Protein 4R9G (pdb70)

Solvent-accessible surface area: 32667 Å² total; per-residue (Å²): 196,27,88,0,27,0,25,18,2,58,52,41,41,26,2,61,6,10,59,60,16,3,149,72,3,9,166,94,58,102,107,17,83,20,114,26,52,18,14,49,2,0,17,21,39,65,139,0,84,77,17,16,92,82,53,108,7,2,10,0,0,0,5,99,6,11,14,4,2,7,10,7,9,59,102,28,3,2,38,59,1,61,131,63,16,186,134,25,87,33,92,62,3,60,134,34,8,28,92,31,0,118,31,148,78,94,19,19,0,3,0,10,1,5,6,0,12,0,0,0,7,4,39,65,18,0,121,125,36,67,26,87,42,105,66,36,3,164,55,10,75,71,0,39,106,22,2,57,110,1,20,113,62,144,162,36,57,11,91,22,1,0,1,2,1,25,1,1,26,0,28,11,72,0,1,3,13,1,7,44,30,32,5,7,45,123,130,13,79,21,30,0,12,22,142,118,4,86,38,0,22,60,0,0,96,25,0,13,38,2,3,78,112,35,25,12,110,55,1,21,50,29,1,38,23,20,1,24,71,59,29,56,39,22,0,0,0,2,60,22,87,0,0,0,1,3,0,0,0,53,1,0,14,17,0,69,102,39,31,72,166,15,68,4,4,5,1,40,3,0,55,0,101,64,11,145,69,73,3,0,10,30,11,0,6,0,6,0,0,0,110,41,14,152,74,32,99,40,0,8,66,1,3,94,37,4,12,58,45,96,61,2,0,78,13,0,23,100,6,27,3,8,0,0,1,52,105,0,11,131,74,4,150,15,49,123,26,97,52,1,112,89,0,39,74,6,29,129,133,11,38,48,51,110,29,52,79,3,141,31,5,39,71,3,8,59,6,0,60,88,7,2,78,25,1,16,44,133,152,32,80,18,62,76,4,0,108,71,4,14,74,134,19,140,184,27,92,0,26,0,25,18,2,59,52,38,48,30,2,69,8,6,62,46,15,2,148,102,5,10,167,90,54,122,86,18,104,16,112,29,53,20,20,51,1,0,16,18,38,78,136,0,81,72,20,30,93,88,45,108,11,3,7,1,0,0,4,99,6,8,14,1,2,6,12,5,7,61,110,36,3,2,20,51,0,53,122,60,15,177,133,18,97,33,93,57,7,71,153,28,6,27,88,26,0,110,34,145,82,100,17,23,0,3,0,7,1,5,8,0,12,0,0,0,15,4,40,64,25,0,110,146,38,69,24,84,31,106,58,26,2,144,52,11,76,66,0,45,113,24,2,46,127,1,21,112,77,148,166,28,69,11,110,24,0,0,2,1,1,23,1,2,25,0,27,12,70,0,2,4,16,1,6,48,27,31,5,7,53,119,124,16,86,23,30,0,14,23,139,120,4,83,45,0,29,66,0,0,106,25,1,12,54,11,4,82,154,33,26,13,118,52,0,16,57,23,1,40,24,22,2,24,70,60,36,46,40,14,2,0,0,1,57,23,84,0,0,0,1,3,0,0,0,52,1,0,10,18,0,91,89,38,34,75,182,17,63,4,5,6,3,42,1,2,55,1,102,62,11,141,66,78,2,0,9,30,13,0,7,0,4,0,0,0,108,44,15,141,72,30,99,45,0,4,61,1,2,86,43,4,8,63,45,102,64,2,1,74,12,0,22,136,7,34,4,9,0,0,4,53,100,0,16,146,82,8,168,15,38,128,30,96,50,2,106,85,0,34,70,6,26,134,141,12,35,49,49,111,31,52,74,5,136,29,5,41,70,4,12,60,9,0,60,91,6,4,70,30,0,12,44,130,135,31,78,20,52,79,3,0,104,68,2,16,70,141,20,144

InterPro domains:
  IPR006059 Bacterial-type extracellular solute-binding protein [PF01547] (56-353)

CATH classification: 3.40.190.10 (+1 more: 3.40.190.10)

Structure (mmCIF, N/CA/C/O backbone):
data_4R9G
#
_entry.id   4R9G
#
_cell.length_a   63.331
_cell.length_b   101.744
_cell.length_c   67.775
_cell.angle_alpha   90.00
_cell.angle_beta   116.71
_cell.angle_gamma   90.00
#
_symmetry.space_group_name_H-M   'P 1 21 1'
#
loop_
_entity.id
_entity.type
_entity.pdbx_description
1 polymer MBP1
2 branched beta-D-mannopyranose-(1-4)-beta-D-mannopyranose-(1-4)-alpha-D-mannopyranose
3 non-polymer 'ZINC ION'
4 water water
#
loop_
_atom_site.group_PDB
_atom_site.id
_atom_site.type_symbol
_atom_site.label_atom_id
_atom_site.label_alt_id
_atom_site.label_comp_id
_atom_site.label_asym_id
_atom_site.label_entity_id
_atom_site.label_seq_id
_atom_site.pdbx_PDB_ins_code
_atom_site.Cartn_x
_atom_site.Cartn_y
_atom_site.Cartn_z
_atom_site.occupancy
_atom_site.B_iso_or_equiv
_atom_site.auth_seq_id
_atom_site.auth_comp_id
_atom_site.auth_asym_id
_atom_site.auth_atom_id
_atom_site.pdbx_PDB_model_num
ATOM 1 N N . GLN A 1 42 ? 26.562 3.648 50.222 1.00 53.55 16 GLN A N 1
ATOM 2 C CA . GLN A 1 42 ? 26.234 5.060 49.844 1.00 58.46 16 GLN A CA 1
ATOM 3 C C . GLN A 1 42 ? 25.216 5.138 48.695 1.00 54.78 16 GLN A C 1
ATOM 4 O O . GLN A 1 42 ? 24.081 5.595 48.888 1.00 57.53 16 GLN A O 1
ATOM 10 N N . VAL A 1 43 ? 25.638 4.683 47.514 1.00 48.76 17 VAL A N 1
ATOM 11 C CA . VAL A 1 43 ? 24.809 4.661 46.310 1.00 42.61 17 VAL A CA 1
ATOM 12 C C . VAL A 1 43 ? 23.767 3.547 46.391 1.00 40.79 17 VAL A C 1
ATOM 13 O O . VAL A 1 43 ? 24.093 2.402 46.708 1.00 41.10 17 VAL A O 1
ATOM 17 N N . VAL A 1 44 ? 22.510 3.897 46.125 1.00 38.46 18 VAL A N 1
ATOM 18 C CA . VAL A 1 44 ? 21.411 2.936 46.221 1.00 35.57 18 VAL A CA 1
ATOM 19 C C . VAL A 1 44 ? 20.711 2.771 44.873 1.00 33.30 18 VAL A C 1
ATOM 20 O O . VAL A 1 44 ? 20.076 3.690 44.364 1.00 33.29 18 VAL A O 1
ATOM 24 N N . LEU A 1 45 ? 20.842 1.580 44.310 1.00 31.77 19 LEU A N 1
ATOM 25 C CA . LEU A 1 45 ? 20.322 1.294 42.987 1.00 33.15 19 LEU A CA 1
ATOM 26 C C . LEU A 1 45 ? 18.963 0.623 43.068 1.00 31.04 19 LEU A C 1
ATOM 27 O O . LEU A 1 45 ? 18.801 -0.373 43.772 1.00 28.50 19 LEU A O 1
ATOM 32 N N . THR A 1 46 ? 17.989 1.204 42.372 1.00 31.63 20 THR A N 1
ATOM 33 C CA . THR A 1 46 ? 16.630 0.666 42.299 1.00 31.55 20 THR A CA 1
ATOM 34 C C . THR A 1 46 ? 16.540 -0.098 40.996 1.00 30.64 20 THR A C 1
ATOM 35 O O . THR A 1 46 ? 16.963 0.405 39.961 1.00 30.16 20 THR A O 1
ATOM 39 N N . LEU A 1 47 ? 16.035 -1.328 41.074 1.00 28.42 21 LEU A N 1
ATOM 40 C CA . LEU A 1 47 ? 15.838 -2.191 39.917 1.00 28.54 21 LEU A CA 1
ATOM 41 C C . LEU A 1 47 ? 14.438 -2.799 39.933 1.00 27.80 21 LEU A C 1
ATOM 42 O O . LEU A 1 47 ? 13.992 -3.313 40.947 1.00 29.90 21 LEU A O 1
ATOM 47 N N . TRP A 1 48 ? 13.754 -2.722 38.799 1.00 26.90 22 TRP A N 1
ATOM 48 C CA . TRP A 1 48 ? 12.457 -3.340 38.630 1.00 26.62 22 TRP A CA 1
ATOM 49 C C . TRP A 1 48 ? 12.624 -4.597 37.813 1.00 26.31 22 TRP A C 1
ATOM 50 O O . TRP A 1 48 ? 13.256 -4.565 36.748 1.00 28.28 22 TRP A O 1
ATOM 61 N N . TYR A 1 49 ? 12.061 -5.694 38.304 1.00 23.52 23 TYR A N 1
ATOM 62 C CA . TYR A 1 49 ? 11.989 -6.931 37.549 1.00 23.56 23 TYR A CA 1
ATOM 63 C C . TYR A 1 49 ? 10.508 -7.319 37.398 1.00 24.06 23 TYR A C 1
ATOM 64 O O . TYR A 1 49 ? 9.683 -6.969 38.245 1.00 24.91 23 TYR A O 1
ATOM 73 N N . PRO A 1 50 ? 10.153 -8.018 36.310 1.00 24.10 24 PRO A N 1
ATOM 74 C CA . PRO A 1 50 ? 8.740 -8.046 35.874 1.00 23.51 24 PRO A CA 1
ATOM 75 C C . PRO A 1 50 ? 7.869 -9.251 36.358 1.00 23.50 24 PRO A C 1
ATOM 76 O O . PRO A 1 50 ? 6.732 -9.406 35.903 1.00 22.84 24 PRO A O 1
ATOM 80 N N . TRP A 1 51 ? 8.408 -10.108 37.215 1.00 23.40 25 TRP A N 1
ATOM 81 C CA . TRP A 1 51 ? 7.655 -11.284 37.732 1.00 24.44 25 TRP A CA 1
ATOM 82 C C . TRP A 1 51 ? 8.200 -11.770 39.075 1.00 23.92 25 TRP A C 1
ATOM 83 O O . TRP A 1 51 ? 9.366 -11.490 39.427 1.00 22.49 25 TRP A O 1
ATOM 94 N N . ALA A 1 52 ? 7.336 -12.459 39.814 1.00 23.55 26 ALA A N 1
ATOM 95 C CA . ALA A 1 52 ? 7.673 -13.082 41.095 1.00 25.08 26 ALA A CA 1
ATOM 96 C C . ALA A 1 52 ? 8.075 -14.550 40.844 1.00 26.05 26 ALA A C 1
ATOM 97 O O . ALA A 1 52 ? 8.711 -14.843 39.827 1.00 26.19 26 ALA A O 1
ATOM 99 N N . GLY A 1 53 ? 7.729 -15.465 41.749 1.00 26.59 27 GLY A N 1
ATOM 100 C CA . GLY A 1 53 ? 8.167 -16.856 41.610 1.00 30.15 27 GLY A CA 1
ATOM 101 C C . GLY A 1 53 ? 9.684 -17.070 41.555 1.00 31.76 27 GLY A C 1
ATOM 102 O O . GLY A 1 53 ? 10.437 -16.305 42.179 1.00 31.02 27 GLY A O 1
ATOM 103 N N . PRO A 1 54 ? 10.143 -18.130 40.841 1.00 31.32 28 PRO A N 1
ATOM 104 C CA . PRO A 1 54 ? 11.574 -18.497 40.798 1.00 29.85 28 PRO A CA 1
ATOM 105 C C . PRO A 1 54 ? 12.428 -17.466 40.094 1.00 29.95 28 PRO A C 1
ATOM 106 O O . PRO A 1 54 ? 13.531 -17.161 40.571 1.00 27.53 28 PRO A O 1
ATOM 110 N N . ASP A 1 55 ? 11.923 -16.908 38.990 1.00 30.94 29 ASP A N 1
ATOM 111 C CA . ASP A 1 55 ? 12.688 -15.909 38.236 1.00 30.93 29 ASP A CA 1
ATOM 112 C C . ASP A 1 55 ? 12.872 -14.685 39.088 1.00 29.09 29 ASP A C 1
ATOM 113 O O . ASP A 1 55 ? 13.919 -14.068 39.047 1.00 27.66 29 ASP A O 1
ATOM 118 N N . GLY A 1 56 ? 11.831 -14.338 39.845 1.00 30.53 30 GLY A N 1
ATOM 119 C CA . GLY A 1 56 ? 11.877 -13.208 40.761 1.00 29.06 30 GLY A CA 1
ATOM 120 C C . GLY A 1 56 ? 12.961 -13.427 41.789 1.00 29.72 30 GLY A C 1
ATOM 121 O O . GLY A 1 56 ? 13.764 -12.543 42.030 1.00 29.49 30 GLY A O 1
ATOM 122 N N . ASP A 1 57 ? 12.995 -14.623 42.373 1.00 29.83 31 ASP A N 1
ATOM 123 C CA . ASP A 1 57 ? 13.962 -14.945 43.422 1.00 30.94 31 ASP A CA 1
ATOM 124 C C . ASP A 1 57 ? 15.391 -14.918 42.926 1.00 29.57 31 ASP A C 1
ATOM 125 O O . ASP A 1 57 ? 16.254 -14.325 43.576 1.00 30.19 31 ASP A O 1
ATOM 130 N N . ALA A 1 58 ? 15.625 -15.559 41.782 1.00 27.53 32 ALA A N 1
ATOM 131 C CA . ALA A 1 58 ? 16.910 -15.545 41.088 1.00 26.07 32 ALA A CA 1
ATOM 132 C C . ALA A 1 58 ? 17.462 -14.128 40.927 1.00 26.28 32 ALA A C 1
ATOM 133 O O . ALA A 1 58 ? 18.628 -13.867 41.232 1.00 26.88 32 ALA A O 1
ATOM 135 N N . VAL A 1 59 ? 16.613 -13.218 40.453 1.00 25.93 33 VAL A N 1
ATOM 136 C CA . VAL A 1 59 ? 16.968 -11.801 40.316 1.00 26.45 33 VAL A CA 1
ATOM 137 C C . VAL A 1 59 ? 17.292 -11.133 41.658 1.00 24.97 33 VAL A C 1
ATOM 138 O O . VAL A 1 59 ? 18.279 -10.398 41.758 1.00 26.53 33 VAL A O 1
ATOM 142 N N . VAL A 1 60 ? 16.467 -11.381 42.675 1.00 23.39 34 VAL A N 1
ATOM 143 C CA . VAL A 1 60 ? 16.659 -10.781 43.994 1.00 22.89 34 VAL A CA 1
ATOM 144 C C . VAL A 1 60 ? 17.989 -11.261 44.617 1.00 23.86 34 VAL A C 1
ATOM 145 O O . VAL A 1 60 ? 18.746 -10.482 45.234 1.00 21.75 34 VAL A O 1
ATOM 149 N N . SER A 1 61 ? 18.256 -12.545 44.419 1.00 22.90 35 SER A N 1
ATOM 150 C CA . SER A 1 61 ? 19.479 -13.195 44.822 1.00 25.08 35 SER A CA 1
ATOM 151 C C . SER A 1 61 ? 20.725 -12.663 44.053 1.00 25.63 35 SER A C 1
ATOM 152 O O . SER A 1 61 ? 21.783 -12.475 44.641 1.00 26.03 35 SER A O 1
ATOM 155 N N . LEU A 1 62 ? 20.607 -12.403 42.750 1.00 27.74 36 LEU A N 1
ATOM 156 C CA . LEU A 1 62 ? 21.690 -11.719 42.013 1.00 26.13 36 LEU A CA 1
ATOM 157 C C . LEU A 1 62 ? 21.999 -10.331 42.605 1.00 26.99 36 LEU A C 1
ATOM 158 O O . LEU A 1 62 ? 23.167 -9.995 42.871 1.00 24.43 36 LEU A O 1
ATOM 163 N N . ALA A 1 63 ? 20.950 -9.539 42.838 1.00 27.27 37 ALA A N 1
ATOM 164 C CA . ALA A 1 63 ? 21.119 -8.226 43.464 1.00 28.69 37 ALA A CA 1
ATOM 165 C C . ALA A 1 63 ? 21.825 -8.313 44.834 1.00 30.06 37 ALA A C 1
ATOM 166 O O . ALA A 1 63 ? 22.760 -7.543 45.117 1.00 28.73 37 ALA A O 1
ATOM 168 N N . LYS A 1 64 ? 21.369 -9.261 45.655 1.00 31.63 38 LYS A N 1
ATOM 169 C CA . LYS A 1 64 ? 21.886 -9.506 46.989 1.00 33.77 38 LYS A CA 1
ATOM 170 C C . LYS A 1 64 ? 23.374 -9.771 46.975 1.00 34.04 38 LYS A C 1
ATOM 171 O O . LYS A 1 64 ? 24.151 -9.104 47.671 1.00 35.33 38 LYS A O 1
ATOM 177 N N . GLU A 1 65 ? 23.750 -10.753 46.165 1.00 34.52 39 GLU A N 1
ATOM 178 C CA . GLU A 1 65 ? 25.113 -11.205 46.030 1.00 34.92 39 GLU A CA 1
ATOM 179 C C . GLU A 1 65 ? 26.015 -10.162 45.338 1.00 34.11 39 GLU A C 1
ATOM 180 O O . GLU A 1 65 ? 27.204 -10.081 45.637 1.00 33.31 39 GLU A O 1
ATOM 186 N N . TYR A 1 66 ? 25.459 -9.330 44.460 1.00 30.54 40 TYR A N 1
ATOM 187 C CA . TYR A 1 66 ? 26.238 -8.196 43.926 1.00 30.44 40 TYR A CA 1
ATOM 188 C C . TYR A 1 66 ? 26.509 -7.147 45.029 1.00 30.64 40 TYR A C 1
ATOM 189 O O . TYR A 1 66 ? 27.616 -6.618 45.151 1.00 29.99 40 TYR A O 1
ATOM 198 N N . SER A 1 67 ? 25.493 -6.854 45.828 1.00 29.72 41 SER A N 1
ATOM 199 C CA . SER A 1 67 ? 25.624 -5.825 46.861 1.00 29.90 41 SER A CA 1
ATOM 200 C C . SER A 1 67 ? 26.589 -6.228 47.989 1.00 30.64 41 SER A C 1
ATOM 201 O O . SER A 1 67 ? 27.176 -5.369 48.636 1.00 30.93 41 SER A O 1
ATOM 204 N N . LYS A 1 68 ? 26.747 -7.535 48.196 1.00 33.06 42 LYS A N 1
ATOM 205 C CA . LYS A 1 68 ? 27.677 -8.093 49.184 1.00 35.79 42 LYS A CA 1
ATOM 206 C C . LYS A 1 68 ? 29.134 -7.789 48.833 1.00 35.20 42 LYS A C 1
ATOM 207 O O . LYS A 1 68 ? 29.916 -7.388 49.700 1.00 33.12 42 LYS A O 1
ATOM 213 N N . THR A 1 69 ? 29.487 -7.967 47.561 1.00 34.53 43 THR A N 1
ATOM 214 C CA . THR A 1 69 ? 30.867 -7.734 47.119 1.00 34.81 43 THR A CA 1
ATOM 215 C C . THR A 1 69 ? 31.065 -6.354 46.512 1.00 33.34 43 THR A C 1
ATOM 216 O O . THR A 1 69 ? 32.144 -6.054 45.982 1.00 31.50 43 THR A O 1
ATOM 220 N N . HIS A 1 70 ? 30.019 -5.529 46.569 1.00 33.70 44 HIS A N 1
ATOM 221 C CA . HIS A 1 70 ? 30.115 -4.122 46.170 1.00 33.43 44 HIS A CA 1
ATOM 222 C C . HIS A 1 70 ? 29.523 -3.230 47.261 1.00 36.81 44 HIS A C 1
ATOM 223 O O . HIS A 1 70 ? 28.414 -2.703 47.086 1.00 35.64 44 HIS A O 1
ATOM 230 N N . PRO A 1 71 ? 30.261 -3.059 48.392 1.00 36.33 45 PRO A N 1
ATOM 231 C CA . PRO A 1 71 ? 29.767 -2.317 49.559 1.00 37.17 45 PRO A CA 1
ATOM 232 C C . PRO A 1 71 ? 29.284 -0.899 49.236 1.00 38.26 45 PRO A C 1
ATOM 233 O O . PRO A 1 71 ? 28.435 -0.368 49.954 1.00 38.23 45 PRO A O 1
ATOM 237 N N . ASN A 1 72 ? 29.821 -0.313 48.164 1.00 38.36 46 ASN A N 1
ATOM 238 C CA . ASN A 1 72 ? 29.505 1.051 47.761 1.00 39.33 46 ASN A CA 1
ATOM 239 C C . ASN A 1 72 ? 28.285 1.177 46.841 1.00 40.74 46 ASN A C 1
ATOM 240 O O . ASN A 1 72 ? 27.866 2.295 46.507 1.00 36.75 46 ASN A O 1
ATOM 245 N N . VAL A 1 73 ? 27.737 0.029 46.433 1.00 37.79 47 VAL A N 1
ATOM 246 C CA . VAL A 1 73 ? 26.599 -0.032 45.510 1.00 38.64 47 VAL A CA 1
ATOM 247 C C . VAL A 1 73 ? 25.579 -1.053 46.023 1.00 38.66 47 VAL A C 1
ATOM 248 O O . VAL A 1 73 ? 25.671 -2.234 45.706 1.00 40.79 47 VAL A O 1
ATOM 252 N N . GLN A 1 74 ? 24.630 -0.603 46.837 1.00 37.15 48 GLN A N 1
ATOM 253 C CA . GLN A 1 74 ? 23.559 -1.476 47.293 1.00 37.21 48 GLN A CA 1
ATOM 254 C C . GLN A 1 74 ? 22.453 -1.484 46.254 1.00 36.30 48 GLN A C 1
ATOM 255 O O . GLN A 1 74 ? 22.094 -0.437 45.719 1.00 37.62 48 GLN A O 1
ATOM 261 N N . ILE A 1 75 ? 21.930 -2.661 45.938 1.00 32.91 49 ILE A N 1
ATOM 262 C CA . ILE A 1 75 ? 20.826 -2.727 44.988 1.00 31.47 49 ILE A CA 1
ATOM 263 C C . ILE A 1 75 ? 19.544 -3.069 45.710 1.00 30.85 49 ILE A C 1
ATOM 264 O O . ILE A 1 75 ? 19.508 -3.979 46.541 1.00 29.48 49 ILE A O 1
ATOM 269 N N . LYS A 1 76 ? 18.496 -2.323 45.404 1.00 33.00 50 LYS A N 1
ATOM 270 C CA . LYS A 1 76 ? 17.166 -2.644 45.905 1.00 37.38 50 LYS A CA 1
ATOM 271 C C . LYS A 1 76 ? 16.295 -3.077 44.736 1.00 38.45 50 LYS A C 1
ATOM 272 O O . LYS A 1 76 ? 16.014 -2.267 43.824 1.00 37.69 50 LYS A O 1
ATOM 278 N N . ALA A 1 77 ? 15.879 -4.348 44.773 1.00 35.80 51 ALA A N 1
ATOM 279 C CA . ALA A 1 77 ? 15.064 -4.952 43.716 1.00 32.28 51 ALA A CA 1
ATOM 280 C C . ALA A 1 77 ? 13.587 -5.013 44.091 1.00 31.86 51 ALA A C 1
ATOM 281 O O . ALA A 1 77 ? 13.213 -5.633 45.091 1.00 33.22 51 ALA A O 1
ATOM 283 N N . GLN A 1 78 ? 12.752 -4.389 43.271 1.00 30.41 52 GLN A N 1
ATOM 284 C CA . GLN A 1 78 ? 11.317 -4.365 43.495 1.00 30.89 52 GLN A CA 1
ATOM 285 C C . GLN A 1 78 ? 10.595 -5.040 42.322 1.00 31.28 52 GLN A C 1
ATOM 286 O O . GLN A 1 78 ? 10.857 -4.715 41.146 1.00 29.92 52 GLN A O 1
ATOM 292 N N . MET A 1 79 ? 9.722 -5.997 42.639 1.00 28.13 53 MET A N 1
ATOM 293 C CA . MET A 1 79 ? 8.894 -6.616 41.621 1.00 27.23 53 MET A CA 1
ATOM 294 C C . MET A 1 79 ? 7.810 -5.636 41.215 1.00 27.24 53 MET A C 1
ATOM 295 O O . MET A 1 79 ? 7.056 -5.176 42.056 1.00 27.48 53 MET A O 1
ATOM 300 N N . VAL A 1 80 ? 7.755 -5.332 39.921 1.00 25.62 54 VAL A N 1
ATOM 301 C CA . VAL A 1 80 ? 6.701 -4.537 39.319 1.00 25.60 54 VAL A CA 1
ATOM 302 C C . VAL A 1 80 ? 6.248 -5.234 38.046 1.00 27.23 54 VAL A C 1
ATOM 303 O O . VAL A 1 80 ? 7.013 -5.298 37.075 1.00 29.86 54 VAL A O 1
ATOM 307 N N . SER A 1 81 ? 5.013 -5.732 38.035 1.00 28.39 55 SER A N 1
ATOM 308 C CA . SER A 1 81 ? 4.527 -6.626 36.964 1.00 29.52 55 SER A CA 1
ATOM 309 C C . SER A 1 81 ? 4.707 -6.084 35.541 1.00 28.76 55 SER A C 1
ATOM 310 O O . SER A 1 81 ? 4.290 -4.965 35.245 1.00 29.93 55 SER A O 1
ATOM 313 N N . GLY A 1 82 ? 5.336 -6.875 34.670 1.00 28.10 56 GLY A N 1
ATOM 314 C CA . GLY A 1 82 ? 5.641 -6.444 33.297 1.00 26.54 56 GLY A CA 1
ATOM 315 C C . GLY A 1 82 ? 6.592 -5.256 33.231 1.00 28.35 56 GLY A C 1
ATOM 316 O O . GLY A 1 82 ? 6.594 -4.504 32.245 1.00 28.85 56 GLY A O 1
ATOM 317 N N . ALA A 1 83 ? 7.410 -5.098 34.274 1.00 26.74 57 ALA A N 1
ATOM 318 C CA . ALA A 1 83 ? 8.215 -3.897 34.483 1.00 28.13 57 ALA A CA 1
ATOM 319 C C . ALA A 1 83 ? 7.415 -2.599 34.246 1.00 28.05 57 ALA A C 1
ATOM 320 O O . ALA A 1 83 ? 8.003 -1.556 33.973 1.00 28.29 57 ALA A O 1
ATOM 322 N N . GLY A 1 84 ? 6.082 -2.679 34.349 1.00 27.58 58 GLY A N 1
ATOM 323 C CA . GLY A 1 84 ? 5.188 -1.504 34.205 1.00 26.67 58 GLY A CA 1
ATOM 324 C C . GLY A 1 84 ? 5.159 -0.978 32.782 1.00 26.33 58 GLY A C 1
ATOM 325 O O . GLY A 1 84 ? 4.926 0.188 32.546 1.00 24.10 58 GLY A O 1
ATOM 326 N N . ILE A 1 85 ? 5.428 -1.868 31.837 1.00 28.33 59 ILE A N 1
ATOM 327 C CA . ILE A 1 85 ? 5.622 -1.515 30.443 1.00 30.74 59 ILE A CA 1
ATOM 328 C C . ILE A 1 85 ? 4.649 -2.262 29.524 1.00 34.05 59 ILE A C 1
ATOM 329 O O . ILE A 1 85 ? 4.152 -1.674 28.563 1.00 35.30 59 ILE A O 1
ATOM 334 N N . ALA A 1 86 ? 4.380 -3.535 29.838 1.00 35.89 60 ALA A N 1
ATOM 335 C CA . ALA A 1 86 ? 3.750 -4.485 28.902 1.00 41.04 60 ALA A CA 1
ATOM 336 C C . ALA A 1 86 ? 2.322 -4.135 28.485 1.00 46.53 60 ALA A C 1
ATOM 337 O O . ALA A 1 86 ? 1.463 -3.845 29.339 1.00 45.19 60 ALA A O 1
ATOM 339 N N . ALA A 1 87 ? 2.089 -4.219 27.170 1.00 48.53 61 ALA A N 1
ATOM 340 C CA . ALA A 1 87 ? 0.858 -3.759 26.499 1.00 49.63 61 ALA A CA 1
ATOM 341 C C . ALA A 1 87 ? -0.421 -3.870 27.339 1.00 48.63 61 ALA A C 1
ATOM 342 O O . ALA A 1 87 ? -0.679 -4.896 27.966 1.00 44.56 61 ALA A O 1
ATOM 344 N N . LYS A 1 95 ? 3.047 1.971 34.464 1.00 35.16 69 LYS A N 1
ATOM 345 C CA . LYS A 1 95 ? 3.876 2.559 35.542 1.00 35.35 69 LYS A CA 1
ATOM 346 C C . LYS A 1 95 ? 5.271 3.022 35.098 1.00 32.44 69 LYS A C 1
ATOM 347 O O . LYS A 1 95 ? 5.841 3.953 35.680 1.00 30.46 69 LYS A O 1
ATOM 353 N N . PHE A 1 96 ? 5.821 2.388 34.070 1.00 29.04 70 PHE A N 1
ATOM 354 C CA . PHE A 1 96 ? 7.134 2.795 33.612 1.00 29.07 70 PHE A CA 1
ATOM 355 C C . PHE A 1 96 ? 7.219 4.214 33.045 1.00 28.56 70 PHE A C 1
ATOM 356 O O . PHE A 1 96 ? 8.060 4.963 33.488 1.00 29.66 70 PHE A O 1
ATOM 364 N N . LEU A 1 97 ? 6.357 4.572 32.085 1.00 30.45 71 LEU A N 1
ATOM 365 C CA . LEU A 1 97 ? 6.300 5.951 31.526 1.00 31.09 71 LEU A CA 1
ATOM 366 C C . LEU A 1 97 ? 5.785 7.008 32.516 1.00 32.50 71 LEU A C 1
ATOM 367 O O . LEU A 1 97 ? 6.168 8.191 32.425 1.00 31.62 71 LEU A O 1
ATOM 372 N N . SER A 1 98 ? 4.911 6.586 33.437 1.00 30.77 72 SER A N 1
ATOM 373 C CA . SER A 1 98 ? 4.422 7.459 34.505 1.00 31.75 72 SER A CA 1
ATOM 374 C C . SER A 1 98 ? 5.575 7.987 35.340 1.00 31.97 72 SER A C 1
ATOM 375 O O . SER A 1 98 ? 5.648 9.193 35.597 1.00 34.47 72 SER A O 1
ATOM 378 N N . ALA A 1 99 ? 6.444 7.066 35.773 1.00 29.27 73 ALA A N 1
ATOM 379 C CA . ALA A 1 99 ? 7.594 7.363 36.621 1.00 27.70 73 ALA A CA 1
ATOM 380 C C . ALA A 1 99 ? 8.712 8.114 35.882 1.00 28.11 73 ALA A C 1
ATOM 381 O O . ALA A 1 99 ? 9.342 8.980 36.468 1.00 28.25 73 ALA A O 1
ATOM 383 N N . VAL A 1 100 ? 8.966 7.778 34.611 1.00 28.61 74 VAL A N 1
ATOM 384 C CA . VAL A 1 100 ? 9.881 8.565 33.773 1.00 29.33 74 VAL A CA 1
ATOM 385 C C . VAL A 1 100 ? 9.398 10.007 33.615 1.00 30.56 74 VAL A C 1
ATOM 386 O O . VAL A 1 100 ? 10.193 10.938 33.723 1.00 33.92 74 VAL A O 1
ATOM 390 N N . ALA A 1 101 ? 8.102 10.195 33.389 1.00 31.20 75 ALA A N 1
ATOM 391 C CA . ALA A 1 101 ? 7.534 11.546 33.226 1.00 32.54 75 ALA A CA 1
ATOM 392 C C . ALA A 1 101 ? 7.643 12.358 34.522 1.00 34.17 75 ALA A C 1
ATOM 393 O O . ALA A 1 101 ? 7.941 13.551 34.488 1.00 33.53 75 ALA A O 1
ATOM 395 N N . ALA A 1 102 ? 7.440 11.690 35.659 1.00 33.60 76 ALA A N 1
ATOM 396 C CA . ALA A 1 102 ? 7.510 12.331 36.970 1.00 35.57 76 ALA A CA 1
ATOM 397 C C . ALA A 1 102 ? 8.954 12.566 37.449 1.00 36.91 76 ALA A C 1
ATOM 398 O O . ALA A 1 102 ? 9.160 13.170 38.503 1.00 37.70 76 ALA A O 1
ATOM 400 N N . GLY A 1 103 ? 9.935 12.062 36.698 1.00 36.25 77 GLY A N 1
ATOM 401 C CA . GLY A 1 103 ? 11.358 12.248 37.017 1.00 37.75 77 GLY A CA 1
ATOM 402 C C . GLY A 1 103 ? 11.847 11.294 38.084 1.00 39.66 77 GLY A C 1
ATOM 403 O O . GLY A 1 103 ? 12.930 11.470 38.637 1.00 41.24 77 GLY A O 1
ATOM 404 N N . ASN A 1 104 ? 11.052 10.251 38.325 1.00 39.45 78 ASN A N 1
ATOM 405 C CA . ASN A 1 104 ? 11.188 9.365 39.472 1.00 36.77 78 ASN A CA 1
ATOM 406 C C . ASN A 1 104 ? 11.549 7.900 39.141 1.00 32.29 78 ASN A C 1
ATOM 407 O O . ASN A 1 104 ? 11.271 6.998 39.936 1.00 29.15 78 ASN A O 1
ATOM 412 N N . PRO A 1 105 ? 12.182 7.653 37.984 1.00 29.33 79 PRO A N 1
ATOM 413 C CA . PRO A 1 105 ? 12.180 6.264 37.494 1.00 27.63 79 PRO A CA 1
ATOM 414 C C . PRO A 1 105 ? 13.234 5.377 38.180 1.00 26.47 79 PRO A C 1
ATOM 415 O O . PRO A 1 105 ? 14.152 5.897 38.810 1.00 23.70 79 PRO A O 1
ATOM 419 N N . PRO A 1 106 ? 13.100 4.039 38.062 1.00 27.55 80 PRO A N 1
ATOM 420 C CA . PRO A 1 106 ? 14.147 3.181 38.624 1.00 27.30 80 PRO A CA 1
ATOM 421 C C . PRO A 1 106 ? 15.455 3.434 37.880 1.00 27.95 80 PRO A C 1
ATOM 422 O O . PRO A 1 106 ? 15.449 4.017 36.785 1.00 26.94 80 PRO A O 1
ATOM 426 N N . ASP A 1 107 ? 16.568 3.001 38.445 1.00 28.20 81 ASP A N 1
ATOM 427 C CA . ASP A 1 107 ? 17.838 3.204 37.744 1.00 31.28 81 ASP A CA 1
ATOM 428 C C . ASP A 1 107 ? 18.099 2.126 36.690 1.00 29.19 81 ASP A C 1
ATOM 429 O O . ASP A 1 107 ? 18.999 2.255 35.867 1.00 29.07 81 ASP A O 1
ATOM 434 N N . LEU A 1 108 ? 17.248 1.109 36.670 1.00 27.78 82 LEU A N 1
ATOM 435 C CA . LEU A 1 108 ? 17.468 -0.072 35.846 1.00 27.44 82 LEU A CA 1
ATOM 436 C C . LEU A 1 108 ? 16.191 -0.904 35.816 1.00 25.53 82 LEU A C 1
ATOM 437 O O . LEU A 1 108 ? 15.589 -1.112 36.876 1.00 25.71 82 LEU A O 1
ATOM 442 N N . VAL A 1 109 ? 15.799 -1.395 34.637 1.00 23.16 83 VAL A N 1
ATOM 443 C CA . VAL A 1 109 ? 14.655 -2.318 34.510 1.00 23.12 83 VAL A CA 1
ATOM 444 C C . VAL A 1 109 ? 14.946 -3.600 33.729 1.00 23.87 83 VAL A C 1
ATOM 445 O O . VAL A 1 109 ? 15.763 -3.626 32.797 1.00 25.11 83 VAL A O 1
ATOM 449 N N . LEU A 1 110 ? 14.251 -4.667 34.102 1.00 23.55 84 LEU A N 1
ATOM 450 C CA . LEU A 1 110 ? 14.321 -5.906 33.364 1.00 22.95 84 LEU A CA 1
ATOM 451 C C . LEU A 1 110 ? 12.930 -6.140 32.789 1.00 22.56 84 LEU A C 1
ATOM 452 O O . LEU A 1 110 ? 11.976 -6.326 33.522 1.00 23.48 84 LEU A O 1
ATOM 457 N N . TYR A 1 111 ? 12.813 -6.108 31.472 1.00 22.84 85 TYR A N 1
ATOM 458 C CA . TYR A 1 111 ? 11.553 -6.389 30.815 1.00 21.53 85 TYR A CA 1
ATOM 459 C C . TYR A 1 111 ? 11.484 -7.838 30.262 1.00 21.43 85 TYR A C 1
ATOM 460 O O . TYR A 1 111 ? 12.500 -8.437 29.996 1.00 21.95 85 TYR A O 1
ATOM 469 N N . TRP A 1 112 ? 10.288 -8.395 30.091 1.00 22.15 86 TRP A N 1
ATOM 470 C CA . TRP A 1 112 ? 10.159 -9.818 29.768 1.00 22.71 86 TRP A CA 1
ATOM 471 C C . TRP A 1 112 ? 10.056 -10.134 28.282 1.00 24.24 86 TRP A C 1
ATOM 472 O O . TRP A 1 112 ? 9.675 -11.247 27.894 1.00 25.69 86 TRP A O 1
ATOM 483 N N . GLY A 1 113 ? 10.413 -9.162 27.448 1.00 25.47 87 GLY A N 1
ATOM 484 C CA . GLY A 1 113 ? 10.344 -9.329 26.010 1.00 26.06 87 GLY A CA 1
ATOM 485 C C . GLY A 1 113 ? 11.228 -8.343 25.302 1.00 28.84 87 GLY A C 1
ATOM 486 O O . GLY A 1 113 ? 12.161 -7.804 25.892 1.00 30.12 87 GLY A O 1
ATOM 487 N N . GLN A 1 114 ? 10.941 -8.101 24.031 1.00 31.25 88 GLN A N 1
ATOM 488 C CA . GLN A 1 114 ? 11.781 -7.236 23.211 1.00 31.34 88 GLN A CA 1
ATOM 489 C C . GLN A 1 114 ? 10.921 -6.242 22.463 1.00 32.42 88 GLN A C 1
ATOM 490 O O . GLN A 1 114 ? 11.434 -5.272 21.917 1.00 37.42 88 GLN A O 1
ATOM 496 N N . ASP A 1 115 ? 9.613 -6.474 22.465 1.00 32.92 89 ASP A N 1
ATOM 497 C CA . ASP A 1 115 ? 8.659 -5.706 21.631 1.00 33.00 89 ASP A CA 1
ATOM 498 C C . ASP A 1 115 ? 8.502 -4.227 21.975 1.00 31.14 89 ASP A C 1
ATOM 499 O O . ASP A 1 115 ? 8.301 -3.403 21.082 1.00 30.89 89 ASP A O 1
ATOM 504 N N . ALA A 1 116 ? 8.601 -3.901 23.262 1.00 30.55 90 ALA A N 1
ATOM 505 C CA . ALA A 1 116 ? 8.469 -2.509 23.743 1.00 28.60 90 ALA A CA 1
ATOM 506 C C . ALA A 1 116 ? 9.645 -1.578 23.412 1.00 26.35 90 ALA A C 1
ATOM 507 O O . ALA A 1 116 ? 9.500 -0.359 23.439 1.00 26.68 90 ALA A O 1
ATOM 509 N N . LEU A 1 117 ? 10.796 -2.145 23.092 1.00 26.97 91 LEU A N 1
ATOM 510 C CA . LEU A 1 117 ? 12.029 -1.352 22.967 1.00 27.34 91 LEU A CA 1
ATOM 511 C C . LEU A 1 117 ? 11.980 -0.172 21.954 1.00 25.97 91 LEU A C 1
ATOM 512 O O . LEU A 1 117 ? 12.291 0.958 22.339 1.00 25.68 91 LEU A O 1
ATOM 517 N N . PRO A 1 118 ? 11.595 -0.415 20.679 1.00 27.13 92 PRO A N 1
ATOM 518 C CA . PRO A 1 118 ? 11.487 0.718 19.732 1.00 26.53 92 PRO A CA 1
ATOM 519 C C . PRO A 1 118 ? 10.645 1.886 20.246 1.00 26.37 92 PRO A C 1
ATOM 520 O O . PRO A 1 118 ? 11.089 3.028 20.183 1.00 26.08 92 PRO A O 1
ATOM 524 N N . GLY A 1 119 ? 9.444 1.603 20.743 1.00 26.67 93 GLY A N 1
ATOM 525 C CA . GLY A 1 119 ? 8.553 2.631 21.261 1.00 28.77 93 GLY A CA 1
ATOM 526 C C . GLY A 1 119 ? 9.178 3.412 22.412 1.00 30.99 93 GLY A C 1
ATOM 527 O O . GLY A 1 119 ? 9.080 4.631 22.451 1.00 33.58 93 GLY A O 1
ATOM 528 N N . LEU A 1 120 ? 9.841 2.727 23.341 1.00 28.95 94 LEU A N 1
ATOM 529 C CA . LEU A 1 120 ? 10.446 3.423 24.479 1.00 28.98 94 LEU A CA 1
ATOM 530 C C . LEU A 1 120 ? 11.619 4.311 24.034 1.00 27.78 94 LEU A C 1
ATOM 531 O O . LEU A 1 120 ? 11.837 5.390 24.565 1.00 24.76 94 LEU A O 1
ATOM 536 N N . ALA A 1 121 ? 12.347 3.845 23.034 1.00 28.57 95 ALA A N 1
ATOM 537 C CA . ALA A 1 121 ? 13.507 4.553 22.551 1.00 32.27 95 ALA A CA 1
ATOM 538 C C . ALA A 1 121 ? 13.105 5.781 21.708 1.00 36.32 95 ALA A C 1
ATOM 539 O O . ALA A 1 121 ? 13.684 6.866 21.864 1.00 36.74 95 ALA A O 1
ATOM 541 N N . ASP A 1 122 ? 12.094 5.615 20.852 1.00 37.85 96 ASP A N 1
ATOM 542 C CA . ASP A 1 122 ? 11.565 6.714 20.046 1.00 39.36 96 ASP A CA 1
ATOM 543 C C . ASP A 1 122 ? 11.035 7.877 20.880 1.00 38.17 96 ASP A C 1
ATOM 544 O O . ASP A 1 122 ? 11.161 9.032 20.463 1.00 39.28 96 ASP A O 1
ATOM 549 N N . GLN A 1 123 ? 10.449 7.582 22.043 1.00 37.12 97 GLN A N 1
ATOM 550 C CA . GLN A 1 123 ? 10.003 8.632 22.975 1.00 37.78 97 GLN A CA 1
ATOM 551 C C . GLN A 1 123 ? 11.142 9.145 23.856 1.00 35.42 97 GLN A C 1
ATOM 552 O O . GLN A 1 123 ? 10.937 10.045 24.670 1.00 33.51 97 GLN A O 1
ATOM 558 N N . GLY A 1 124 ? 12.311 8.533 23.742 1.00 33.62 98 GLY A N 1
ATOM 559 C CA . GLY A 1 124 ? 13.418 8.843 24.638 1.00 32.52 98 GLY A CA 1
ATOM 560 C C . GLY A 1 124 ? 13.107 8.495 26.090 1.00 31.91 98 GLY A C 1
ATOM 561 O O . GLY A 1 124 ? 13.639 9.136 26.989 1.00 31.87 98 GLY A O 1
ATOM 562 N N . ALA A 1 125 ? 12.254 7.490 26.329 1.00 28.10 99 ALA A N 1
ATOM 563 C CA . ALA A 1 125 ? 12.024 6.997 27.698 1.00 25.62 99 ALA A CA 1
ATOM 564 C C . ALA A 1 125 ? 13.185 6.140 28.221 1.00 24.69 99 ALA A C 1
ATOM 565 O O . ALA A 1 125 ? 13.365 5.994 29.426 1.00 25.98 99 ALA A O 1
ATOM 567 N N . ILE A 1 126 ? 13.968 5.567 27.319 1.00 25.83 100 ILE A N 1
ATOM 568 C CA . ILE A 1 126 ? 15.193 4.847 27.711 1.00 25.81 100 ILE A CA 1
ATOM 569 C C . ILE A 1 126 ? 16.375 5.499 27.027 1.00 26.63 100 ILE A C 1
ATOM 570 O O . ILE A 1 126 ? 16.207 6.076 25.949 1.00 27.84 100 ILE A O 1
ATOM 575 N N . ILE A 1 127 ? 17.551 5.405 27.644 1.00 27.51 101 ILE A N 1
ATOM 576 C CA . ILE A 1 127 ? 18.754 6.070 27.133 1.00 28.22 101 ILE A CA 1
ATOM 577 C C . ILE A 1 127 ? 19.508 5.152 26.170 1.00 28.99 101 ILE A C 1
ATOM 578 O O . ILE A 1 127 ? 19.438 3.915 26.298 1.00 26.47 101 ILE A O 1
ATOM 583 N N . PRO A 1 128 ? 20.227 5.750 25.191 1.00 29.19 102 PRO A N 1
ATOM 584 C CA . PRO A 1 128 ? 21.157 4.943 24.395 1.00 29.31 102 PRO A CA 1
ATOM 585 C C . PRO A 1 128 ? 22.387 4.532 25.226 1.00 30.38 102 PRO A C 1
ATOM 586 O O . PRO A 1 128 ? 22.866 5.323 26.053 1.00 32.30 102 PRO A O 1
ATOM 590 N N . LEU A 1 129 ? 22.866 3.304 25.001 1.00 29.59 103 LEU A N 1
ATOM 591 C CA . LEU A 1 129 ? 23.921 2.662 25.809 1.00 30.03 103 LEU A CA 1
ATOM 592 C C . LEU A 1 129 ? 25.304 2.579 25.161 1.00 29.82 103 LEU A C 1
ATOM 593 O O . LEU A 1 129 ? 26.254 2.110 25.783 1.00 32.74 103 LEU A O 1
ATOM 598 N N . ASP A 1 130 ? 25.415 3.025 23.918 1.00 32.84 104 ASP A N 1
ATOM 599 C CA . ASP A 1 130 ? 26.682 3.030 23.174 1.00 35.34 104 ASP A CA 1
ATOM 600 C C . ASP A 1 130 ? 27.910 3.484 23.986 1.00 35.71 104 ASP A C 1
ATOM 601 O O . ASP A 1 130 ? 28.939 2.815 23.996 1.00 36.07 104 ASP A O 1
ATOM 606 N N . ASP A 1 131 ? 27.794 4.610 24.683 1.00 37.84 105 ASP A N 1
ATOM 607 C CA . ASP A 1 131 ? 28.914 5.139 25.478 1.00 38.27 105 ASP A CA 1
ATOM 608 C C . ASP A 1 131 ? 29.346 4.261 26.664 1.00 36.74 105 ASP A C 1
ATOM 609 O O . ASP A 1 131 ? 30.477 4.363 27.141 1.00 38.52 105 ASP A O 1
ATOM 614 N N . TYR A 1 132 ? 28.462 3.384 27.123 1.00 33.54 106 TYR A N 1
ATOM 615 C CA . TYR A 1 132 ? 28.810 2.441 28.196 1.00 33.27 106 TYR A CA 1
ATOM 616 C C . TYR A 1 132 ? 29.284 1.079 27.676 1.00 32.09 106 TYR A C 1
ATOM 617 O O . TYR A 1 132 ? 29.614 0.207 28.471 1.00 32.15 106 TYR A O 1
ATOM 626 N N . LEU A 1 133 ? 29.318 0.892 26.362 1.00 33.30 107 LEU A N 1
ATOM 627 C CA . LEU A 1 133 ? 29.612 -0.438 25.805 1.00 38.31 107 LEU A CA 1
ATOM 628 C C . LEU A 1 133 ? 30.953 -0.609 25.076 1.00 43.11 107 LEU A C 1
ATOM 629 O O . LEU A 1 133 ? 31.164 -1.623 24.406 1.00 44.19 107 LEU A O 1
ATOM 634 N N . LYS A 1 134 ? 31.868 0.351 25.186 1.00 50.22 108 LYS A N 1
ATOM 635 C CA . LYS A 1 134 ? 33.131 0.180 24.455 1.00 55.47 108 LYS A CA 1
ATOM 636 C C . LYS A 1 134 ? 34.130 -0.807 25.108 1.00 57.61 108 LYS A C 1
ATOM 637 O O . LYS A 1 134 ? 35.075 -1.253 24.460 1.00 59.17 108 LYS A O 1
ATOM 643 N N . ASP A 1 135 ? 33.898 -1.169 26.368 1.00 59.22 109 ASP A N 1
ATOM 644 C CA . ASP A 1 135 ? 34.689 -2.218 27.016 1.00 62.35 109 ASP A CA 1
ATOM 645 C C . ASP A 1 135 ? 33.963 -3.574 27.118 1.00 58.56 109 ASP A C 1
ATOM 646 O O . ASP A 1 135 ? 34.481 -4.531 27.708 1.00 59.19 109 ASP A O 1
ATOM 651 N N . VAL A 1 136 ? 32.774 -3.657 26.533 1.00 50.14 110 VAL A N 1
ATOM 652 C CA . VAL A 1 136 ? 32.033 -4.906 26.509 1.00 44.65 110 VAL A CA 1
ATOM 653 C C . VAL A 1 136 ? 32.137 -5.535 25.112 1.00 45.15 110 VAL A C 1
ATOM 654 O O . VAL A 1 136 ? 31.857 -4.887 24.094 1.00 41.21 110 VAL A O 1
ATOM 658 N N . ASP A 1 137 ? 32.562 -6.795 25.073 1.00 44.42 111 ASP A N 1
ATOM 659 C CA . ASP A 1 137 ? 32.657 -7.532 23.819 1.00 45.70 111 ASP A CA 1
ATOM 660 C C . ASP A 1 137 ? 31.253 -8.031 23.446 1.00 42.87 111 ASP A C 1
ATOM 661 O O . ASP A 1 137 ? 30.861 -9.138 23.797 1.00 42.01 111 ASP A O 1
ATOM 666 N N . THR A 1 138 ? 30.494 -7.193 22.744 1.00 43.37 112 THR A N 1
ATOM 667 C CA . THR A 1 138 ? 29.103 -7.510 22.402 1.00 41.57 112 THR A CA 1
ATOM 668 C C . THR A 1 138 ? 28.968 -8.660 21.380 1.00 42.39 112 THR A C 1
ATOM 669 O O . THR A 1 138 ? 27.877 -9.207 21.192 1.00 42.55 112 THR A O 1
ATOM 673 N N . SER A 1 139 ? 30.076 -9.061 20.762 1.00 43.01 113 SER A N 1
ATOM 674 C CA . SER A 1 139 ? 30.060 -10.223 19.864 1.00 44.08 113 SER A CA 1
ATOM 675 C C . SER A 1 139 ? 29.950 -11.550 20.620 1.00 42.55 113 SER A C 1
ATOM 676 O O . SER A 1 139 ? 29.821 -12.610 19.998 1.00 37.00 113 SER A O 1
ATOM 679 N N . LYS A 1 140 ? 30.037 -11.499 21.951 1.00 43.05 114 LYS A N 1
ATOM 680 C CA . LYS A 1 140 ? 29.855 -12.714 22.771 1.00 42.75 114 LYS A CA 1
ATOM 681 C C . LYS A 1 140 ? 28.383 -13.119 22.929 1.00 41.06 114 LYS A C 1
ATOM 682 O O . LYS A 1 140 ? 28.089 -14.292 23.171 1.00 39.22 114 LYS A O 1
ATOM 688 N N . PHE A 1 141 ? 27.476 -12.148 22.772 1.00 35.99 115 PHE A N 1
ATOM 689 C CA . PHE A 1 141 ? 26.045 -12.408 22.694 1.00 34.67 115 PHE A CA 1
ATOM 690 C C . PHE A 1 141 ? 25.683 -13.181 21.439 1.00 33.80 115 PHE A C 1
ATOM 691 O O . PHE A 1 141 ? 26.367 -13.061 20.416 1.00 34.03 115 PHE A O 1
ATOM 699 N N . PHE A 1 142 ? 24.638 -14.002 21.542 1.00 32.70 116 PHE A N 1
ATOM 700 C CA . PHE A 1 142 ? 23.897 -14.487 20.365 1.00 33.04 116 PHE A CA 1
ATOM 701 C C . PHE A 1 142 ? 23.508 -13.288 19.517 1.00 31.04 116 PHE A C 1
ATOM 702 O O . PHE A 1 142 ? 23.013 -12.284 20.029 1.00 29.94 116 PHE A O 1
ATOM 710 N N . GLU A 1 143 ? 23.736 -13.411 18.221 1.00 34.20 117 GLU A N 1
ATOM 711 C CA . GLU A 1 143 ? 23.629 -12.289 17.304 1.00 36.79 117 GLU A CA 1
ATOM 712 C C . GLU A 1 143 ? 22.208 -11.700 17.182 1.00 38.35 117 GLU A C 1
ATOM 713 O O . GLU A 1 143 ? 22.037 -10.472 17.230 1.00 37.39 117 GLU A O 1
ATOM 719 N N . ALA A 1 144 ? 21.205 -12.575 17.057 1.00 37.36 118 ALA A N 1
ATOM 720 C CA . ALA A 1 144 ? 19.797 -12.170 16.984 1.00 36.03 118 ALA A CA 1
ATOM 721 C C . ALA A 1 144 ? 19.376 -11.400 18.238 1.00 35.12 118 ALA A C 1
ATOM 722 O O . ALA A 1 144 ? 18.790 -10.326 18.145 1.00 38.64 118 ALA A O 1
ATOM 724 N N . ALA A 1 145 ? 19.689 -11.948 19.403 1.00 32.85 119 ALA A N 1
ATOM 725 C CA . ALA A 1 145 ? 19.344 -11.315 20.663 1.00 32.33 119 ALA A CA 1
ATOM 726 C C . ALA A 1 145 ? 20.005 -9.925 20.773 1.00 31.98 119 ALA A C 1
ATOM 727 O O . ALA A 1 145 ? 19.359 -8.956 21.165 1.00 33.26 119 ALA A O 1
ATOM 729 N N . TYR A 1 146 ? 21.275 -9.820 20.404 1.00 30.26 120 TYR A N 1
ATOM 730 C CA . TYR A 1 146 ? 21.902 -8.508 20.371 1.00 30.87 120 TYR A CA 1
ATOM 731 C C . TYR A 1 146 ? 21.313 -7.588 19.294 1.00 30.76 120 TYR A C 1
ATOM 732 O O . TYR A 1 146 ? 21.139 -6.400 19.530 1.00 30.30 120 TYR A O 1
ATOM 741 N N . ASN A 1 147 ? 20.979 -8.150 18.132 1.00 32.75 121 ASN A N 1
ATOM 742 C CA . ASN A 1 147 ? 20.431 -7.379 17.001 1.00 34.10 121 ASN A CA 1
ATOM 743 C C . ASN A 1 147 ? 19.112 -6.709 17.359 1.00 33.86 121 ASN A C 1
ATOM 744 O O . ASN A 1 147 ? 18.849 -5.582 16.946 1.00 33.29 121 ASN A O 1
ATOM 749 N N . ALA A 1 148 ? 18.310 -7.413 18.157 1.00 34.32 122 ALA A N 1
ATOM 750 C CA . ALA A 1 148 ? 17.091 -6.884 18.790 1.00 34.23 122 ALA A CA 1
ATOM 751 C C . ALA A 1 148 ? 17.311 -5.598 19.621 1.00 31.78 122 ALA A C 1
ATOM 752 O O . ALA A 1 148 ? 16.367 -4.844 19.871 1.00 27.83 122 ALA A O 1
ATOM 754 N N . MET A 1 149 ? 18.543 -5.353 20.063 1.00 29.40 123 MET A N 1
ATOM 755 C CA . MET A 1 149 ? 18.799 -4.168 20.874 1.00 28.07 123 MET A CA 1
ATOM 756 C C . MET A 1 149 ? 18.933 -2.865 20.083 1.00 28.81 123 MET A C 1
ATOM 757 O O . MET A 1 149 ? 18.788 -1.784 20.664 1.00 30.59 123 MET A O 1
ATOM 762 N N . LYS A 1 150 ? 19.205 -2.953 18.780 1.00 28.91 124 LYS A N 1
ATOM 763 C CA . LYS A 1 150 ? 19.486 -1.758 17.959 1.00 30.93 124 LYS A CA 1
ATOM 764 C C . LYS A 1 150 ? 18.219 -1.067 17.457 1.00 31.62 124 LYS A C 1
ATOM 765 O O . LYS A 1 150 ? 17.338 -1.706 16.880 1.00 33.17 124 LYS A O 1
ATOM 771 N N . TYR A 1 151 ? 18.148 0.242 17.648 1.00 30.65 125 TYR A N 1
ATOM 772 C CA . TYR A 1 151 ? 17.102 1.042 17.051 1.00 33.51 125 TYR A CA 1
ATOM 773 C C . TYR A 1 151 ? 17.667 2.383 16.520 1.00 35.81 125 TYR A C 1
ATOM 774 O O . TYR A 1 151 ? 18.558 2.977 17.145 1.00 35.38 125 TYR A O 1
ATOM 783 N N . LYS A 1 152 ? 17.141 2.857 15.382 1.00 38.10 126 LYS A N 1
ATOM 784 C CA . LYS A 1 152 ? 17.752 3.981 14.628 1.00 37.14 126 LYS A CA 1
ATOM 785 C C . LYS A 1 152 ? 19.219 4.241 15.033 1.00 36.39 126 LYS A C 1
ATOM 786 O O . LYS A 1 152 ? 19.533 5.258 15.660 1.00 38.69 126 LYS A O 1
ATOM 792 N N . GLY A 1 153 ? 20.094 3.290 14.721 1.00 34.78 127 GLY A N 1
ATOM 793 C CA . GLY A 1 153 ? 21.538 3.456 14.876 1.00 34.42 127 GLY A CA 1
ATOM 794 C C . GLY A 1 153 ? 22.177 3.346 16.258 1.00 34.72 127 GLY A C 1
ATOM 795 O O . GLY A 1 153 ? 23.393 3.540 16.396 1.00 35.23 127 GLY A O 1
ATOM 796 N N . LYS A 1 154 ? 21.383 3.046 17.285 1.00 33.68 128 LYS A N 1
ATOM 797 C CA . LYS A 1 154 ? 21.904 3.013 18.664 1.00 32.96 128 LYS A CA 1
ATOM 798 C C . LYS A 1 154 ? 21.414 1.776 19.409 1.00 32.55 128 LYS A C 1
ATOM 799 O O . LYS A 1 154 ? 20.377 1.211 19.043 1.00 28.91 128 LYS A O 1
ATOM 805 N N . ILE A 1 155 ? 22.171 1.371 20.440 1.00 28.91 129 ILE A N 1
ATOM 806 C CA . ILE A 1 155 ? 21.795 0.283 21.341 1.00 27.95 129 ILE A CA 1
ATOM 807 C C . ILE A 1 155 ? 21.012 0.825 22.539 1.00 28.54 129 ILE A C 1
ATOM 808 O O . ILE A 1 155 ? 21.448 1.779 23.219 1.00 30.15 129 ILE A O 1
ATOM 813 N N . TYR A 1 156 ? 19.866 0.210 22.810 1.00 27.89 130 TYR A N 1
ATOM 814 C CA . TYR A 1 156 ? 18.984 0.668 23.888 1.00 27.26 130 TYR A CA 1
ATOM 815 C C . TYR A 1 156 ? 18.711 -0.406 24.939 1.00 27.66 130 TYR A C 1
ATOM 816 O O . TYR A 1 156 ? 17.917 -0.193 25.856 1.00 27.24 130 TYR A O 1
ATOM 825 N N . GLY A 1 157 ? 19.368 -1.553 24.823 1.00 26.66 131 GLY A N 1
ATOM 826 C CA . GLY A 1 157 ? 19.202 -2.567 25.833 1.00 26.96 131 GLY A CA 1
ATOM 827 C C . GLY A 1 157 ? 20.239 -3.634 25.690 1.00 28.48 131 GLY A C 1
ATOM 828 O O . GLY A 1 157 ? 20.959 -3.663 24.697 1.00 28.84 131 GLY A O 1
ATOM 829 N N . LEU A 1 158 ? 20.315 -4.503 26.698 1.00 27.69 132 LEU A N 1
ATOM 830 C CA . LEU A 1 158 ? 21.091 -5.723 26.629 1.00 27.55 132 LEU A CA 1
ATOM 831 C C . LEU A 1 158 ? 20.225 -6.930 26.966 1.00 27.79 132 LEU A C 1
ATOM 832 O O . LEU A 1 158 ? 19.521 -6.931 27.974 1.00 28.54 132 LEU A O 1
ATOM 837 N N . PRO A 1 159 ? 20.314 -7.982 26.140 1.00 28.08 133 PRO A N 1
ATOM 838 C CA . PRO A 1 159 ? 19.561 -9.222 26.351 1.00 26.72 133 PRO A CA 1
ATOM 839 C C . PRO A 1 159 ? 19.935 -9.871 27.684 1.00 26.23 133 PRO A C 1
ATOM 840 O O . PRO A 1 159 ? 21.104 -9.965 28.021 1.00 26.88 133 PRO A O 1
ATOM 844 N N . GLU A 1 160 ? 18.947 -10.295 28.448 1.00 25.85 134 GLU A N 1
ATOM 845 C CA . GLU A 1 160 ? 19.225 -10.865 29.760 1.00 26.89 134 GLU A CA 1
ATOM 846 C C . GLU A 1 160 ? 19.123 -12.396 29.718 1.00 26.83 134 GLU A C 1
ATOM 847 O O . GLU A 1 160 ? 19.843 -13.079 30.441 1.00 31.92 134 GLU A O 1
ATOM 853 N N . MET A 1 161 ? 18.236 -12.909 28.869 1.00 26.18 135 MET A N 1
ATOM 854 C CA . MET A 1 161 ? 18.013 -14.346 28.638 1.00 25.74 135 MET A CA 1
ATOM 855 C C . MET A 1 161 ? 17.453 -14.516 27.221 1.00 26.04 135 MET A C 1
ATOM 856 O O . MET A 1 161 ? 16.915 -13.569 26.665 1.00 23.59 135 MET A O 1
ATOM 861 N N . VAL A 1 162 ? 17.578 -15.714 26.642 1.00 25.88 136 VAL A N 1
ATOM 862 C CA . VAL A 1 162 ? 16.930 -16.034 25.365 1.00 24.50 136 VAL A CA 1
ATOM 863 C C . VAL A 1 162 ? 15.749 -16.954 25.666 1.00 25.04 136 VAL A C 1
ATOM 864 O O . VAL A 1 162 ? 15.836 -17.781 26.579 1.00 25.31 136 VAL A O 1
AT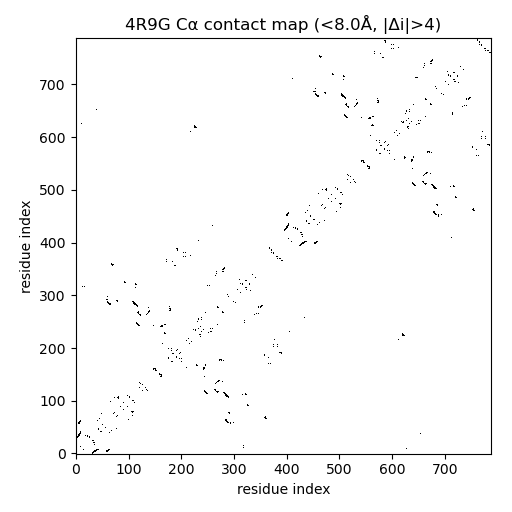OM 868 N N . ASN A 1 163 ? 14.643 -16.783 24.926 1.00 22.95 137 ASN A N 1
ATOM 869 C CA . ASN A 1 163 ? 13.488 -17.646 25.059 1.00 23.56 137 ASN A CA 1
ATOM 870 C C . ASN A 1 163 ? 12.936 -18.174 23.735 1.00 24.65 137 ASN A C 1
ATOM 871 O O . ASN A 1 163 ? 13.041 -17.510 22.699 1.00 26.65 137 ASN A O 1
ATOM 876 N N . VAL A 1 164 ? 12.372 -19.381 23.775 1.00 25.31 138 VAL A N 1
ATOM 877 C CA . VAL A 1 164 ? 11.672 -19.958 22.622 1.00 24.40 138 VAL A CA 1
ATOM 878 C C . VAL A 1 164 ? 10.234 -20.343 22.986 1.00 24.80 138 VAL A C 1
ATOM 879 O O . VAL A 1 164 ? 9.871 -20.428 24.172 1.00 25.54 138 VAL A O 1
ATOM 883 N N . ARG A 1 165 ? 9.401 -20.543 21.972 1.00 24.72 139 ARG A N 1
ATOM 884 C CA . ARG A 1 165 ? 8.030 -20.993 22.197 1.00 22.58 139 ARG A CA 1
ATOM 885 C C . ARG A 1 165 ? 7.924 -22.439 21.736 1.00 23.04 139 ARG A C 1
ATOM 886 O O . ARG A 1 165 ? 8.465 -22.821 20.703 1.00 25.16 139 ARG A O 1
ATOM 894 N N . VAL A 1 166 ? 7.263 -23.248 22.536 1.00 21.35 140 VAL A N 1
ATOM 895 C CA . VAL A 1 166 ? 7.147 -24.648 22.252 1.00 21.00 140 VAL A CA 1
ATOM 896 C C . VAL A 1 166 ? 5.757 -25.156 22.652 1.00 20.58 140 VAL A C 1
ATOM 897 O O . VAL A 1 166 ? 4.992 -24.461 23.366 1.00 18.53 140 VAL A O 1
ATOM 901 N N . LEU A 1 167 ? 5.454 -26.369 22.179 1.00 19.97 141 LEU A N 1
ATOM 902 C CA . LEU A 1 167 ? 4.290 -27.127 22.621 1.00 20.93 141 LEU A CA 1
ATOM 903 C C . LEU A 1 167 ? 4.650 -28.126 23.729 1.00 19.97 141 LEU A C 1
ATOM 904 O O . LEU A 1 167 ? 5.578 -28.941 23.588 1.00 19.13 141 LEU A O 1
ATOM 909 N N . PHE A 1 168 ? 3.886 -28.061 24.812 1.00 19.83 142 PHE A N 1
ATOM 910 C CA . PHE A 1 168 ? 3.901 -29.076 25.868 1.00 20.10 142 PHE A CA 1
ATOM 911 C C . PHE A 1 168 ? 2.696 -30.003 25.702 1.00 20.91 142 PHE A C 1
ATOM 912 O O . PHE A 1 168 ? 1.622 -29.570 25.282 1.00 22.19 142 PHE A O 1
ATOM 920 N N . TRP A 1 169 ? 2.874 -31.275 26.026 1.00 22.12 143 TRP A N 1
ATOM 921 C CA . TRP A 1 169 ? 1.751 -32.235 26.051 1.00 23.15 143 TRP A CA 1
ATOM 922 C C . TRP A 1 169 ? 1.888 -33.172 27.257 1.00 23.68 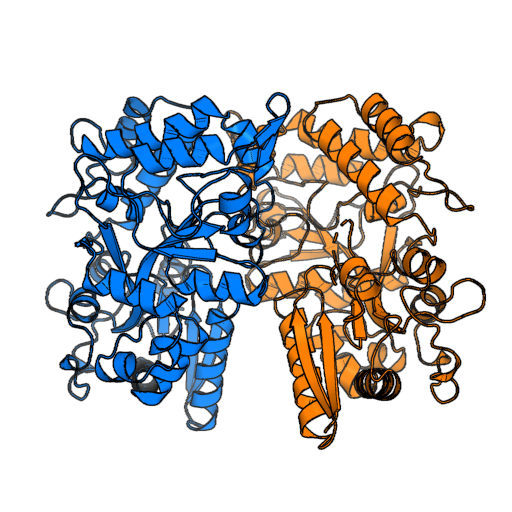143 TRP A C 1
ATOM 923 O O . TRP A 1 169 ? 3.002 -33.457 27.724 1.00 23.10 143 TRP A O 1
ATOM 934 N N . ASN A 1 170 ? 0.746 -33.606 27.778 1.00 23.48 144 ASN A N 1
ATOM 935 C CA . ASN A 1 170 ? 0.692 -34.400 28.986 1.00 22.93 144 ASN A CA 1
ATOM 936 C C . ASN A 1 170 ? 0.639 -35.862 28.593 1.00 23.50 144 ASN A C 1
ATOM 937 O O . ASN A 1 170 ? -0.356 -36.339 28.037 1.00 22.77 144 ASN A O 1
ATOM 942 N N . LYS A 1 171 ? 1.734 -36.561 28.866 1.00 24.73 145 LYS A N 1
ATOM 943 C CA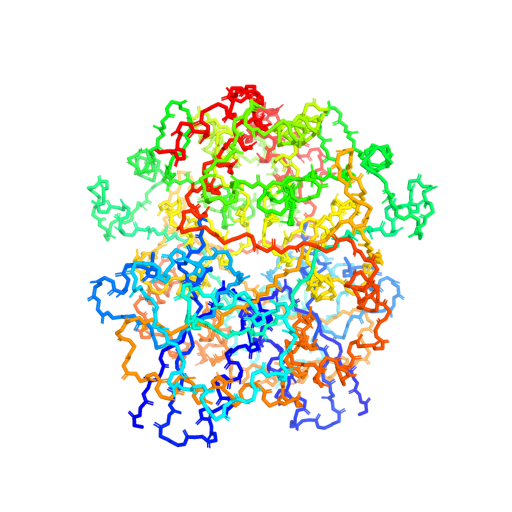 . LYS A 1 171 ? 1.876 -37.962 28.484 1.00 25.63 145 LYS A CA 1
ATOM 944 C C . LYS A 1 171 ? 0.867 -38.923 29.141 1.00 25.79 145 LYS A C 1
ATOM 945 O O . LYS A 1 171 ? 0.404 -39.863 28.467 1.00 25.25 145 LYS A O 1
ATOM 951 N N . ASP A 1 172 ? 0.497 -38.684 30.404 1.00 26.11 146 ASP A N 1
ATOM 952 C CA . ASP A 1 172 ? -0.535 -39.533 31.056 1.00 31.33 146 ASP A CA 1
ATOM 953 C C . ASP A 1 172 ? -1.900 -39.435 30.349 1.00 30.48 146 ASP A C 1
ATOM 954 O O . ASP A 1 172 ? -2.533 -40.464 30.047 1.00 28.68 146 ASP A O 1
ATOM 959 N N . LEU A 1 173 ? -2.328 -38.200 30.069 1.00 28.67 147 LEU A N 1
ATOM 960 C CA . LEU A 1 173 ? -3.588 -37.978 29.383 1.00 27.48 147 LEU A CA 1
ATOM 961 C C . LEU A 1 173 ? -3.525 -38.538 27.965 1.00 30.13 147 LEU A C 1
ATOM 962 O O . LEU A 1 173 ? -4.495 -39.155 27.511 1.00 31.05 147 LEU A O 1
ATOM 967 N N . PHE A 1 174 ? -2.385 -38.373 27.280 1.00 29.06 148 PHE A N 1
ATOM 968 C CA . PHE A 1 174 ? -2.201 -39.013 25.974 1.00 30.23 148 PHE A CA 1
ATOM 969 C C . PHE A 1 174 ? -2.438 -40.531 26.077 1.00 32.30 148 PHE A C 1
ATOM 970 O O . PHE A 1 174 ? -3.242 -41.076 25.323 1.00 34.53 148 PHE A O 1
ATOM 978 N N . LYS A 1 175 ? -1.761 -41.202 27.016 1.00 34.68 149 LYS A N 1
ATOM 979 C CA . LYS A 1 175 ? -1.866 -42.659 27.150 1.00 34.95 149 LYS A CA 1
ATOM 980 C C . LYS A 1 175 ? -3.300 -43.074 27.417 1.00 36.63 149 LYS A C 1
ATOM 981 O O . LYS A 1 175 ? -3.754 -44.098 26.894 1.00 37.32 149 LYS A O 1
ATOM 987 N N . GLN A 1 176 ? -3.996 -42.271 28.226 1.00 34.63 150 GLN A N 1
ATOM 988 C CA . GLN A 1 176 ? -5.416 -42.445 28.525 1.00 34.14 150 GLN A CA 1
ATOM 989 C C . GLN A 1 176 ? -6.321 -42.373 27.298 1.00 33.10 150 GLN A C 1
ATOM 990 O O . GLN A 1 176 ? -7.362 -43.022 27.263 1.00 33.10 150 GLN A O 1
ATOM 996 N N . ALA A 1 177 ? -5.970 -41.554 26.311 1.00 30.46 151 ALA A N 1
ATOM 997 C CA . ALA A 1 177 ? -6.808 -41.450 25.111 1.00 29.52 151 ALA A CA 1
ATOM 998 C C . ALA A 1 177 ? -6.351 -42.449 24.044 1.00 29.84 151 ALA A C 1
ATOM 999 O O . ALA A 1 177 ? -6.858 -42.457 22.925 1.00 28.98 151 ALA A O 1
ATOM 1001 N N . GLY A 1 178 ? -5.380 -43.285 24.404 1.00 30.85 152 GLY A N 1
ATOM 1002 C CA . GLY A 1 178 ? -4.765 -44.207 23.459 1.00 30.60 152 GLY A CA 1
ATOM 1003 C C . GLY A 1 178 ? -3.886 -43.496 22.449 1.00 30.89 152 GLY A C 1
ATOM 1004 O O . GLY A 1 178 ? -3.821 -43.894 21.293 1.00 31.07 152 GLY A O 1
ATOM 1005 N N . LEU A 1 179 ? -3.221 -42.422 22.867 1.00 30.42 153 LEU A N 1
ATOM 1006 C CA . LEU A 1 179 ? -2.324 -41.720 21.947 1.00 28.74 153 LEU A CA 1
ATOM 1007 C C . LEU A 1 179 ? -0.862 -42.027 22.269 1.00 27.65 153 LEU A C 1
ATOM 1008 O O . LEU A 1 179 ? -0.482 -42.087 23.431 1.00 25.90 153 LEU A O 1
ATOM 1013 N N . ASP A 1 180 ? -0.054 -42.251 21.238 1.00 28.35 154 ASP A N 1
ATOM 1014 C CA . ASP A 1 180 ? 1.371 -42.526 21.444 1.00 29.83 154 ASP A CA 1
ATOM 1015 C C . ASP A 1 180 ? 1.978 -41.324 22.176 1.00 28.89 154 ASP A C 1
ATOM 1016 O O . ASP A 1 180 ? 1.978 -40.209 21.642 1.00 28.12 154 ASP A O 1
ATOM 1021 N N . PRO A 1 181 ? 2.485 -41.533 23.406 1.00 29.38 155 PRO A N 1
ATOM 1022 C CA . PRO A 1 181 ? 2.906 -40.369 24.223 1.00 29.53 155 PRO A CA 1
ATOM 1023 C C . PRO A 1 181 ? 4.163 -39.655 23.715 1.00 30.48 155 PRO A C 1
ATOM 1024 O O . PRO A 1 181 ? 4.535 -38.619 24.247 1.00 31.46 155 PRO A O 1
ATOM 1028 N N . ASN A 1 182 ? 4.817 -40.180 22.694 1.00 32.18 156 ASN A N 1
ATOM 1029 C CA . ASN A 1 182 ? 5.953 -39.449 22.162 1.00 35.55 156 ASN A CA 1
ATOM 1030 C C . ASN A 1 182 ? 5.699 -38.988 20.729 1.00 34.06 156 ASN A C 1
ATOM 1031 O O . ASN A 1 182 ? 6.616 -38.756 19.956 1.00 36.45 156 ASN A O 1
ATOM 1036 N N . THR A 1 183 ? 4.429 -38.840 20.388 1.00 33.31 157 THR A N 1
ATOM 1037 C CA . THR A 1 183 ? 4.068 -38.410 19.051 1.00 32.53 157 THR A CA 1
ATOM 1038 C C . THR A 1 183 ? 3.206 -37.173 19.147 1.00 31.45 157 THR A C 1
ATOM 1039 O O . THR A 1 183 ? 1.963 -37.269 19.171 1.00 31.23 157 THR A O 1
ATOM 1043 N N . PRO A 1 184 ? 3.871 -36.007 19.189 1.00 29.79 158 PRO A N 1
ATOM 1044 C CA . PRO A 1 184 ? 3.200 -34.715 19.236 1.00 29.72 158 PRO A CA 1
ATOM 1045 C C . PRO A 1 184 ? 2.515 -34.464 17.887 1.00 30.67 158 PRO A C 1
ATOM 1046 O O . PRO A 1 184 ? 2.913 -35.071 16.902 1.00 31.05 158 PRO A O 1
ATOM 1050 N N . PRO A 1 185 ? 1.484 -33.595 17.841 1.00 29.99 159 PRO A N 1
ATOM 1051 C CA . PRO A 1 185 ? 0.925 -33.217 16.540 1.00 29.30 159 PRO A CA 1
ATOM 1052 C C . PRO A 1 185 ? 1.869 -32.302 15.763 1.00 29.95 159 PRO A C 1
ATOM 1053 O O . PRO A 1 185 ? 2.500 -31.419 16.356 1.00 27.79 159 PRO A O 1
ATOM 1057 N N . LYS A 1 186 ? 1.936 -32.534 14.448 1.00 31.28 160 LYS A N 1
ATOM 1058 C CA . LYS A 1 186 ? 2.835 -31.867 13.506 1.00 31.49 160 LYS A CA 1
ATOM 1059 C C . LYS A 1 186 ? 2.150 -30.714 12.778 1.00 29.58 160 LYS A C 1
ATOM 1060 O O . LYS A 1 186 ? 2.801 -29.728 12.400 1.00 27.64 160 LYS A O 1
ATOM 1066 N N . THR A 1 187 ? 0.859 -30.882 12.517 1.00 26.62 161 THR A N 1
ATOM 1067 C CA . THR A 1 187 ? 0.026 -29.840 11.915 1.00 28.80 161 THR A CA 1
ATOM 1068 C C . THR A 1 187 ? -1.095 -29.417 12.881 1.00 29.12 161 THR A C 1
ATOM 1069 O O . THR A 1 187 ? -1.425 -30.137 13.832 1.00 28.25 161 THR A O 1
ATOM 1073 N N . ILE A 1 188 ? -1.681 -28.257 12.615 1.00 27.75 162 ILE A N 1
ATOM 1074 C CA . ILE A 1 188 ? -2.823 -27.790 13.378 1.00 29.01 162 ILE A CA 1
ATOM 1075 C C . ILE A 1 188 ? -4.010 -28.760 13.262 1.00 28.71 162 ILE A C 1
ATOM 1076 O O . ILE A 1 188 ? -4.694 -29.011 14.242 1.00 29.99 162 ILE A O 1
ATOM 1081 N N . ALA A 1 189 ? -4.235 -29.331 12.081 1.00 28.51 163 ALA A N 1
ATOM 1082 C CA . ALA A 1 189 ? -5.340 -30.266 11.902 1.00 29.29 163 ALA A CA 1
ATOM 1083 C C . ALA A 1 189 ? -5.132 -31.550 12.750 1.00 29.10 163 ALA A C 1
ATOM 1084 O O . ALA A 1 189 ? -6.072 -32.048 13.372 1.00 27.51 163 ALA A O 1
ATOM 1086 N N . GLU A 1 190 ? -3.896 -32.046 12.812 1.00 30.49 164 GLU A N 1
ATOM 1087 C CA . GLU A 1 190 ? -3.563 -33.140 13.730 1.00 32.35 164 GLU A CA 1
ATOM 1088 C C . GLU A 1 190 ? -3.850 -32.722 15.184 1.00 31.39 164 GLU A C 1
ATOM 1089 O O . GLU A 1 190 ? -4.440 -33.497 15.958 1.00 29.91 164 GLU A O 1
ATOM 1095 N N . LEU A 1 191 ? -3.460 -31.486 15.522 1.00 28.62 165 LEU A N 1
ATOM 1096 C CA . LEU A 1 191 ? -3.663 -30.906 16.843 1.00 27.56 165 LEU A CA 1
ATOM 1097 C C . LEU A 1 191 ? -5.128 -30.894 17.215 1.00 27.07 165 LEU A C 1
ATOM 1098 O O . LEU A 1 191 ? -5.493 -31.371 18.293 1.00 24.42 165 LEU A O 1
ATOM 1103 N N . ASP A 1 192 ? -5.946 -30.327 16.320 1.00 27.16 166 ASP A N 1
ATOM 1104 C CA . ASP A 1 192 ? -7.408 -30.259 16.484 1.00 28.91 166 ASP A CA 1
ATOM 1105 C C . ASP A 1 192 ? -7.997 -31.651 16.666 1.00 28.81 166 ASP A C 1
ATOM 1106 O O . ASP A 1 192 ? -8.856 -31.866 17.517 1.00 31.50 166 ASP A O 1
ATOM 1111 N N . GLN A 1 193 ? -7.527 -32.599 15.869 1.00 29.18 167 GLN A N 1
ATOM 1112 C CA . GLN A 1 193 ? -7.995 -33.979 15.960 1.00 32.34 167 GLN A CA 1
ATOM 1113 C C . GLN A 1 193 ? -7.653 -34.601 17.317 1.00 29.56 167 GLN A C 1
ATOM 1114 O O . GLN A 1 193 ? -8.511 -35.141 18.000 1.00 28.83 167 GLN A O 1
ATOM 1120 N N . MET A 1 194 ? -6.380 -34.519 17.695 1.00 30.48 168 MET A N 1
ATOM 1121 C CA . MET A 1 194 ? -5.928 -35.020 18.986 1.00 29.55 168 MET A CA 1
ATOM 1122 C C . MET A 1 194 ? -6.679 -34.347 20.130 1.00 26.91 168 MET A C 1
ATOM 1123 O O . MET A 1 194 ? -7.164 -35.031 21.029 1.00 26.06 168 MET A O 1
ATOM 1128 N N . ALA A 1 195 ? -6.814 -33.023 20.063 1.00 24.66 169 ALA A N 1
ATOM 1129 C CA . ALA A 1 195 ? -7.518 -32.262 21.097 1.00 25.56 169 ALA A CA 1
ATOM 1130 C C . ALA A 1 195 ? -8.988 -32.688 21.313 1.00 25.98 169 ALA A C 1
ATOM 1131 O O . ALA A 1 195 ? -9.516 -32.549 22.423 1.00 25.48 169 ALA A O 1
ATOM 1133 N N . ALA A 1 196 ? -9.633 -33.209 20.267 1.00 26.37 170 ALA A N 1
ATOM 1134 C CA . ALA A 1 196 ? -11.002 -33.744 20.388 1.00 28.00 170 ALA A CA 1
ATOM 1135 C C . ALA A 1 196 ? -11.033 -35.092 21.115 1.00 31.20 170 ALA A C 1
ATOM 1136 O O . ALA A 1 196 ? -11.933 -35.347 21.934 1.00 31.13 170 ALA A O 1
ATOM 1138 N N . LYS A 1 197 ? -10.041 -35.936 20.827 1.00 31.97 171 LYS A N 1
ATOM 1139 C CA . LYS A 1 197 ? -9.826 -37.179 21.563 1.00 31.77 171 LYS A CA 1
ATOM 1140 C C . LYS A 1 197 ? -9.577 -36.932 23.055 1.00 31.21 171 LYS A C 1
ATOM 1141 O O . LYS A 1 197 ? -9.957 -37.741 23.893 1.00 30.63 171 LYS A O 1
ATOM 1147 N N . LEU A 1 198 ? -8.937 -35.816 23.389 1.00 30.58 172 LEU A N 1
ATOM 1148 C CA . LEU A 1 198 ? -8.479 -35.594 24.757 1.00 29.83 172 LEU A CA 1
ATOM 1149 C C . LEU A 1 198 ? -9.449 -34.737 25.592 1.00 31.68 172 LEU A C 1
ATOM 1150 O O . LEU A 1 198 ? -9.191 -34.427 26.759 1.00 30.52 172 LEU A O 1
ATOM 1155 N N . THR A 1 199 ? -10.564 -34.359 24.977 1.00 31.77 173 THR A N 1
ATOM 1156 C CA . THR A 1 199 ? -11.569 -33.529 25.623 1.00 31.70 173 THR A CA 1
ATOM 1157 C C . THR A 1 199 ? -12.740 -34.384 26.111 1.00 32.12 173 THR A C 1
ATOM 1158 O O . THR A 1 199 ? -13.356 -35.121 25.342 1.00 31.54 173 THR A O 1
ATOM 1162 N N . LYS A 1 200 ? -13.029 -34.265 27.397 1.00 33.70 174 LYS A N 1
ATOM 1163 C CA . LYS A 1 200 ? -14.103 -35.003 28.021 1.00 40.21 174 LYS A CA 1
ATOM 1164 C C . LYS A 1 200 ? -15.093 -34.024 28.652 1.00 42.21 174 LYS A C 1
ATOM 1165 O O . LYS A 1 200 ? -14.750 -33.298 29.580 1.00 41.59 174 LYS A O 1
ATOM 1171 N N . THR A 1 201 ? -16.308 -33.991 28.104 1.00 46.45 175 THR A N 1
ATOM 1172 C CA . THR A 1 201 ? -17.412 -33.189 28.650 1.00 49.93 175 THR A CA 1
ATOM 1173 C C . THR A 1 201 ? -18.584 -34.059 29.098 1.00 51.55 175 THR A C 1
ATOM 1174 O O . THR A 1 201 ? -18.854 -35.106 28.505 1.00 48.16 175 THR A O 1
ATOM 1178 N N . LYS A 1 202 ? -19.285 -33.597 30.133 1.00 56.59 176 LYS A N 1
ATOM 1179 C CA . LYS A 1 202 ? -20.486 -34.264 30.640 1.00 58.36 176 LYS A CA 1
ATOM 1180 C C . LYS A 1 202 ? -21.700 -33.328 30.591 1.00 57.38 176 LYS A C 1
ATOM 1181 O O . LYS A 1 202 ? -21.918 -32.511 31.492 1.00 54.37 176 LYS A O 1
ATOM 1187 N N . ASN A 1 203 ? -22.474 -33.458 29.513 1.00 58.97 177 ASN A N 1
ATOM 1188 C CA . ASN A 1 203 ? -23.667 -32.636 29.262 1.00 61.80 177 ASN A CA 1
ATOM 1189 C C . ASN A 1 203 ? -23.367 -31.123 29.173 1.00 59.17 177 ASN A C 1
ATOM 1190 O O . ASN A 1 203 ? -24.108 -30.283 29.699 1.00 60.47 177 ASN A O 1
ATOM 1195 N N . GLY A 1 204 ? -22.271 -30.794 28.492 1.00 57.84 178 GLY A N 1
ATOM 1196 C CA . GLY A 1 204 ? -21.846 -29.404 28.297 1.00 50.06 178 GLY A CA 1
ATOM 1197 C C . GLY A 1 204 ? -20.690 -29.047 29.207 1.00 48.38 178 GLY A C 1
ATOM 1198 O O . GLY A 1 204 ? -19.749 -28.353 28.793 1.00 50.79 178 GLY A O 1
ATOM 1199 N N . THR A 1 205 ? -20.771 -29.521 30.451 1.00 42.48 179 THR A N 1
ATOM 1200 C CA . THR A 1 205 ? -19.738 -29.298 31.458 1.00 39.83 179 THR A CA 1
ATOM 1201 C C . THR A 1 205 ? -18.423 -30.004 31.097 1.00 39.61 179 THR A C 1
ATOM 1202 O O . THR A 1 205 ? -18.396 -31.228 30.891 1.00 37.99 179 THR A O 1
ATOM 1206 N N . ILE A 1 206 ? -17.336 -29.241 31.053 1.00 36.64 180 ILE A N 1
ATOM 1207 C CA . ILE A 1 206 ? -16.028 -29.817 30.732 1.00 36.75 180 ILE A CA 1
ATOM 1208 C C . ILE A 1 206 ? -15.295 -30.421 31.931 1.00 36.67 180 ILE A C 1
ATOM 1209 O O . ILE A 1 206 ? -15.045 -29.754 32.932 1.00 36.06 180 ILE A O 1
ATOM 1214 N N . GLU A 1 207 ? -14.938 -31.690 31.805 1.00 39.03 181 GLU A N 1
ATOM 1215 C CA . GLU A 1 207 ? -14.115 -32.363 32.805 1.00 44.06 181 GLU A CA 1
ATOM 1216 C C . GLU A 1 207 ? -12.629 -32.424 32.428 1.00 43.91 181 GLU A C 1
ATOM 1217 O O . GLU A 1 207 ? -11.775 -32.532 33.311 1.00 41.97 181 GLU A O 1
ATOM 1223 N N . GLN A 1 208 ? -12.331 -32.396 31.126 1.00 44.11 182 GLN A N 1
ATOM 1224 C CA . GLN A 1 208 ? -10.945 -32.412 30.636 1.00 43.57 182 GLN A CA 1
ATOM 1225 C C . GLN A 1 208 ? -10.864 -31.751 29.261 1.00 42.12 182 GLN A C 1
ATOM 1226 O O . GLN A 1 208 ? -11.643 -32.091 28.368 1.00 41.73 182 GLN A O 1
ATOM 1232 N N . MET A 1 209 ? -9.933 -30.806 29.099 1.00 37.69 183 MET A N 1
ATOM 1233 C CA . MET A 1 209 ? -9.716 -30.130 27.819 1.00 35.86 183 MET A CA 1
ATOM 1234 C C . MET A 1 209 ? -8.449 -30.611 27.121 1.00 32.16 183 MET A C 1
ATOM 1235 O O . MET A 1 209 ? -7.381 -30.694 27.726 1.00 32.45 183 MET A O 1
ATOM 1240 N N . GLY A 1 210 ? -8.569 -30.913 25.841 1.00 28.22 184 GLY A N 1
ATOM 1241 C CA . GLY A 1 210 ? -7.425 -31.321 25.054 1.00 26.47 184 GLY A CA 1
ATOM 1242 C C . GLY A 1 210 ? -6.502 -30.156 24.773 1.00 24.87 184 GLY A C 1
ATOM 1243 O O . GLY A 1 210 ? -5.289 -30.267 24.932 1.00 22.77 184 GLY A O 1
ATOM 1244 N N . PHE A 1 211 ? -7.090 -29.033 24.355 1.00 24.60 185 PHE A N 1
ATOM 1245 C CA . PHE A 1 211 ? -6.338 -27.863 23.961 1.00 23.98 185 PHE A CA 1
ATOM 1246 C C . PHE A 1 211 ? -7.180 -26.588 24.098 1.00 25.47 185 PHE A C 1
ATOM 1247 O O . PHE A 1 211 ? -8.341 -26.568 23.707 1.00 25.88 185 PHE A O 1
ATOM 1255 N N . ILE A 1 212 ? -6.605 -25.520 24.648 1.00 25.17 186 ILE A N 1
ATOM 1256 C CA . ILE A 1 212 ? -7.205 -24.187 24.498 1.00 24.23 186 ILE A CA 1
ATOM 1257 C C . ILE A 1 212 ? -6.178 -23.301 23.778 1.00 25.49 186 ILE A C 1
ATOM 1258 O O . ILE A 1 212 ? -5.051 -23.149 24.247 1.00 24.93 186 ILE A O 1
ATOM 1263 N N . PRO A 1 213 ? -6.552 -22.725 22.628 1.00 26.66 187 PRO A N 1
ATOM 1264 C CA . PRO A 1 213 ? -5.557 -22.024 21.792 1.00 26.30 187 PRO A CA 1
ATOM 1265 C C . PRO A 1 213 ? -4.959 -20.758 22.407 1.00 26.87 187 PRO A C 1
ATOM 1266 O O . PRO A 1 213 ? -3.762 -20.483 22.200 1.00 27.66 187 PRO A O 1
ATOM 1270 N N . TRP A 1 214 ? -5.773 -20.018 23.161 1.00 24.70 188 TRP A N 1
ATOM 1271 C CA . TRP A 1 214 ? -5.391 -18.694 23.653 1.00 24.04 188 TRP A CA 1
ATOM 1272 C C . TRP A 1 214 ? -4.762 -18.623 25.046 1.00 23.27 188 TRP A C 1
ATOM 1273 O O . TRP A 1 214 ? -4.454 -17.527 25.520 1.00 21.53 188 TRP A O 1
ATOM 1284 N N . ILE A 1 215 ? -4.568 -19.760 25.709 1.00 22.17 189 ILE A N 1
ATOM 1285 C CA . ILE A 1 215 ? -3.897 -19.719 27.028 1.00 21.99 189 ILE A CA 1
ATOM 1286 C C . ILE A 1 215 ? -2.385 -19.911 26.868 1.00 21.39 189 ILE A C 1
ATOM 1287 O O . ILE A 1 215 ? -1.895 -20.101 25.756 1.00 20.44 189 ILE A O 1
ATOM 1292 N N . GLY A 1 216 ? -1.637 -19.802 27.964 1.00 21.19 190 GLY A N 1
ATOM 1293 C CA . GLY A 1 216 ? -0.196 -19.947 27.877 1.00 19.52 190 GLY A CA 1
ATOM 1294 C C . GLY A 1 216 ? 0.389 -18.898 26.959 1.00 19.27 190 GLY A C 1
ATOM 1295 O O . GLY A 1 216 ? 0.111 -17.733 27.088 1.00 19.84 190 GLY A O 1
ATOM 1296 N N . GLN A 1 217 ? 1.206 -19.314 26.018 1.00 19.34 191 GLN A N 1
ATOM 1297 C CA . GLN A 1 217 ? 1.806 -18.355 25.127 1.00 19.98 191 GLN A CA 1
ATOM 1298 C C . GLN A 1 217 ? 1.029 -18.322 23.832 1.00 19.74 191 GLN A C 1
ATOM 1299 O O . GLN A 1 217 ? 1.506 -17.799 22.846 1.00 21.35 191 GLN A O 1
ATOM 1305 N N . GLY A 1 218 ? -0.199 -18.843 23.850 1.00 20.60 192 GLY A N 1
ATOM 1306 C CA . GLY A 1 218 ? -1.066 -18.806 22.683 1.00 21.11 192 GLY A CA 1
ATOM 1307 C C . GLY A 1 218 ? -1.657 -17.443 22.360 1.00 22.40 192 GLY A C 1
ATOM 1308 O O . GLY A 1 218 ? -2.791 -17.364 21.879 1.00 23.36 192 GLY A O 1
ATOM 1309 N N . VAL A 1 219 ? -0.887 -16.378 22.565 1.00 21.37 193 VAL A N 1
ATOM 1310 C CA . VAL A 1 219 ? -1.394 -15.003 22.454 1.00 22.98 193 VAL A CA 1
ATOM 1311 C C . VAL A 1 219 ? -1.113 -14.420 21.043 1.00 24.01 193 VAL A C 1
ATOM 1312 O O . VAL A 1 219 ? -0.182 -14.894 20.377 1.00 22.57 193 VAL A O 1
ATOM 1316 N N . PRO A 1 220 ? -1.921 -13.420 20.568 1.00 23.97 194 PRO A N 1
ATOM 1317 C CA . PRO A 1 220 ? -1.798 -12.968 19.169 1.00 25.01 194 PRO A CA 1
ATOM 1318 C C . PRO A 1 220 ? -0.378 -12.624 18.709 1.00 25.79 194 PRO A C 1
ATOM 1319 O O . PRO A 1 220 ? 0.020 -13.062 17.629 1.00 26.56 194 PRO A O 1
ATOM 1323 N N . HIS A 1 221 ? 0.374 -11.867 19.515 1.00 25.66 195 HIS A N 1
ATOM 1324 C CA . HIS A 1 221 ? 1.751 -11.500 19.151 1.00 26.81 195 HIS A CA 1
ATOM 1325 C C . HIS A 1 221 ? 2.715 -12.695 18.987 1.00 27.09 195 HIS A C 1
ATOM 1326 O O . HIS A 1 221 ? 3.750 -12.551 18.332 1.00 26.97 195 HIS A O 1
ATOM 1333 N N . VAL A 1 222 ? 2.363 -13.863 19.541 1.00 25.36 196 VAL A N 1
ATOM 1334 C CA . VAL A 1 222 ? 3.124 -15.075 19.291 1.00 24.91 196 VAL A CA 1
ATOM 1335 C C . VAL A 1 222 ? 2.518 -15.830 18.126 1.00 25.54 196 VAL A C 1
ATOM 1336 O O . VAL A 1 222 ? 3.222 -16.255 17.228 1.00 27.67 196 VAL A O 1
ATOM 1340 N N . MET A 1 223 ? 1.210 -16.009 18.148 1.00 26.78 197 MET A N 1
ATOM 1341 C CA . MET A 1 223 ? 0.552 -16.927 17.211 1.00 26.04 197 MET A CA 1
ATOM 1342 C C . MET A 1 223 ? 0.520 -16.446 15.772 1.00 25.50 197 MET A C 1
ATOM 1343 O O . MET A 1 223 ? 0.506 -17.277 14.878 1.00 25.38 197 MET A O 1
ATOM 1348 N N . ALA A 1 224 ? 0.491 -15.124 15.555 1.00 23.38 198 ALA A N 1
ATOM 1349 C CA . ALA A 1 224 ? 0.513 -14.549 14.203 1.00 24.46 198 ALA A CA 1
ATOM 1350 C C . ALA A 1 224 ? 1.665 -15.087 13.354 1.00 24.91 198 ALA A C 1
ATOM 1351 O O . ALA A 1 224 ? 1.480 -15.395 12.177 1.00 27.89 198 ALA A O 1
ATOM 1353 N N . GLY A 1 225 ? 2.852 -15.200 13.943 1.00 23.79 199 GLY A N 1
ATOM 1354 C CA . GLY A 1 225 ? 3.987 -15.743 13.223 1.00 21.98 199 GLY A CA 1
ATOM 1355 C C . GLY A 1 225 ? 3.807 -17.207 12.877 1.00 22.70 199 GLY A C 1
ATOM 1356 O O . GLY A 1 225 ? 4.282 -17.663 11.842 1.00 22.61 199 GLY A O 1
ATOM 1357 N N . VAL A 1 226 ? 3.131 -17.947 13.759 1.00 23.34 200 VAL A N 1
ATOM 1358 C CA . VAL A 1 226 ? 2.765 -19.349 13.508 1.00 22.73 200 VAL A CA 1
ATOM 1359 C C . VAL A 1 226 ? 1.873 -19.490 12.266 1.00 23.14 200 VAL A C 1
ATOM 1360 O O . VAL A 1 226 ? 2.013 -20.439 11.472 1.00 24.23 200 VAL A O 1
ATOM 1364 N N . PHE A 1 227 ? 0.967 -18.534 12.090 1.00 22.83 201 PHE A N 1
ATOM 1365 C CA . PHE A 1 227 ? 0.154 -18.493 10.887 1.00 23.51 201 PHE A CA 1
ATOM 1366 C C . PHE A 1 227 ? 0.850 -17.683 9.779 1.00 23.81 201 PHE A C 1
ATOM 1367 O O . PHE A 1 227 ? 0.209 -17.240 8.828 1.00 21.34 201 PHE A O 1
ATOM 1375 N N . GLY A 1 228 ? 2.173 -17.523 9.922 1.00 22.31 202 GLY A N 1
ATOM 1376 C CA . GLY A 1 228 ? 3.027 -16.968 8.862 1.00 24.40 202 GLY A CA 1
ATOM 1377 C C . GLY A 1 228 ? 2.800 -15.507 8.534 1.00 25.83 202 GLY A C 1
ATOM 1378 O O . GLY A 1 228 ? 3.034 -15.091 7.387 1.00 28.22 202 GLY A O 1
ATOM 1379 N N . THR A 1 229 ? 2.366 -14.725 9.532 1.00 24.85 203 THR A N 1
ATOM 1380 C CA . THR A 1 229 ? 2.128 -13.279 9.365 1.00 23.20 203 THR A CA 1
ATOM 1381 C C . THR A 1 229 ? 2.688 -12.479 10.554 1.00 23.48 203 THR A C 1
ATOM 1382 O O . THR A 1 229 ? 3.436 -13.000 11.388 1.00 22.22 203 THR A O 1
ATOM 1386 N N . SER A 1 230 ? 2.322 -11.213 10.632 1.00 25.23 204 SER A N 1
ATOM 1387 C CA . SER A 1 230 ? 2.737 -10.340 11.741 1.00 27.25 204 SER A CA 1
ATOM 1388 C C . SER A 1 230 ? 1.604 -9.348 12.052 1.00 25.75 204 SER A C 1
ATOM 1389 O O . SER A 1 230 ? 0.667 -9.209 11.239 1.00 26.42 204 SER A O 1
ATOM 1392 N N . LEU A 1 231 ? 1.657 -8.679 13.206 1.00 24.13 205 LEU A N 1
ATOM 1393 C CA . LEU A 1 231 ? 0.617 -7.691 13.543 1.00 24.88 205 LEU A CA 1
ATOM 1394 C C . LEU A 1 231 ? 0.865 -6.308 12.915 1.00 24.67 205 LEU A C 1
ATOM 1395 O O . LEU A 1 231 ? -0.055 -5.496 12.809 1.00 26.34 205 LEU A O 1
ATOM 1400 N N . VAL A 1 232 ? 2.102 -6.044 12.501 1.00 25.36 206 VAL A N 1
ATOM 1401 C CA . VAL A 1 232 ? 2.468 -4.781 11.853 1.00 24.16 206 VAL A CA 1
ATOM 1402 C C . VAL A 1 232 ? 3.240 -5.074 10.564 1.00 27.04 206 VAL A C 1
ATOM 1403 O O . VAL A 1 232 ? 3.901 -6.095 10.469 1.00 27.49 206 VAL A O 1
ATOM 1407 N N . ASP A 1 233 ? 3.168 -4.181 9.580 1.00 29.08 207 ASP A N 1
ATOM 1408 C CA . ASP A 1 233 ? 3.909 -4.367 8.344 1.00 29.90 207 ASP A CA 1
ATOM 1409 C C . ASP A 1 233 ? 5.345 -3.869 8.521 1.00 32.20 207 ASP A C 1
ATOM 1410 O O . ASP A 1 233 ? 5.709 -3.371 9.601 1.00 30.31 207 ASP A O 1
ATOM 1415 N N . SER A 1 234 ? 6.143 -3.977 7.452 1.00 32.90 208 SER A N 1
ATOM 1416 C CA . SER A 1 234 ? 7.565 -3.629 7.488 1.00 35.43 208 SER A CA 1
ATOM 1417 C C . SER A 1 234 ? 7.843 -2.184 7.938 1.00 37.01 208 SER A C 1
ATOM 1418 O O . SER A 1 234 ? 8.889 -1.922 8.519 1.00 40.07 208 SER A O 1
ATOM 1421 N N . ASN A 1 235 ? 6.898 -1.273 7.687 1.00 39.17 209 ASN A N 1
ATOM 1422 C CA . ASN A 1 235 ? 6.962 0.116 8.175 1.00 38.37 209 ASN A CA 1
ATOM 1423 C C . ASN A 1 235 ? 6.430 0.299 9.603 1.00 37.61 209 ASN A C 1
ATOM 1424 O O . ASN A 1 235 ? 6.377 1.425 10.109 1.00 36.21 209 ASN A O 1
ATOM 1429 N N . GLY A 1 236 ? 6.004 -0.792 10.238 1.00 35.61 210 GLY A N 1
ATOM 1430 C CA . GLY A 1 236 ? 5.501 -0.729 11.603 1.00 32.41 210 GLY A CA 1
ATOM 1431 C C . GLY A 1 236 ? 4.059 -0.285 11.788 1.00 33.86 210 GLY A C 1
ATOM 1432 O O . GLY A 1 236 ? 3.649 -0.035 12.923 1.00 37.63 210 GLY A O 1
ATOM 1433 N N . ASN A 1 237 ? 3.286 -0.167 10.705 1.00 32.95 211 ASN A N 1
ATOM 1434 C CA . ASN A 1 237 ? 1.845 0.128 10.803 1.00 32.47 211 ASN A CA 1
ATOM 1435 C C . ASN A 1 237 ? 1.007 -1.120 11.093 1.00 32.11 211 ASN A C 1
ATOM 1436 O O . ASN A 1 237 ? 1.286 -2.180 10.551 1.00 32.22 211 ASN A O 1
ATOM 1441 N N . PRO A 1 238 ? -0.069 -0.979 11.891 1.00 32.54 212 PRO A N 1
ATOM 1442 C CA . PRO A 1 238 ? -1.007 -2.088 12.161 1.00 31.29 212 PRO A CA 1
ATOM 1443 C C . PRO A 1 238 ? -1.559 -2.729 10.890 1.00 30.78 212 PRO A C 1
ATOM 1444 O O . PRO A 1 238 ? -2.004 -2.012 9.991 1.00 27.51 212 PRO A O 1
ATOM 1448 N N . ILE A 1 239 ? -1.483 -4.064 10.807 1.00 28.97 213 ILE A N 1
ATOM 1449 C CA . ILE A 1 239 ? -2.132 -4.818 9.730 1.00 28.85 213 ILE A CA 1
ATOM 1450 C C . ILE A 1 239 ? -3.072 -5.887 10.298 1.00 30.20 213 ILE A C 1
ATOM 1451 O O . ILE A 1 239 ? -2.845 -7.086 10.174 1.00 31.81 213 ILE A O 1
ATOM 1456 N N . LEU A 1 240 ? -4.144 -5.438 10.931 1.00 29.88 214 LEU A N 1
ATOM 1457 C CA . LEU A 1 240 ? -5.026 -6.344 11.666 1.00 28.23 214 LEU A CA 1
ATOM 1458 C C . LEU A 1 240 ? -6.294 -6.746 10.897 1.00 27.90 214 LEU A C 1
ATOM 1459 O O . LEU A 1 240 ? -6.855 -7.819 11.144 1.00 25.16 214 LEU A O 1
ATOM 1464 N N . SER A 1 241 ? -6.743 -5.888 9.977 1.00 28.82 215 SER A N 1
ATOM 1465 C CA . SER A 1 241 ? -7.972 -6.150 9.208 1.00 30.83 215 SER A CA 1
ATOM 1466 C C . SER A 1 241 ? -7.820 -7.325 8.225 1.00 31.39 215 SER A C 1
ATOM 1467 O O . SER A 1 241 ? -6.722 -7.565 7.724 1.00 31.08 215 SER A O 1
ATOM 1470 N N . PRO A 1 242 ? -8.928 -8.053 7.949 1.00 32.79 216 PRO A N 1
ATOM 1471 C CA . PRO A 1 242 ? -8.938 -9.206 7.046 1.00 34.52 216 PRO A CA 1
ATOM 1472 C C . PRO A 1 242 ? -8.342 -8.869 5.690 1.00 38.82 216 PRO A C 1
ATOM 1473 O O . PRO A 1 242 ? -7.573 -9.660 5.138 1.00 42.71 216 PRO A O 1
ATOM 1477 N N . ASP A 1 243 ? -8.692 -7.693 5.179 1.00 40.28 217 ASP A N 1
ATOM 1478 C CA . ASP A 1 243 ? -8.164 -7.188 3.928 1.00 42.70 217 ASP A CA 1
ATOM 1479 C C . ASP A 1 243 ? -6.654 -6.962 3.968 1.00 39.68 217 ASP A C 1
ATOM 1480 O O . ASP A 1 243 ? -5.957 -7.225 2.990 1.00 40.30 217 ASP A O 1
ATOM 1485 N N . LYS A 1 244 ? -6.150 -6.455 5.082 1.00 37.12 218 LYS A N 1
ATOM 1486 C CA . LYS A 1 244 ? -4.709 -6.197 5.189 1.00 35.89 218 LYS A CA 1
ATOM 1487 C C . LYS A 1 244 ? -3.915 -7.426 5.641 1.00 34.41 218 LYS A C 1
ATOM 1488 O O . LYS A 1 244 ? -2.693 -7.463 5.499 1.00 35.50 218 LYS A O 1
ATOM 1494 N N . ASN A 1 245 ? -4.606 -8.439 6.164 1.00 31.18 219 ASN A N 1
ATOM 1495 C CA . ASN A 1 245 ? -3.921 -9.584 6.766 1.00 29.70 219 ASN A CA 1
ATOM 1496 C C . ASN A 1 245 ? -4.769 -10.851 6.786 1.00 30.45 219 ASN A C 1
ATOM 1497 O O . ASN A 1 245 ? -5.284 -11.245 7.846 1.00 30.02 219 ASN A O 1
ATOM 1502 N N . PRO A 1 246 ? -4.914 -11.505 5.623 1.00 30.74 220 PRO A N 1
ATOM 1503 C CA . PRO A 1 246 ? -5.796 -12.668 5.589 1.00 30.86 220 PRO A CA 1
ATOM 1504 C C . PRO A 1 246 ? -5.298 -13.812 6.476 1.00 30.60 220 PRO A C 1
ATOM 1505 O O . PRO A 1 246 ? -6.104 -14.635 6.927 1.00 32.87 220 PRO A O 1
ATOM 1509 N N . GLN A 1 247 ? -3.997 -13.885 6.726 1.00 28.81 221 GLN A N 1
ATOM 1510 C CA . GLN A 1 247 ? -3.494 -14.955 7.587 1.00 30.65 221 GLN A CA 1
ATOM 1511 C C . GLN A 1 247 ? -3.947 -14.805 9.038 1.00 30.85 221 GLN A C 1
ATOM 1512 O O . GLN A 1 247 ? -4.193 -15.822 9.720 1.00 29.27 221 GLN A O 1
ATOM 1518 N N . LEU A 1 248 ? -4.078 -13.551 9.490 1.00 29.67 222 LEU A N 1
ATOM 1519 C CA . LEU A 1 248 ? -4.526 -13.242 10.852 1.00 29.59 222 LEU A CA 1
ATOM 1520 C C . LEU A 1 248 ? -5.986 -13.642 11.050 1.00 30.89 222 LEU A C 1
ATOM 1521 O O . LEU A 1 248 ? -6.351 -14.278 12.053 1.00 30.03 222 LEU A O 1
ATOM 1526 N N . LEU A 1 249 ? -6.819 -13.295 10.074 1.00 31.40 223 LEU A N 1
ATOM 1527 C CA . LEU A 1 249 ? -8.171 -13.817 10.041 1.00 30.76 223 LEU A CA 1
ATOM 1528 C C . LEU A 1 249 ? -8.175 -15.351 10.176 1.00 31.11 223 LEU A C 1
ATOM 1529 O O . LEU A 1 249 ? -8.891 -15.889 11.011 1.00 32.44 223 LEU A O 1
ATOM 1534 N N . ASN A 1 250 ? -7.376 -16.046 9.365 1.00 29.85 224 ASN A N 1
ATOM 1535 C CA . ASN A 1 250 ? -7.258 -17.499 9.472 1.00 30.75 224 ASN A CA 1
ATOM 1536 C C . ASN A 1 250 ? -6.920 -17.963 10.901 1.00 30.41 224 ASN A C 1
ATOM 1537 O O . ASN A 1 250 ? -7.536 -18.914 11.402 1.00 32.51 224 ASN A O 1
ATOM 1542 N N . LEU A 1 251 ? -5.973 -17.282 11.553 1.00 26.81 225 LEU A N 1
ATOM 1543 C CA . LEU A 1 251 ? -5.621 -17.583 12.933 1.00 25.42 225 LEU A CA 1
ATOM 1544 C C . LEU A 1 251 ? -6.815 -17.422 13.878 1.00 25.84 225 LEU A C 1
ATOM 1545 O O . LEU A 1 251 ? -7.108 -18.319 14.667 1.00 27.04 225 LEU A O 1
ATOM 1550 N N . LEU A 1 252 ? -7.504 -16.292 13.806 1.00 24.97 226 LEU A N 1
ATOM 1551 C CA . LEU A 1 252 ? -8.642 -16.079 14.698 1.00 25.65 226 LEU A CA 1
ATOM 1552 C C . LEU A 1 252 ? -9.797 -17.079 14.454 1.00 25.09 226 LEU A C 1
ATOM 1553 O O . LEU A 1 252 ? -10.401 -17.580 15.424 1.00 23.76 226 LEU A O 1
ATOM 1558 N N . LYS A 1 253 ? -10.082 -17.365 13.183 1.00 23.94 227 LYS A N 1
ATOM 1559 C CA . LYS A 1 253 ? -11.136 -18.347 12.809 1.00 28.50 227 LYS A CA 1
ATOM 1560 C C . LYS A 1 253 ? -10.770 -19.740 13.319 1.00 28.23 227 LYS A C 1
ATOM 1561 O O . LYS A 1 253 ? -11.613 -20.450 13.874 1.00 27.17 227 LYS A O 1
ATOM 1567 N N . TRP A 1 254 ? -9.499 -20.112 13.161 1.00 28.23 228 TRP A N 1
ATOM 1568 C CA . TRP A 1 254 ? -9.019 -21.294 13.831 1.00 27.12 228 TRP A CA 1
ATOM 1569 C C . TRP A 1 254 ? -9.342 -21.298 15.331 1.00 26.41 228 TRP A C 1
ATOM 1570 O O . TRP A 1 254 ? -9.854 -22.302 15.825 1.00 25.68 228 TRP A O 1
ATOM 1581 N N . GLU A 1 255 ? -9.052 -20.194 16.038 1.00 26.15 229 GLU A N 1
ATOM 1582 C CA . GLU A 1 255 ? -9.243 -20.105 17.509 1.00 25.39 229 GLU A CA 1
ATOM 1583 C C . GLU A 1 255 ? -10.720 -20.229 17.891 1.00 27.35 229 GLU A C 1
ATOM 1584 O O . GLU A 1 255 ? -11.099 -21.066 18.715 1.00 28.79 229 GLU A O 1
ATOM 1590 N N . VAL A 1 256 ? -11.550 -19.432 17.230 1.00 28.64 230 VAL A N 1
ATOM 1591 C CA . VAL A 1 256 ? -12.985 -19.381 17.461 1.00 29.88 230 VAL A CA 1
ATOM 1592 C C . VAL A 1 256 ? -13.697 -20.728 17.218 1.00 30.55 230 VAL A C 1
ATOM 1593 O O . VAL A 1 256 ? -14.773 -20.976 17.775 1.00 29.60 230 VAL A O 1
ATOM 1597 N N . SER A 1 257 ? -13.105 -21.599 16.398 1.00 31.56 231 SER A N 1
ATOM 1598 C CA . SER A 1 257 ? -13.668 -22.950 16.216 1.00 31.88 231 SER A CA 1
ATOM 1599 C C . SER A 1 257 ? -13.742 -23.700 17.540 1.00 33.55 231 SER A C 1
ATOM 1600 O O . SER A 1 257 ? -14.662 -24.494 17.741 1.00 34.54 231 SER A O 1
ATOM 1603 N N . TYR A 1 258 ? -12.779 -23.450 18.436 1.00 31.39 232 TYR A N 1
ATOM 1604 C CA . TYR A 1 258 ? -12.778 -24.093 19.751 1.00 31.07 232 TYR A CA 1
ATOM 1605 C C . TYR A 1 258 ? -13.927 -23.601 20.623 1.00 33.72 232 TYR A C 1
ATOM 1606 O O . TYR A 1 258 ? -14.588 -24.397 21.293 1.00 30.81 232 TYR A O 1
ATOM 1615 N N . SER A 1 259 ? -14.173 -22.296 20.602 1.00 35.26 233 SER A N 1
ATOM 1616 C CA . SER A 1 259 ? -15.247 -21.752 21.407 1.00 41.30 233 SER A CA 1
ATOM 1617 C C . SER A 1 259 ? -16.632 -22.116 20.831 1.00 42.78 233 SER A C 1
ATOM 1618 O O . SER A 1 259 ? -17.623 -22.029 21.532 1.00 44.19 233 SER A O 1
ATOM 1621 N N . ASP A 1 260 ? -16.670 -22.582 19.583 1.00 44.21 234 ASP A N 1
ATOM 1622 C CA . ASP A 1 260 ? -17.900 -23.057 18.939 1.00 46.03 234 ASP A CA 1
ATOM 1623 C C . ASP A 1 260 ? -18.174 -24.551 19.135 1.00 47.67 234 ASP A C 1
ATOM 1624 O O . ASP A 1 260 ? -19.328 -24.978 19.106 1.00 47.46 234 ASP A O 1
ATOM 1629 N N . LYS A 1 261 ? -17.115 -25.344 19.293 1.00 47.31 235 LYS A N 1
ATOM 1630 C CA . LYS A 1 261 ? -17.252 -26.761 19.636 1.00 50.28 235 LYS A CA 1
ATOM 1631 C C . LYS A 1 261 ? -17.739 -26.876 21.068 1.00 48.79 235 LYS A C 1
ATOM 1632 O O . LYS A 1 261 ? -18.707 -27.581 21.351 1.00 51.50 235 LYS A O 1
ATOM 1638 N N . TYR A 1 262 ? -17.070 -26.153 21.961 1.00 45.02 236 TYR A N 1
ATOM 1639 C CA . TYR A 1 262 ? -17.206 -26.387 23.392 1.00 44.80 236 TYR A CA 1
ATOM 1640 C C . TYR A 1 262 ? -18.012 -25.347 24.149 1.00 42.69 236 TYR A C 1
ATOM 1641 O O . TYR A 1 262 ? -18.480 -25.613 25.245 1.00 41.94 236 TYR A O 1
ATOM 1650 N N . GLY A 1 263 ? -18.190 -24.177 23.549 1.00 41.00 237 GLY A N 1
ATOM 1651 C CA . GLY A 1 263 ? -18.847 -23.074 24.230 1.00 39.32 237 GLY A CA 1
ATOM 1652 C C . GLY A 1 263 ? -17.811 -22.261 24.980 1.00 39.75 237 GLY A C 1
ATOM 1653 O O . GLY A 1 263 ? -17.023 -22.802 25.771 1.00 41.89 237 GLY A O 1
ATOM 1654 N N . ALA A 1 264 ? -17.809 -20.958 24.733 1.00 36.32 238 ALA A N 1
ATOM 1655 C CA . ALA A 1 264 ? -16.849 -20.065 25.361 1.00 36.81 238 ALA A CA 1
ATOM 1656 C C . ALA A 1 264 ? -17.070 -20.035 26.873 1.00 36.38 238 ALA A C 1
ATOM 1657 O O . ALA A 1 264 ? -16.120 -19.933 27.648 1.00 33.47 238 ALA A O 1
ATOM 1659 N N . MET A 1 265 ? -18.339 -20.127 27.263 1.00 38.10 239 MET A N 1
ATOM 1660 C CA . MET A 1 265 ? -18.744 -20.076 28.656 1.00 40.94 239 MET A CA 1
ATOM 1661 C C . MET A 1 265 ? -18.370 -21.367 29.359 1.00 37.23 239 MET A C 1
ATOM 1662 O O . MET A 1 265 ? -17.990 -21.344 30.514 1.00 34.71 239 MET A O 1
ATOM 1667 N N . ASN A 1 266 ? -18.474 -22.491 28.659 1.00 36.32 240 ASN A N 1
ATOM 1668 C CA . ASN A 1 266 ? -18.019 -23.760 29.220 1.00 35.97 240 ASN A CA 1
ATOM 1669 C C . ASN A 1 266 ? -16.504 -23.744 29.479 1.00 35.57 240 ASN A C 1
ATOM 1670 O O . ASN A 1 266 ? -16.051 -24.129 30.558 1.00 34.38 240 ASN A O 1
ATOM 1675 N N . ILE A 1 267 ? -15.737 -23.246 28.509 1.00 35.55 241 ILE A N 1
ATOM 1676 C CA . ILE A 1 267 ? -14.281 -23.190 28.626 1.00 34.23 241 ILE A CA 1
ATOM 1677 C C . ILE A 1 267 ? -13.877 -22.279 29.779 1.00 34.40 241 ILE A C 1
ATOM 1678 O O . ILE A 1 267 ? -13.006 -22.617 30.587 1.00 30.69 241 ILE A O 1
ATOM 1683 N N . ASN A 1 268 ? -14.536 -21.131 29.867 1.00 35.63 242 ASN A N 1
ATOM 1684 C CA . ASN A 1 268 ? -14.217 -20.166 30.909 1.00 37.25 242 ASN A CA 1
ATOM 1685 C C . ASN A 1 268 ? -14.651 -20.571 32.312 1.00 35.66 242 ASN A C 1
ATOM 1686 O O . ASN A 1 268 ? -14.101 -20.088 33.302 1.00 36.67 242 ASN A O 1
ATOM 1691 N N . LYS A 1 269 ? -15.637 -21.449 32.386 1.00 31.44 243 LYS A N 1
ATOM 1692 C CA . LYS A 1 269 ? -16.064 -21.994 33.652 1.00 34.05 243 LYS A CA 1
ATOM 1693 C C . LYS A 1 269 ? -15.006 -23.023 34.049 1.00 32.22 243 LYS A C 1
ATOM 1694 O O . LYS A 1 269 ? -14.618 -23.110 35.203 1.00 30.04 243 LYS A O 1
ATOM 1700 N N . PHE A 1 270 ? -14.513 -23.767 33.057 1.00 29.93 244 PHE A N 1
ATOM 1701 C CA . PHE A 1 270 ? -13.583 -24.852 33.302 1.00 29.57 244 PHE A CA 1
ATOM 1702 C C . PHE A 1 270 ? -12.222 -24.391 33.856 1.00 29.51 244 PHE A C 1
ATOM 1703 O O . PHE A 1 270 ? -11.628 -25.065 34.694 1.00 30.32 244 PHE A O 1
ATOM 1711 N N . ILE A 1 271 ? -11.749 -23.237 33.405 1.00 29.62 245 ILE A N 1
ATOM 1712 C CA . ILE A 1 271 ? -10.447 -22.702 33.854 1.00 28.53 245 ILE A CA 1
ATOM 1713 C C . ILE A 1 271 ? -10.569 -21.525 34.830 1.00 28.52 245 ILE A C 1
ATOM 1714 O O . ILE A 1 271 ? -9.581 -20.849 35.133 1.00 30.01 245 ILE A O 1
ATOM 1719 N N . ALA A 1 272 ? -11.779 -21.289 35.338 1.00 28.44 246 ALA A N 1
ATOM 1720 C CA . ALA A 1 272 ? -11.990 -20.314 36.422 1.00 28.16 246 ALA A CA 1
ATOM 1721 C C . ALA A 1 272 ? -10.963 -20.531 37.512 1.00 27.27 246 ALA A C 1
ATOM 1722 O O . ALA A 1 272 ? -10.761 -21.669 37.986 1.00 27.18 246 ALA A O 1
ATOM 1724 N N . GLY A 1 273 ? -10.310 -19.443 37.893 1.00 25.16 247 GLY A N 1
ATOM 1725 C CA . GLY A 1 273 ? -9.357 -19.486 38.983 1.00 26.74 247 GLY A CA 1
ATOM 1726 C C . GLY A 1 273 ? -7.964 -19.921 38.579 1.00 27.80 247 GLY A C 1
ATOM 1727 O O . GLY A 1 273 ? -7.095 -20.053 39.424 1.00 27.96 247 GLY A O 1
ATOM 1728 N N . MET A 1 274 ? -7.729 -20.127 37.289 1.00 28.64 248 MET A N 1
ATOM 1729 C CA . MET A 1 274 ? -6.407 -20.562 36.851 1.00 28.33 248 MET A CA 1
ATOM 1730 C C . MET A 1 274 ? -5.748 -19.427 36.110 1.00 28.88 248 MET A C 1
ATOM 1731 O O . MET A 1 274 ? -6.416 -18.695 35.384 1.00 29.82 248 MET A O 1
ATOM 1736 N N . SER A 1 275 ? -4.440 -19.304 36.307 1.00 27.84 249 SER A N 1
ATOM 1737 C CA . SER A 1 275 ? -3.574 -18.452 35.535 1.00 29.59 249 SER A CA 1
ATOM 1738 C C . SER A 1 275 ? -3.747 -18.790 34.043 1.00 30.96 249 SER A C 1
ATOM 1739 O O . SER A 1 275 ? -3.764 -19.968 33.686 1.00 32.40 249 SER A O 1
ATOM 1742 N N . GLN A 1 276 ? -3.868 -17.774 33.183 1.00 27.92 250 GLN A N 1
ATOM 1743 C CA . GLN A 1 276 ? -4.013 -18.007 31.735 1.00 28.42 250 GLN A CA 1
ATOM 1744 C C . GLN A 1 276 ? -2.709 -17.718 30.988 1.00 28.63 250 GLN A C 1
ATOM 1745 O O . GLN A 1 276 ? -2.102 -18.632 30.431 1.00 31.19 250 GLN A O 1
ATOM 1751 N N . ASN A 1 277 ? -2.267 -16.462 30.974 1.00 27.42 251 ASN A N 1
ATOM 1752 C CA . ASN A 1 277 ? -1.115 -16.124 30.147 1.00 27.66 251 ASN A CA 1
ATOM 1753 C C . ASN A 1 277 ? 0.177 -15.834 30.911 1.00 30.48 251 ASN A C 1
ATOM 1754 O O . ASN A 1 277 ? 1.140 -15.311 30.337 1.00 30.85 251 ASN A O 1
ATOM 1759 N N . SER A 1 278 ? 0.179 -16.165 32.203 1.00 32.36 252 SER A N 1
ATOM 1760 C CA . SER A 1 278 ? 1.400 -16.204 33.004 1.00 35.51 252 SER A CA 1
ATOM 1761 C C . SER A 1 278 ? 1.488 -17.604 33.563 1.00 35.46 252 SER A C 1
ATOM 1762 O O . SER A 1 278 ? 0.491 -18.209 33.943 1.00 32.12 252 SER A O 1
ATOM 1765 N N . SER A 1 279 ? 2.689 -18.143 33.550 1.00 41.89 253 SER A N 1
ATOM 1766 C CA . SER A 1 279 ? 2.833 -19.575 33.700 1.00 49.22 253 SER A CA 1
ATOM 1767 C C . SER A 1 279 ? 3.358 -19.862 35.071 1.00 47.43 253 SER A C 1
ATOM 1768 O O . SER A 1 279 ? 4.524 -19.623 35.385 1.00 43.89 253 SER A O 1
ATOM 1771 N N . GLN A 1 280 ? 2.440 -20.364 35.884 1.00 51.55 254 GLN A N 1
ATOM 1772 C CA . GLN A 1 280 ? 2.607 -20.389 37.319 1.00 51.53 254 GLN A CA 1
ATOM 1773 C C . GLN A 1 280 ? 2.258 -21.785 37.893 1.00 54.18 254 GLN A C 1
ATOM 1774 O O . GLN A 1 280 ? 1.977 -22.737 37.134 1.00 48.63 254 GLN A O 1
ATOM 1780 N N . ALA A 1 281 ? 2.293 -21.885 39.228 1.00 52.62 255 ALA A N 1
ATOM 1781 C CA . ALA A 1 281 ? 1.854 -23.068 39.969 1.00 48.83 255 ALA A CA 1
ATOM 1782 C C . ALA A 1 281 ? 0.334 -23.075 40.071 1.00 47.77 255 ALA A C 1
ATOM 1783 O O . ALA A 1 281 ? -0.240 -23.588 41.042 1.00 44.23 255 ALA A O 1
ATOM 1785 N N . ASN A 1 282 ? -0.305 -22.448 39.081 1.00 42.53 256 ASN A N 1
ATOM 1786 C CA . ASN A 1 282 ? -1.733 -22.521 38.918 1.00 38.44 256 ASN A CA 1
ATOM 1787 C C . ASN A 1 282 ? -2.203 -22.266 37.475 1.00 35.37 256 ASN A C 1
ATOM 1788 O O . ASN A 1 282 ? -3.331 -21.834 37.282 1.00 35.00 256 ASN A O 1
ATOM 1793 N N . ASP A 1 283 ? -1.366 -22.565 36.468 1.00 32.20 257 ASP A N 1
ATOM 1794 C CA . ASP A 1 283 ? -1.865 -22.599 35.080 1.00 28.82 257 ASP A CA 1
ATOM 1795 C C . ASP A 1 283 ? -2.461 -23.977 34.788 1.00 29.58 257 ASP A C 1
ATOM 1796 O O . ASP A 1 283 ? -2.150 -24.958 35.489 1.00 29.00 257 ASP A O 1
ATOM 1801 N N . PRO A 1 284 ? -3.360 -24.057 33.792 1.00 27.92 258 PRO A N 1
ATOM 1802 C CA . PRO A 1 284 ? -4.111 -25.295 33.616 1.00 26.70 258 PRO A CA 1
ATOM 1803 C C . PRO A 1 284 ? -3.273 -26.504 33.151 1.00 26.49 258 PRO A C 1
ATOM 1804 O O . PRO A 1 284 ? -3.668 -27.636 33.387 1.00 25.62 258 PRO A O 1
ATOM 1808 N N . PHE A 1 285 ? -2.136 -26.283 32.505 1.00 25.93 259 PHE A N 1
ATOM 1809 C CA . PHE A 1 285 ? -1.276 -27.412 32.171 1.00 25.57 259 PHE A CA 1
ATOM 1810 C C . PHE A 1 285 ? -0.653 -28.047 33.406 1.00 25.06 259 PHE A C 1
ATOM 1811 O O . PHE A 1 285 ? -0.603 -29.269 33.541 1.00 23.65 259 PHE A O 1
ATOM 1819 N N . VAL A 1 286 ? -0.193 -27.202 34.309 1.00 24.72 260 VAL A N 1
ATOM 1820 C CA . VAL A 1 286 ? 0.560 -27.648 35.475 1.00 27.67 260 VAL A CA 1
ATOM 1821 C C . VAL A 1 286 ? -0.402 -28.427 36.375 1.00 27.52 260 VAL A C 1
ATOM 1822 O O . VAL A 1 286 ? -0.021 -29.365 37.040 1.00 26.81 260 VAL A O 1
ATOM 1826 N N . LEU A 1 287 ? -1.673 -28.042 36.330 1.00 29.17 261 LEU A N 1
ATOM 1827 C CA . LEU A 1 287 ? -2.722 -28.623 37.155 1.00 28.55 261 LEU A CA 1
ATOM 1828 C C . LEU A 1 287 ? -3.234 -29.944 36.580 1.00 29.60 261 LEU A C 1
ATOM 1829 O O . LEU A 1 287 ? -3.934 -30.693 37.259 1.00 28.75 261 LEU A O 1
ATOM 1834 N N . GLY A 1 288 ? -2.889 -30.217 35.328 1.00 29.73 262 GLY A N 1
ATOM 1835 C CA . GLY A 1 288 ? -3.258 -31.476 34.705 1.00 30.56 262 GLY A CA 1
ATOM 1836 C C . GLY A 1 288 ? -4.627 -31.425 34.073 1.00 30.35 262 GLY A C 1
ATOM 1837 O O . GLY A 1 288 ? -5.249 -32.463 33.859 1.00 31.23 262 GLY A O 1
ATOM 1838 N N . LYS A 1 289 ? -5.075 -30.221 33.736 1.00 30.58 263 LYS A N 1
ATOM 1839 C CA . LYS A 1 289 ? -6.422 -29.997 33.210 1.00 31.41 263 LYS A CA 1
ATOM 1840 C C . LYS A 1 289 ? -6.519 -29.799 31.681 1.00 30.87 263 LYS A C 1
ATOM 1841 O O . LYS A 1 289 ? -7.552 -30.116 31.097 1.00 30.62 263 LYS A O 1
ATOM 1847 N N . VAL A 1 290 ? -5.483 -29.232 31.055 1.00 28.57 264 VAL A N 1
ATOM 1848 C CA . VAL A 1 290 ? -5.349 -29.284 29.590 1.00 27.40 264 VAL A CA 1
ATOM 1849 C C . VAL A 1 290 ? -4.270 -30.281 29.206 1.00 27.06 264 VAL A C 1
ATOM 1850 O O . VAL A 1 290 ? -3.196 -30.312 29.809 1.00 30.08 264 VAL A O 1
ATOM 1854 N N . ALA A 1 291 ? -4.562 -31.089 28.200 1.00 25.41 265 ALA A N 1
ATOM 1855 C CA . ALA A 1 291 ? -3.609 -32.064 27.685 1.00 26.04 265 ALA A CA 1
ATOM 1856 C C . ALA A 1 291 ? -2.425 -31.421 26.919 1.00 24.69 265 ALA A C 1
ATOM 1857 O O . ALA A 1 291 ? -1.309 -31.922 26.971 1.00 24.89 265 ALA A O 1
ATOM 1859 N N . MET A 1 292 ? -2.668 -30.321 26.219 1.00 23.46 266 MET A N 1
ATOM 1860 C CA . MET A 1 292 ? -1.606 -29.675 25.407 1.00 24.02 266 MET A CA 1
ATOM 1861 C C . MET A 1 292 ? -1.676 -28.168 25.614 1.00 24.34 266 MET A C 1
ATOM 1862 O O . MET A 1 292 ? -2.755 -27.641 25.863 1.00 25.17 266 MET A O 1
ATOM 1867 N N . MET A 1 293 ? -0.530 -27.492 25.539 1.00 24.14 267 MET A N 1
ATOM 1868 C CA . MET A 1 293 ? -0.464 -26.053 25.747 1.00 24.18 267 MET A CA 1
ATOM 1869 C C . MET A 1 293 ? 0.746 -25.477 25.033 1.00 23.04 267 MET A C 1
ATOM 1870 O O . MET A 1 293 ? 1.837 -26.016 25.140 1.00 25.11 267 MET A O 1
ATOM 1875 N N . ILE A 1 294 ? 0.578 -24.378 24.323 1.00 21.63 268 ILE A N 1
ATOM 1876 C CA . ILE A 1 294 ? 1.740 -23.645 23.845 1.00 21.46 268 ILE A CA 1
ATOM 1877 C C . ILE A 1 294 ? 2.278 -22.758 24.976 1.00 23.26 268 ILE A C 1
ATOM 1878 O O . ILE A 1 294 ? 1.526 -22.032 25.623 1.00 23.23 268 ILE A O 1
ATOM 1883 N N . SER A 1 295 ? 3.572 -22.844 25.243 1.00 24.41 269 SER A N 1
ATOM 1884 C CA . SER A 1 295 ? 4.176 -22.004 26.266 1.00 24.75 269 SER A CA 1
ATOM 1885 C C . SER A 1 295 ? 5.617 -21.710 25.886 1.00 24.39 269 SER A C 1
ATOM 1886 O O . SER A 1 295 ? 6.027 -21.997 24.767 1.00 25.67 269 SER A O 1
ATOM 1889 N N . GLY A 1 296 ? 6.370 -21.075 26.779 1.00 25.30 270 GLY A N 1
ATOM 1890 C CA . GLY A 1 296 ? 7.800 -20.831 26.547 1.00 23.35 270 GLY A CA 1
ATOM 1891 C C . GLY A 1 296 ? 8.585 -21.983 27.161 1.00 23.26 270 GLY A C 1
ATOM 1892 O O . GLY A 1 296 ? 8.010 -22.817 27.854 1.00 22.33 270 GLY A O 1
ATOM 1893 N N . GLU A 1 297 ? 9.897 -22.023 26.945 1.00 24.23 271 GLU A N 1
ATOM 1894 C CA . GLU A 1 297 ? 10.707 -23.123 27.470 1.00 25.75 271 GLU A CA 1
ATOM 1895 C C . GLU A 1 297 ? 10.813 -23.124 29.018 1.00 25.18 271 GLU A C 1
ATOM 1896 O O . GLU A 1 297 ? 11.059 -24.154 29.619 1.00 27.02 271 GLU A O 1
ATOM 1902 N N . TRP A 1 298 ? 10.610 -21.965 29.641 1.00 24.18 272 TRP A N 1
ATOM 1903 C CA . TRP A 1 298 ? 10.576 -21.824 31.111 1.00 23.80 272 TRP A CA 1
ATOM 1904 C C . TRP A 1 298 ? 9.520 -22.696 31.823 1.00 23.36 272 TRP A C 1
ATOM 1905 O O . TRP A 1 298 ? 9.722 -23.110 32.963 1.00 23.29 272 TRP A O 1
ATOM 1916 N N . GLN A 1 299 ? 8.421 -22.993 31.133 1.00 22.97 273 GLN A N 1
ATOM 1917 C CA . GLN A 1 299 ? 7.381 -23.895 31.618 1.00 23.15 273 GLN A CA 1
ATOM 1918 C C . GLN A 1 299 ? 7.910 -25.232 32.168 1.00 23.19 273 GLN A C 1
ATOM 1919 O O . GLN A 1 299 ? 7.284 -25.825 33.044 1.00 22.03 273 GLN A O 1
ATOM 1925 N N . ILE A 1 300 ? 9.056 -25.689 31.671 1.00 24.20 274 ILE A N 1
ATOM 1926 C CA . ILE A 1 300 ? 9.666 -26.912 32.173 1.00 25.27 274 ILE A CA 1
ATOM 1927 C C . ILE A 1 300 ? 9.790 -26.759 33.690 1.00 26.35 274 ILE A C 1
ATOM 1928 O O . ILE A 1 300 ? 9.349 -27.631 34.435 1.00 26.80 274 ILE A O 1
ATOM 1933 N N . ASN A 1 301 ? 10.357 -25.631 34.131 1.00 27.62 275 ASN A N 1
ATOM 1934 C CA . ASN A 1 301 ? 10.510 -25.310 35.558 1.00 27.71 275 ASN A CA 1
ATOM 1935 C C . ASN A 1 301 ? 9.170 -25.216 36.290 1.00 27.74 275 ASN A C 1
ATOM 1936 O O . ASN A 1 301 ? 9.012 -25.775 37.375 1.00 26.23 275 ASN A O 1
ATOM 1941 N N . ALA A 1 302 ? 8.194 -24.529 35.695 1.00 27.57 276 ALA A N 1
ATOM 1942 C CA . ALA A 1 302 ? 6.921 -24.364 36.377 1.00 26.78 276 ALA A CA 1
ATOM 1943 C C . ALA A 1 302 ? 6.253 -25.724 36.514 1.00 27.45 276 ALA A C 1
ATOM 1944 O O . ALA A 1 302 ? 5.566 -25.963 37.503 1.00 27.13 276 ALA A O 1
ATOM 1946 N N . ASN A 1 303 ? 6.480 -26.622 35.546 1.00 26.42 277 ASN A N 1
ATOM 1947 C CA . ASN A 1 303 ? 5.943 -27.977 35.641 1.00 29.05 277 ASN A CA 1
ATOM 1948 C C . ASN A 1 303 ? 6.619 -28.739 36.795 1.00 31.81 277 ASN A C 1
ATOM 1949 O O . ASN A 1 303 ? 5.954 -29.259 37.681 1.00 31.19 277 ASN A O 1
ATOM 1954 N N . LYS A 1 304 ? 7.947 -28.751 36.793 1.00 35.29 278 LYS A N 1
ATOM 1955 C CA . LYS A 1 304 ? 8.722 -29.496 37.775 1.00 39.67 278 LYS A CA 1
ATOM 1956 C C . LYS A 1 304 ? 8.527 -29.024 39.221 1.00 40.23 278 LYS A C 1
ATOM 1957 O O . LYS A 1 304 ? 8.572 -29.823 40.152 1.00 41.26 278 LYS A O 1
ATOM 1963 N N . GLN A 1 305 ? 8.314 -27.729 39.404 1.00 40.00 279 GLN A N 1
ATOM 1964 C CA . GLN A 1 305 ? 8.195 -27.176 40.737 1.00 41.00 279 GLN A CA 1
ATOM 1965 C C . GLN A 1 305 ? 6.810 -27.329 41.324 1.00 40.94 279 GLN A C 1
ATOM 1966 O O . GLN A 1 305 ? 6.666 -27.391 42.543 1.00 44.26 279 GLN A O 1
ATOM 1972 N N . TYR A 1 306 ? 5.791 -27.358 40.471 1.00 36.52 280 TYR A N 1
ATOM 1973 C CA . TYR A 1 306 ? 4.443 -27.579 40.956 1.00 35.28 280 TYR A CA 1
ATOM 1974 C C . TYR A 1 306 ? 4.182 -29.067 41.205 1.00 32.92 280 TYR A C 1
ATOM 1975 O O . TYR A 1 306 ? 3.639 -29.441 42.228 1.00 31.44 280 TYR A O 1
ATOM 1984 N N . ASN A 1 307 ? 4.544 -29.900 40.242 1.00 32.85 281 ASN A N 1
ATOM 1985 C CA . ASN A 1 307 ? 4.376 -31.333 40.367 1.00 34.50 281 ASN A CA 1
ATOM 1986 C C . ASN A 1 307 ? 5.468 -32.077 39.588 1.00 36.21 281 ASN A C 1
ATOM 1987 O O . ASN A 1 307 ? 5.340 -32.258 38.376 1.00 35.84 281 ASN A O 1
ATOM 1992 N N . PRO A 1 308 ? 6.532 -32.519 40.295 1.00 38.15 282 PRO A N 1
ATOM 1993 C CA . PRO A 1 308 ? 7.627 -33.355 39.782 1.00 37.98 282 PRO A CA 1
ATOM 1994 C C . PRO A 1 308 ? 7.223 -34.687 39.124 1.00 39.34 282 PRO A C 1
ATOM 1995 O O . PRO A 1 308 ? 7.966 -35.173 38.273 1.00 39.11 282 PRO A O 1
ATOM 1999 N N . LYS A 1 309 ? 6.077 -35.260 39.498 1.00 39.84 283 LYS A N 1
ATOM 2000 C CA . LYS A 1 309 ? 5.596 -36.523 38.912 1.00 42.60 283 LYS A CA 1
ATOM 2001 C C . LYS A 1 309 ? 4.813 -36.380 37.589 1.00 42.57 283 LYS A C 1
ATOM 2002 O O . LYS A 1 309 ? 4.505 -37.376 36.930 1.00 43.91 283 LYS A O 1
ATOM 2008 N N . LEU A 1 310 ? 4.466 -35.154 37.215 1.00 42.09 284 LEU A N 1
ATOM 2009 C CA . LEU A 1 310 ? 3.708 -34.912 35.986 1.00 38.76 284 LEU A CA 1
ATOM 2010 C C . LEU A 1 310 ? 4.563 -35.285 34.801 1.00 35.31 284 LEU A C 1
ATOM 2011 O O . LEU A 1 310 ? 5.584 -34.644 34.561 1.00 35.27 284 LEU A O 1
ATOM 2016 N N . ASN A 1 311 ? 4.167 -36.320 34.066 1.00 33.49 285 ASN A N 1
ATOM 2017 C CA . ASN A 1 311 ? 4.984 -36.755 32.923 1.00 34.69 285 ASN A CA 1
ATOM 2018 C C . ASN A 1 311 ? 4.563 -35.977 31.692 1.00 29.58 285 ASN A C 1
ATOM 2019 O O . ASN A 1 311 ? 3.425 -36.083 31.238 1.00 27.15 285 ASN A O 1
ATOM 2024 N N . PHE A 1 312 ? 5.478 -35.162 31.179 1.00 26.05 286 PHE A N 1
ATOM 2025 C CA . PHE A 1 312 ? 5.159 -34.278 30.080 1.00 24.39 286 PHE A CA 1
ATOM 2026 C C . PHE A 1 312 ? 6.160 -34.370 28.945 1.00 24.05 286 PHE A C 1
ATOM 2027 O O . PHE A 1 312 ? 7.269 -34.867 29.120 1.00 23.14 286 PHE A O 1
ATOM 2035 N N . GLY A 1 313 ? 5.732 -33.896 27.778 1.00 23.59 287 GLY A N 1
ATOM 2036 C CA . GLY A 1 313 ? 6.556 -33.833 26.586 1.00 25.23 287 GLY A CA 1
ATOM 2037 C C . GLY A 1 313 ? 6.669 -32.387 26.177 1.00 26.79 287 GLY A C 1
ATOM 2038 O O . GLY A 1 313 ? 5.765 -31.607 26.449 1.00 29.81 287 GLY A O 1
ATOM 2039 N N . VAL A 1 314 ? 7.794 -32.025 25.568 1.00 26.94 288 VAL A N 1
ATOM 2040 C CA . VAL A 1 314 ? 8.023 -30.695 25.025 1.00 27.68 288 VAL A CA 1
ATOM 2041 C C . VAL A 1 314 ? 8.490 -30.921 23.603 1.00 27.30 288 VAL A C 1
ATOM 2042 O O . VAL A 1 314 ? 9.320 -31.805 23.349 1.00 26.09 288 VAL A O 1
ATOM 2046 N N . GLY A 1 315 ? 7.962 -30.129 22.678 1.00 25.70 289 GLY A N 1
ATOM 2047 C CA . GLY A 1 315 ? 8.401 -30.202 21.297 1.00 24.94 289 GLY A CA 1
ATOM 2048 C C . GLY A 1 315 ? 7.931 -29.002 20.522 1.00 23.66 289 GLY A C 1
ATOM 2049 O O . GLY A 1 315 ? 7.302 -28.120 21.100 1.00 24.55 289 GLY A O 1
ATOM 2050 N N . PRO A 1 316 ? 8.227 -28.974 19.211 1.00 24.07 290 PRO A N 1
ATOM 2051 C CA . PRO A 1 316 ? 7.860 -27.899 18.292 1.00 23.82 290 PRO A CA 1
ATOM 2052 C C . PRO A 1 316 ? 6.348 -27.624 18.213 1.00 23.12 290 PRO A C 1
ATOM 2053 O O . PRO A 1 316 ? 5.520 -28.530 18.361 1.00 23.50 290 PRO A O 1
ATOM 2057 N N . ILE A 1 317 ? 6.017 -26.358 18.022 1.00 22.30 291 ILE A N 1
ATOM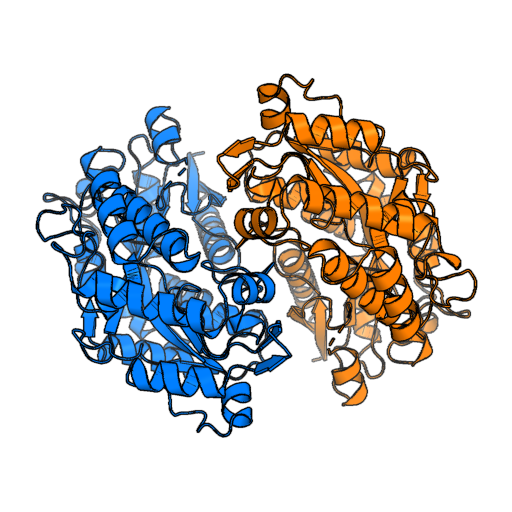 2058 C CA . ILE A 1 317 ? 4.651 -25.918 17.742 1.00 21.79 291 ILE A CA 1
ATOM 2059 C C . ILE A 1 317 ? 4.220 -26.562 16.393 1.00 21.73 291 ILE A C 1
ATOM 2060 O O . ILE A 1 317 ? 5.029 -26.675 15.484 1.00 21.64 291 ILE A O 1
ATOM 2065 N N . PRO A 1 318 ? 2.962 -27.047 16.292 1.00 23.64 292 PRO A N 1
ATOM 2066 C CA . PRO A 1 318 ? 2.419 -27.613 15.044 1.00 23.35 292 PRO A CA 1
ATOM 2067 C C . PRO A 1 318 ? 2.379 -26.563 13.941 1.00 23.74 292 PRO A C 1
ATOM 2068 O O . PRO A 1 318 ? 2.012 -25.408 14.199 1.00 23.78 292 PRO A O 1
ATOM 2072 N N . GLN A 1 319 ? 2.732 -26.966 12.727 1.00 23.73 293 GLN A N 1
ATOM 2073 C CA . GLN A 1 319 ? 2.662 -26.093 11.558 1.00 25.09 293 GLN A CA 1
ATOM 2074 C C . GLN A 1 319 ? 1.221 -25.705 11.206 1.00 25.05 293 GLN A C 1
ATOM 2075 O O . GLN A 1 319 ? 0.315 -26.534 11.257 1.00 24.51 293 GLN A O 1
ATOM 2081 N N . ALA A 1 320 ? 1.034 -24.439 10.851 1.00 25.69 294 ALA A N 1
ATOM 2082 C CA . ALA A 1 320 ? -0.257 -23.923 10.411 1.00 26.89 294 ALA A CA 1
ATOM 2083 C C . ALA A 1 320 ? -0.249 -23.726 8.901 1.00 28.36 294 ALA A C 1
ATOM 2084 O O . ALA A 1 320 ? 0.811 -23.431 8.346 1.00 29.19 294 ALA A O 1
ATOM 2086 N N . PRO A 1 321 ? -1.413 -23.896 8.218 1.00 29.09 295 PRO A N 1
ATOM 2087 C CA . PRO A 1 321 ? -1.411 -23.681 6.760 1.00 28.77 295 PRO A CA 1
ATOM 2088 C C . PRO A 1 321 ? -1.151 -22.204 6.486 1.00 30.01 295 PRO A C 1
ATOM 2089 O O . PRO A 1 321 ? -1.700 -21.348 7.178 1.00 31.84 295 PRO A O 1
ATOM 2093 N N . GLY A 1 322 ? -0.316 -21.918 5.492 1.00 29.78 296 GLY A N 1
ATOM 2094 C CA . GLY A 1 322 ? 0.249 -20.579 5.301 1.00 28.55 296 GLY A CA 1
ATOM 2095 C C . GLY A 1 322 ? 1.505 -20.318 6.135 1.00 29.45 296 GLY A C 1
ATOM 2096 O O . GLY A 1 322 ? 2.202 -19.311 5.919 1.00 28.24 296 GLY A O 1
ATOM 2097 N N . GLY A 1 323 ? 1.802 -21.210 7.088 1.00 27.83 297 GLY A N 1
ATOM 2098 C CA . GLY A 1 323 ? 2.999 -21.065 7.926 1.00 27.26 297 GLY A CA 1
ATOM 2099 C C . GLY A 1 323 ? 4.095 -22.088 7.659 1.00 26.71 297 GLY A C 1
ATOM 2100 O O . GLY A 1 323 ? 3.902 -23.072 6.938 1.00 27.71 297 GLY A O 1
ATOM 2101 N N . LYS A 1 324 ? 5.252 -21.857 8.261 1.00 26.02 298 LYS A N 1
ATOM 2102 C CA . LYS A 1 324 ? 6.409 -22.722 8.095 1.00 24.64 298 LYS A CA 1
ATOM 2103 C C . LYS A 1 324 ? 6.376 -23.907 9.083 1.00 23.98 298 LYS A C 1
ATOM 2104 O O . LYS A 1 324 ? 5.708 -23.836 10.120 1.00 20.94 298 LYS A O 1
ATOM 2110 N N . PRO A 1 325 ? 7.090 -25.011 8.758 1.00 24.25 299 PRO A N 1
ATOM 2111 C CA . PRO A 1 325 ? 7.163 -26.141 9.707 1.00 23.25 299 PRO A CA 1
ATOM 2112 C C . PRO A 1 325 ? 7.902 -25.724 10.976 1.00 24.04 299 PRO A C 1
ATOM 2113 O O . PRO A 1 325 ? 8.745 -24.808 10.925 1.00 25.06 299 PRO A O 1
ATOM 2117 N N . MET A 1 326 ? 7.568 -26.385 12.087 1.00 23.10 300 MET A N 1
ATOM 2118 C CA . MET A 1 326 ? 8.152 -26.137 13.406 1.00 23.90 300 MET A CA 1
ATOM 2119 C C . MET A 1 326 ? 8.356 -24.652 13.754 1.00 23.94 300 MET A C 1
ATOM 2120 O O . MET A 1 326 ? 9.455 -24.230 14.132 1.00 21.22 300 MET A O 1
ATOM 2125 N N . PRO A 1 327 ? 7.279 -23.859 13.651 1.00 24.50 301 PRO A N 1
ATOM 2126 C CA . PRO A 1 327 ? 7.421 -22.420 13.817 1.00 24.48 301 PRO A CA 1
ATOM 2127 C C . PRO A 1 327 ? 7.758 -22.076 15.258 1.00 25.56 301 PRO A C 1
ATOM 2128 O O . PRO A 1 327 ? 7.220 -22.682 16.182 1.00 26.07 301 PRO A O 1
ATOM 2132 N N . SER A 1 328 ? 8.648 -21.118 15.457 1.00 27.68 302 SER A N 1
ATOM 2133 C CA . SER A 1 328 ? 8.920 -20.650 16.815 1.00 28.75 302 SER A CA 1
ATOM 2134 C C . SER A 1 328 ? 9.406 -19.213 16.885 1.00 26.54 302 SER A C 1
ATOM 2135 O O . SER A 1 328 ? 10.331 -18.835 16.172 1.00 25.88 302 SER A O 1
ATOM 2138 N N . LEU A 1 329 ? 8.775 -18.415 17.749 1.00 25.56 303 LEU A N 1
ATOM 2139 C CA . LEU A 1 329 ? 9.286 -17.100 18.051 1.00 24.02 303 LEU A CA 1
ATOM 2140 C C . LEU A 1 329 ? 10.476 -17.290 18.978 1.00 25.54 303 LEU A C 1
ATOM 2141 O O . LEU A 1 329 ? 10.379 -18.004 19.988 1.00 25.72 303 LEU A O 1
ATOM 2146 N N . MET A 1 330 ? 11.588 -16.651 18.641 1.00 26.43 304 MET A N 1
ATOM 2147 C CA . MET A 1 330 ? 12.718 -16.554 19.552 1.00 28.57 304 MET A CA 1
ATOM 2148 C C . MET A 1 330 ? 12.842 -15.112 20.051 1.00 29.91 304 MET A C 1
ATOM 2149 O O . MET A 1 330 ? 12.953 -14.189 19.253 1.00 31.59 304 MET A O 1
ATOM 2154 N N . ASP A 1 331 ? 12.835 -14.914 21.362 1.00 28.05 305 ASP A N 1
ATOM 2155 C CA . ASP A 1 331 ? 12.952 -13.558 21.884 1.00 28.67 305 ASP A CA 1
ATOM 2156 C C . ASP A 1 331 ? 13.801 -13.585 23.145 1.00 26.97 305 ASP A C 1
ATOM 2157 O O . ASP A 1 331 ? 14.718 -14.397 23.263 1.00 30.02 305 ASP A O 1
ATOM 2162 N N . GLY A 1 332 ? 13.505 -12.710 24.091 1.00 26.00 306 GLY A N 1
ATOM 2163 C CA . GLY A 1 332 ? 14.246 -12.698 25.335 1.00 25.36 306 GLY A CA 1
ATOM 2164 C C . GLY A 1 332 ? 13.878 -11.568 26.262 1.00 25.57 306 GLY A C 1
ATOM 2165 O O . GLY A 1 332 ? 13.080 -10.698 25.920 1.00 26.54 306 GLY A O 1
ATOM 2166 N N . ASN A 1 333 ? 14.466 -11.609 27.447 1.00 24.35 307 ASN A N 1
ATOM 2167 C CA . ASN A 1 333 ? 14.333 -10.559 28.437 1.00 25.15 307 ASN A CA 1
ATOM 2168 C C . ASN A 1 333 ? 15.361 -9.497 28.102 1.00 24.93 307 ASN A C 1
ATOM 2169 O O . ASN A 1 333 ? 16.419 -9.807 27.578 1.00 26.09 307 ASN A O 1
ATOM 2174 N N . THR A 1 334 ? 15.053 -8.245 28.377 1.00 25.66 308 THR A N 1
ATOM 2175 C CA . THR A 1 334 ? 16.019 -7.229 28.100 1.00 24.56 308 THR A CA 1
ATOM 2176 C C . THR A 1 334 ? 16.130 -6.217 29.221 1.00 22.76 308 THR A C 1
ATOM 2177 O O . THR A 1 334 ? 15.141 -5.868 29.855 1.00 21.81 308 THR A O 1
ATOM 2181 N N . TRP A 1 335 ? 17.369 -5.810 29.485 1.00 23.70 309 TRP A N 1
ATOM 2182 C CA . TRP A 1 335 ? 17.718 -4.725 30.409 1.00 23.45 309 TRP A CA 1
ATOM 2183 C C . TRP A 1 335 ? 17.664 -3.397 29.690 1.00 22.81 309 TRP A C 1
ATOM 2184 O O . TRP A 1 335 ? 18.176 -3.258 28.591 1.00 22.29 309 TRP A O 1
ATOM 2195 N N . MET A 1 336 ? 17.050 -2.413 30.327 1.00 23.59 310 MET A N 1
ATOM 2196 C CA . MET A 1 336 ? 17.000 -1.048 29.776 1.00 23.91 310 MET A CA 1
ATOM 2197 C C . MET A 1 336 ? 17.265 -0.062 30.886 1.00 23.18 310 MET A C 1
ATOM 2198 O O . MET A 1 336 ? 16.953 -0.313 32.054 1.00 22.85 310 MET A O 1
ATOM 2203 N N . ILE A 1 337 ? 17.861 1.058 30.524 1.00 23.45 311 ILE A N 1
ATOM 2204 C CA . ILE A 1 337 ? 18.134 2.089 31.498 1.00 23.31 311 ILE A CA 1
ATOM 2205 C C . ILE A 1 337 ? 17.288 3.277 31.114 1.00 24.41 311 ILE A C 1
ATOM 2206 O O . ILE A 1 337 ? 17.423 3.790 30.002 1.00 26.63 311 ILE A O 1
ATOM 2211 N N . PRO A 1 338 ? 16.401 3.711 32.019 1.00 25.00 312 PRO A N 1
ATOM 2212 C CA . PRO A 1 338 ? 15.489 4.794 31.682 1.00 26.88 312 PRO A CA 1
ATOM 2213 C C . PRO A 1 338 ? 16.083 6.219 31.730 1.00 30.80 312 PRO A C 1
ATOM 2214 O O . PRO A 1 338 ? 17.075 6.489 32.439 1.00 28.56 312 PRO A O 1
ATOM 2218 N N . LYS A 1 339 ? 15.452 7.120 30.971 1.00 32.06 313 LYS A N 1
ATOM 2219 C CA . LYS A 1 339 ? 15.730 8.547 31.062 1.00 31.93 313 LYS A CA 1
ATOM 2220 C C . LYS A 1 339 ? 15.459 8.997 32.496 1.00 31.77 313 LYS A C 1
ATOM 2221 O O . LYS A 1 339 ? 14.323 8.945 32.961 1.00 30.71 313 LYS A O 1
ATOM 2227 N N . GLY A 1 340 ? 16.527 9.400 33.190 1.00 32.41 314 GLY A N 1
ATOM 2228 C CA . GLY A 1 340 ? 16.452 9.882 34.567 1.00 33.79 314 GLY A CA 1
ATOM 2229 C C . GLY A 1 340 ? 17.129 8.966 35.573 1.00 35.19 314 GLY A C 1
ATOM 2230 O O . GLY A 1 340 ? 17.240 9.307 36.748 1.00 34.99 314 GLY A O 1
ATOM 2231 N N . SER A 1 341 ? 17.562 7.790 35.128 1.00 35.10 315 SER A N 1
ATOM 2232 C CA . SER A 1 341 ? 18.321 6.901 35.989 1.00 33.31 315 SER A CA 1
ATOM 2233 C C . SER A 1 341 ? 19.425 7.739 36.623 1.00 33.83 315 SER A C 1
ATOM 2234 O O . SER A 1 341 ? 20.165 8.437 35.925 1.00 32.60 315 SER A O 1
ATOM 2237 N N . LYS A 1 342 ? 19.507 7.689 37.948 1.00 33.72 316 LYS A N 1
ATOM 2238 C CA . LYS A 1 342 ? 20.424 8.547 38.667 1.00 36.62 316 LYS A CA 1
ATOM 2239 C C . LYS A 1 342 ? 21.847 8.010 38.681 1.00 34.04 316 LYS A C 1
ATOM 2240 O O . LYS A 1 342 ? 22.795 8.774 38.832 1.00 36.65 316 LYS A O 1
ATOM 2246 N N . HIS A 1 343 ? 21.999 6.706 38.488 1.00 31.30 317 HIS A N 1
ATOM 2247 C CA . HIS A 1 343 ? 23.333 6.122 38.390 1.00 29.93 317 HIS A CA 1
ATOM 2248 C C . HIS A 1 343 ? 23.490 5.098 37.253 1.00 27.79 317 HIS A C 1
ATOM 2249 O O . HIS A 1 343 ? 23.662 3.891 37.502 1.00 27.14 317 HIS A O 1
ATOM 2256 N N . PRO A 1 344 ? 23.482 5.590 35.996 1.00 26.38 318 PRO A N 1
ATOM 2257 C CA . PRO A 1 344 ? 23.552 4.680 34.866 1.00 27.73 318 PRO A CA 1
ATOM 2258 C C . PRO A 1 344 ? 24.811 3.820 34.874 1.00 29.23 318 PRO A C 1
ATOM 2259 O O . PRO A 1 344 ? 24.774 2.676 34.428 1.00 30.50 318 PRO A O 1
ATOM 2263 N N . GLN A 1 345 ? 25.899 4.350 35.430 1.00 31.15 319 GLN A N 1
ATOM 2264 C CA . GLN A 1 345 ? 27.213 3.712 35.340 1.00 30.30 319 GLN A CA 1
ATOM 2265 C C . GLN A 1 345 ? 27.220 2.484 36.222 1.00 29.26 319 GLN A C 1
ATOM 2266 O O . GLN A 1 345 ? 27.572 1.398 35.776 1.00 29.14 319 GLN A O 1
ATOM 2272 N N . GLU A 1 346 ? 26.763 2.644 37.456 1.00 28.75 320 GLU A N 1
ATOM 2273 C CA . GLU A 1 346 ? 26.592 1.520 38.363 1.00 28.60 320 GLU A CA 1
ATOM 2274 C C . GLU A 1 346 ? 25.576 0.484 37.842 1.00 28.66 320 GLU A C 1
ATOM 2275 O O . GLU A 1 346 ? 25.752 -0.722 38.040 1.00 28.16 320 GLU A O 1
ATOM 2281 N N . ALA A 1 347 ? 24.524 0.948 37.174 1.00 25.71 321 ALA A N 1
ATOM 2282 C CA . ALA A 1 347 ? 23.528 0.045 36.622 1.00 25.67 321 ALA A CA 1
ATOM 2283 C C . ALA A 1 347 ? 24.172 -0.906 35.593 1.00 25.80 321 ALA A C 1
ATOM 2284 O O . ALA A 1 347 ? 23.968 -2.116 35.649 1.00 22.78 321 ALA A O 1
ATOM 2286 N N . MET A 1 348 ? 24.976 -0.332 34.698 1.00 27.97 322 MET A N 1
ATOM 2287 C CA . MET A 1 348 ? 25.715 -1.075 33.678 1.00 29.68 322 MET A CA 1
ATOM 2288 C C . MET A 1 348 ? 26.736 -2.029 34.262 1.00 29.94 322 MET A C 1
ATOM 2289 O O . MET A 1 348 ? 27.038 -3.066 33.672 1.00 28.48 322 MET A O 1
ATOM 2294 N N . ASP A 1 349 ? 27.285 -1.672 35.412 1.00 31.96 323 ASP A N 1
ATOM 2295 C CA . ASP A 1 349 ? 28.308 -2.508 36.015 1.00 33.82 323 ASP A CA 1
ATOM 2296 C C . ASP A 1 349 ? 27.678 -3.734 36.703 1.00 30.53 323 ASP A C 1
ATOM 2297 O O . ASP A 1 349 ? 28.245 -4.824 36.685 1.00 28.64 323 ASP A O 1
ATOM 2302 N N . PHE A 1 350 ? 26.496 -3.566 37.285 1.00 30.13 324 PHE A N 1
ATOM 2303 C CA . PHE A 1 350 ? 25.707 -4.735 37.733 1.00 29.94 324 PHE A CA 1
ATOM 2304 C C . PHE A 1 350 ? 25.326 -5.647 36.564 1.00 29.24 324 PHE A C 1
ATOM 2305 O O . PHE A 1 350 ? 25.359 -6.879 36.677 1.00 28.77 324 PHE A O 1
ATOM 2313 N N . ILE A 1 351 ? 24.957 -5.036 35.445 1.00 29.91 325 ILE A N 1
ATOM 2314 C CA . ILE A 1 351 ? 24.512 -5.789 34.272 1.00 31.48 325 ILE A CA 1
ATOM 2315 C C . ILE A 1 351 ? 25.687 -6.585 33.741 1.00 31.33 325 ILE A C 1
ATOM 2316 O O . ILE A 1 351 ? 25.555 -7.771 33.436 1.00 32.24 325 ILE A O 1
ATOM 2321 N N . LYS A 1 352 ? 26.835 -5.916 33.659 1.00 32.38 326 LYS A N 1
ATOM 2322 C CA . LYS A 1 352 ? 28.085 -6.522 33.225 1.00 34.32 326 LYS A CA 1
ATOM 2323 C C . LYS A 1 352 ? 28.436 -7.714 34.115 1.00 32.00 326 LYS A C 1
ATOM 2324 O O . LYS A 1 352 ? 28.768 -8.785 33.615 1.00 36.09 326 LYS A O 1
ATOM 2330 N N . TRP A 1 353 ? 28.341 -7.517 35.426 1.00 27.85 327 TRP A N 1
ATOM 2331 C CA . TRP A 1 353 ? 28.624 -8.547 36.418 1.00 28.13 327 TRP A CA 1
ATOM 2332 C C . TRP A 1 353 ? 27.728 -9.763 36.185 1.00 28.90 327 TRP A C 1
ATOM 2333 O O . TRP A 1 353 ? 28.139 -10.928 36.322 1.00 27.75 327 TRP A O 1
ATOM 2344 N N . THR A 1 354 ? 26.490 -9.436 35.835 1.00 26.63 328 THR A N 1
ATOM 2345 C CA . THR A 1 354 ? 25.419 -10.357 35.580 1.00 25.55 328 THR A CA 1
ATOM 2346 C C . THR A 1 354 ? 25.710 -11.314 34.405 1.00 26.28 328 THR A C 1
ATOM 2347 O O . THR A 1 354 ? 25.346 -12.493 34.471 1.00 22.71 328 THR A O 1
ATOM 2351 N N . MET A 1 355 ? 26.380 -10.789 33.368 1.00 28.17 329 MET A N 1
ATOM 2352 C CA . MET A 1 355 ? 26.649 -11.485 32.098 1.00 32.04 329 MET A CA 1
ATOM 2353 C C . MET A 1 355 ? 27.809 -12.483 32.160 1.00 33.32 329 MET A C 1
ATOM 2354 O O . MET A 1 355 ? 27.976 -13.288 31.224 1.00 32.09 329 MET A O 1
ATOM 2359 N N . ASP A 1 356 ? 28.616 -12.423 33.223 1.00 34.10 330 ASP A N 1
ATOM 2360 C CA . ASP A 1 356 ? 29.755 -13.349 33.388 1.00 38.94 330 ASP A CA 1
ATOM 2361 C C . ASP A 1 356 ? 29.371 -14.788 32.988 1.00 39.50 330 ASP A C 1
ATOM 2362 O O . ASP A 1 356 ? 28.361 -15.324 33.468 1.00 39.19 330 ASP A O 1
ATOM 2367 N N . PRO A 1 357 ? 30.175 -15.414 32.112 1.00 40.11 331 PRO A N 1
ATOM 2368 C CA . PRO A 1 357 ? 29.758 -16.676 31.478 1.00 38.57 331 PRO A CA 1
ATOM 2369 C C . PRO A 1 357 ? 29.273 -17.734 32.458 1.00 36.63 331 PRO A C 1
ATOM 2370 O O . PRO A 1 357 ? 28.230 -18.330 32.222 1.00 34.37 331 PRO A O 1
ATOM 2374 N N . GLN A 1 358 ? 29.996 -17.955 33.553 1.00 35.46 332 GLN A N 1
ATOM 2375 C CA . GLN A 1 358 ? 29.585 -18.985 34.513 1.00 33.23 332 GLN A CA 1
ATOM 2376 C C . GLN A 1 358 ? 28.373 -18.565 35.334 1.00 31.74 332 GLN A C 1
ATOM 2377 O O . GLN A 1 358 ? 27.469 -19.380 35.581 1.00 31.81 332 GLN A O 1
ATOM 2383 N N . ARG A 1 359 ? 28.369 -17.309 35.776 1.00 27.66 333 ARG A N 1
ATOM 2384 C CA . ARG A 1 359 ? 27.259 -16.811 36.582 1.00 28.08 333 ARG A CA 1
ATOM 2385 C C . ARG A 1 359 ? 25.934 -16.919 35.815 1.00 26.22 333 ARG A C 1
ATOM 2386 O O . ARG A 1 359 ? 24.971 -17.444 36.347 1.00 23.33 333 ARG A O 1
ATOM 2394 N N . ILE A 1 360 ? 25.921 -16.428 34.570 1.00 25.25 334 ILE A N 1
ATOM 2395 C CA . ILE A 1 360 ? 24.704 -16.345 33.777 1.00 24.85 334 ILE A CA 1
ATOM 2396 C C . ILE A 1 360 ? 24.304 -17.725 33.277 1.00 24.90 334 ILE A C 1
ATOM 2397 O O . ILE A 1 360 ? 23.136 -17.965 32.995 1.00 24.28 334 ILE A O 1
ATOM 2402 N N . ALA A 1 361 ? 25.268 -18.642 33.194 1.00 26.42 335 ALA A N 1
ATOM 2403 C CA . ALA A 1 361 ? 24.926 -20.022 32.930 1.00 25.67 335 ALA A CA 1
ATOM 2404 C C . ALA A 1 361 ? 24.218 -20.597 34.141 1.00 27.92 335 ALA A C 1
ATOM 2405 O O . ALA A 1 361 ? 23.292 -21.408 33.980 1.00 31.33 335 ALA A O 1
ATOM 2407 N N . ASP A 1 362 ? 24.645 -20.207 35.347 1.00 26.90 336 ASP A N 1
ATOM 2408 C CA . ASP A 1 362 ? 23.994 -20.708 36.570 1.00 27.74 336 ASP A CA 1
ATOM 2409 C C . ASP A 1 362 ? 22.573 -20.136 36.678 1.00 26.05 336 ASP A C 1
ATOM 2410 O O . ASP A 1 362 ? 21.620 -20.865 36.987 1.00 24.52 336 ASP A O 1
ATOM 2415 N N . THR A 1 363 ? 22.439 -18.843 36.390 1.00 23.16 337 THR A N 1
ATOM 2416 C CA . THR A 1 363 ? 21.137 -18.191 36.328 1.00 22.37 337 THR A CA 1
ATOM 2417 C C . THR A 1 363 ? 20.187 -18.868 35.293 1.00 23.47 337 THR A C 1
ATOM 2418 O O . THR A 1 363 ? 19.044 -19.199 35.621 1.00 23.30 337 THR A O 1
ATOM 2422 N N . ALA A 1 364 ? 20.661 -19.088 34.062 1.00 23.24 338 ALA A N 1
ATOM 2423 C CA . ALA A 1 364 ? 19.811 -19.651 33.034 1.00 24.60 338 ALA A CA 1
ATOM 2424 C C . ALA A 1 364 ? 19.354 -21.071 33.401 1.00 26.64 338 ALA A C 1
ATOM 2425 O O . ALA A 1 364 ? 18.214 -21.452 33.101 1.00 26.47 338 ALA A O 1
ATOM 2427 N N . ASP A 1 365 ? 20.245 -21.833 34.046 1.00 27.98 339 ASP A N 1
ATOM 2428 C CA . ASP A 1 365 ? 19.932 -23.148 34.609 1.00 29.20 339 ASP A CA 1
ATOM 2429 C C . ASP A 1 365 ? 18.853 -23.091 35.708 1.00 30.01 339 ASP A C 1
ATOM 2430 O O . ASP A 1 365 ? 17.989 -23.971 35.779 1.00 28.40 339 ASP A O 1
ATOM 2435 N N . LYS A 1 366 ? 18.897 -22.066 36.562 1.00 31.28 340 LYS A N 1
ATOM 2436 C CA . LYS A 1 366 ? 17.926 -21.963 37.649 1.00 33.96 340 LYS A CA 1
ATOM 2437 C C . LYS A 1 366 ? 16.517 -21.681 37.126 1.00 35.70 340 LYS A C 1
ATOM 2438 O O . LYS A 1 366 ? 15.554 -22.312 37.591 1.00 36.59 340 LYS A O 1
ATOM 2444 N N . VAL A 1 367 ? 16.405 -20.745 36.168 1.00 31.00 341 VAL A N 1
ATOM 2445 C CA . VAL A 1 367 ? 15.101 -20.292 35.663 1.00 28.59 341 VAL A CA 1
ATOM 2446 C C . VAL A 1 367 ? 14.662 -21.064 34.409 1.00 28.43 341 VAL A C 1
ATOM 2447 O O . VAL A 1 367 ? 13.557 -20.853 33.917 1.00 30.06 341 VAL A O 1
ATOM 2451 N N . TYR A 1 368 ? 15.511 -21.981 33.930 1.00 28.44 342 TYR A N 1
ATOM 2452 C CA . TYR A 1 368 ? 15.335 -22.691 32.626 1.00 27.60 342 TYR A CA 1
ATOM 2453 C C . TYR A 1 368 ? 15.129 -21.733 31.457 1.00 25.34 342 TYR A C 1
ATOM 2454 O O . TYR A 1 368 ? 14.141 -21.817 30.722 1.00 24.97 342 TYR A O 1
ATOM 2463 N N . ASN A 1 369 ? 16.066 -20.817 31.290 1.00 22.48 343 ASN A N 1
ATOM 2464 C CA . ASN A 1 369 ? 16.077 -20.020 30.105 1.00 21.70 343 ASN A CA 1
ATOM 2465 C C . ASN A 1 369 ? 17.314 -20.380 29.278 1.00 23.46 343 ASN A C 1
ATOM 2466 O O . ASN A 1 369 ? 18.148 -21.191 29.733 1.00 22.94 343 ASN A O 1
ATOM 2471 N N . ILE A 1 370 ? 17.443 -19.810 28.075 1.00 22.76 344 ILE A N 1
ATOM 2472 C CA . ILE A 1 370 ? 18.688 -19.960 27.344 1.00 25.47 344 ILE A CA 1
ATOM 2473 C C . ILE A 1 370 ? 19.600 -18.760 27.643 1.00 25.99 344 ILE A C 1
ATOM 2474 O O . ILE A 1 370 ? 19.161 -17.619 27.562 1.00 25.36 344 ILE A O 1
ATOM 2479 N N . ALA A 1 371 ? 20.862 -19.014 27.998 1.00 27.18 345 ALA A N 1
ATOM 2480 C CA . ALA A 1 371 ? 21.793 -17.904 28.263 1.00 27.99 345 ALA A CA 1
ATOM 2481 C C . ALA A 1 371 ? 22.042 -17.128 26.969 1.00 27.74 345 ALA A C 1
ATOM 2482 O O . ALA A 1 371 ? 22.283 -17.735 25.936 1.00 27.83 345 ALA A O 1
ATOM 2484 N N . PRO A 1 372 ? 21.978 -15.782 27.029 1.00 29.09 346 PRO A N 1
ATOM 2485 C CA . PRO A 1 372 ? 22.146 -14.955 25.830 1.00 28.27 346 PRO A CA 1
ATOM 2486 C C . PRO A 1 372 ? 23.599 -14.875 25.358 1.00 29.36 346 PRO A C 1
ATOM 2487 O O . PRO A 1 372 ? 23.855 -14.299 24.304 1.00 31.79 346 PRO A O 1
ATOM 2491 N N . ILE A 1 373 ? 24.521 -15.431 26.151 1.00 29.17 347 ILE A N 1
ATOM 2492 C CA . ILE A 1 373 ? 25.965 -15.406 25.909 1.00 27.17 347 ILE A CA 1
ATOM 2493 C C . ILE A 1 373 ? 26.396 -16.774 25.394 1.00 27.63 347 ILE A C 1
ATOM 2494 O O . ILE A 1 373 ? 26.242 -17.792 26.082 1.00 27.39 347 ILE A O 1
ATOM 2499 N N . VAL A 1 374 ? 26.967 -16.770 24.196 1.00 27.70 348 VAL A N 1
ATOM 2500 C CA . VAL A 1 374 ? 27.213 -17.979 23.424 1.00 29.68 348 VAL A CA 1
ATOM 2501 C C . VAL A 1 374 ? 27.909 -19.053 24.253 1.00 31.00 348 VAL A C 1
ATOM 2502 O O . VAL A 1 374 ? 27.395 -20.148 24.448 1.00 30.00 348 VAL A O 1
ATOM 2506 N N . GLU A 1 375 ? 29.075 -18.684 24.756 1.00 34.79 349 GLU A N 1
ATOM 2507 C CA . GLU A 1 375 ? 29.888 -19.489 25.633 1.00 35.80 349 GLU A CA 1
ATOM 2508 C C . GLU A 1 375 ? 29.153 -19.984 26.896 1.00 33.92 349 GLU A C 1
ATOM 2509 O O . GLU A 1 375 ? 29.404 -21.089 27.350 1.00 33.25 349 GLU A O 1
ATOM 2515 N N . ALA A 1 376 ? 28.244 -19.186 27.458 1.00 32.10 350 ALA A N 1
ATOM 2516 C CA . ALA A 1 376 ? 27.500 -19.642 28.637 1.00 29.81 350 ALA A CA 1
ATOM 2517 C C . ALA A 1 376 ? 26.402 -20.633 28.286 1.00 29.80 350 ALA A C 1
ATOM 2518 O O . ALA A 1 376 ? 26.133 -21.539 29.067 1.00 28.92 350 ALA A O 1
ATOM 2520 N N . ALA A 1 377 ? 25.770 -20.484 27.122 1.00 31.36 351 ALA A N 1
ATOM 2521 C CA . ALA A 1 377 ? 24.755 -21.471 26.694 1.00 34.06 351 ALA A CA 1
ATOM 2522 C C . ALA A 1 377 ? 25.396 -22.860 26.549 1.00 34.31 351 ALA A C 1
ATOM 2523 O O . ALA A 1 377 ? 24.789 -23.896 26.854 1.00 32.84 351 ALA A O 1
ATOM 2525 N N . LYS A 1 378 ? 26.644 -22.870 26.110 1.00 36.36 352 LYS A N 1
ATOM 2526 C CA . LYS A 1 378 ? 27.394 -24.111 26.010 1.00 39.26 352 LYS A CA 1
ATOM 2527 C C . LYS A 1 378 ? 27.716 -24.735 27.380 1.00 36.23 352 LYS A C 1
ATOM 2528 O O . LYS A 1 378 ? 27.705 -25.947 27.499 1.00 34.52 352 LYS A O 1
ATOM 2534 N N . ILE A 1 379 ? 27.971 -23.932 28.413 1.00 37.64 353 ILE A N 1
ATOM 2535 C CA . ILE A 1 379 ? 28.268 -24.532 29.733 1.00 39.05 353 ILE A CA 1
ATOM 2536 C C . ILE A 1 379 ? 27.057 -24.856 30.630 1.00 36.71 353 ILE A C 1
ATOM 2537 O O . ILE A 1 379 ? 27.188 -25.601 31.606 1.00 35.94 353 ILE A O 1
ATOM 2542 N N . GLN A 1 380 ? 25.882 -24.335 30.276 1.00 34.70 354 GLN A N 1
ATOM 2543 C CA . GLN A 1 380 ? 24.644 -24.657 30.990 1.00 33.20 354 GLN A CA 1
ATOM 2544 C C . GLN A 1 380 ? 24.538 -26.153 31.300 1.00 33.08 354 GLN A C 1
ATOM 2545 O O . GLN A 1 380 ? 24.703 -26.981 30.418 1.00 33.98 354 GLN A O 1
ATOM 2551 N N . LYS A 1 381 ? 24.292 -26.485 32.564 1.00 32.85 355 LYS A N 1
ATOM 2552 C CA . LYS A 1 381 ? 23.995 -27.861 32.964 1.00 33.31 355 LYS A CA 1
ATOM 2553 C C . LYS A 1 381 ? 22.728 -28.425 32.322 1.00 32.75 355 LYS A C 1
ATOM 2554 O O . LYS A 1 381 ? 22.552 -29.641 32.263 1.00 30.95 355 LYS A O 1
ATOM 2560 N N . LEU A 1 382 ? 21.834 -27.555 31.864 1.00 32.85 356 LEU A N 1
ATOM 2561 C CA . LEU A 1 382 ? 20.569 -28.026 31.314 1.00 35.36 356 LEU A CA 1
ATOM 2562 C C . LEU A 1 382 ? 20.754 -28.746 29.977 1.00 35.60 356 LEU A C 1
ATOM 2563 O O . LEU A 1 382 ? 19.869 -29.462 29.515 1.00 40.41 356 LEU A O 1
ATOM 2568 N N . ASN A 1 383 ? 21.917 -28.553 29.374 1.00 35.66 357 ASN A N 1
ATOM 2569 C CA . ASN A 1 383 ? 22.317 -29.263 28.172 1.00 39.39 357 ASN A CA 1
ATOM 2570 C C . ASN A 1 383 ? 22.240 -30.788 28.242 1.00 40.56 357 ASN A C 1
ATOM 2571 O O . ASN A 1 383 ? 22.202 -31.440 27.203 1.00 40.25 357 ASN A O 1
ATOM 2576 N N . ASN A 1 384 ? 22.235 -31.349 29.453 1.00 42.42 358 ASN A N 1
ATOM 2577 C CA . ASN A 1 384 ? 22.075 -32.803 29.655 1.00 42.68 358 ASN A CA 1
ATOM 2578 C C . ASN A 1 384 ? 20.637 -33.216 29.923 1.00 41.43 358 ASN A C 1
ATOM 2579 O O . ASN A 1 384 ? 20.297 -34.394 29.834 1.00 45.49 358 ASN A O 1
ATOM 2584 N N . ASP A 1 385 ? 19.809 -32.239 30.269 1.00 39.76 359 ASP A N 1
ATOM 2585 C CA . ASP A 1 385 ? 18.404 -32.449 30.576 1.00 39.47 359 ASP A CA 1
ATOM 2586 C C . ASP A 1 385 ? 17.620 -32.882 29.337 1.00 38.65 359 ASP A C 1
ATOM 2587 O O . ASP A 1 385 ? 17.655 -32.192 28.319 1.00 35.78 359 ASP A O 1
ATOM 2592 N N . PRO A 1 386 ? 16.889 -34.015 29.427 1.00 42.20 360 PRO A N 1
ATOM 2593 C CA . PRO A 1 386 ? 16.140 -34.504 28.255 1.00 40.30 360 PRO A CA 1
ATOM 2594 C C . PRO A 1 386 ? 15.142 -33.459 27.719 1.00 37.68 360 PRO A C 1
ATOM 2595 O O . PRO A 1 386 ? 15.075 -33.256 26.503 1.00 39.77 360 PRO A O 1
ATOM 2599 N N . TYR A 1 387 ? 14.418 -32.780 28.617 1.00 33.92 361 TYR A N 1
ATOM 2600 C CA . TYR A 1 387 ? 13.422 -31.774 28.226 1.00 30.31 361 TYR A CA 1
ATOM 2601 C C . TYR A 1 387 ? 14.071 -30.570 27.566 1.00 27.89 361 TYR A C 1
ATOM 2602 O O . TYR A 1 387 ? 13.594 -30.080 26.566 1.00 24.55 361 TYR A O 1
ATOM 2611 N N . PHE A 1 388 ? 15.159 -30.092 28.147 1.00 27.45 362 PHE A N 1
ATOM 2612 C CA . PHE A 1 388 ? 15.832 -28.921 27.645 1.00 28.41 362 PHE A CA 1
ATOM 2613 C C . PHE A 1 388 ? 16.571 -29.255 26.349 1.00 29.39 362 PHE A C 1
ATOM 2614 O O . PHE A 1 388 ? 16.741 -28.388 25.499 1.00 32.19 362 PHE A O 1
ATOM 2622 N N . LYS A 1 389 ? 16.974 -30.516 26.174 1.00 31.23 363 LYS A N 1
ATOM 2623 C CA . LYS A 1 389 ? 17.518 -30.964 24.884 1.00 31.11 363 LYS A CA 1
ATOM 2624 C C . LYS A 1 389 ? 16.509 -30.851 23.731 1.00 30.97 363 LYS A C 1
ATOM 2625 O O . LYS A 1 389 ? 16.896 -30.570 22.596 1.00 31.61 363 LYS A O 1
ATOM 2631 N N . GLU A 1 390 ? 15.232 -31.086 24.019 1.00 29.50 364 GLU A N 1
ATOM 2632 C CA . GLU A 1 390 ? 14.177 -30.915 23.028 1.00 30.15 364 GLU A CA 1
ATOM 2633 C C . GLU A 1 390 ? 13.955 -29.430 22.721 1.00 28.81 364 GLU A C 1
ATOM 2634 O O . GLU A 1 390 ? 13.728 -29.052 21.585 1.00 28.87 364 GLU A O 1
ATOM 2640 N N . VAL A 1 391 ? 14.055 -28.592 23.741 1.00 28.78 365 VAL A N 1
ATOM 2641 C CA . VAL A 1 391 ? 13.965 -27.145 23.572 1.00 26.41 365 VAL A CA 1
ATOM 2642 C C . VAL A 1 391 ? 15.073 -26.644 22.650 1.00 26.28 365 VAL A C 1
ATOM 2643 O O . VAL A 1 391 ? 14.812 -25.840 21.751 1.00 26.60 365 VAL A O 1
ATOM 2647 N N . LEU A 1 392 ? 16.291 -27.144 22.868 1.00 25.31 366 LEU A N 1
ATOM 2648 C CA . LEU A 1 392 ? 17.479 -26.760 22.089 1.00 26.90 366 LEU A CA 1
ATOM 2649 C C . LEU A 1 392 ? 17.397 -27.223 20.650 1.00 26.47 366 LEU A C 1
ATOM 2650 O O . LEU A 1 392 ? 17.836 -26.553 19.737 1.00 26.71 366 LEU A O 1
ATOM 2655 N N . ASN A 1 393 ? 16.816 -28.385 20.466 1.00 28.96 367 ASN A N 1
ATOM 2656 C CA . ASN A 1 393 ? 16.562 -28.891 19.150 1.00 32.23 367 ASN A CA 1
ATOM 2657 C C . ASN A 1 393 ? 15.584 -27.996 18.396 1.00 31.08 367 ASN A C 1
ATOM 2658 O O . ASN A 1 393 ? 15.666 -27.873 17.179 1.00 31.59 367 ASN A O 1
ATOM 2663 N N . VAL A 1 394 ? 14.653 -27.386 19.117 1.00 28.21 368 VAL A N 1
ATOM 2664 C CA . VAL A 1 394 ? 13.709 -26.465 18.479 1.00 30.40 368 VAL A CA 1
ATOM 2665 C C . VAL A 1 394 ? 14.421 -25.189 18.028 1.00 30.27 368 VAL A C 1
ATOM 2666 O O . VAL A 1 394 ? 14.219 -24.745 16.897 1.00 32.57 368 VAL A O 1
ATOM 2670 N N . ALA A 1 395 ? 15.275 -24.620 18.882 1.00 29.72 369 ALA A N 1
ATOM 2671 C CA . ALA A 1 395 ? 15.999 -23.410 18.504 1.00 31.68 369 ALA A CA 1
ATOM 2672 C C . ALA A 1 395 ? 16.945 -23.673 17.320 1.00 32.51 369 ALA A C 1
ATOM 2673 O O . ALA A 1 395 ? 17.317 -22.753 16.604 1.00 34.12 369 ALA A O 1
ATOM 2675 N N . GLN A 1 396 ? 17.288 -24.946 17.120 1.00 34.41 370 GLN A N 1
ATOM 2676 C CA . GLN A 1 396 ? 18.215 -25.407 16.089 1.00 36.25 370 GLN A CA 1
ATOM 2677 C C . GLN A 1 396 ? 17.545 -25.820 14.795 1.00 36.38 370 GLN A C 1
ATOM 2678 O O . GLN A 1 396 ? 18.070 -25.561 13.725 1.00 37.56 370 GLN A O 1
ATOM 2684 N N . LYS A 1 397 ? 16.421 -26.520 14.899 1.00 35.35 371 LYS A N 1
ATOM 2685 C CA . LYS A 1 397 ? 15.728 -27.038 13.721 1.00 32.83 371 LYS A CA 1
ATOM 2686 C C . LYS A 1 397 ? 14.504 -26.221 13.299 1.00 29.48 371 LYS A C 1
ATOM 2687 O O . LYS A 1 397 ? 14.172 -26.182 12.128 1.00 31.04 371 LYS A O 1
ATOM 2693 N N . GLY A 1 398 ? 13.833 -25.558 14.237 1.00 27.58 372 GLY A N 1
ATOM 2694 C CA . GLY A 1 398 ? 12.543 -24.916 13.922 1.00 24.19 372 GLY A CA 1
ATOM 2695 C C . GLY A 1 398 ? 12.686 -23.713 13.017 1.00 22.25 372 GLY A C 1
ATOM 2696 O O . GLY A 1 398 ? 13.790 -23.238 12.786 1.00 20.20 372 GLY A O 1
ATOM 2697 N N . SER A 1 399 ? 11.576 -23.225 12.484 1.00 23.03 373 SER A N 1
ATOM 2698 C CA . SER A 1 399 ? 11.639 -22.034 11.646 1.00 24.38 373 SER A CA 1
ATOM 2699 C C . SER A 1 399 ? 11.467 -20.877 12.587 1.00 26.24 373 SER A C 1
ATOM 2700 O O . SER A 1 399 ? 10.355 -20.589 13.081 1.00 28.09 373 SER A O 1
ATOM 2703 N N . ILE A 1 400 ? 12.593 -20.242 12.876 1.00 25.25 374 ILE A N 1
ATOM 2704 C CA . ILE A 1 400 ? 12.627 -19.185 13.873 1.00 24.29 374 ILE A CA 1
ATOM 2705 C C . ILE A 1 400 ? 12.199 -17.863 13.253 1.00 23.82 374 ILE A C 1
ATOM 2706 O O . ILE A 1 400 ? 12.571 -17.539 12.118 1.00 24.41 374 ILE A O 1
ATOM 2711 N N . TYR A 1 401 ? 11.403 -17.112 13.995 1.00 23.35 375 TYR A N 1
ATOM 2712 C CA . TYR A 1 401 ? 11.102 -15.740 13.631 1.00 25.16 375 TYR A CA 1
ATOM 2713 C C . TYR A 1 401 ? 11.242 -14.853 14.889 1.00 25.45 375 TYR A C 1
ATOM 2714 O O . TYR A 1 401 ? 11.257 -15.338 16.022 1.00 25.39 375 TYR A O 1
ATOM 2723 N N . TYR A 1 402 ? 11.306 -13.549 14.674 1.00 26.67 376 TYR A N 1
ATOM 2724 C CA . TYR A 1 402 ? 11.668 -12.620 15.734 1.00 28.03 376 TYR A CA 1
ATOM 2725 C C . TYR A 1 402 ? 10.621 -11.566 15.937 1.00 30.07 376 TYR A C 1
ATOM 2726 O O . TYR A 1 402 ? 9.793 -11.296 15.053 1.00 31.65 376 TYR A O 1
ATOM 2735 N N . THR A 1 403 ? 10.659 -10.976 17.120 1.00 33.65 377 THR A N 1
ATOM 2736 C CA . THR A 1 403 ? 9.789 -9.873 17.446 1.00 37.05 377 THR A CA 1
ATOM 2737 C C . THR A 1 403 ? 10.062 -8.790 16.410 1.00 34.79 377 THR A C 1
ATOM 2738 O O . THR A 1 403 ? 11.230 -8.444 16.184 1.00 33.12 377 THR A O 1
ATOM 2742 N N . PRO A 1 404 ? 8.996 -8.303 15.745 1.00 33.10 378 PRO A N 1
ATOM 2743 C CA . PRO A 1 404 ? 9.073 -7.204 14.776 1.00 34.35 378 PRO A CA 1
ATOM 2744 C C . PRO A 1 404 ? 9.356 -5.883 15.506 1.00 33.60 378 PRO A C 1
ATOM 2745 O O . PRO A 1 404 ? 9.052 -5.762 16.690 1.00 34.25 378 PRO A O 1
ATOM 2749 N N . ALA A 1 405 ? 9.951 -4.920 14.815 1.00 32.62 379 ALA A N 1
ATOM 2750 C CA . ALA A 1 405 ? 10.313 -3.636 15.425 1.00 32.47 379 ALA A CA 1
ATOM 2751 C C . ALA A 1 405 ? 9.434 -2.478 14.923 1.00 31.68 379 ALA A C 1
ATOM 2752 O O . ALA A 1 405 ? 9.661 -1.949 13.844 1.00 31.91 379 ALA A O 1
ATOM 2754 N N . ALA A 1 406 ? 8.452 -2.082 15.730 1.00 31.64 380 ALA A N 1
ATOM 2755 C CA . ALA A 1 406 ? 7.535 -0.992 15.394 1.00 29.47 380 ALA A CA 1
ATOM 2756 C C . ALA A 1 406 ? 7.344 -0.062 16.586 1.00 27.85 380 ALA A C 1
ATOM 2757 O O . ALA A 1 406 ? 7.148 -0.513 17.707 1.00 27.25 380 ALA A O 1
ATOM 2759 N N . LYS A 1 407 ? 7.379 1.243 16.364 1.00 29.52 381 LYS A N 1
ATOM 2760 C CA . LYS A 1 407 ? 7.248 2.133 17.508 1.00 31.62 381 LYS A CA 1
ATOM 2761 C C . LYS A 1 407 ? 5.875 1.975 18.187 1.00 33.19 381 LYS A C 1
ATOM 2762 O O . LYS A 1 407 ? 5.796 2.033 19.408 1.00 32.61 381 LYS A O 1
ATOM 2768 N N . GLY A 1 408 ? 4.821 1.716 17.396 1.00 33.80 382 GLY A N 1
ATOM 2769 C CA . GLY A 1 408 ? 3.471 1.491 17.927 1.00 32.96 382 GLY A CA 1
ATOM 2770 C C . GLY A 1 408 ? 3.063 0.051 18.276 1.00 33.08 382 GLY A C 1
ATOM 2771 O O . GLY A 1 408 ? 1.867 -0.218 18.419 1.00 32.66 382 GLY A O 1
ATOM 2772 N N . MET A 1 409 ? 4.040 -0.855 18.436 1.00 32.10 383 MET A N 1
ATOM 2773 C CA . MET A 1 409 ? 3.790 -2.298 18.695 1.00 33.42 383 MET A CA 1
ATOM 2774 C C . MET A 1 409 ? 2.792 -2.612 19.826 1.00 31.42 383 MET A C 1
ATOM 2775 O O . MET A 1 409 ? 1.895 -3.438 19.655 1.00 31.10 383 MET A O 1
ATOM 2780 N N . LEU A 1 410 ? 2.948 -1.951 20.968 1.00 30.69 384 LEU A N 1
ATOM 2781 C CA . LEU A 1 410 ? 2.111 -2.230 22.140 1.00 32.78 384 LEU A CA 1
ATOM 2782 C C . LEU A 1 410 ? 0.628 -1.870 21.992 1.00 32.56 384 LEU A C 1
ATOM 2783 O O . LEU A 1 410 ? -0.255 -2.663 22.383 1.00 33.60 384 LEU A O 1
ATOM 2788 N N . SER A 1 411 ? 0.345 -0.696 21.435 1.00 30.67 385 SER A N 1
ATOM 2789 C CA . SER A 1 411 ? -1.054 -0.315 21.192 1.00 32.05 385 SER A CA 1
ATOM 2790 C C . SER A 1 411 ? -1.728 -1.197 20.143 1.00 29.60 385 SER A C 1
ATOM 2791 O O . SER A 1 411 ? -2.919 -1.484 20.256 1.00 32.10 385 SER A O 1
ATOM 2794 N N . THR A 1 412 ? -0.974 -1.618 19.126 1.00 28.93 386 THR A N 1
ATOM 2795 C CA . THR A 1 412 ? -1.495 -2.517 18.096 1.00 26.39 386 THR A CA 1
ATOM 2796 C C . THR A 1 412 ? -1.806 -3.845 18.730 1.00 25.28 386 THR A C 1
ATOM 2797 O O . THR A 1 412 ? -2.859 -4.423 18.469 1.00 26.14 386 THR A O 1
ATOM 2801 N N . GLU A 1 413 ? -0.891 -4.337 19.564 1.00 25.62 387 GLU A N 1
ATOM 2802 C CA . GLU A 1 413 ? -1.145 -5.571 20.298 1.00 26.03 387 GLU A CA 1
ATOM 2803 C C . GLU A 1 413 ? -2.399 -5.491 21.145 1.00 26.84 387 GLU A C 1
ATOM 2804 O O . GLU A 1 413 ? -3.173 -6.447 21.155 1.00 28.84 387 GLU A O 1
ATOM 2810 N N . THR A 1 414 ? -2.591 -4.372 21.858 1.00 26.24 388 THR A N 1
ATOM 2811 C CA . THR A 1 414 ? -3.791 -4.160 22.676 1.00 28.32 388 THR A CA 1
ATOM 2812 C C . THR A 1 414 ? -5.060 -4.274 21.817 1.00 29.46 388 THR A C 1
ATOM 2813 O O . THR A 1 414 ? -5.969 -5.011 22.161 1.00 29.27 388 THR A O 1
ATOM 2817 N N . ALA A 1 415 ? -5.099 -3.569 20.686 1.00 28.76 389 ALA A N 1
ATOM 2818 C CA . ALA A 1 415 ? -6.231 -3.656 19.770 1.00 27.55 389 ALA A CA 1
ATOM 2819 C C . ALA A 1 415 ? -6.428 -5.121 19.307 1.00 27.51 389 ALA A C 1
ATOM 2820 O O . ALA A 1 415 ? -7.554 -5.620 19.253 1.00 25.81 389 ALA A O 1
ATOM 2822 N N . ALA A 1 416 ? -5.316 -5.808 19.030 1.00 27.11 390 ALA A N 1
ATOM 2823 C CA . ALA A 1 416 ? -5.343 -7.193 18.590 1.00 27.04 390 ALA A CA 1
ATOM 2824 C C . ALA A 1 416 ? -5.854 -8.134 19.682 1.00 26.36 390 ALA A C 1
ATOM 2825 O O . ALA A 1 416 ? -6.689 -9.003 19.414 1.00 26.96 390 ALA A O 1
ATOM 2827 N N . ASN A 1 417 ? -5.345 -7.976 20.905 1.00 25.45 391 ASN A N 1
ATOM 2828 C CA . ASN A 1 417 ? -5.801 -8.793 22.030 1.00 24.49 391 ASN A CA 1
ATOM 2829 C C . ASN A 1 417 ? -7.294 -8.620 22.275 1.00 25.20 391 ASN A C 1
ATOM 2830 O O . ASN A 1 417 ? -8.008 -9.594 22.524 1.00 27.40 391 ASN A O 1
ATOM 2835 N N . ASN A 1 418 ? -7.774 -7.385 22.194 1.00 25.45 392 ASN A N 1
ATOM 2836 C CA . ASN A 1 418 ? -9.194 -7.111 22.395 1.00 26.90 392 ASN A CA 1
ATOM 2837 C C . ASN A 1 418 ? -10.070 -7.737 21.329 1.00 25.60 392 ASN A C 1
ATOM 2838 O O . ASN A 1 418 ? -11.114 -8.287 21.637 1.00 29.45 392 ASN A O 1
ATOM 2843 N N . ALA A 1 419 ? -9.623 -7.697 20.086 1.00 25.59 393 ALA A N 1
ATOM 2844 C CA . ALA A 1 419 ? -10.378 -8.296 19.005 1.00 24.60 393 ALA A CA 1
ATOM 2845 C C . ALA A 1 419 ? -10.445 -9.811 19.112 1.00 23.97 393 ALA A C 1
ATOM 2846 O O . ALA A 1 419 ? -11.481 -10.398 18.805 1.00 24.27 393 ALA A O 1
ATOM 2848 N N . PHE A 1 420 ? -9.370 -10.446 19.575 1.00 23.29 394 PHE A N 1
ATOM 2849 C CA . PHE A 1 420 ? -9.375 -11.896 19.741 1.00 22.84 394 PHE A CA 1
ATOM 2850 C C . PHE A 1 420 ? -10.383 -12.306 20.804 1.00 23.32 394 PHE A C 1
ATOM 2851 O O . PHE A 1 420 ? -11.254 -13.130 20.540 1.00 22.83 394 PHE A O 1
ATOM 2859 N N . GLN A 1 421 ? -10.291 -11.695 21.981 1.00 25.49 395 GLN A N 1
ATOM 2860 C CA . GLN A 1 421 ? -11.219 -11.967 23.071 1.00 27.06 395 GLN A CA 1
ATOM 2861 C C . GLN A 1 421 ? -12.697 -11.722 22.682 1.00 27.84 395 GLN A C 1
ATOM 2862 O O . GLN A 1 421 ? -13.566 -12.542 22.998 1.00 26.57 395 GLN A O 1
ATOM 2868 N N . ALA A 1 422 ? -12.977 -10.638 21.962 1.00 27.94 396 ALA A N 1
ATOM 2869 C CA . ALA A 1 422 ? -14.344 -10.381 21.483 1.00 28.25 396 ALA A CA 1
ATOM 2870 C C . ALA A 1 422 ? -14.875 -11.515 20.601 1.00 28.92 396 ALA A C 1
ATOM 2871 O O . ALA A 1 422 ? -16.009 -11.986 20.794 1.00 28.93 396 ALA A O 1
ATOM 2873 N N . ALA A 1 423 ? -14.069 -11.968 19.642 1.00 28.98 397 ALA A N 1
ATOM 2874 C CA . ALA A 1 423 ? -14.516 -13.046 18.770 1.00 30.41 397 ALA A CA 1
ATOM 2875 C C . ALA A 1 423 ? -14.518 -14.410 19.467 1.00 32.07 397 ALA A C 1
ATOM 2876 O O . ALA A 1 423 ? -15.326 -15.270 19.104 1.00 34.66 397 ALA A O 1
ATOM 2878 N N . GLN A 1 424 ? -13.632 -14.606 20.454 1.00 31.13 398 GLN A N 1
ATOM 2879 C CA . GLN A 1 424 ? -13.686 -15.795 21.324 1.00 33.42 398 GLN A CA 1
ATOM 2880 C C . GLN A 1 424 ? -15.015 -15.832 22.090 1.00 34.39 398 GLN A C 1
ATOM 2881 O O . GLN A 1 424 ? -15.556 -16.903 22.327 1.00 35.34 398 GLN A O 1
ATOM 2887 N N . TYR A 1 425 ? -15.530 -14.663 22.471 1.00 35.94 399 TYR A N 1
ATOM 2888 C CA . TYR A 1 425 ? -16.794 -14.559 23.207 1.00 39.58 399 TYR A CA 1
ATOM 2889 C C . TYR A 1 425 ? -18.044 -14.336 22.333 1.00 44.03 399 TYR A C 1
ATOM 2890 O O . TYR A 1 425 ? -19.101 -13.941 22.849 1.00 46.60 399 TYR A O 1
ATOM 2899 N N . LYS A 1 426 ? -17.926 -14.571 21.027 1.00 45.13 400 LYS A N 1
ATOM 2900 C CA . LYS A 1 426 ? -19.065 -14.467 20.103 1.00 46.84 400 LYS A CA 1
ATOM 2901 C C . LYS A 1 426 ? -19.751 -13.087 20.129 1.00 44.50 400 LYS A C 1
ATOM 2902 O O . LYS A 1 426 ? -20.893 -12.961 19.705 1.00 42.94 400 LYS A O 1
ATOM 2908 N N . LYS A 1 427 ? -19.058 -12.070 20.638 1.00 43.35 401 LYS A N 1
ATOM 2909 C CA . LYS A 1 427 ? -19.548 -10.688 20.628 1.00 44.84 401 LYS A CA 1
ATOM 2910 C C . LYS A 1 427 ? -19.553 -10.082 19.232 1.00 45.55 401 LYS A C 1
ATOM 2911 O O . LYS A 1 427 ? -20.307 -9.152 18.946 1.00 47.44 401 LYS A O 1
ATOM 2917 N N . SER A 1 428 ? -18.669 -10.589 18.383 1.00 44.61 402 SER A N 1
ATOM 2918 C CA . SER A 1 428 ? -18.597 -10.201 16.983 1.00 42.29 402 SER A CA 1
ATOM 2919 C C . SER A 1 428 ? -18.043 -11.413 16.268 1.00 40.48 402 SER A C 1
ATOM 2920 O O . SER A 1 428 ? -17.476 -12.309 16.905 1.00 40.40 402 SER A O 1
ATOM 2923 N N . THR A 1 429 ? -18.211 -11.442 14.951 1.00 37.50 403 THR A N 1
ATOM 2924 C CA . THR A 1 429 ? -17.587 -12.447 14.109 1.00 36.66 403 THR A CA 1
ATOM 2925 C C . THR A 1 429 ? -16.098 -12.089 13.982 1.00 37.12 403 THR A C 1
ATOM 2926 O O . THR A 1 429 ? -15.718 -10.942 14.252 1.00 37.39 403 THR A O 1
ATOM 2930 N N . PRO A 1 430 ? -15.256 -13.052 13.548 1.00 37.12 404 PRO A N 1
ATOM 2931 C CA . PRO A 1 430 ? -13.826 -12.763 13.376 1.00 38.06 404 PRO A CA 1
ATOM 2932 C C . PRO A 1 430 ? -13.523 -11.625 12.385 1.00 37.92 404 PRO A C 1
ATOM 2933 O O . PRO A 1 430 ? -12.587 -10.837 12.610 1.00 36.62 404 PRO A O 1
ATOM 2937 N N . GLU A 1 431 ? -14.318 -11.531 11.320 1.00 35.82 405 GLU A N 1
ATOM 2938 C CA . GLU A 1 431 ? -14.118 -10.512 10.293 1.00 37.69 405 GLU A CA 1
ATOM 2939 C C . GLU A 1 431 ? -14.394 -9.122 10.863 1.00 38.46 405 GLU A C 1
ATOM 2940 O O . GLU A 1 431 ? -13.624 -8.172 10.636 1.00 40.35 405 GLU A O 1
ATOM 2946 N N . GLN A 1 432 ? -15.477 -9.012 11.625 1.00 37.31 406 GLN A N 1
ATOM 2947 C CA . GLN A 1 432 ? -15.888 -7.732 12.164 1.00 38.13 406 GLN A CA 1
ATOM 2948 C C . GLN A 1 432 ? -14.958 -7.321 13.282 1.00 36.86 406 GLN A C 1
ATOM 2949 O O . GLN A 1 432 ? -14.561 -6.169 13.352 1.00 39.92 406 GLN A O 1
ATOM 2955 N N . ALA A 1 433 ? -14.607 -8.261 14.153 1.00 35.36 407 ALA A N 1
ATOM 2956 C CA . ALA A 1 433 ? -13.726 -7.943 15.267 1.00 33.23 407 ALA A CA 1
ATOM 2957 C C . ALA A 1 433 ? -12.403 -7.382 14.730 1.00 30.71 407 ALA A C 1
ATOM 2958 O O . ALA A 1 433 ? -11.945 -6.346 15.184 1.00 28.40 407 ALA A O 1
ATOM 2960 N N . LEU A 1 434 ? -11.820 -8.055 13.744 1.00 30.01 408 LEU A N 1
ATOM 2961 C CA . LEU A 1 434 ? -10.574 -7.595 13.124 1.00 32.23 408 LEU A CA 1
ATOM 2962 C C . LEU A 1 434 ? -10.675 -6.249 12.374 1.00 33.43 408 LEU A C 1
ATOM 2963 O O . LEU A 1 434 ? -9.712 -5.472 12.357 1.00 31.42 408 LEU A O 1
ATOM 2968 N N . LYS A 1 435 ? -11.831 -5.980 11.767 1.00 34.55 409 LYS A N 1
ATOM 2969 C CA . LYS A 1 435 ? -12.096 -4.660 11.171 1.00 35.25 409 LYS A CA 1
ATOM 2970 C C . LYS A 1 435 ? -12.088 -3.587 12.256 1.00 34.52 409 LYS A C 1
ATOM 2971 O O . LYS A 1 435 ? -11.436 -2.544 12.106 1.00 33.99 409 LYS A O 1
ATOM 2977 N N . ASN A 1 436 ? -12.795 -3.852 13.354 1.00 31.24 410 ASN A N 1
ATOM 2978 C CA . ASN A 1 436 ? -12.855 -2.893 14.449 1.00 33.39 410 ASN A CA 1
ATOM 2979 C C . ASN A 1 436 ? -11.475 -2.653 15.089 1.00 33.13 410 ASN A C 1
ATOM 2980 O O . ASN A 1 436 ? -11.126 -1.516 15.412 1.00 35.68 410 ASN A O 1
ATOM 2985 N N . ALA A 1 437 ? -10.691 -3.716 15.253 1.00 30.12 411 ALA A N 1
ATOM 2986 C CA . ALA A 1 437 ? -9.325 -3.595 15.763 1.00 30.23 411 ALA A CA 1
ATOM 2987 C C . ALA A 1 437 ? -8.452 -2.660 14.894 1.00 31.12 411 ALA A C 1
ATOM 2988 O O . ALA A 1 437 ? -7.661 -1.868 15.416 1.00 30.12 411 ALA A O 1
ATOM 2990 N N . GLN A 1 438 ? -8.594 -2.762 13.571 1.00 31.78 412 GLN A N 1
ATOM 2991 C CA . GLN A 1 438 ? -7.838 -1.906 12.650 1.00 32.92 412 GLN A CA 1
ATOM 2992 C C . GLN A 1 438 ? -8.129 -0.440 12.933 1.00 34.46 412 GLN A C 1
ATOM 2993 O O . GLN A 1 438 ? -7.205 0.367 13.022 1.00 35.26 412 GLN A O 1
ATOM 2999 N N . ALA A 1 439 ? -9.413 -0.108 13.088 1.00 37.73 413 ALA A N 1
ATOM 3000 C CA . ALA A 1 439 ? -9.840 1.233 13.526 1.00 37.35 413 ALA A CA 1
ATOM 3001 C C . ALA A 1 439 ? -9.223 1.617 14.884 1.00 37.68 413 ALA A C 1
ATOM 3002 O O . ALA A 1 439 ? -8.649 2.698 15.024 1.00 37.37 413 ALA A O 1
ATOM 3004 N N . GLU A 1 440 ? -9.321 0.720 15.869 1.00 38.49 414 GLU A N 1
ATOM 3005 C CA . GLU A 1 440 ? -8.703 0.937 17.187 1.00 37.70 414 GLU A CA 1
ATOM 3006 C C . GLU A 1 440 ? -7.202 1.220 17.114 1.00 37.22 414 GLU A C 1
ATOM 3007 O O . GLU A 1 440 ? -6.697 2.097 17.816 1.00 37.94 414 GLU A O 1
ATOM 3013 N N . ALA A 1 441 ? -6.504 0.486 16.253 1.00 36.08 415 ALA A N 1
ATOM 3014 C CA . ALA A 1 441 ? -5.046 0.554 16.154 1.00 36.97 415 ALA A CA 1
ATOM 3015 C C . ALA A 1 441 ? -4.550 1.844 15.499 1.00 38.67 415 ALA A C 1
ATOM 3016 O O . ALA A 1 441 ? -3.508 2.371 15.897 1.00 39.34 415 ALA A O 1
ATOM 3018 N N . GLU A 1 442 ? -5.279 2.341 14.500 1.00 37.51 416 GLU A N 1
ATOM 3019 C CA . GLU A 1 442 ? -4.863 3.539 13.764 1.00 39.17 416 GLU A CA 1
ATOM 3020 C C . GLU A 1 442 ? -5.157 4.837 14.535 1.00 40.81 416 GLU A C 1
ATOM 3021 O O . GLU A 1 442 ? -5.855 4.825 15.559 1.00 41.60 416 GLU A O 1
ATOM 3027 N N . GLN B 1 42 ? 23.652 -38.087 57.164 1.00 49.91 16 GLN B N 1
ATOM 3028 C CA . GLN B 1 42 ? 23.198 -39.495 57.361 1.00 49.51 16 GLN B CA 1
ATOM 3029 C C . GLN B 1 42 ? 21.682 -39.648 57.160 1.00 49.01 16 GLN B C 1
ATOM 3030 O O . GLN B 1 42 ? 21.246 -40.385 56.278 1.00 48.57 16 GLN B O 1
ATOM 3036 N N . VAL B 1 43 ? 20.891 -38.943 57.974 1.00 45.53 17 VAL B N 1
ATOM 3037 C CA . VAL B 1 43 ? 19.424 -39.000 57.900 1.00 40.22 17 VAL B CA 1
ATOM 3038 C C . VAL B 1 43 ? 18.837 -37.916 56.991 1.00 38.08 17 VAL B C 1
ATOM 3039 O O . VAL B 1 43 ? 19.214 -36.738 57.077 1.00 37.87 17 VAL B O 1
ATOM 3043 N N . VAL B 1 44 ? 17.911 -38.315 56.125 1.00 35.18 18 VAL B N 1
ATOM 3044 C CA . VAL B 1 44 ? 17.288 -37.376 55.203 1.00 35.64 18 VAL B CA 1
ATOM 3045 C C . VAL B 1 44 ? 15.779 -37.255 55.448 1.00 35.82 18 VAL B C 1
ATOM 3046 O O . VAL B 1 44 ? 15.037 -38.224 55.362 1.00 34.74 18 VAL B O 1
ATOM 3050 N N . LEU B 1 45 ? 15.347 -36.037 55.749 1.00 37.11 19 LEU B N 1
ATOM 3051 C CA . LEU B 1 45 ? 13.975 -35.763 56.115 1.00 34.78 19 LEU B CA 1
ATOM 3052 C C . LEU B 1 45 ? 13.209 -35.179 54.936 1.00 34.20 19 LEU B C 1
ATOM 3053 O O . LEU B 1 45 ? 13.656 -34.199 54.345 1.00 36.17 19 LEU B O 1
ATOM 3058 N N . THR B 1 46 ? 12.079 -35.798 54.584 1.00 31.52 20 THR B N 1
ATOM 3059 C CA . THR B 1 46 ? 11.145 -35.252 53.588 1.00 32.63 20 THR B CA 1
ATOM 3060 C C . THR B 1 46 ? 10.090 -34.454 54.345 1.00 31.58 20 THR B C 1
ATOM 3061 O O . THR B 1 46 ? 9.582 -34.898 55.370 1.00 30.44 20 THR B O 1
ATOM 3065 N N . LEU B 1 47 ? 9.834 -33.245 53.863 1.00 30.14 21 LEU B N 1
ATOM 3066 C CA . LEU B 1 47 ? 8.844 -32.353 54.413 1.00 29.07 21 LEU B CA 1
ATOM 3067 C C . LEU B 1 47 ? 7.985 -31.818 53.261 1.00 29.56 21 LEU B C 1
ATOM 3068 O O . LEU B 1 47 ? 8.510 -31.418 52.200 1.00 29.44 21 LEU B O 1
ATOM 3073 N N . TRP B 1 48 ? 6.670 -31.836 53.463 1.00 26.38 22 TRP B N 1
ATOM 3074 C CA . TRP B 1 48 ? 5.754 -31.189 52.546 1.00 24.77 22 TRP B CA 1
ATOM 3075 C C . TRP B 1 48 ? 5.234 -29.885 53.146 1.00 24.17 22 TRP B C 1
ATOM 3076 O O . TRP B 1 48 ? 4.871 -29.834 54.323 1.00 23.36 22 TRP B O 1
ATOM 3087 N N . TYR B 1 49 ? 5.209 -28.836 52.337 1.00 22.76 23 TYR B N 1
ATOM 3088 C CA . TYR B 1 49 ? 4.570 -27.591 52.741 1.00 25.54 23 TYR B CA 1
ATOM 3089 C C . TYR B 1 49 ? 3.599 -27.208 51.624 1.00 25.09 23 TYR B C 1
ATOM 3090 O O . TYR B 1 49 ? 3.809 -27.588 50.477 1.00 27.49 23 TYR B O 1
ATOM 3099 N N . PRO B 1 50 ? 2.539 -26.461 51.948 1.00 25.41 24 PRO B N 1
ATOM 3100 C CA . PRO B 1 50 ? 1.413 -26.482 51.023 1.00 26.03 24 PRO B CA 1
ATOM 3101 C C . PRO B 1 50 ? 1.266 -25.289 50.049 1.00 26.00 24 PRO B C 1
ATOM 3102 O O . PRO B 1 50 ? 0.277 -25.237 49.318 1.00 28.49 24 PRO B O 1
ATOM 3106 N N . TRP B 1 51 ? 2.188 -24.333 50.046 1.00 24.38 25 TRP B N 1
ATOM 3107 C CA . TRP B 1 51 ? 2.091 -23.203 49.083 1.00 25.79 25 TRP B CA 1
ATOM 3108 C C . TRP B 1 51 ? 3.468 -22.704 48.664 1.00 26.06 25 TRP B C 1
ATOM 3109 O O . TRP B 1 51 ? 4.432 -22.792 49.437 1.00 26.13 25 TRP B O 1
ATOM 3120 N N . ALA B 1 52 ? 3.555 -22.213 47.433 1.00 27.00 26 ALA B N 1
ATOM 3121 C CA . ALA B 1 52 ? 4.753 -21.532 46.927 1.00 29.48 26 ALA B CA 1
ATOM 3122 C C . ALA B 1 52 ? 4.813 -20.116 47.525 1.00 28.26 26 ALA B C 1
ATOM 3123 O O . ALA B 1 52 ? 4.479 -19.937 48.684 1.00 28.26 26 ALA B O 1
ATOM 3125 N N . GLY B 1 53 ? 5.253 -19.121 46.763 1.00 30.92 27 GLY B N 1
ATOM 3126 C CA . GLY B 1 53 ? 5.334 -17.751 47.276 1.00 32.74 27 GLY B CA 1
ATOM 3127 C C . GLY B 1 53 ? 6.284 -17.559 48.455 1.00 34.37 27 GLY B C 1
ATOM 3128 O O . GLY B 1 53 ? 7.158 -18.407 48.697 1.00 35.85 27 GLY B O 1
ATOM 3129 N N . PRO B 1 54 ? 6.117 -16.446 49.198 1.00 34.08 28 PRO B N 1
ATOM 3130 C CA . PRO B 1 54 ? 6.979 -16.085 50.334 1.00 35.76 28 PRO B CA 1
ATOM 3131 C C . PRO B 1 54 ? 6.805 -16.986 51.563 1.00 36.15 28 PRO B C 1
ATOM 3132 O O . PRO B 1 54 ? 7.764 -17.165 52.330 1.00 36.38 28 PRO B O 1
ATOM 3136 N N . ASP B 1 55 ? 5.608 -17.547 51.750 1.00 34.69 29 ASP B N 1
ATOM 3137 C CA . ASP B 1 55 ? 5.414 -18.597 52.758 1.00 34.11 29 ASP B CA 1
ATOM 3138 C C . ASP B 1 55 ? 6.270 -19.816 52.430 1.00 33.14 29 ASP B C 1
ATOM 3139 O O . ASP B 1 55 ? 6.980 -20.316 53.298 1.00 34.04 29 ASP B O 1
ATOM 3144 N N . GLY B 1 56 ? 6.210 -20.272 51.176 1.00 33.20 30 GLY B N 1
ATOM 3145 C CA . GLY B 1 56 ? 7.041 -21.380 50.705 1.00 32.18 30 GLY B CA 1
ATOM 3146 C C . GLY B 1 56 ? 8.518 -21.117 50.937 1.00 32.09 30 GLY B C 1
ATOM 3147 O O . GLY B 1 56 ? 9.221 -21.919 51.563 1.00 33.45 30 GLY B O 1
ATOM 3148 N N . ASP B 1 57 ? 8.976 -19.969 50.458 1.00 32.82 31 ASP B N 1
ATOM 3149 C CA . ASP B 1 57 ? 10.369 -19.518 50.647 1.00 31.74 31 ASP B CA 1
ATOM 3150 C C . ASP B 1 57 ? 10.862 -19.553 52.089 1.00 28.61 31 ASP B C 1
ATOM 3151 O O . ASP B 1 57 ? 11.956 -20.042 52.337 1.00 29.07 31 ASP B O 1
ATOM 3156 N N . ALA B 1 58 ? 10.059 -19.055 53.031 1.00 27.93 32 ALA B N 1
ATOM 3157 C CA . ALA B 1 58 ? 10.420 -19.073 54.465 1.00 26.43 32 ALA B CA 1
ATOM 3158 C C . ALA B 1 58 ? 10.541 -20.489 55.060 1.00 26.81 32 ALA B C 1
ATOM 3159 O O . ALA B 1 58 ? 11.380 -20.738 55.952 1.00 25.42 32 ALA B O 1
ATOM 3161 N N . VAL B 1 59 ? 9.702 -21.404 54.569 1.00 26.17 33 VAL B N 1
ATOM 3162 C CA . VAL B 1 59 ? 9.735 -22.804 55.020 1.00 26.73 33 VAL B CA 1
ATOM 3163 C C . VAL B 1 59 ? 10.960 -23.542 54.467 1.00 25.86 33 VAL B C 1
ATOM 3164 O O . VAL B 1 59 ? 11.630 -24.244 55.215 1.00 26.78 33 VAL B O 1
ATOM 3168 N N . VAL B 1 60 ? 11.243 -23.361 53.177 1.00 25.77 34 VAL B N 1
ATOM 3169 C CA . VAL B 1 60 ? 12.462 -23.863 52.554 1.00 26.07 34 VAL B CA 1
ATOM 3170 C C . VAL B 1 60 ? 13.679 -23.287 53.294 1.00 28.13 34 VAL B C 1
ATOM 3171 O O . VAL B 1 60 ? 14.634 -24.006 53.619 1.00 28.58 34 VAL B O 1
ATOM 3175 N N . SER B 1 61 ? 13.626 -21.997 53.594 1.00 28.20 35 SER B N 1
ATOM 3176 C CA . SER B 1 61 ? 14.722 -21.343 54.310 1.00 28.65 35 SER B CA 1
ATOM 3177 C C . SER B 1 61 ? 14.946 -21.850 55.776 1.00 29.62 35 SER B C 1
ATOM 3178 O O . SER B 1 61 ? 16.090 -21.928 56.242 1.00 30.63 35 SER B O 1
ATOM 3181 N N . LEU B 1 62 ? 13.883 -22.222 56.495 1.00 29.17 36 LEU B N 1
ATOM 3182 C CA . LEU B 1 62 ? 14.062 -22.852 57.816 1.00 27.95 36 LEU B CA 1
ATOM 3183 C C . LEU B 1 62 ? 14.713 -24.246 57.720 1.00 28.38 36 LEU B C 1
ATOM 3184 O O . LEU B 1 62 ? 15.652 -24.551 58.460 1.00 25.79 36 LEU B O 1
ATOM 3189 N N . ALA B 1 63 ? 14.210 -25.080 56.810 1.00 28.49 37 ALA B N 1
ATOM 3190 C CA . ALA B 1 63 ? 14.786 -26.408 56.571 1.00 31.53 37 ALA B CA 1
ATOM 3191 C C . ALA B 1 63 ? 16.297 -26.326 56.278 1.00 33.15 37 ALA B C 1
ATOM 3192 O O . ALA B 1 63 ? 17.104 -26.997 56.934 1.00 33.26 37 ALA B O 1
ATOM 3194 N N . LYS B 1 64 ? 16.658 -25.471 55.322 1.00 33.05 38 LYS B N 1
ATOM 3195 C CA . LYS B 1 64 ? 18.049 -25.170 54.962 1.00 35.89 38 LYS B CA 1
ATOM 3196 C C . LYS B 1 64 ? 18.954 -24.804 56.154 1.00 36.09 38 LYS B C 1
ATOM 3197 O O . LYS B 1 64 ? 20.033 -25.400 56.340 1.00 33.88 38 LYS B O 1
ATOM 3203 N N . GLU B 1 65 ? 18.504 -23.825 56.940 1.00 35.95 39 GLU B N 1
ATOM 3204 C CA . GLU B 1 65 ? 19.214 -23.344 58.131 1.00 36.02 39 GLU B CA 1
ATOM 3205 C C . GLU B 1 65 ? 19.366 -24.443 59.208 1.00 34.98 39 GLU B C 1
ATOM 3206 O O . GLU B 1 65 ? 20.448 -24.627 59.776 1.00 33.20 39 GLU B O 1
ATOM 3212 N N . TYR B 1 66 ? 18.288 -25.173 59.491 1.00 32.31 40 TYR B N 1
ATOM 3213 C CA . TYR B 1 66 ? 18.382 -26.325 60.388 1.00 31.95 40 TYR B CA 1
ATOM 3214 C C . TYR B 1 66 ? 19.412 -27.352 59.863 1.00 33.32 40 TYR B C 1
ATOM 3215 O O . TYR B 1 66 ? 20.270 -27.807 60.608 1.00 33.50 40 TYR B O 1
ATOM 3224 N N . SER B 1 67 ? 19.299 -27.725 58.589 1.00 34.05 41 SER B N 1
ATOM 3225 C CA . SER B 1 67 ? 20.207 -28.695 57.970 1.00 34.67 41 SER B CA 1
ATOM 3226 C C . SER B 1 67 ? 21.674 -28.247 58.087 1.00 35.98 41 SER B C 1
ATOM 3227 O O . SER B 1 67 ? 22.558 -29.075 58.275 1.00 34.82 41 SER B O 1
ATOM 3230 N N . LYS B 1 68 ? 21.911 -26.940 57.996 1.00 37.52 42 LYS B N 1
ATOM 3231 C CA . LYS B 1 68 ? 23.257 -26.374 58.069 1.00 42.03 42 LYS B CA 1
ATOM 3232 C C . LYS B 1 68 ? 23.889 -26.668 59.427 1.00 42.92 42 LYS B C 1
ATOM 3233 O O . LYS B 1 68 ? 25.033 -27.150 59.512 1.00 40.62 42 LYS B O 1
ATOM 3239 N N . THR B 1 69 ? 23.119 -26.409 60.479 1.00 43.36 43 THR B N 1
ATOM 3240 C CA . THR B 1 69 ? 23.603 -26.527 61.856 1.00 43.69 43 THR B CA 1
ATOM 3241 C C . THR B 1 69 ? 23.427 -27.934 62.447 1.00 42.74 43 THR B C 1
ATOM 3242 O O . THR B 1 69 ? 23.740 -28.147 63.612 1.00 40.03 43 THR B O 1
ATOM 3246 N N . HIS B 1 70 ? 22.916 -28.875 61.647 1.00 43.34 44 HIS B N 1
ATOM 3247 C CA . HIS B 1 70 ? 22.722 -30.270 62.077 1.00 46.22 44 HIS B CA 1
ATOM 3248 C C . HIS B 1 70 ? 23.304 -31.256 61.058 1.00 49.20 44 HIS B C 1
ATOM 3249 O O . HIS B 1 70 ? 22.603 -31.690 60.140 1.00 50.96 44 HIS B O 1
ATOM 3256 N N . PRO B 1 71 ? 24.592 -31.619 61.234 1.00 51.10 45 PRO B N 1
ATOM 3257 C CA . PRO B 1 71 ? 25.395 -32.424 60.293 1.00 50.03 45 PRO B CA 1
ATOM 3258 C C . PRO B 1 71 ? 24.783 -33.771 59.891 1.00 50.17 45 PRO B C 1
ATOM 3259 O O . PRO B 1 71 ? 25.069 -34.271 58.801 1.00 50.92 45 PRO B O 1
ATOM 3263 N N . ASN B 1 72 ? 23.961 -34.357 60.754 1.00 47.46 46 ASN B N 1
ATOM 3264 C CA . ASN B 1 72 ? 23.418 -35.680 60.466 1.00 46.95 46 ASN B CA 1
ATOM 3265 C C . ASN B 1 72 ? 21.968 -35.689 59.976 1.00 46.00 46 ASN B C 1
ATOM 3266 O O . ASN B 1 72 ? 21.410 -36.749 59.684 1.00 46.84 46 ASN B O 1
ATOM 3271 N N . VAL B 1 73 ? 21.381 -34.500 59.857 1.00 43.20 47 VAL B N 1
ATOM 3272 C CA . VAL B 1 73 ? 20.006 -34.355 59.376 1.00 41.68 47 VAL B CA 1
ATOM 3273 C C . VAL B 1 73 ? 19.933 -33.350 58.239 1.00 42.35 47 VAL B C 1
ATOM 3274 O O . VAL B 1 73 ? 20.248 -32.168 58.398 1.00 41.98 47 VAL B O 1
ATOM 3278 N N . GLN B 1 74 ? 19.521 -33.838 57.082 1.00 41.20 48 GLN B N 1
ATOM 3279 C CA . GLN B 1 74 ? 19.309 -32.989 55.936 1.00 40.52 48 GLN B CA 1
ATOM 3280 C C . GLN B 1 74 ? 17.812 -33.010 55.667 1.00 39.24 48 GLN B C 1
ATOM 3281 O O . GLN B 1 74 ? 17.188 -34.079 55.684 1.00 38.25 48 GLN B O 1
ATOM 3287 N N . ILE B 1 75 ? 17.224 -31.834 55.468 1.00 37.08 49 ILE B N 1
ATOM 3288 C CA . ILE B 1 75 ? 15.784 -31.754 55.143 1.00 35.81 49 ILE B CA 1
ATOM 3289 C C . ILE B 1 75 ? 15.574 -31.469 53.667 1.00 35.72 49 ILE B C 1
ATOM 3290 O O . ILE B 1 75 ? 16.149 -30.531 53.121 1.00 37.11 49 ILE B O 1
ATOM 3295 N N . LYS B 1 76 ? 14.767 -32.297 53.022 1.00 36.61 50 LYS B N 1
ATOM 3296 C CA . LYS B 1 76 ? 14.370 -32.056 51.649 1.00 40.37 50 LYS B CA 1
ATOM 3297 C C . LYS B 1 76 ? 12.928 -31.536 51.591 1.00 42.47 50 LYS B C 1
ATOM 3298 O O . LYS B 1 76 ? 11.972 -32.329 51.610 1.00 43.57 50 LYS B O 1
ATOM 3304 N N . ALA B 1 77 ? 12.775 -30.209 51.525 1.00 39.31 51 ALA B N 1
ATOM 3305 C CA . ALA B 1 77 ? 11.442 -29.584 51.494 1.00 36.23 51 ALA B CA 1
ATOM 3306 C C . ALA B 1 77 ? 10.840 -29.604 50.095 1.00 35.43 51 ALA B C 1
ATOM 3307 O O . ALA B 1 77 ? 11.461 -29.142 49.129 1.00 36.52 51 ALA B O 1
ATOM 3309 N N . GLN B 1 78 ? 9.632 -30.149 49.994 1.00 34.72 52 GLN B N 1
ATOM 3310 C CA . GLN B 1 78 ? 8.882 -30.178 48.742 1.00 33.58 52 GLN B CA 1
ATOM 3311 C C . GLN B 1 78 ? 7.549 -29.413 48.858 1.00 32.66 52 GLN B C 1
ATOM 3312 O O . GLN B 1 78 ? 6.808 -29.554 49.846 1.00 29.19 52 GLN B O 1
ATOM 3318 N N . MET B 1 79 ? 7.247 -28.605 47.847 1.00 30.46 53 MET B N 1
ATOM 3319 C CA . MET B 1 79 ? 5.949 -27.949 47.778 1.00 30.52 53 MET B CA 1
ATOM 3320 C C . MET B 1 79 ? 4.950 -28.955 47.273 1.00 30.03 53 MET B C 1
ATOM 3321 O O . MET B 1 79 ? 5.112 -29.499 46.189 1.00 30.64 53 MET B O 1
ATOM 3326 N N . VAL B 1 80 ? 3.932 -29.239 48.081 1.00 29.33 54 VAL B N 1
ATOM 3327 C CA . VAL B 1 80 ? 2.818 -30.056 47.619 1.00 28.51 54 VAL B CA 1
ATOM 3328 C C . VAL B 1 80 ? 1.529 -29.335 47.989 1.00 28.55 54 VAL B C 1
ATOM 3329 O O . VAL B 1 80 ? 1.199 -29.169 49.176 1.00 30.10 54 VAL B O 1
ATOM 3333 N N . SER B 1 81 ? 0.813 -28.893 46.970 1.00 26.99 55 SER B N 1
ATOM 3334 C CA . SER B 1 81 ? -0.312 -27.971 47.137 1.00 28.11 55 SER B CA 1
ATOM 3335 C C . SER B 1 81 ? -1.366 -28.440 48.163 1.00 26.44 55 SER B C 1
ATOM 3336 O O . SER B 1 81 ? -1.927 -29.512 48.012 1.00 24.34 55 SER B O 1
ATOM 3339 N N . GLY B 1 82 ? -1.629 -27.632 49.193 1.00 25.66 56 GLY B N 1
ATOM 3340 C CA . GLY B 1 82 ? -2.557 -28.017 50.265 1.00 27.42 56 GLY B CA 1
ATOM 3341 C C . GLY B 1 82 ? -2.114 -29.251 51.061 1.00 28.29 56 GLY B C 1
ATOM 3342 O O . GLY B 1 82 ? -2.931 -29.922 51.726 1.00 26.07 56 GLY B O 1
ATOM 3343 N N . ALA B 1 83 ? -0.819 -29.542 50.975 1.00 28.34 57 ALA B N 1
ATOM 3344 C CA . ALA B 1 83 ? -0.184 -30.690 51.620 1.00 30.20 57 ALA B CA 1
ATOM 3345 C C . ALA B 1 83 ? -0.700 -31.998 51.057 1.00 30.42 57 ALA B C 1
ATOM 3346 O O . ALA B 1 83 ? -0.474 -33.042 51.636 1.00 31.39 57 ALA B O 1
ATOM 3348 N N . GLY B 1 84 ? -1.402 -31.936 49.924 1.00 31.86 58 GLY B N 1
ATOM 3349 C CA . GLY B 1 84 ? -2.014 -33.130 49.333 1.00 29.88 58 GLY B CA 1
ATOM 3350 C C . GLY B 1 84 ? -3.253 -33.533 50.099 1.00 29.43 58 GLY B C 1
ATOM 3351 O O . GLY B 1 84 ? -3.794 -34.604 49.884 1.00 28.51 58 GLY B O 1
ATOM 3352 N N . ILE B 1 85 ? -3.704 -32.654 50.991 1.00 30.82 59 ILE B N 1
ATOM 3353 C CA . ILE B 1 85 ? -4.801 -32.957 51.911 1.00 34.54 59 ILE B CA 1
ATOM 3354 C C . ILE B 1 85 ? -6.115 -32.227 51.561 1.00 38.29 59 ILE B C 1
ATOM 3355 O O . ILE B 1 85 ? -7.188 -32.855 51.506 1.00 40.21 59 ILE B O 1
ATOM 3360 N N . ALA B 1 86 ? -6.029 -30.919 51.307 1.00 38.23 60 ALA B N 1
ATOM 3361 C CA . ALA B 1 86 ? -7.226 -30.081 51.202 1.00 42.28 60 ALA B CA 1
ATOM 3362 C C . ALA B 1 86 ? -8.201 -30.571 50.148 1.00 47.56 60 ALA B C 1
ATOM 3363 O O . ALA B 1 86 ? -7.797 -30.989 49.052 1.00 43.28 60 ALA B O 1
ATOM 3365 N N . ALA B 1 87 ? -9.486 -30.494 50.510 1.00 52.96 61 ALA B N 1
ATOM 3366 C CA . ALA B 1 87 ? -10.612 -30.988 49.704 1.00 55.82 61 ALA B CA 1
ATOM 3367 C C . ALA B 1 87 ? -10.694 -30.331 48.324 1.00 52.65 61 ALA B C 1
ATOM 3368 O O . ALA B 1 87 ? -10.185 -29.229 48.123 1.00 54.77 61 ALA B O 1
ATOM 3370 N N . LYS B 1 95 ? -3.981 -37.530 47.977 1.00 30.65 69 LYS B N 1
ATOM 3371 C CA . LYS B 1 95 ? -2.540 -37.410 47.703 1.00 32.28 69 LYS B CA 1
ATOM 3372 C C . LYS B 1 95 ? -1.667 -37.670 48.950 1.00 30.14 69 LYS B C 1
ATOM 3373 O O . LYS B 1 95 ? -0.764 -38.503 48.910 1.00 28.42 69 LYS B O 1
ATOM 3379 N N . PHE B 1 96 ? -1.937 -36.971 50.049 1.00 26.86 70 PHE B N 1
ATOM 3380 C CA . PHE B 1 96 ? -1.345 -37.357 51.314 1.00 28.69 70 PHE B CA 1
ATOM 3381 C C . PHE B 1 96 ? -1.748 -38.803 51.642 1.00 28.38 70 PHE B C 1
ATOM 3382 O O . PHE B 1 96 ? -0.896 -39.670 51.788 1.00 30.50 70 PHE B O 1
ATOM 3390 N N . LEU B 1 97 ? -3.046 -39.060 51.694 1.00 28.66 71 LEU B N 1
ATOM 3391 C CA . LEU B 1 97 ? -3.572 -40.401 51.918 1.00 29.46 71 LEU B CA 1
ATOM 3392 C C . LEU B 1 97 ? -3.061 -41.436 50.919 1.00 31.59 71 LEU B C 1
ATOM 3393 O O . LEU B 1 97 ? -2.920 -42.610 51.249 1.00 31.89 71 LEU B O 1
ATOM 3398 N N . SER B 1 98 ? -2.757 -40.994 49.707 1.00 33.13 72 SER B N 1
ATOM 3399 C CA . SER B 1 98 ? -2.180 -41.865 48.696 1.00 32.11 72 SER B CA 1
ATOM 3400 C C . SER B 1 98 ? -0.785 -42.362 49.086 1.00 32.29 72 SER B C 1
ATOM 3401 O O . SER B 1 98 ? -0.522 -43.556 49.043 1.00 31.98 72 SER B O 1
ATOM 3404 N N . ALA B 1 99 ? 0.103 -41.443 49.473 1.00 31.08 73 ALA B N 1
ATOM 3405 C CA . ALA B 1 99 ? 1.455 -41.808 49.882 1.00 31.97 73 ALA B CA 1
ATOM 3406 C C . ALA B 1 99 ? 1.501 -42.630 51.189 1.00 32.23 73 ALA B C 1
ATOM 3407 O O . ALA B 1 99 ? 2.301 -43.544 51.298 1.00 33.26 73 ALA B O 1
ATOM 3409 N N . VAL B 1 100 ? 0.632 -42.309 52.153 1.00 33.34 74 VAL B N 1
ATOM 3410 C CA . VAL B 1 100 ? 0.514 -43.073 53.412 1.00 33.97 74 VAL B CA 1
ATOM 3411 C C . VAL B 1 100 ? 0.051 -44.514 53.141 1.00 35.36 74 VAL B C 1
ATOM 3412 O O . VAL B 1 100 ? 0.611 -45.464 53.694 1.00 34.30 74 VAL B O 1
ATOM 3416 N N . ALA B 1 101 ? -0.953 -44.671 52.279 1.00 35.73 75 ALA B N 1
ATOM 3417 C CA . ALA B 1 101 ? -1.416 -46.004 51.842 1.00 38.23 75 ALA B CA 1
ATOM 3418 C C . ALA B 1 101 ? -0.358 -46.841 51.089 1.00 41.04 75 ALA B C 1
ATOM 3419 O O . ALA B 1 101 ? -0.306 -48.067 51.256 1.00 43.78 75 ALA B O 1
ATOM 3421 N N . ALA B 1 102 ? 0.468 -46.182 50.270 1.00 41.60 76 ALA B N 1
ATOM 3422 C CA . ALA B 1 102 ? 1.511 -46.852 49.475 1.00 42.67 76 ALA B CA 1
ATOM 3423 C C . ALA B 1 102 ? 2.822 -47.085 50.237 1.00 43.61 76 ALA B C 1
ATOM 3424 O O . ALA B 1 102 ? 3.670 -47.858 49.787 1.00 42.90 76 ALA B O 1
ATOM 3426 N N . GLY B 1 103 ? 2.998 -46.395 51.362 1.00 41.61 77 GLY B N 1
ATOM 3427 C CA . GLY B 1 103 ? 4.118 -46.659 52.251 1.00 41.94 77 GLY B CA 1
ATOM 3428 C C . GLY B 1 103 ? 5.277 -45.689 52.202 1.00 44.01 77 GLY B C 1
ATOM 3429 O O . GLY B 1 103 ? 6.229 -45.817 52.974 1.00 43.51 77 GLY B O 1
ATOM 3430 N N . ASN B 1 104 ? 5.214 -44.716 51.307 1.00 45.20 78 ASN B N 1
ATOM 3431 C CA . ASN B 1 104 ? 6.290 -43.746 51.205 1.00 48.45 78 ASN B CA 1
ATOM 3432 C C . ASN B 1 104 ? 5.854 -42.310 51.528 1.00 42.66 78 ASN B C 1
ATOM 3433 O O . ASN B 1 104 ? 6.048 -41.414 50.705 1.00 40.18 78 ASN B O 1
ATOM 3438 N N . PRO B 1 105 ? 5.284 -42.088 52.741 1.00 38.48 79 PRO B N 1
ATOM 3439 C CA . PRO B 1 105 ? 4.821 -40.747 53.087 1.00 35.30 79 PRO B CA 1
ATOM 3440 C C . PRO B 1 105 ? 6.010 -39.882 53.497 1.00 34.80 79 PRO B C 1
ATOM 3441 O O . PRO B 1 105 ? 7.052 -40.430 53.887 1.00 33.76 79 PRO B O 1
ATOM 3445 N N . PRO B 1 106 ? 5.871 -38.543 53.407 1.00 33.27 80 PRO B N 1
ATOM 3446 C CA . PRO B 1 106 ? 6.947 -37.694 53.910 1.00 32.27 80 PRO B CA 1
ATOM 3447 C C . PRO B 1 106 ? 7.079 -37.860 55.420 1.00 31.91 80 PRO B C 1
ATOM 3448 O O . PRO B 1 106 ? 6.183 -38.424 56.061 1.00 32.33 80 PRO B O 1
ATOM 3452 N N . ASP B 1 107 ? 8.167 -37.345 55.985 1.00 30.58 81 ASP B N 1
ATOM 3453 C CA . ASP B 1 107 ? 8.416 -37.474 57.416 1.00 30.80 81 ASP B CA 1
ATOM 3454 C C . ASP B 1 107 ? 7.542 -36.538 58.238 1.00 29.34 81 ASP B C 1
ATOM 3455 O O . ASP B 1 107 ? 7.207 -36.836 59.382 1.00 26.32 81 ASP B O 1
ATOM 3460 N N . LEU B 1 108 ? 7.137 -35.438 57.610 1.00 27.68 82 LEU B N 1
ATOM 3461 C CA . LEU B 1 108 ? 6.519 -34.326 58.290 1.00 28.16 82 LEU B CA 1
ATOM 3462 C C . LEU B 1 108 ? 5.756 -33.545 57.227 1.00 28.47 82 LEU B C 1
ATOM 3463 O O . LEU B 1 108 ? 6.220 -33.444 56.082 1.00 26.41 82 LEU B O 1
ATOM 3468 N N . VAL B 1 109 ? 4.576 -33.036 57.586 1.00 26.30 83 VAL B N 1
ATOM 3469 C CA . VAL B 1 109 ? 3.797 -32.179 56.688 1.00 24.60 83 VAL B CA 1
ATOM 3470 C C . VAL B 1 109 ? 3.354 -30.927 57.415 1.00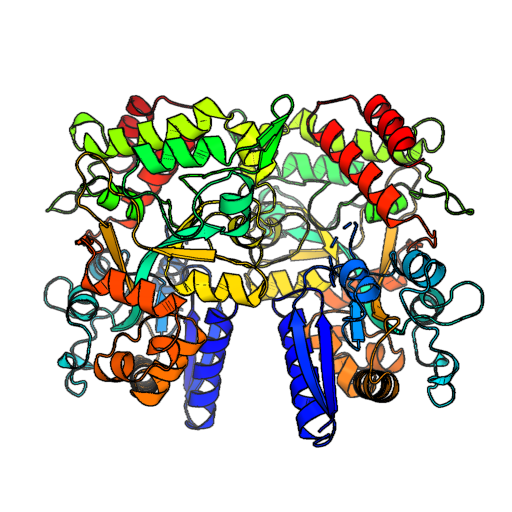 23.65 83 VAL B C 1
ATOM 3471 O O . VAL B 1 109 ? 3.182 -30.934 58.640 1.00 23.35 83 VAL B O 1
ATOM 3475 N N . LEU B 1 110 ? 3.200 -29.845 56.660 1.00 23.09 84 LEU B N 1
ATOM 3476 C CA . LEU B 1 110 ? 2.646 -28.603 57.185 1.00 21.92 84 LEU B CA 1
ATOM 3477 C C . LEU B 1 110 ? 1.339 -28.426 56.437 1.00 22.83 84 LEU B C 1
ATOM 3478 O O . LEU B 1 110 ? 1.344 -28.259 55.231 1.00 24.14 84 LEU B O 1
ATOM 3483 N N . TYR B 1 111 ? 0.211 -28.520 57.130 1.00 24.53 85 TYR B N 1
ATOM 3484 C CA . TYR B 1 111 ? -1.085 -28.279 56.489 1.00 24.47 85 TYR B CA 1
ATOM 3485 C C . TYR B 1 111 ? -1.550 -26.847 56.739 1.00 23.05 85 TYR B C 1
ATOM 3486 O O . TYR B 1 111 ? -1.208 -26.265 57.742 1.00 26.26 85 TYR B O 1
ATOM 3495 N N . TRP B 1 112 ? -2.327 -26.271 55.836 1.00 24.05 86 TRP B N 1
ATOM 3496 C CA . TRP B 1 112 ? -2.641 -24.845 55.933 1.00 23.62 86 TRP B CA 1
ATOM 3497 C C . TRP B 1 112 ? -3.895 -24.521 56.756 1.00 24.20 86 TRP B C 1
ATOM 3498 O O . TRP B 1 112 ? -4.413 -23.410 56.696 1.00 24.75 86 TRP B O 1
ATOM 3509 N N . GLY B 1 113 ? -4.362 -25.485 57.542 1.00 26.23 87 GLY B N 1
ATOM 3510 C CA . GLY B 1 113 ? -5.537 -25.294 58.374 1.00 26.96 87 GLY B CA 1
ATOM 3511 C C . GLY B 1 113 ? -5.563 -26.254 59.534 1.00 29.30 87 GLY B C 1
ATOM 3512 O O . GLY B 1 113 ? -4.534 -26.825 59.904 1.00 28.80 87 GLY B O 1
ATOM 3513 N N . GLN B 1 114 ? -6.748 -26.439 60.103 1.00 29.45 88 GLN B N 1
ATOM 3514 C CA . GLN B 1 114 ? -6.944 -27.366 61.210 1.00 30.70 88 GLN B CA 1
ATOM 3515 C C . GLN B 1 114 ? -8.109 -28.311 60.931 1.00 32.31 88 GLN B C 1
ATOM 3516 O O . GLN B 1 114 ? -8.268 -29.308 61.617 1.00 33.26 88 GLN B O 1
ATOM 3522 N N . ASP B 1 115 ? -8.913 -27.995 59.922 1.00 31.77 89 ASP B N 1
ATOM 3523 C CA . ASP B 1 115 ? -10.116 -28.775 59.636 1.00 33.48 89 ASP B CA 1
ATOM 3524 C C . ASP B 1 115 ? -9.885 -30.267 59.367 1.00 31.73 89 ASP B C 1
ATOM 3525 O O . ASP B 1 115 ? -10.788 -31.069 59.592 1.00 32.58 89 ASP B O 1
ATOM 3530 N N . ALA B 1 116 ? -8.687 -30.630 58.909 1.00 29.89 90 ALA B N 1
ATOM 3531 C CA . ALA B 1 116 ? -8.407 -32.003 58.453 1.00 28.25 90 ALA B CA 1
ATOM 3532 C C . ALA B 1 116 ? -7.993 -32.943 59.563 1.00 27.13 90 ALA B C 1
ATOM 3533 O O . ALA B 1 116 ? -8.182 -34.152 59.467 1.00 24.82 90 ALA B O 1
ATOM 3535 N N . LEU B 1 117 ? -7.408 -32.377 60.607 1.00 30.99 91 LEU B N 1
ATOM 3536 C CA . LEU B 1 117 ? -6.795 -33.165 61.677 1.00 31.08 91 LEU B CA 1
ATOM 3537 C C . LEU B 1 117 ? -7.710 -34.300 62.226 1.00 31.05 91 LEU B C 1
ATOM 3538 O O . LEU B 1 117 ? -7.246 -35.431 62.345 1.00 31.32 91 LEU B O 1
ATOM 3543 N N . PRO B 1 118 ? -8.996 -34.011 62.554 1.00 31.58 92 PRO B N 1
ATOM 3544 C CA . PRO B 1 118 ? -9.881 -35.100 63.046 1.00 31.89 92 PRO B CA 1
ATOM 3545 C C . PRO B 1 118 ? -10.077 -36.284 62.087 1.00 32.03 92 PRO B C 1
ATOM 3546 O O . PRO B 1 118 ? -10.033 -37.443 62.514 1.00 31.99 92 PRO B O 1
ATOM 3550 N N . GLY B 1 119 ? -10.282 -36.002 60.807 1.00 31.50 93 GLY B N 1
ATOM 3551 C CA . GLY B 1 119 ? -10.453 -37.052 59.823 1.00 30.65 93 GLY B CA 1
ATOM 3552 C C . GLY B 1 119 ? -9.184 -37.840 59.597 1.00 30.78 93 GLY B C 1
ATOM 3553 O O . GLY B 1 119 ? -9.223 -39.052 59.416 1.00 31.45 93 GLY B O 1
ATOM 3554 N N . LEU B 1 120 ? -8.047 -37.157 59.604 1.00 30.07 94 LEU B N 1
ATOM 3555 C CA . LEU B 1 120 ? -6.767 -37.839 59.390 1.00 29.00 94 LEU B CA 1
ATOM 3556 C C . LEU B 1 120 ? -6.424 -38.700 60.609 1.00 26.88 94 LEU B C 1
ATOM 3557 O O . LEU B 1 120 ? -5.918 -39.810 60.479 1.00 24.75 94 LEU B O 1
ATOM 3562 N N . ALA B 1 121 ? -6.780 -38.205 61.789 1.00 27.16 95 ALA B N 1
ATOM 3563 C CA . ALA B 1 121 ? -6.497 -38.924 63.031 1.00 28.62 95 ALA B CA 1
ATOM 3564 C C . ALA B 1 121 ? -7.304 -40.206 63.138 1.00 30.14 95 ALA B C 1
ATOM 3565 O O . ALA B 1 121 ? -6.760 -41.251 63.499 1.00 32.60 95 ALA B O 1
ATOM 3567 N N . ASP B 1 122 ? -8.592 -40.126 62.810 1.00 32.00 96 ASP B N 1
ATOM 3568 C CA . ASP B 1 122 ? -9.510 -41.235 62.994 1.00 35.12 96 ASP B CA 1
ATOM 3569 C C . ASP B 1 122 ? -9.138 -42.451 62.150 1.00 33.72 96 ASP B C 1
ATOM 3570 O O . ASP B 1 122 ? -9.311 -43.588 62.583 1.00 33.22 96 ASP B O 1
ATOM 3575 N N . GLN B 1 123 ? -8.618 -42.210 60.955 1.00 32.90 97 GLN B N 1
ATOM 3576 C CA . GLN B 1 123 ? -8.201 -43.297 60.076 1.00 33.12 97 GLN B CA 1
ATOM 3577 C C . GLN B 1 123 ? -6.732 -43.714 60.239 1.00 32.10 97 GLN B C 1
ATOM 3578 O O . GLN B 1 123 ? -6.213 -44.480 59.429 1.00 31.61 97 GLN B O 1
ATOM 3584 N N . GLY B 1 124 ? -6.080 -43.196 61.280 1.00 30.57 98 GLY B N 1
ATOM 3585 C CA . GLY B 1 124 ? -4.684 -43.492 61.591 1.00 29.89 98 GLY B CA 1
ATOM 3586 C C . GLY B 1 124 ? -3.642 -43.026 60.582 1.00 28.72 98 GLY B C 1
ATOM 3587 O O . GLY B 1 124 ? -2.572 -43.602 60.531 1.00 26.57 98 GLY B O 1
ATOM 3588 N N . ALA B 1 125 ? -3.929 -41.982 59.787 1.00 28.87 99 ALA B N 1
ATOM 3589 C CA . ALA B 1 125 ? -2.975 -41.551 58.751 1.00 26.69 99 ALA B CA 1
ATOM 3590 C C . ALA B 1 125 ? -1.869 -40.628 59.271 1.00 26.87 99 ALA B C 1
ATOM 3591 O O . ALA B 1 125 ? -0.846 -40.420 58.596 1.00 24.81 99 ALA B O 1
ATOM 3593 N N . ILE B 1 126 ? -2.087 -40.083 60.468 1.00 26.34 100 ILE B N 1
ATOM 3594 C CA . ILE B 1 126 ? -1.088 -39.287 61.191 1.00 26.19 100 ILE B CA 1
ATOM 3595 C C . ILE B 1 126 ? -0.926 -39.889 62.572 1.00 25.19 100 ILE B C 1
ATOM 3596 O O . ILE B 1 126 ? -1.870 -40.467 63.075 1.00 25.75 100 ILE B O 1
ATOM 3601 N N . ILE B 1 127 ? 0.240 -39.736 63.199 1.00 26.40 101 ILE B N 1
ATOM 3602 C CA . ILE B 1 127 ? 0.493 -40.395 64.494 1.00 26.78 101 ILE B CA 1
ATOM 3603 C C . ILE B 1 127 ? 0.216 -39.479 65.683 1.00 25.91 101 ILE B C 1
ATOM 3604 O O . ILE B 1 127 ? 0.349 -38.258 65.552 1.00 24.47 101 ILE B O 1
ATOM 3609 N N . PRO B 1 128 ? -0.197 -40.061 66.834 1.00 24.95 102 PRO B N 1
ATOM 3610 C CA . PRO B 1 128 ? -0.295 -39.240 68.050 1.00 24.86 102 PRO B CA 1
ATOM 3611 C C . PRO B 1 128 ? 1.103 -38.827 68.509 1.00 25.74 102 PRO B C 1
ATOM 3612 O O . PRO B 1 128 ? 2.043 -39.623 68.393 1.00 25.70 102 PRO B O 1
ATOM 3616 N N . LEU B 1 129 ? 1.220 -37.609 69.033 1.00 25.88 103 LEU B N 1
ATOM 3617 C CA . LEU B 1 129 ? 2.493 -36.995 69.375 1.00 27.97 103 LEU B CA 1
ATOM 3618 C C . LEU B 1 129 ? 2.777 -36.944 70.874 1.00 31.21 103 LEU B C 1
ATOM 3619 O O . LEU B 1 129 ? 3.855 -36.517 71.294 1.00 33.04 103 LEU B O 1
ATOM 3624 N N . ASP B 1 130 ? 1.814 -37.371 71.682 1.00 36.32 104 ASP B N 1
ATOM 3625 C CA . ASP B 1 130 ? 1.906 -37.245 73.147 1.00 39.10 104 ASP B CA 1
ATOM 3626 C C . ASP B 1 130 ? 3.273 -37.700 73.719 1.00 40.43 104 ASP B C 1
ATOM 3627 O O . ASP B 1 130 ? 3.850 -37.013 74.563 1.00 38.75 104 ASP B O 1
ATOM 3632 N N . ASP B 1 131 ? 3.791 -38.833 73.232 1.00 43.53 105 ASP B N 1
ATOM 3633 C CA . ASP B 1 131 ? 5.137 -39.343 73.606 1.00 47.67 105 ASP B CA 1
ATOM 3634 C C . ASP B 1 131 ? 6.313 -38.390 73.350 1.00 46.27 105 ASP B C 1
ATOM 3635 O O . ASP B 1 131 ? 7.264 -38.335 74.135 1.00 50.92 105 ASP B O 1
ATOM 3640 N N . TYR B 1 132 ? 6.251 -37.659 72.243 1.00 41.99 106 TYR B N 1
ATOM 3641 C CA . TYR B 1 132 ? 7.278 -36.678 71.880 1.00 38.16 106 TYR B CA 1
ATOM 3642 C C . TYR B 1 132 ? 7.098 -35.346 72.624 1.00 37.08 106 TYR B C 1
ATOM 3643 O O . TYR B 1 132 ? 7.903 -34.438 72.480 1.00 37.86 106 TYR B O 1
ATOM 3652 N N . LEU B 1 133 ? 6.065 -35.242 73.453 1.00 41.36 107 LEU B N 1
ATOM 3653 C CA . LEU B 1 133 ? 5.638 -33.942 73.994 1.00 42.10 107 LEU B CA 1
ATOM 3654 C C . LEU B 1 133 ? 5.736 -33.778 75.512 1.00 49.08 107 LEU B C 1
ATOM 3655 O O . LEU B 1 133 ? 5.191 -32.811 76.081 1.00 45.07 107 LEU B O 1
ATOM 3660 N N . LYS B 1 134 ? 6.410 -34.710 76.177 1.00 56.16 108 LYS B N 1
ATOM 3661 C CA . LYS B 1 134 ? 6.607 -34.566 77.626 1.00 63.76 108 LYS B CA 1
ATOM 3662 C C . LYS B 1 134 ? 7.793 -33.657 78.011 1.00 65.15 108 LYS B C 1
ATOM 3663 O O . LYS B 1 134 ? 7.966 -33.333 79.187 1.00 67.37 108 LYS B O 1
ATOM 3669 N N . ASP B 1 135 ? 8.577 -33.227 77.017 1.00 67.85 109 ASP B N 1
ATOM 3670 C CA . ASP B 1 135 ? 9.631 -32.217 77.208 1.00 70.66 109 ASP B CA 1
ATOM 3671 C C . ASP B 1 135 ? 9.271 -30.862 76.572 1.00 72.52 109 ASP B C 1
ATOM 3672 O O . ASP B 1 135 ? 10.076 -29.921 76.591 1.00 72.39 109 ASP B O 1
ATOM 3677 N N . VAL B 1 136 ? 8.074 -30.776 75.994 1.00 65.38 110 VAL B N 1
ATOM 3678 C CA . VAL B 1 136 ? 7.568 -29.522 75.454 1.00 62.30 110 VAL B CA 1
ATOM 3679 C C . VAL B 1 136 ? 6.528 -28.928 76.412 1.00 61.44 110 VAL B C 1
ATOM 3680 O O . VAL B 1 136 ? 5.508 -29.557 76.704 1.00 60.26 110 VAL B O 1
ATOM 3684 N N . ASP B 1 137 ? 6.810 -27.726 76.912 1.00 59.61 111 ASP B N 1
ATOM 3685 C CA . ASP B 1 137 ? 5.845 -26.967 77.696 1.00 56.95 111 ASP B CA 1
ATOM 3686 C C . ASP B 1 137 ? 4.778 -26.476 76.721 1.00 53.18 111 ASP B C 1
ATOM 3687 O O . ASP B 1 137 ? 4.949 -25.443 76.083 1.00 51.88 111 ASP B O 1
ATOM 3692 N N . THR B 1 138 ? 3.697 -27.241 76.587 1.00 47.83 112 THR B N 1
ATOM 3693 C CA . THR B 1 138 ? 2.622 -26.920 75.642 1.00 43.49 112 THR B CA 1
ATOM 3694 C C . THR B 1 138 ? 1.696 -25.791 76.128 1.00 42.34 112 THR B C 1
ATOM 3695 O O . THR B 1 138 ? 0.813 -25.334 75.391 1.00 39.34 112 THR B O 1
ATOM 3699 N N . SER B 1 139 ? 1.917 -25.328 77.355 1.00 41.50 113 SER B N 1
ATOM 3700 C CA . SER B 1 139 ? 1.214 -24.166 77.870 1.00 41.12 113 SER B CA 1
ATOM 3701 C C . SER B 1 139 ? 1.778 -22.848 77.306 1.00 42.15 113 SER B C 1
ATOM 3702 O O . SER B 1 139 ? 1.173 -21.786 77.479 1.00 41.76 113 SER B O 1
ATOM 3705 N N . LYS B 1 140 ? 2.933 -22.924 76.643 1.00 43.24 114 LYS B N 1
ATOM 3706 C CA . LYS B 1 140 ? 3.543 -21.775 75.944 1.00 44.84 114 LYS B CA 1
ATOM 3707 C C . LYS B 1 140 ? 2.715 -21.301 74.732 1.00 43.27 114 LYS B C 1
ATOM 3708 O O . LYS B 1 140 ? 2.840 -20.157 74.291 1.00 43.23 114 LYS B O 1
ATOM 3714 N N . PHE B 1 141 ? 1.874 -22.195 74.216 1.00 41.50 115 PHE B N 1
ATOM 3715 C CA . PHE B 1 141 ? 1.033 -21.940 73.058 1.00 39.91 115 PHE B CA 1
ATOM 3716 C C . PHE B 1 141 ? -0.215 -21.162 73.437 1.00 39.02 115 PHE B C 1
ATOM 3717 O O . PHE B 1 141 ? -0.737 -21.315 74.548 1.00 39.81 115 PHE B O 1
ATOM 3725 N N . PHE B 1 142 ? -0.691 -20.335 72.506 1.00 36.17 116 PHE B N 1
ATOM 3726 C CA . PHE B 1 142 ? -2.060 -19.827 72.567 1.00 35.80 116 PHE B CA 1
ATOM 3727 C C . PHE B 1 142 ? -2.998 -21.010 72.783 1.00 33.54 116 PHE B C 1
ATOM 3728 O O . PHE B 1 142 ? -2.907 -22.006 72.069 1.00 29.11 116 PHE B O 1
ATOM 3736 N N . GLU B 1 143 ? -3.872 -20.895 73.784 1.00 35.06 117 GLU B N 1
ATOM 3737 C CA . GLU B 1 143 ? -4.723 -22.013 74.220 1.00 37.12 117 GLU B CA 1
ATOM 3738 C C . GLU B 1 143 ? -5.607 -22.558 73.093 1.00 35.74 117 GLU B C 1
ATOM 3739 O O . GLU B 1 143 ? -5.740 -23.780 72.936 1.00 36.21 117 GLU B O 1
ATOM 3745 N N . ALA B 1 144 ? -6.178 -21.653 72.294 1.00 34.96 118 ALA B N 1
ATOM 3746 C CA . ALA B 1 144 ? -7.087 -22.034 71.206 1.00 33.81 118 ALA B CA 1
ATOM 3747 C C . ALA B 1 144 ? -6.373 -22.887 70.147 1.00 32.64 118 ALA B C 1
ATOM 3748 O O . ALA B 1 144 ? -6.885 -23.919 69.709 1.00 35.05 118 ALA B O 1
ATOM 3750 N N . ALA B 1 145 ? -5.180 -22.457 69.756 1.00 30.87 119 ALA B N 1
ATOM 3751 C CA . ALA B 1 145 ? -4.400 -23.182 68.766 1.00 30.79 119 ALA B CA 1
ATOM 3752 C C . ALA B 1 145 ? -4.017 -24.582 69.289 1.00 29.48 119 ALA B C 1
ATOM 3753 O O . ALA B 1 145 ? -4.154 -25.563 68.579 1.00 29.15 119 ALA B O 1
ATOM 3755 N N . TYR B 1 146 ? -3.568 -24.684 70.535 1.00 29.48 120 TYR B N 1
ATOM 3756 C CA . TYR B 1 146 ? -3.268 -26.004 71.080 1.00 29.39 120 TYR B CA 1
ATOM 3757 C C . TYR B 1 146 ? -4.493 -26.936 71.238 1.00 28.86 120 TYR B C 1
ATOM 3758 O O . TYR B 1 146 ? -4.396 -28.138 70.953 1.00 27.30 120 TYR B O 1
ATOM 3767 N N . ASN B 1 147 ? -5.632 -26.381 71.660 1.00 29.23 121 ASN B N 1
ATOM 3768 C CA . ASN B 1 147 ? -6.870 -27.167 71.855 1.00 30.84 121 ASN B CA 1
ATOM 3769 C C . ASN B 1 147 ? -7.300 -27.844 70.580 1.00 30.10 121 ASN B C 1
ATOM 3770 O O . ASN B 1 147 ? -7.846 -28.938 70.622 1.00 29.47 121 ASN B O 1
ATOM 3775 N N . ALA B 1 148 ? -7.030 -27.191 69.449 1.00 29.15 122 ALA B N 1
ATOM 3776 C CA . ALA B 1 148 ? -7.375 -27.724 68.139 1.00 27.47 122 ALA B CA 1
ATOM 3777 C C . ALA B 1 148 ? -6.527 -28.938 67.731 1.00 26.26 122 ALA B C 1
ATOM 3778 O O . ALA B 1 148 ? -6.882 -29.639 66.799 1.00 25.20 122 ALA B O 1
ATOM 3780 N N . MET B 1 149 ? -5.408 -29.174 68.409 1.00 25.42 123 MET B N 1
ATOM 3781 C CA . MET B 1 149 ? -4.601 -30.367 68.126 1.00 25.33 123 MET B CA 1
ATOM 3782 C C . MET B 1 149 ? -5.130 -31.666 68.767 1.00 26.16 123 MET B C 1
ATOM 3783 O O . MET B 1 149 ? -4.659 -32.770 68.434 1.00 27.08 123 MET B O 1
ATOM 3788 N N . LYS B 1 150 ? -6.083 -31.538 69.691 1.00 27.23 124 LYS B N 1
ATOM 3789 C CA . LYS B 1 150 ? -6.555 -32.684 70.500 1.00 29.68 124 LYS B CA 1
ATOM 3790 C C . LYS B 1 150 ? -7.712 -33.374 69.813 1.00 29.29 124 LYS B C 1
ATOM 3791 O O . LYS B 1 150 ? -8.653 -32.717 69.399 1.00 29.99 124 LYS B O 1
ATOM 3797 N N . TYR B 1 151 ? -7.615 -34.687 69.671 1.00 30.50 125 TYR B N 1
ATOM 3798 C CA . TYR B 1 151 ? -8.704 -35.519 69.179 1.00 32.22 125 TYR B CA 1
ATOM 3799 C C . TYR B 1 151 ? -8.703 -36.804 70.006 1.00 33.97 125 TYR B C 1
ATOM 3800 O O . TYR B 1 151 ? -7.636 -37.375 70.257 1.00 35.33 125 TYR B O 1
ATOM 3809 N N . LYS B 1 152 ? -9.902 -37.239 70.411 1.00 35.85 126 LYS B N 1
ATOM 3810 C CA . LYS B 1 152 ? -10.135 -38.392 71.317 1.00 36.51 126 LYS B CA 1
ATOM 3811 C C . LYS B 1 152 ? -8.969 -38.721 72.269 1.00 34.95 126 LYS B C 1
ATOM 3812 O O . LYS B 1 152 ? -8.338 -39.779 72.162 1.00 36.68 126 LYS B O 1
ATOM 3818 N N . GLY B 1 153 ? -8.676 -37.783 73.165 1.00 33.17 127 GLY B N 1
ATOM 3819 C CA . GLY B 1 153 ? -7.677 -37.970 74.229 1.00 34.56 127 GLY B CA 1
ATOM 3820 C C . GLY B 1 153 ? -6.190 -37.780 73.911 1.00 33.88 127 GLY B C 1
ATOM 3821 O O . GLY B 1 153 ? -5.342 -37.851 74.819 1.00 32.15 127 GLY B O 1
ATOM 3822 N N . LYS B 1 154 ? -5.870 -37.515 72.640 1.00 34.93 128 LYS B N 1
ATOM 3823 C CA . LYS B 1 154 ? -4.475 -37.491 72.171 1.00 33.67 128 LYS B CA 1
ATOM 3824 C C . LYS B 1 154 ? -4.160 -36.287 71.263 1.00 33.33 128 LYS B C 1
ATOM 3825 O O . LYS B 1 154 ? -5.058 -35.720 70.619 1.00 32.49 128 LYS B O 1
ATOM 3831 N N . ILE B 1 155 ? -2.880 -35.907 71.213 1.00 30.49 129 ILE B N 1
ATOM 3832 C CA . ILE B 1 155 ? -2.436 -34.763 70.420 1.00 30.72 129 ILE B CA 1
ATOM 3833 C C . ILE B 1 155 ? -2.003 -35.280 69.052 1.00 27.80 129 ILE B C 1
ATOM 3834 O O . ILE B 1 155 ? -1.268 -36.251 68.973 1.00 29.79 129 ILE B O 1
ATOM 3839 N N . TYR B 1 156 ? -2.482 -34.656 67.980 1.00 27.54 130 TYR B N 1
ATOM 3840 C CA . TYR B 1 156 ? -2.202 -35.157 66.612 1.00 26.14 130 TYR B CA 1
ATOM 3841 C C . TYR B 1 156 ? -1.532 -34.152 65.722 1.00 24.82 130 TYR B C 1
ATOM 3842 O O . TYR B 1 156 ? -1.308 -34.421 64.543 1.00 25.98 130 TYR B O 1
ATOM 3851 N N . GLY B 1 157 ? -1.199 -32.999 66.279 1.00 23.30 131 GLY B N 1
ATOM 3852 C CA . GLY B 1 157 ? -0.492 -32.006 65.521 1.00 23.83 131 GLY B CA 1
ATOM 3853 C C . GLY B 1 157 ? 0.108 -30.947 66.415 1.00 25.08 131 GLY B C 1
ATOM 3854 O O . GLY B 1 157 ? -0.097 -30.967 67.630 1.00 26.35 131 GLY B O 1
ATOM 3855 N N . LEU B 1 158 ? 0.858 -30.031 65.808 1.00 24.88 132 LEU B N 1
ATOM 3856 C CA . LEU B 1 158 ? 1.361 -28.846 66.494 1.00 26.58 132 LEU B CA 1
ATOM 3857 C C . LEU B 1 158 ? 1.146 -27.592 65.652 1.00 26.55 132 LEU B C 1
ATOM 3858 O O . LEU B 1 158 ? 1.356 -27.622 64.431 1.00 25.45 132 LEU B O 1
ATOM 3863 N N . PRO B 1 159 ? 0.721 -26.483 66.301 1.00 27.52 133 PRO B N 1
ATOM 3864 C CA . PRO B 1 159 ? 0.409 -25.267 65.554 1.00 27.32 133 PRO B CA 1
ATOM 3865 C C . PRO B 1 159 ? 1.664 -24.530 65.069 1.00 29.03 133 PRO B C 1
ATOM 3866 O O . PRO B 1 159 ? 2.674 -24.430 65.777 1.00 31.59 133 PRO B O 1
ATOM 3870 N N . GLU B 1 160 ? 1.591 -24.014 63.857 1.00 28.58 134 GLU B N 1
ATOM 3871 C CA . GLU B 1 160 ? 2.745 -23.387 63.247 1.00 29.27 134 GLU B CA 1
ATOM 3872 C C . GLU B 1 160 ? 2.570 -21.868 63.197 1.00 29.58 134 GLU B C 1
ATOM 3873 O O . GLU B 1 160 ? 3.525 -21.131 63.443 1.00 31.19 134 GLU B O 1
ATOM 3879 N N . MET B 1 161 ? 1.350 -21.430 62.906 1.00 26.37 135 MET B N 1
ATOM 3880 C CA . MET B 1 161 ? 0.990 -20.028 62.833 1.00 26.52 135 MET B CA 1
ATOM 3881 C C . MET B 1 161 ? -0.476 -19.938 63.205 1.00 26.74 135 MET B C 1
ATOM 3882 O O . MET B 1 161 ? -1.229 -20.885 62.970 1.00 26.61 135 MET B O 1
ATOM 3887 N N . VAL B 1 162 ? -0.880 -18.814 63.798 1.00 26.43 136 VAL B N 1
ATOM 3888 C CA . VAL B 1 162 ? -2.299 -18.529 63.991 1.00 23.98 136 VAL B CA 1
ATOM 3889 C C . VAL B 1 162 ? -2.744 -17.555 62.904 1.00 24.32 136 VAL B C 1
ATOM 3890 O O . VAL B 1 162 ? -2.009 -16.627 62.556 1.00 23.24 136 VAL B O 1
ATOM 3894 N N . ASN B 1 163 ? -3.949 -17.777 62.375 1.00 25.16 137 ASN B N 1
ATOM 3895 C CA . ASN B 1 163 ? -4.564 -16.887 61.388 1.00 25.97 137 ASN B CA 1
ATOM 3896 C C . ASN B 1 163 ? -5.984 -16.445 61.724 1.00 27.92 137 ASN B C 1
ATOM 3897 O O . ASN B 1 163 ? -6.758 -17.198 62.348 1.00 30.80 137 ASN B O 1
ATOM 3902 N N . VAL B 1 164 ? -6.326 -15.229 61.296 1.00 25.88 138 VAL B N 1
ATOM 3903 C CA . VAL B 1 164 ? -7.694 -14.711 61.408 1.00 24.97 138 VAL B CA 1
ATOM 3904 C C . VAL B 1 164 ? -8.240 -14.183 60.062 1.00 25.03 138 VAL B C 1
ATOM 3905 O O . VAL B 1 164 ? -7.481 -13.950 59.110 1.00 24.64 138 VAL B O 1
ATOM 3909 N N . ARG B 1 165 ? -9.560 -14.037 59.978 1.00 24.32 139 ARG B N 1
ATOM 3910 C CA . ARG B 1 165 ? -10.191 -13.555 58.746 1.00 24.45 139 ARG B CA 1
ATOM 3911 C C . ARG B 1 165 ? -10.650 -12.104 58.945 1.00 23.56 139 ARG B C 1
ATOM 3912 O O . ARG B 1 165 ? -11.184 -11.745 59.993 1.00 25.18 139 ARG B O 1
ATOM 3920 N N . VAL B 1 166 ? -10.417 -11.278 57.943 1.00 21.44 140 VAL B N 1
ATOM 3921 C CA . VAL B 1 166 ? -10.640 -9.853 58.048 1.00 21.06 140 VAL B CA 1
ATOM 3922 C C . VAL B 1 166 ? -11.173 -9.311 56.730 1.00 21.36 140 VAL B C 1
ATOM 3923 O O . VAL B 1 166 ? -11.008 -9.948 55.695 1.00 20.02 140 VAL B O 1
ATOM 3927 N N . LEU B 1 167 ? -11.791 -8.125 56.763 1.00 21.93 141 LEU B N 1
ATOM 3928 C CA . LEU B 1 167 ? -12.170 -7.422 55.524 1.00 23.42 141 LEU B CA 1
ATOM 3929 C C . LEU B 1 167 ? -11.114 -6.444 55.061 1.00 22.03 141 LEU B C 1
ATOM 3930 O O . LEU B 1 167 ? -10.678 -5.593 55.852 1.00 23.21 141 LEU B O 1
ATOM 3935 N N . PHE B 1 168 ? -10.731 -6.539 53.783 1.00 22.25 142 PHE B N 1
ATOM 3936 C CA . PHE B 1 168 ? -9.831 -5.551 53.130 1.00 21.48 142 PHE B CA 1
ATOM 3937 C C . PHE B 1 168 ? -10.661 -4.652 52.234 1.00 22.07 142 PHE B C 1
ATOM 3938 O O . PHE B 1 168 ? -11.626 -5.101 51.601 1.00 22.01 142 PHE B O 1
ATOM 3946 N N . TRP B 1 169 ? -10.284 -3.378 52.183 1.00 21.81 143 TRP B N 1
ATOM 3947 C CA . TRP B 1 169 ? -10.922 -2.439 51.281 1.00 22.00 143 TRP B CA 1
ATOM 3948 C C . TRP B 1 169 ? -9.911 -1.463 50.690 1.00 22.52 143 TRP B C 1
ATOM 3949 O O . TRP B 1 169 ? -8.924 -1.079 51.338 1.00 21.86 143 TRP B O 1
ATOM 3960 N N . ASN B 1 170 ? -10.171 -1.070 49.447 1.00 22.73 144 ASN B N 1
ATOM 3961 C CA . ASN B 1 170 ? -9.298 -0.199 48.703 1.00 22.38 144 ASN B CA 1
ATOM 3962 C C . ASN B 1 170 ? -9.719 1.248 48.930 1.00 24.30 144 ASN B C 1
ATOM 3963 O O . ASN B 1 170 ? -10.857 1.661 48.591 1.00 25.33 144 ASN B O 1
ATOM 3968 N N . LYS B 1 171 ? -8.812 2.014 49.525 1.00 23.98 145 LYS B N 1
ATOM 3969 C CA . LYS B 1 171 ? -9.100 3.388 49.901 1.00 23.83 145 LYS B CA 1
ATOM 3970 C C . LYS B 1 171 ? -9.129 4.308 48.678 1.00 24.83 145 LYS B C 1
ATOM 3971 O O . LYS B 1 171 ? -9.873 5.303 48.672 1.00 26.84 145 LYS B O 1
ATOM 3977 N N . ASP B 1 172 ? -8.342 3.999 47.645 1.00 24.43 146 ASP B N 1
ATOM 3978 C CA . ASP B 1 172 ? -8.423 4.764 46.389 1.00 27.60 146 ASP B CA 1
ATOM 3979 C C . ASP B 1 172 ? -9.792 4.636 45.711 1.00 27.50 146 ASP B C 1
ATOM 3980 O O . ASP B 1 172 ? -10.314 5.613 45.186 1.00 28.58 146 ASP B O 1
ATOM 3985 N N . LEU B 1 173 ? -10.381 3.445 45.745 1.00 25.74 147 LEU B N 1
ATOM 3986 C CA . LEU B 1 173 ? -11.666 3.250 45.089 1.00 25.85 147 LEU B CA 1
ATOM 3987 C C . LEU B 1 173 ? -12.808 3.836 45.929 1.00 27.95 147 LEU B C 1
ATOM 3988 O O . LEU B 1 173 ? -13.751 4.427 45.378 1.00 27.52 147 LEU B O 1
ATOM 3993 N N . PHE B 1 174 ? -12.709 3.717 47.258 1.00 27.46 148 PHE B N 1
ATOM 3994 C CA . PHE B 1 174 ? -13.650 4.398 48.153 1.00 26.41 148 PHE B CA 1
ATOM 3995 C C . PHE B 1 174 ? -13.703 5.903 47.840 1.00 27.43 148 PHE B C 1
ATOM 3996 O O . PHE B 1 174 ? -14.778 6.455 47.567 1.00 29.18 148 PHE B O 1
ATOM 4004 N N . LYS B 1 175 ? -12.548 6.561 47.886 1.00 30.21 149 LYS B N 1
ATOM 4005 C CA . LYS B 1 175 ? -12.443 8.003 47.600 1.00 30.69 149 LYS B CA 1
ATOM 4006 C C . LYS B 1 175 ? -13.096 8.372 46.280 1.00 31.12 149 LYS B C 1
ATOM 4007 O O . LYS B 1 175 ? -13.920 9.278 46.242 1.00 33.76 149 LYS B O 1
ATOM 4013 N N . GLN B 1 176 ? -12.759 7.658 45.212 1.00 32.59 150 GLN B N 1
ATOM 4014 C CA . GLN B 1 176 ? -13.367 7.921 43.907 1.00 34.51 150 GLN B CA 1
ATOM 4015 C C . GLN B 1 176 ? -14.888 7.774 43.893 1.00 34.45 150 GLN B C 1
ATOM 4016 O O . GLN B 1 176 ? -15.563 8.478 43.147 1.00 36.18 150 GLN B O 1
ATOM 4022 N N . ALA B 1 177 ? -15.435 6.877 44.716 1.00 33.10 151 ALA B N 1
ATOM 4023 C CA . ALA B 1 177 ? -16.897 6.745 44.824 1.00 31.02 151 ALA B CA 1
ATOM 4024 C C . ALA B 1 177 ? -17.483 7.723 45.863 1.00 32.18 151 ALA B C 1
ATOM 4025 O O . ALA B 1 177 ? -18.683 7.715 46.133 1.00 32.22 151 ALA B O 1
ATOM 4027 N N . GLY B 1 178 ? -16.635 8.573 46.440 1.00 31.73 152 GLY B N 1
ATOM 4028 C CA . GLY B 1 178 ? -17.095 9.522 47.452 1.00 30.77 152 GLY B CA 1
ATOM 4029 C C . GLY B 1 178 ? -17.329 8.918 48.821 1.00 31.98 152 GLY B C 1
ATOM 4030 O O . GLY B 1 178 ? -18.001 9.518 49.657 1.00 31.28 152 GLY B O 1
ATOM 4031 N N . LEU B 1 179 ? -16.795 7.720 49.059 1.00 31.39 153 LEU B N 1
ATOM 4032 C CA . LEU B 1 179 ? -16.993 7.071 50.351 1.00 31.49 153 LEU B CA 1
ATOM 4033 C C . LEU B 1 179 ? -15.836 7.453 51.258 1.00 32.49 153 LEU B C 1
ATOM 4034 O O . LEU B 1 179 ? -14.694 7.569 50.804 1.00 32.51 153 LEU B O 1
ATOM 4039 N N . ASP B 1 180 ? -16.136 7.690 52.529 1.00 32.77 154 ASP B N 1
ATOM 4040 C CA . ASP B 1 180 ? -15.092 7.922 53.499 1.00 33.19 154 ASP B CA 1
ATOM 4041 C C . ASP B 1 180 ? -14.113 6.727 53.536 1.00 31.59 154 ASP B C 1
ATOM 4042 O O . ASP B 1 180 ? -14.521 5.614 53.834 1.00 30.66 154 ASP B O 1
ATOM 4047 N N . PRO B 1 181 ? -12.823 6.968 53.232 1.00 32.59 155 PRO B N 1
ATOM 4048 C CA . PRO B 1 181 ? -11.801 5.897 53.121 1.00 32.02 155 PRO B CA 1
ATOM 4049 C C . PRO B 1 181 ? -11.499 5.131 54.423 1.00 32.41 155 PRO B C 1
ATOM 4050 O O . PRO B 1 181 ? -10.834 4.089 54.404 1.00 33.72 155 PRO B O 1
ATOM 4054 N N . ASN B 1 182 ? -11.985 5.635 55.544 1.00 32.67 156 ASN B N 1
ATOM 4055 C CA . ASN B 1 182 ? -11.748 4.979 56.818 1.00 34.67 156 ASN B CA 1
ATOM 4056 C C . ASN B 1 182 ? -13.025 4.456 57.476 1.00 32.98 156 ASN B C 1
ATOM 4057 O O . ASN B 1 182 ? -13.083 4.287 58.686 1.00 33.45 156 ASN B O 1
ATOM 4062 N N . THR B 1 183 ? -14.052 4.192 56.683 1.00 31.20 157 THR B N 1
ATOM 4063 C CA . THR B 1 183 ? -15.312 3.780 57.264 1.00 31.05 157 THR B CA 1
ATOM 4064 C C . THR B 1 183 ? -15.786 2.537 56.544 1.00 28.42 157 THR B C 1
ATOM 4065 O O . THR B 1 183 ? -16.614 2.630 55.634 1.00 26.44 157 THR B O 1
ATOM 4069 N N . PRO B 1 184 ? -15.259 1.370 56.960 1.00 27.94 158 PRO B N 1
ATOM 4070 C CA . PRO B 1 184 ? -15.634 0.102 56.326 1.00 27.28 158 PRO B CA 1
ATOM 4071 C C . PRO B 1 184 ? -17.094 -0.228 56.642 1.00 27.16 158 PRO B C 1
ATOM 4072 O O . PRO B 1 184 ? -17.647 0.330 57.573 1.00 28.47 158 PRO B O 1
ATOM 4076 N N . PRO B 1 185 ? -17.729 -1.112 55.857 1.00 25.81 159 PRO B N 1
ATOM 4077 C CA . PRO B 1 185 ? -19.096 -1.478 56.202 1.00 24.69 159 PRO B CA 1
ATOM 4078 C C . PRO B 1 185 ? -19.149 -2.331 57.465 1.00 25.97 159 PRO B C 1
ATOM 4079 O O . PRO B 1 185 ? -18.334 -3.260 57.631 1.00 24.63 159 PRO B O 1
ATOM 4083 N N . LYS B 1 186 ? -20.107 -2.026 58.338 1.00 26.72 160 LYS B N 1
ATOM 4084 C CA . LYS B 1 186 ? -20.264 -2.756 59.603 1.00 27.94 160 LYS B CA 1
ATOM 4085 C C . LYS B 1 186 ? -21.340 -3.859 59.552 1.00 25.93 160 LYS B C 1
ATOM 4086 O O . LYS B 1 186 ? -21.372 -4.723 60.402 1.00 23.75 160 LYS B O 1
ATOM 4092 N N . THR B 1 187 ? -22.234 -3.813 58.566 1.00 26.06 161 THR B N 1
ATOM 4093 C CA . THR B 1 187 ? -23.174 -4.918 58.340 1.00 25.05 161 THR B CA 1
ATOM 4094 C C . THR B 1 187 ? -23.178 -5.337 56.855 1.00 25.02 161 THR B C 1
ATOM 4095 O O . THR B 1 187 ? -22.688 -4.611 55.980 1.00 23.83 161 THR B O 1
ATOM 4099 N N . ILE B 1 188 ? -23.746 -6.503 56.584 1.00 23.11 162 ILE B N 1
ATOM 4100 C CA . ILE B 1 188 ? -23.871 -7.005 55.236 1.00 24.37 162 ILE B CA 1
ATOM 4101 C C . ILE B 1 188 ? -24.673 -6.042 54.343 1.00 24.62 162 ILE B C 1
ATOM 4102 O O . ILE B 1 188 ? -24.251 -5.779 53.231 1.00 24.97 162 ILE B O 1
ATOM 4107 N N . ALA B 1 189 ? -25.796 -5.502 54.831 1.00 24.40 163 ALA B N 1
ATOM 4108 C CA . ALA B 1 189 ? -26.572 -4.531 54.070 1.00 25.92 163 ALA B CA 1
ATOM 4109 C C . ALA B 1 189 ? -25.730 -3.296 53.645 1.00 26.55 163 ALA B C 1
ATOM 4110 O O . ALA B 1 189 ? -25.768 -2.879 52.466 1.00 28.36 163 ALA B O 1
ATOM 4112 N N . GLU B 1 190 ? -24.966 -2.738 54.584 1.00 25.71 164 GLU B N 1
ATOM 4113 C CA . GLU B 1 190 ? -24.021 -1.653 54.269 1.00 26.61 164 GLU B CA 1
ATOM 4114 C C . GLU B 1 190 ? -22.940 -2.067 53.245 1.00 24.29 164 GLU B C 1
ATOM 4115 O O . GLU B 1 190 ? -22.623 -1.309 52.318 1.00 20.76 164 GLU B O 1
ATOM 4121 N N . LEU B 1 191 ? -22.416 -3.277 53.403 1.00 22.45 165 LEU B N 1
ATOM 4122 C CA . LEU B 1 191 ? -21.491 -3.845 52.438 1.00 24.26 165 LEU B CA 1
ATOM 4123 C C . LEU B 1 191 ? -22.090 -3.838 51.026 1.00 23.73 165 LEU B C 1
ATOM 4124 O O . LEU B 1 191 ? -21.460 -3.383 50.081 1.00 23.67 165 LEU B O 1
ATOM 4129 N N . ASP B 1 192 ? -23.305 -4.354 50.911 1.00 24.82 166 ASP B N 1
ATOM 4130 C CA . ASP B 1 192 ? -24.035 -4.426 49.645 1.00 27.51 166 ASP B CA 1
ATOM 4131 C C . ASP B 1 192 ? -24.310 -3.052 49.040 1.00 26.96 166 ASP B C 1
ATOM 4132 O O . ASP B 1 192 ? -24.114 -2.843 47.846 1.00 29.44 166 ASP B O 1
ATOM 4137 N N . GLN B 1 193 ? -24.742 -2.117 49.873 1.00 28.54 167 GLN B N 1
ATOM 4138 C CA . GLN B 1 193 ? -24.962 -0.727 49.459 1.00 30.32 167 GLN B CA 1
ATOM 4139 C C . GLN B 1 193 ? -23.666 -0.097 48.965 1.00 29.54 167 GLN B C 1
ATOM 4140 O O . GLN B 1 193 ? -23.650 0.603 47.956 1.00 32.55 167 GLN B O 1
ATOM 4146 N N . MET B 1 194 ? -22.571 -0.376 49.667 1.00 29.73 168 MET B N 1
ATOM 4147 C CA . MET B 1 194 ? -21.270 0.163 49.295 1.00 29.12 168 MET B CA 1
ATOM 4148 C C . MET B 1 194 ? -20.743 -0.523 48.065 1.00 26.63 168 MET B C 1
ATOM 4149 O O . MET B 1 194 ? -20.157 0.120 47.222 1.00 25.47 168 MET B O 1
ATOM 4154 N N . ALA B 1 195 ? -20.956 -1.832 47.976 1.00 27.29 169 ALA B N 1
ATOM 4155 C CA . ALA B 1 195 ? -20.528 -2.629 46.819 1.00 27.42 169 ALA B CA 1
ATOM 4156 C C . ALA B 1 195 ? -21.094 -2.119 45.486 1.00 27.76 169 ALA B C 1
ATOM 4157 O O . ALA B 1 195 ? -20.402 -2.147 44.469 1.00 26.78 169 ALA B O 1
ATOM 4159 N N . ALA B 1 196 ? -22.346 -1.653 45.505 1.00 29.24 170 ALA B N 1
ATOM 4160 C CA . ALA B 1 196 ? -23.009 -1.137 44.303 1.00 29.26 170 ALA B CA 1
ATOM 4161 C C . ALA B 1 196 ? -22.448 0.225 43.896 1.00 28.72 170 ALA B C 1
ATOM 4162 O O . ALA B 1 196 ? -22.229 0.471 42.714 1.00 28.85 170 ALA B O 1
ATOM 4164 N N . LYS B 1 197 ? -22.228 1.105 44.875 1.00 29.09 171 LYS B N 1
ATOM 4165 C CA . LYS B 1 197 ? -21.603 2.419 44.638 1.00 30.02 171 LYS B CA 1
ATOM 4166 C C . LYS B 1 197 ? -20.193 2.290 44.012 1.00 30.69 171 LYS B C 1
ATOM 4167 O O . LYS B 1 197 ? -19.713 3.195 43.310 1.00 30.12 171 LYS B O 1
ATOM 4173 N N . LEU B 1 198 ? -19.548 1.155 44.276 1.00 28.84 172 LEU B N 1
ATOM 4174 C CA . LEU B 1 198 ? -18.184 0.885 43.817 1.00 29.35 172 LEU B CA 1
ATOM 4175 C C . LEU B 1 198 ? -18.084 0.071 42.531 1.00 29.18 172 LEU B C 1
ATOM 4176 O O . LEU B 1 198 ? -16.992 -0.127 42.033 1.00 29.87 172 LEU B O 1
ATOM 4181 N N . THR B 1 199 ? -19.218 -0.394 42.005 1.00 33.72 173 THR B N 1
ATOM 4182 C CA . THR B 1 199 ? -19.259 -1.257 40.808 1.00 34.73 173 THR B CA 1
ATOM 4183 C C . THR B 1 199 ? -19.538 -0.459 39.538 1.00 35.40 173 THR B C 1
ATOM 4184 O O . THR B 1 199 ? -20.460 0.340 39.509 1.00 34.22 173 THR B O 1
ATOM 4188 N N . LYS B 1 200 ? -18.732 -0.697 38.503 1.00 36.35 174 LYS B N 1
ATOM 4189 C CA . LYS B 1 200 ? -18.860 -0.025 37.219 1.00 37.86 174 LYS B CA 1
ATOM 4190 C C . LYS B 1 200 ? -19.021 -0.984 36.023 1.00 38.97 174 LYS B C 1
ATOM 4191 O O . LYS B 1 200 ? -18.145 -1.811 35.733 1.00 34.98 174 LYS B O 1
ATOM 4197 N N . THR B 1 201 ? -20.161 -0.873 35.344 1.00 41.44 175 THR B N 1
ATOM 4198 C CA . THR B 1 201 ? -20.432 -1.654 34.131 1.00 46.42 175 THR B CA 1
ATOM 4199 C C . THR B 1 201 ? -20.690 -0.761 32.913 1.00 52.25 175 THR B C 1
ATOM 4200 O O . THR B 1 201 ? -20.993 0.436 33.053 1.00 50.72 175 THR B O 1
ATOM 4204 N N . LYS B 1 202 ? -20.560 -1.365 31.730 1.00 57.10 176 LYS B N 1
ATOM 4205 C CA . LYS B 1 202 ? -20.946 -0.779 30.446 1.00 60.96 176 LYS B CA 1
ATOM 4206 C C . LYS B 1 202 ? -21.549 -1.909 29.606 1.00 65.02 176 LYS B C 1
ATOM 4207 O O . LYS B 1 202 ? -20.874 -2.910 29.335 1.00 62.65 176 LYS B O 1
ATOM 4213 N N . ASN B 1 203 ? -22.818 -1.753 29.216 1.00 69.63 177 ASN B N 1
ATOM 4214 C CA . ASN B 1 203 ? -23.572 -2.769 28.441 1.00 74.28 177 ASN B CA 1
ATOM 4215 C C . ASN B 1 203 ? -23.884 -4.044 29.234 1.00 74.07 177 ASN B C 1
ATOM 4216 O O . ASN B 1 203 ? -25.041 -4.484 29.293 1.00 83.62 177 ASN B O 1
ATOM 4221 N N . GLY B 1 204 ? -22.844 -4.626 29.826 1.00 64.48 178 GLY B N 1
ATOM 4222 C CA . GLY B 1 204 ? -22.935 -5.838 30.636 1.00 56.59 178 GLY B CA 1
ATOM 4223 C C . GLY B 1 204 ? -21.538 -6.166 31.131 1.00 52.83 178 GLY B C 1
ATOM 4224 O O . GLY B 1 204 ? -21.368 -6.898 32.111 1.00 54.43 178 GLY B O 1
ATOM 4225 N N . THR B 1 205 ? -20.548 -5.605 30.429 1.00 45.53 179 THR B N 1
ATOM 4226 C CA . THR B 1 205 ? -19.112 -5.738 30.719 1.00 40.28 179 THR B CA 1
ATOM 4227 C C . THR B 1 205 ? -18.715 -5.007 31.992 1.00 36.81 179 THR B C 1
ATOM 4228 O O . THR B 1 205 ? -19.014 -3.828 32.163 1.00 33.90 179 THR B O 1
ATOM 4232 N N . ILE B 1 206 ? -18.040 -5.710 32.889 1.00 36.23 180 ILE B N 1
ATOM 4233 C CA . ILE B 1 206 ? -17.676 -5.112 34.165 1.00 33.08 180 ILE B CA 1
ATOM 4234 C C . ILE B 1 206 ? -16.283 -4.512 34.088 1.00 31.12 180 ILE B C 1
ATOM 4235 O O . ILE B 1 206 ? -15.347 -5.181 33.668 1.00 29.02 180 ILE B O 1
ATOM 4240 N N . GLU B 1 207 ? -16.170 -3.262 34.530 1.00 32.43 181 GLU B N 1
ATOM 4241 C CA . GLU B 1 207 ? -14.920 -2.510 34.541 1.00 36.22 181 GLU B CA 1
ATOM 4242 C C . GLU B 1 207 ? -14.340 -2.470 35.956 1.00 35.81 181 GLU B C 1
ATOM 4243 O O . GLU B 1 207 ? -13.122 -2.416 36.128 1.00 31.65 181 GLU B O 1
ATOM 4249 N N . GLN B 1 208 ? -15.226 -2.472 36.960 1.00 34.12 182 GLN B N 1
ATOM 4250 C CA . GLN B 1 208 ? -14.840 -2.443 38.380 1.00 34.62 182 GLN B CA 1
ATOM 4251 C C . GLN B 1 208 ? -15.923 -3.113 39.230 1.00 32.57 182 GLN B C 1
ATOM 4252 O O . GLN B 1 208 ? -17.109 -2.843 39.049 1.00 30.88 182 GLN B O 1
ATOM 4258 N N . MET B 1 209 ? -15.518 -3.986 40.146 1.00 29.04 183 MET B N 1
ATOM 4259 C CA . MET B 1 209 ? -16.474 -4.619 41.043 1.00 29.05 183 MET B CA 1
ATOM 4260 C C . MET B 1 209 ? -16.323 -4.107 42.466 1.00 26.14 183 MET B C 1
ATOM 4261 O O . MET B 1 209 ? -15.205 -3.923 42.942 1.00 24.48 183 MET B O 1
ATOM 4266 N N . GLY B 1 210 ? -17.451 -3.909 43.139 1.00 23.81 184 GLY B N 1
ATOM 4267 C CA . GLY B 1 210 ? -17.451 -3.522 44.532 1.00 23.66 184 GLY B CA 1
ATOM 4268 C C . GLY B 1 210 ? -16.992 -4.678 45.397 1.00 25.15 184 GLY B C 1
ATOM 4269 O O . GLY B 1 210 ? -16.068 -4.548 46.188 1.00 23.23 184 GLY B O 1
ATOM 4270 N N . PHE B 1 211 ? -17.629 -5.834 45.219 1.00 26.32 185 PHE B N 1
ATOM 4271 C CA . PHE B 1 211 ? -17.376 -6.973 46.071 1.00 25.24 185 PHE B CA 1
ATOM 4272 C C . PHE B 1 211 ? -17.722 -8.220 45.286 1.00 26.12 185 PHE B C 1
ATOM 4273 O O . PHE B 1 211 ? -18.693 -8.231 44.518 1.00 24.13 185 PHE B O 1
ATOM 4281 N N . ILE B 1 212 ? -16.917 -9.265 45.462 1.00 24.27 186 ILE B N 1
ATOM 4282 C CA . ILE B 1 212 ? -17.343 -10.593 45.052 1.00 23.72 186 ILE B CA 1
ATOM 4283 C C . ILE B 1 212 ? -17.330 -11.524 46.266 1.00 23.91 186 ILE B C 1
ATOM 4284 O O . ILE B 1 212 ? -16.295 -11.686 46.930 1.00 24.37 186 ILE B O 1
ATOM 4289 N N . PRO B 1 213 ? -18.473 -12.161 46.567 1.00 24.73 187 PRO B N 1
ATOM 4290 C CA . PRO B 1 213 ? -18.555 -12.920 47.827 1.00 23.68 187 PRO B CA 1
ATOM 4291 C C . PRO B 1 213 ? -17.727 -14.201 47.916 1.00 24.28 187 PRO B C 1
ATOM 4292 O O . PRO B 1 213 ? -17.271 -14.542 49.012 1.00 24.98 187 PRO B O 1
ATOM 4296 N N . TRP B 1 214 ? -17.543 -14.900 46.795 1.00 24.09 188 TRP B N 1
ATOM 4297 C CA . TRP B 1 214 ? -16.899 -16.235 46.788 1.00 25.60 188 TRP B CA 1
ATOM 4298 C C . TRP B 1 214 ? -15.385 -16.259 46.503 1.00 25.13 188 TRP B C 1
ATOM 4299 O O . TRP B 1 214 ? -14.800 -17.338 46.390 1.00 26.12 188 TRP B O 1
ATOM 4310 N N . ILE B 1 215 ? -14.765 -15.092 46.348 1.00 24.00 189 ILE B N 1
ATOM 4311 C CA . ILE B 1 215 ? -13.303 -15.013 46.220 1.00 23.35 189 ILE B CA 1
ATOM 4312 C C . ILE B 1 215 ? -12.636 -14.730 47.581 1.00 22.98 189 ILE B C 1
ATOM 4313 O O . ILE B 1 215 ? -13.302 -14.436 48.585 1.00 21.14 189 ILE B O 1
ATOM 4318 N N . GLY B 1 216 ? -11.316 -14.818 47.608 1.00 21.94 190 GLY B N 1
ATOM 4319 C CA . GLY B 1 216 ? -10.584 -14.621 48.833 1.00 21.68 190 GLY B CA 1
ATOM 4320 C C . GLY B 1 216 ? -10.891 -15.759 49.782 1.00 23.15 190 GLY B C 1
ATOM 4321 O O . GLY B 1 216 ? -10.870 -16.929 49.389 1.00 23.48 190 GLY B O 1
ATOM 4322 N N . GLN B 1 217 ? -11.191 -15.415 51.029 1.00 22.95 191 GLN B N 1
ATOM 4323 C CA . GLN B 1 217 ? -11.599 -16.397 51.996 1.00 23.83 191 GLN B CA 1
ATOM 4324 C C . GLN B 1 217 ? -13.105 -16.433 52.105 1.00 24.25 191 GLN B C 1
ATOM 4325 O O . GLN B 1 217 ? -13.662 -17.019 53.038 1.00 24.81 191 GLN B O 1
ATOM 4331 N N . GLY B 1 218 ? -13.772 -15.844 51.111 1.00 25.28 192 GLY B N 1
ATOM 4332 C CA . GLY B 1 218 ? -15.227 -15.910 50.992 1.00 25.36 192 GLY B CA 1
ATOM 4333 C C . GLY B 1 218 ? -15.748 -17.292 50.631 1.00 27.41 192 GLY B C 1
ATOM 4334 O O . GLY B 1 218 ? -16.704 -17.422 49.858 1.00 29.17 192 GLY B O 1
ATOM 4335 N N . VAL B 1 219 ? -15.136 -18.321 51.211 1.00 26.15 193 VAL B N 1
ATOM 4336 C CA . VAL B 1 219 ? -15.467 -19.735 50.968 1.00 25.72 193 VAL B CA 1
ATOM 4337 C C . VAL B 1 219 ? -16.433 -20.267 52.054 1.00 24.71 193 VAL B C 1
ATOM 4338 O O . VAL B 1 219 ? -16.458 -19.715 53.168 1.00 24.70 193 VAL B O 1
ATOM 4342 N N . PRO B 1 220 ? -17.238 -21.319 51.748 1.00 23.38 194 PRO B N 1
ATOM 4343 C CA . PRO B 1 220 ? -18.255 -21.756 52.714 1.00 24.39 194 PRO B CA 1
ATOM 4344 C C . PRO B 1 220 ? -17.790 -22.141 54.130 1.00 24.59 194 PRO B C 1
ATOM 4345 O O . PRO B 1 220 ? -18.398 -21.684 55.094 1.00 25.48 194 PRO B O 1
ATOM 4349 N N . HIS B 1 221 ? -16.756 -22.971 54.258 1.00 23.71 195 HIS B N 1
ATOM 4350 C CA . HIS B 1 221 ? -16.249 -23.368 55.580 1.00 26.03 195 HIS B CA 1
ATOM 4351 C C . HIS B 1 221 ? -15.710 -22.201 56.430 1.00 25.87 195 HIS B C 1
ATOM 4352 O O . HIS B 1 221 ? -15.358 -22.399 57.604 1.00 24.78 195 HIS B O 1
ATOM 4359 N N . VAL B 1 222 ? -15.621 -21.017 55.816 1.00 25.04 196 VAL B N 1
ATOM 4360 C CA . VAL B 1 222 ? -15.363 -19.756 56.521 1.00 24.14 196 VAL B CA 1
ATOM 4361 C C . VAL B 1 222 ? -16.656 -18.982 56.676 1.00 24.89 196 VAL B C 1
ATOM 4362 O O . VAL B 1 222 ? -16.949 -18.467 57.747 1.00 30.08 196 VAL B O 1
ATOM 4366 N N . MET B 1 223 ? -17.439 -18.890 55.619 1.00 24.08 197 MET B N 1
ATOM 4367 C CA . MET B 1 223 ? -18.588 -17.971 55.630 1.00 25.09 197 MET B CA 1
ATOM 4368 C C . MET B 1 223 ? -19.772 -18.433 56.464 1.00 22.05 197 MET B C 1
ATOM 4369 O O . MET B 1 223 ? -20.561 -17.599 56.910 1.00 20.52 197 MET B O 1
ATOM 4374 N N . ALA B 1 224 ? -19.894 -19.748 56.664 1.00 21.63 198 ALA B N 1
ATOM 4375 C CA . ALA B 1 224 ? -20.916 -20.329 57.562 1.00 20.95 198 ALA B CA 1
ATOM 4376 C C . ALA B 1 224 ? -20.955 -19.682 58.943 1.00 20.07 198 ALA B C 1
ATOM 4377 O O . ALA B 1 224 ? -22.028 -19.464 59.521 1.00 21.31 198 ALA B O 1
ATOM 4379 N N . GLY B 1 225 ? -19.786 -19.404 59.496 1.00 19.87 199 GLY B N 1
ATOM 4380 C CA . GLY B 1 225 ? -19.718 -18.846 60.835 1.00 19.35 199 GLY B CA 1
ATOM 4381 C C . GLY B 1 225 ? -20.108 -17.386 60.832 1.00 19.08 199 GLY B C 1
ATOM 4382 O O . GLY B 1 225 ? -20.698 -16.907 61.789 1.00 20.12 199 GLY B O 1
ATOM 4383 N N . VAL B 1 226 ? -19.781 -16.679 59.754 1.00 18.26 200 VAL B N 1
ATOM 4384 C CA . VAL B 1 226 ? -20.183 -15.296 59.617 1.00 18.99 200 VAL B CA 1
ATOM 4385 C C . VAL B 1 226 ? -21.734 -15.186 59.684 1.00 19.04 200 VAL B C 1
ATOM 4386 O O . VAL B 1 226 ? -22.289 -14.274 60.297 1.00 19.61 200 VAL B O 1
ATOM 4390 N N . PHE B 1 227 ? -22.412 -16.155 59.089 1.00 18.66 201 PHE B N 1
ATOM 4391 C CA . PHE B 1 227 ? -23.866 -16.225 59.140 1.00 19.87 201 PHE B CA 1
ATOM 4392 C C . PHE B 1 227 ? -24.416 -17.055 60.312 1.00 19.56 201 PHE B C 1
ATOM 4393 O O . PHE B 1 227 ? -25.567 -17.461 60.281 1.00 19.71 201 PHE B O 1
ATOM 4401 N N . GLY B 1 228 ? -23.582 -17.318 61.321 1.00 20.03 202 GLY B N 1
ATOM 4402 C CA . GLY B 1 228 ? -24.044 -17.841 62.618 1.00 20.01 202 GLY B CA 1
ATOM 4403 C C . GLY B 1 228 ? -24.201 -19.339 62.697 1.00 21.37 202 GLY B C 1
ATOM 4404 O O . GLY B 1 228 ? -24.751 -19.866 63.653 1.00 21.85 202 GLY B O 1
ATOM 4405 N N . THR B 1 229 ? -23.714 -20.045 61.692 1.00 23.32 203 THR B N 1
ATOM 4406 C CA . THR B 1 229 ? -23.973 -21.463 61.601 1.00 23.66 203 THR B CA 1
ATOM 4407 C C . THR B 1 229 ? -22.677 -22.179 61.354 1.00 24.68 203 THR B C 1
ATOM 4408 O O . THR B 1 229 ? -21.595 -21.604 61.532 1.00 26.71 203 THR B O 1
ATOM 4412 N N . SER B 1 230 ? -22.787 -23.430 60.932 1.00 26.49 204 SER B N 1
ATOM 4413 C CA . SER B 1 230 ? -21.630 -24.274 60.662 1.00 30.04 204 SER B CA 1
ATOM 4414 C C . SER B 1 230 ? -22.034 -25.341 59.626 1.00 28.16 204 SER B C 1
ATOM 4415 O O . SER B 1 230 ? -23.225 -25.529 59.370 1.00 27.71 204 SER B O 1
ATOM 4418 N N . LEU B 1 231 ? -21.065 -26.038 59.035 1.00 26.00 205 LEU B N 1
ATOM 4419 C CA . LEU B 1 231 ? -21.380 -27.036 58.004 1.00 24.42 205 LEU B CA 1
ATOM 4420 C C . LEU B 1 231 ? -21.750 -28.418 58.564 1.00 23.65 205 LEU B C 1
ATOM 4421 O O . LEU B 1 231 ? -22.320 -29.254 57.850 1.00 23.71 205 LEU B O 1
ATOM 4426 N N . VAL B 1 232 ? -21.429 -28.651 59.833 1.00 23.11 206 VAL B N 1
ATOM 4427 C CA . VAL B 1 232 ? -21.715 -29.905 60.513 1.00 23.90 206 VAL B CA 1
ATOM 4428 C C . VAL B 1 232 ? -22.296 -29.609 61.914 1.00 27.26 206 VAL B C 1
ATOM 4429 O O . VAL B 1 232 ? -22.027 -28.555 62.486 1.00 28.45 206 VAL B O 1
ATOM 4433 N N . ASP B 1 233 ? -23.068 -30.538 62.471 1.00 26.26 207 ASP B N 1
ATOM 4434 C CA . ASP B 1 233 ? -23.661 -30.343 63.787 1.00 28.47 207 ASP B CA 1
ATOM 4435 C C . ASP B 1 233 ? -22.693 -30.771 64.907 1.00 30.14 207 ASP B C 1
ATOM 4436 O O . ASP B 1 233 ? -21.546 -31.166 64.646 1.00 27.91 207 ASP B O 1
ATOM 4441 N N . SER B 1 234 ? -23.193 -30.728 66.143 1.00 32.61 208 SER B N 1
ATOM 4442 C CA . SER B 1 234 ? -22.416 -31.042 67.341 1.00 35.70 208 SER B CA 1
ATOM 4443 C C . SER B 1 234 ? -21.791 -32.437 67.285 1.00 39.04 208 SER B C 1
ATOM 4444 O O . SER B 1 234 ? -20.725 -32.669 67.857 1.00 41.00 208 SER B O 1
ATOM 4447 N N . ASN B 1 235 ? -22.453 -33.350 66.575 1.00 41.02 209 ASN B N 1
ATOM 4448 C CA . ASN B 1 235 ? -21.986 -34.724 66.425 1.00 40.32 209 ASN B CA 1
ATOM 4449 C C . ASN B 1 235 ? -21.233 -34.973 65.133 1.00 39.57 209 ASN B C 1
ATOM 4450 O O . ASN B 1 235 ? -20.885 -36.116 64.822 1.00 40.98 209 ASN B O 1
ATOM 4455 N N . GLY B 1 236 ? -21.000 -33.907 64.373 1.00 36.89 210 GLY B N 1
ATOM 4456 C CA . GLY B 1 236 ? -20.143 -33.984 63.207 1.00 35.04 210 GLY B CA 1
ATOM 4457 C C . GLY B 1 236 ? -20.814 -34.379 61.913 1.00 36.02 210 GLY B C 1
ATOM 4458 O O . GLY B 1 236 ? -20.142 -34.504 60.892 1.00 40.81 210 GLY B O 1
ATOM 4459 N N . ASN B 1 237 ? -22.127 -34.581 61.938 1.00 32.65 211 ASN B N 1
ATOM 4460 C CA . ASN B 1 237 ? -22.867 -34.933 60.730 1.00 31.54 211 ASN B CA 1
ATOM 4461 C C . ASN B 1 237 ? -23.157 -33.689 59.870 1.00 29.16 211 ASN B C 1
ATOM 4462 O O . ASN B 1 237 ? -23.417 -32.635 60.397 1.00 28.67 211 ASN B O 1
ATOM 4467 N N . PRO B 1 238 ? -23.125 -33.823 58.540 1.00 28.88 212 PRO B N 1
ATOM 4468 C CA . PRO B 1 238 ? -23.370 -32.662 57.659 1.00 28.15 212 PRO B CA 1
ATOM 4469 C C . PRO B 1 238 ? -24.757 -32.015 57.852 1.00 26.76 212 PRO B C 1
ATOM 4470 O O . PRO B 1 238 ? -25.756 -32.720 57.990 1.00 26.51 212 PRO B O 1
ATOM 4474 N N . ILE B 1 239 ? -24.804 -30.687 57.900 1.00 24.38 213 ILE B N 1
ATOM 4475 C CA . ILE B 1 239 ? -26.086 -29.965 57.981 1.00 25.61 213 ILE B CA 1
ATOM 4476 C C . ILE B 1 239 ? -26.120 -28.924 56.869 1.00 25.18 213 ILE B C 1
ATOM 4477 O O . ILE B 1 239 ? -25.867 -27.756 57.092 1.00 26.51 213 ILE B O 1
ATOM 4482 N N . LEU B 1 240 ? -26.376 -29.376 55.654 1.00 26.14 214 LEU B N 1
ATOM 4483 C CA . LEU B 1 240 ? -26.274 -28.510 54.489 1.00 26.84 214 LEU B CA 1
ATOM 4484 C C . LEU B 1 240 ? -27.633 -28.058 53.952 1.00 27.61 214 LEU B C 1
ATOM 4485 O O . LEU B 1 240 ? -27.727 -27.005 53.325 1.00 27.83 214 LEU B O 1
ATOM 4490 N N . SER B 1 241 ? -28.669 -28.872 54.169 1.00 29.51 215 SER B N 1
ATOM 4491 C CA . SER B 1 241 ? -29.967 -28.673 53.536 1.00 30.75 215 SER B CA 1
ATOM 4492 C C . SER B 1 241 ? -30.734 -27.566 54.239 1.00 32.28 215 SER B C 1
ATOM 4493 O O . SER B 1 241 ? -30.551 -27.376 55.436 1.00 35.70 215 SER B O 1
ATOM 4496 N N . PRO B 1 242 ? -31.602 -26.846 53.499 1.00 32.24 216 PRO B N 1
ATOM 4497 C CA . PRO B 1 242 ? -32.337 -25.693 54.005 1.00 34.61 216 PRO B CA 1
ATOM 4498 C C . PRO B 1 242 ? -33.045 -25.961 55.327 1.00 37.38 216 PRO B C 1
ATOM 4499 O O . PRO B 1 242 ? -32.979 -25.137 56.229 1.00 40.63 216 PRO B O 1
ATOM 4503 N N . ASP B 1 243 ? -33.692 -27.111 55.450 1.00 39.87 217 ASP B N 1
ATOM 4504 C CA . ASP B 1 243 ? -34.339 -27.493 56.699 1.00 41.13 217 ASP B CA 1
ATOM 4505 C C . ASP B 1 243 ? -33.364 -27.663 57.857 1.00 39.02 217 ASP B C 1
ATOM 4506 O O . ASP B 1 243 ? -33.654 -27.193 58.951 1.00 39.47 217 ASP B O 1
ATOM 4511 N N . LYS B 1 244 ? -32.227 -28.327 57.631 1.00 34.53 218 LYS B N 1
ATOM 4512 C CA . LYS B 1 244 ? -31.283 -28.599 58.730 1.00 33.02 218 LYS B CA 1
ATOM 4513 C C . LYS B 1 244 ? -30.395 -27.395 59.094 1.00 32.23 218 LYS B C 1
ATOM 4514 O O . LYS B 1 244 ? -29.794 -27.348 60.183 1.00 29.88 218 LYS B O 1
ATOM 4520 N N . ASN B 1 245 ? -30.329 -26.419 58.191 1.00 29.84 219 ASN B N 1
ATOM 4521 C CA . ASN B 1 245 ? -29.459 -25.254 58.365 1.00 27.27 219 ASN B CA 1
ATOM 4522 C C . ASN B 1 245 ? -29.977 -24.018 57.627 1.00 26.78 219 ASN B C 1
ATOM 4523 O O . ASN B 1 245 ? -29.411 -23.633 56.604 1.00 26.51 219 ASN B O 1
ATOM 4528 N N . PRO B 1 246 ? -31.040 -23.374 58.149 1.00 29.02 220 PRO B N 1
ATOM 4529 C CA . PRO B 1 246 ? -31.615 -22.197 57.471 1.00 28.65 220 PRO B CA 1
ATOM 4530 C C . PRO B 1 246 ? -30.632 -21.019 57.368 1.00 27.57 220 PRO B C 1
ATOM 4531 O O . PRO B 1 246 ? -30.701 -20.241 56.426 1.00 27.93 220 PRO B O 1
ATOM 4535 N N . GLN B 1 247 ? -29.705 -20.884 58.305 1.00 26.91 221 GLN B N 1
ATOM 4536 C CA . GLN B 1 247 ? -28.720 -19.800 58.161 1.00 28.54 221 GLN B CA 1
ATOM 4537 C C . GLN B 1 247 ? -27.774 -20.031 56.978 1.00 27.39 221 GLN B C 1
ATOM 4538 O O . GLN B 1 247 ? -27.326 -19.072 56.359 1.00 29.19 221 GLN B O 1
ATOM 4544 N N . LEU B 1 248 ? -27.515 -21.288 56.632 1.00 25.00 222 LEU B N 1
ATOM 4545 C CA . LEU B 1 248 ? -26.713 -21.592 55.439 1.00 24.86 222 LEU B CA 1
ATOM 4546 C C . LEU B 1 248 ? -27.430 -21.238 54.132 1.00 24.12 222 LEU B C 1
ATOM 4547 O O . LEU B 1 248 ? -26.800 -20.767 53.170 1.00 21.79 222 LEU B O 1
ATOM 4552 N N . LEU B 1 249 ? -28.742 -21.467 54.090 1.00 24.19 223 LEU B N 1
ATOM 4553 C CA . LEU B 1 249 ? -29.534 -21.038 52.934 1.00 25.43 223 LEU B CA 1
ATOM 4554 C C . LEU B 1 249 ? -29.510 -19.524 52.782 1.00 26.24 223 LEU B C 1
ATOM 4555 O O . LEU B 1 249 ? -29.366 -19.027 51.672 1.00 26.34 223 LEU B O 1
ATOM 4560 N N . ASN B 1 250 ? -29.644 -18.804 53.900 1.00 26.74 224 ASN B N 1
ATOM 4561 C CA . ASN B 1 250 ? -29.475 -17.343 53.921 1.00 27.03 224 ASN B CA 1
ATOM 4562 C C . ASN B 1 250 ? -28.153 -16.859 53.336 1.00 25.29 224 ASN B C 1
ATOM 4563 O O . ASN B 1 250 ? -28.122 -15.845 52.637 1.00 23.96 224 ASN B O 1
ATOM 4568 N N . LEU B 1 251 ? -27.071 -17.588 53.628 1.00 24.31 225 LEU B N 1
ATOM 4569 C CA . LEU B 1 251 ? -25.744 -17.263 53.122 1.00 22.71 225 LEU B CA 1
ATOM 4570 C C . LEU B 1 251 ? -25.684 -17.407 51.598 1.00 24.07 225 LEU B C 1
ATOM 4571 O O . LEU B 1 251 ? -25.157 -16.545 50.897 1.00 22.62 225 LEU B O 1
ATOM 4576 N N . LEU B 1 252 ? -26.217 -18.517 51.098 1.00 25.55 226 LEU B N 1
ATOM 4577 C CA . LEU B 1 252 ? -26.144 -18.825 49.682 1.00 25.33 226 LEU B CA 1
ATOM 4578 C C . LEU B 1 252 ? -27.056 -17.890 48.905 1.00 27.07 226 LEU B C 1
ATOM 4579 O O . LEU B 1 252 ? -26.670 -17.365 47.847 1.00 27.08 226 LEU B O 1
ATOM 4584 N N . LYS B 1 253 ? -28.255 -17.665 49.433 1.00 28.00 227 LYS B N 1
ATOM 4585 C CA . LYS B 1 253 ? -29.181 -16.724 48.800 1.00 28.30 227 LYS B CA 1
ATOM 4586 C C . LYS B 1 253 ? -28.543 -15.341 48.686 1.00 27.20 227 LYS B C 1
ATOM 4587 O O . LYS B 1 253 ? -28.706 -14.663 47.665 1.00 24.82 227 LYS B O 1
ATOM 4593 N N . TRP B 1 254 ? -27.783 -14.945 49.710 1.00 25.73 228 TRP B N 1
ATOM 4594 C CA . TRP B 1 254 ? -27.045 -13.681 49.672 1.00 25.38 228 TRP B CA 1
ATOM 4595 C C . TRP B 1 254 ? -25.916 -13.656 48.616 1.00 26.24 228 TRP B C 1
ATOM 4596 O O . TRP B 1 254 ? -25.877 -12.738 47.785 1.00 26.08 228 TRP B O 1
ATOM 4607 N N . GLU B 1 255 ? -25.022 -14.646 48.627 1.00 24.45 229 GLU B N 1
ATOM 4608 C CA . GLU B 1 255 ? -24.019 -14.781 47.547 1.00 26.08 229 GLU B CA 1
ATOM 4609 C C . GLU B 1 255 ? -24.673 -14.640 46.165 1.00 25.93 229 GLU B C 1
ATOM 4610 O O . GLU B 1 255 ? -24.285 -13.793 45.365 1.00 25.57 229 GLU B O 1
ATOM 4616 N N . VAL B 1 256 ? -25.694 -15.457 45.922 1.00 26.23 230 VAL B N 1
ATOM 4617 C CA . VAL B 1 256 ? -26.385 -15.526 44.638 1.00 26.66 230 VAL B CA 1
ATOM 4618 C C . VAL B 1 256 ? -27.048 -14.190 44.190 1.00 26.04 230 VAL B C 1
ATOM 4619 O O . VAL B 1 256 ? -27.307 -13.975 42.991 1.00 25.55 230 VAL B O 1
ATOM 4623 N N . SER B 1 257 ? -27.296 -13.281 45.126 1.00 25.02 231 SER B N 1
ATOM 4624 C CA . SER B 1 257 ? -27.846 -11.989 44.728 1.00 24.72 231 SER B CA 1
ATOM 4625 C C . SER B 1 257 ? -26.777 -11.166 43.991 1.00 25.59 231 SER B C 1
ATOM 4626 O O . SER B 1 257 ? -27.102 -10.318 43.148 1.00 23.94 231 SER B O 1
ATOM 4629 N N . TYR B 1 258 ? -25.504 -11.436 44.289 1.00 26.00 232 TYR B N 1
ATOM 4630 C CA . TYR B 1 258 ? -24.419 -10.830 43.526 1.00 27.92 232 TYR B CA 1
ATOM 4631 C C . TYR B 1 258 ? -24.388 -11.357 42.105 1.00 30.94 232 TYR B C 1
ATOM 4632 O O . TYR B 1 258 ? -24.408 -10.565 41.153 1.00 32.03 232 TYR B O 1
ATOM 4641 N N . SER B 1 259 ? -24.381 -12.679 41.951 1.00 34.14 233 SER B N 1
ATOM 4642 C CA . SER B 1 259 ? -24.408 -13.259 40.600 1.00 38.48 233 SER B CA 1
ATOM 4643 C C . SER B 1 259 ? -25.690 -12.891 39.822 1.00 39.26 233 SER B C 1
ATOM 4644 O O . SER B 1 259 ? -25.633 -12.687 38.608 1.00 41.16 233 SER B O 1
ATOM 4647 N N . ASP B 1 260 ? -26.818 -12.773 40.523 1.00 41.16 234 ASP B N 1
ATOM 4648 C CA . ASP B 1 260 ? -28.083 -12.326 39.917 1.00 41.86 234 ASP B CA 1
ATOM 4649 C C . ASP B 1 260 ? -28.053 -10.890 39.438 1.00 40.16 234 ASP B C 1
ATOM 4650 O O . ASP B 1 260 ? -28.629 -10.577 38.408 1.00 43.46 234 ASP B O 1
ATOM 4655 N N . LYS B 1 261 ? -27.415 -10.011 40.206 1.00 38.03 235 LYS B N 1
ATOM 4656 C CA . LYS B 1 261 ? -27.361 -8.598 39.865 1.00 35.89 235 LYS B CA 1
ATOM 4657 C C . LYS B 1 261 ? -26.453 -8.351 38.655 1.00 34.61 235 LYS B C 1
ATOM 4658 O O . LYS B 1 261 ? -26.884 -7.732 37.686 1.00 39.12 235 LYS B O 1
ATOM 4664 N N . TYR B 1 262 ? -25.235 -8.883 38.680 1.00 32.28 236 TYR B N 1
ATOM 4665 C CA . TYR B 1 262 ? -24.232 -8.551 37.656 1.00 31.36 236 TYR B CA 1
ATOM 4666 C C . TYR B 1 262 ? -24.065 -9.553 36.527 1.00 32.99 236 TYR B C 1
ATOM 4667 O O . TYR B 1 262 ? -23.440 -9.248 35.517 1.00 32.43 236 TYR B O 1
ATOM 4676 N N . GLY B 1 263 ? -24.660 -10.733 36.679 1.00 34.37 237 GLY B N 1
ATOM 4677 C CA . GLY B 1 263 ? -24.470 -11.803 35.711 1.00 33.24 237 GLY B CA 1
ATOM 4678 C C . GLY B 1 263 ? -23.247 -12.620 36.073 1.00 34.98 237 GLY B C 1
ATOM 4679 O O . GLY B 1 263 ? -22.131 -12.087 36.131 1.00 35.28 237 GLY B O 1
ATOM 4680 N N . ALA B 1 264 ? -23.472 -13.909 36.327 1.00 33.85 238 ALA B N 1
ATOM 4681 C CA . ALA B 1 264 ? -22.420 -14.858 36.670 1.00 35.73 238 ALA B CA 1
ATOM 4682 C C . ALA B 1 264 ? -21.299 -14.909 35.634 1.00 34.37 238 ALA B C 1
ATOM 4683 O O . ALA B 1 264 ? -20.128 -14.967 36.011 1.00 35.26 238 ALA B O 1
ATOM 4685 N N . MET B 1 265 ? -21.674 -14.885 34.350 1.00 36.99 239 MET B N 1
ATOM 4686 C CA . MET B 1 265 ? -20.729 -14.942 33.210 1.00 39.20 239 MET B CA 1
ATOM 4687 C C . MET B 1 265 ? -19.937 -13.643 33.116 1.00 34.39 239 MET B C 1
ATOM 4688 O O . MET B 1 265 ? -18.768 -13.638 32.749 1.00 34.00 239 MET B O 1
ATOM 4693 N N . ASN B 1 266 ? -20.591 -12.543 33.456 1.00 35.05 240 ASN B N 1
ATOM 4694 C CA . ASN B 1 266 ? -19.952 -11.222 33.487 1.00 34.21 240 ASN B CA 1
ATOM 4695 C C . ASN B 1 266 ? -18.869 -11.135 34.546 1.00 33.23 240 ASN B C 1
ATOM 4696 O O . ASN B 1 266 ? -17.804 -10.589 34.304 1.00 31.77 240 ASN B O 1
ATOM 4701 N N . ILE B 1 267 ? -19.144 -11.702 35.716 1.00 33.72 241 ILE B N 1
ATOM 4702 C CA . ILE B 1 267 ? -18.207 -11.652 36.824 1.00 34.11 241 ILE B CA 1
ATOM 4703 C C . ILE B 1 267 ? -17.016 -12.535 36.499 1.00 34.28 241 ILE B C 1
ATOM 4704 O O . ILE B 1 267 ? -15.864 -12.161 36.719 1.00 31.46 241 ILE B O 1
ATOM 4709 N N . ASN B 1 268 ? -17.308 -13.721 35.982 1.00 35.84 242 ASN B N 1
ATOM 4710 C CA . ASN B 1 268 ? -16.250 -14.662 35.659 1.00 37.97 242 ASN B CA 1
ATOM 4711 C C . ASN B 1 268 ? -15.381 -14.330 34.450 1.00 36.01 242 ASN B C 1
ATOM 4712 O O . ASN B 1 268 ? -14.245 -14.771 34.388 1.00 39.27 242 ASN B O 1
ATOM 4717 N N . LYS B 1 269 ? -15.913 -13.547 33.518 1.00 33.00 243 LYS B N 1
ATOM 4718 C CA . LYS B 1 269 ? -15.127 -12.915 32.446 1.00 32.91 243 LYS B CA 1
ATOM 4719 C C . LYS B 1 269 ? -14.197 -11.867 33.069 1.00 31.29 243 LYS B C 1
ATOM 4720 O O . LYS B 1 269 ? -12.977 -11.909 32.863 1.00 30.10 243 LYS B O 1
ATOM 4726 N N . PHE B 1 270 ? -14.792 -10.961 33.854 1.00 27.50 244 PHE B N 1
ATOM 4727 C CA . PHE B 1 270 ? -14.077 -9.921 34.592 1.00 28.31 244 PHE B CA 1
ATOM 4728 C C . PHE B 1 270 ? -12.849 -10.348 35.438 1.00 27.95 244 PHE B C 1
ATOM 4729 O O . PHE B 1 270 ? -11.833 -9.627 35.496 1.00 29.30 244 PHE B O 1
ATOM 4737 N N . ILE B 1 271 ? -12.947 -11.495 36.098 1.00 25.71 245 ILE B N 1
ATOM 4738 C CA . ILE B 1 271 ? -11.829 -12.040 36.876 1.00 24.98 245 ILE B CA 1
ATOM 4739 C C . ILE B 1 271 ? -11.076 -13.196 36.189 1.00 26.46 245 ILE B C 1
ATOM 4740 O O . ILE B 1 271 ? -10.266 -13.867 36.806 1.00 26.51 245 ILE B O 1
ATOM 4745 N N . ALA B 1 272 ? -11.336 -13.432 34.905 1.00 28.41 246 ALA B N 1
ATOM 4746 C CA . ALA B 1 272 ? -10.579 -14.456 34.177 1.00 26.51 246 ALA B CA 1
ATOM 4747 C C . ALA B 1 272 ? -9.090 -14.191 34.325 1.00 26.48 246 ALA B C 1
ATOM 4748 O O . ALA B 1 272 ? -8.632 -13.057 34.195 1.00 27.00 246 ALA B O 1
ATOM 4750 N N . GLY B 1 273 ? -8.336 -15.233 34.632 1.00 24.81 247 GLY B N 1
ATOM 4751 C CA . GLY B 1 273 ? -6.895 -15.107 34.721 1.00 26.45 247 GLY B CA 1
ATOM 4752 C C . GLY B 1 273 ? -6.428 -14.601 36.064 1.00 28.13 247 GLY B C 1
ATOM 4753 O O . GLY B 1 273 ? -5.258 -14.238 36.226 1.00 29.16 247 GLY B O 1
ATOM 4754 N N . MET B 1 274 ? -7.335 -14.561 37.033 1.00 26.91 248 MET B N 1
ATOM 4755 C CA . MET B 1 274 ? -6.977 -14.084 38.354 1.00 27.03 248 MET B CA 1
ATOM 4756 C C . MET B 1 274 ? -7.250 -15.201 39.333 1.00 26.98 248 MET B C 1
ATOM 4757 O O . MET B 1 274 ? -8.265 -15.870 39.233 1.00 25.49 248 MET B O 1
ATOM 4762 N N . SER B 1 275 ? -6.321 -15.385 40.264 1.00 27.48 249 SER B N 1
ATOM 4763 C CA . SER B 1 275 ? -6.415 -16.323 41.367 1.00 28.52 249 SER B CA 1
ATOM 4764 C C . SER B 1 275 ? -7.630 -15.967 42.251 1.00 30.03 249 SER B C 1
ATOM 4765 O O . SER B 1 275 ? -7.823 -14.814 42.576 1.00 32.78 249 SER B O 1
ATOM 4768 N N . GLN B 1 276 ? -8.461 -16.941 42.614 1.00 28.66 250 GLN B N 1
ATOM 4769 C CA . GLN B 1 276 ? -9.673 -16.658 43.394 1.00 30.40 250 GLN B CA 1
ATOM 4770 C C . GLN B 1 276 ? -9.555 -16.981 44.896 1.00 30.91 250 GLN B C 1
ATOM 4771 O O . GLN B 1 276 ? -9.736 -16.117 45.756 1.00 34.19 250 GLN B O 1
ATOM 4777 N N . ASN B 1 277 ? -9.234 -18.211 45.231 1.00 29.93 251 ASN B N 1
ATOM 4778 C CA . ASN B 1 277 ? -9.269 -18.566 46.628 1.00 29.13 251 ASN B CA 1
ATOM 4779 C C . ASN B 1 277 ? -7.886 -18.818 47.242 1.00 32.91 251 ASN B C 1
ATOM 4780 O O . ASN B 1 277 ? -7.777 -19.320 48.376 1.00 33.11 251 ASN B O 1
ATOM 4785 N N . SER B 1 278 ? -6.836 -18.462 46.493 1.00 35.03 252 SER B N 1
ATOM 4786 C CA . SER B 1 278 ? -5.484 -18.406 47.041 1.00 38.61 252 SER B CA 1
ATOM 4787 C C . SER B 1 278 ? -4.907 -17.011 46.812 1.00 41.02 252 SER B C 1
ATOM 4788 O O . SER B 1 278 ? -5.149 -16.373 45.785 1.00 36.83 252 SER B O 1
ATOM 4791 N N . SER B 1 279 ? -4.196 -16.512 47.810 1.00 46.93 253 SER B N 1
ATOM 4792 C CA . SER B 1 279 ? -3.869 -15.090 47.852 1.00 52.19 253 SER B CA 1
ATOM 4793 C C . SER B 1 279 ? -2.500 -14.869 47.280 1.00 49.50 253 SER B C 1
ATOM 4794 O O . SER B 1 279 ? -1.537 -15.563 47.605 1.00 46.99 253 SER B O 1
ATOM 4797 N N . GLN B 1 280 ? -2.442 -13.875 46.410 1.00 52.11 254 GLN B N 1
ATOM 4798 C CA . GLN B 1 280 ? -1.559 -13.942 45.275 1.00 52.92 254 GLN B CA 1
ATOM 4799 C C . GLN B 1 280 ? -1.234 -12.565 44.672 1.00 54.11 254 GLN B C 1
ATOM 4800 O O . GLN B 1 280 ? -1.994 -11.603 44.837 1.00 48.23 254 GLN B O 1
ATOM 4806 N N . ALA B 1 281 ? -0.083 -12.511 43.988 1.00 54.42 255 ALA B N 1
ATOM 4807 C CA . ALA B 1 281 ? 0.255 -11.464 43.018 1.00 50.34 255 ALA B CA 1
ATOM 4808 C C . ALA B 1 281 ? -0.445 -11.771 41.687 1.00 47.60 255 ALA B C 1
ATOM 4809 O O . ALA B 1 281 ? 0.042 -11.399 40.605 1.00 42.21 255 ALA B O 1
ATOM 4811 N N . ASN B 1 282 ? -1.566 -12.497 41.791 1.00 44.61 256 ASN B N 1
ATOM 4812 C CA . ASN B 1 282 ? -2.620 -12.465 40.788 1.00 38.95 256 ASN B CA 1
ATOM 4813 C C . ASN B 1 282 ? -4.089 -12.520 41.265 1.00 36.96 256 ASN B C 1
ATOM 4814 O O . ASN B 1 282 ? -4.971 -12.745 40.445 1.00 36.72 256 ASN B O 1
ATOM 4819 N N . ASP B 1 283 ? -4.356 -12.267 42.554 1.00 33.39 257 ASP B N 1
ATOM 4820 C CA . ASP B 1 283 ? -5.742 -12.148 43.042 1.00 30.51 257 ASP B CA 1
ATOM 4821 C C . ASP B 1 283 ? -6.337 -10.763 42.776 1.00 29.45 257 ASP B C 1
ATOM 4822 O O . ASP B 1 283 ? -5.599 -9.782 42.640 1.00 30.01 257 ASP B O 1
ATOM 4827 N N . PRO B 1 284 ? -7.674 -10.660 42.715 1.00 27.66 258 PRO B N 1
ATOM 4828 C CA . PRO B 1 284 ? -8.257 -9.428 42.158 1.00 27.58 258 PRO B CA 1
ATOM 4829 C C . PRO B 1 284 ? -8.200 -8.167 43.051 1.00 27.92 258 PRO B C 1
ATOM 4830 O O . PRO B 1 284 ? -8.317 -7.050 42.530 1.00 27.81 258 PRO B O 1
ATOM 4834 N N . PHE B 1 285 ? -8.049 -8.335 44.364 1.00 26.85 259 PHE B N 1
ATOM 4835 C CA . PHE B 1 285 ? -7.876 -7.184 45.254 1.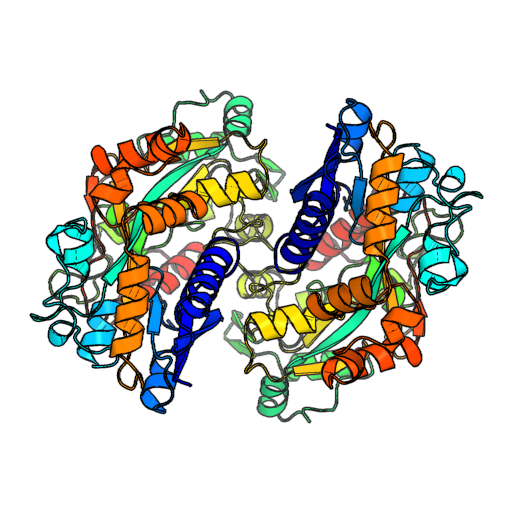00 27.61 259 PHE B CA 1
ATOM 4836 C C . PHE B 1 285 ? -6.531 -6.519 45.029 1.00 26.84 259 PHE B C 1
ATOM 4837 O O . PHE B 1 285 ? -6.411 -5.302 45.003 1.00 28.27 259 PHE B O 1
ATOM 4845 N N . VAL B 1 286 ? -5.518 -7.352 44.895 1.00 27.23 260 VAL B N 1
ATOM 4846 C CA . VAL B 1 286 ? -4.144 -6.917 44.738 1.00 26.57 260 VAL B CA 1
ATOM 4847 C C . VAL B 1 286 ? -3.997 -6.109 43.447 1.00 26.32 260 VAL B C 1
ATOM 4848 O O . VAL B 1 286 ? -3.196 -5.194 43.386 1.00 26.27 260 VAL B O 1
ATOM 4852 N N . LEU B 1 287 ? -4.799 -6.445 42.437 1.00 27.03 261 LEU B N 1
ATOM 4853 C CA . LEU B 1 287 ? -4.743 -5.828 41.110 1.00 27.58 261 LEU B CA 1
ATOM 4854 C C . LEU B 1 287 ? -5.594 -4.561 41.022 1.00 30.16 261 LEU B C 1
ATOM 4855 O O . LEU B 1 287 ? -5.547 -3.831 40.012 1.00 32.33 261 LEU B O 1
ATOM 4860 N N . GLY B 1 288 ? -6.387 -4.308 42.062 1.00 28.92 262 GLY B N 1
ATOM 4861 C CA . GLY B 1 288 ? -7.240 -3.124 42.098 1.00 31.17 262 GLY B CA 1
ATOM 4862 C C . GLY B 1 288 ? -8.511 -3.267 41.273 1.00 30.83 262 GLY B C 1
ATOM 4863 O O . GLY B 1 288 ? -9.150 -2.280 40.930 1.00 31.15 262 GLY B O 1
ATOM 4864 N N . LYS B 1 289 ? -8.869 -4.497 40.938 1.00 31.17 263 LYS B N 1
ATOM 4865 C CA . LYS B 1 289 ? -10.080 -4.742 40.168 1.00 31.00 263 LYS B CA 1
ATOM 4866 C C . LYS B 1 289 ? -11.318 -4.739 41.079 1.00 31.59 263 LYS B C 1
ATOM 4867 O O . LYS B 1 289 ? -12.370 -4.262 40.678 1.00 30.25 263 LYS B O 1
ATOM 4873 N N . VAL B 1 290 ? -11.176 -5.261 42.301 1.00 30.48 264 VAL B N 1
ATOM 4874 C CA . VAL B 1 290 ? -12.275 -5.286 43.271 1.00 29.62 264 VAL B CA 1
ATOM 4875 C C . VAL B 1 290 ? -11.951 -4.451 44.498 1.00 28.74 264 VAL B C 1
ATOM 4876 O O . VAL B 1 290 ? -10.825 -4.521 45.037 1.00 29.97 264 VAL B O 1
ATOM 4880 N N . ALA B 1 291 ? -12.942 -3.674 44.936 1.00 24.15 265 ALA B N 1
ATOM 4881 C CA . ALA B 1 291 ? -12.764 -2.701 46.000 1.00 23.57 265 ALA B CA 1
ATOM 4882 C C . ALA B 1 291 ? -12.786 -3.299 47.411 1.00 22.95 265 ALA B C 1
ATOM 4883 O O . ALA B 1 291 ? -12.213 -2.720 48.334 1.00 22.16 265 ALA B O 1
ATOM 4885 N N . MET B 1 292 ? -13.425 -4.455 47.584 1.00 22.28 266 MET B N 1
ATOM 4886 C CA . MET B 1 292 ? -13.473 -5.101 48.907 1.00 22.28 266 MET B CA 1
ATOM 4887 C C . MET B 1 292 ? -13.336 -6.598 48.777 1.00 22.74 266 MET B C 1
ATOM 4888 O O . MET B 1 292 ? -13.813 -7.188 47.811 1.00 21.56 266 MET B O 1
ATOM 4893 N N . MET B 1 293 ? -12.702 -7.203 49.772 1.00 22.36 267 MET B N 1
ATOM 4894 C CA . MET B 1 293 ? -12.496 -8.631 49.789 1.00 23.34 267 MET B CA 1
ATOM 4895 C C . MET B 1 293 ? -12.274 -9.167 51.200 1.00 23.38 267 MET B C 1
ATOM 4896 O O . MET B 1 293 ? -11.477 -8.620 51.983 1.00 22.49 267 MET B O 1
ATOM 4901 N N . ILE B 1 294 ? -12.940 -10.273 51.500 1.00 22.33 268 ILE B N 1
ATOM 4902 C CA . ILE B 1 294 ? -12.633 -11.032 52.704 1.00 22.98 268 ILE B CA 1
ATOM 4903 C C . ILE B 1 294 ? -11.403 -11.915 52.467 1.00 23.92 268 ILE B C 1
ATOM 4904 O O . ILE B 1 294 ? -11.324 -12.631 51.470 1.00 24.27 268 ILE B O 1
ATOM 4909 N N . SER B 1 295 ? -10.430 -11.832 53.361 1.00 25.19 269 SER B N 1
ATOM 4910 C CA . SER B 1 295 ? -9.231 -12.671 53.271 1.00 26.80 269 SER B CA 1
ATOM 4911 C C . SER B 1 295 ? -8.633 -12.893 54.665 1.00 27.52 269 SER B C 1
ATOM 4912 O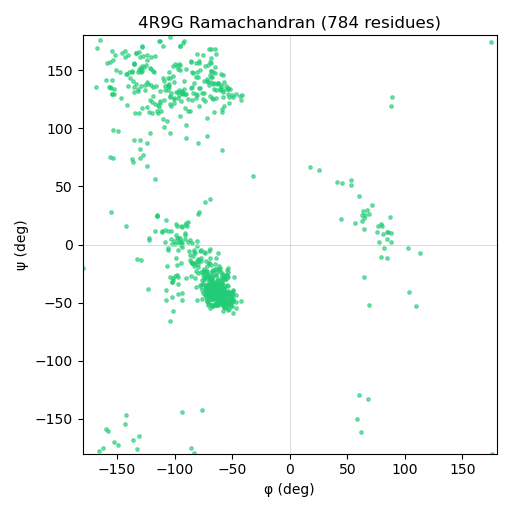 O . SER B 1 295 ? -9.262 -12.561 55.659 1.00 27.47 269 SER B O 1
ATOM 4915 N N . GLY B 1 296 ? -7.434 -13.466 54.742 1.00 27.51 270 GLY B N 1
ATOM 4916 C CA . GLY B 1 296 ? -6.762 -13.657 56.026 1.00 25.78 270 GLY B CA 1
ATOM 4917 C C . GLY B 1 296 ? -5.806 -12.511 56.288 1.00 27.44 270 GLY B C 1
ATOM 4918 O O . GLY B 1 296 ? -5.542 -11.701 55.393 1.00 28.33 270 GLY B O 1
ATOM 4919 N N . GLU B 1 297 ? -5.262 -12.437 57.500 1.00 26.34 271 GLU B N 1
ATOM 4920 C CA . GLU B 1 297 ? -4.352 -11.337 57.843 1.00 26.92 271 GLU B CA 1
ATOM 4921 C C . GLU B 1 297 ? -3.075 -11.299 56.981 1.00 27.56 271 GLU B C 1
ATOM 4922 O O . GLU B 1 297 ? -2.453 -10.258 56.861 1.00 28.22 271 GLU B O 1
ATOM 4928 N N . TRP B 1 298 ? -2.701 -12.440 56.390 1.00 27.12 272 TRP B N 1
ATOM 4929 C CA . TRP B 1 298 ? -1.467 -12.589 55.594 1.00 24.97 272 TRP B CA 1
ATOM 4930 C C . TRP B 1 298 ? -1.521 -11.789 54.276 1.00 25.37 272 TRP B C 1
ATOM 4931 O O . TRP B 1 298 ? -0.495 -11.530 53.636 1.00 26.20 272 TRP B O 1
ATOM 4942 N N . GLN B 1 299 ? -2.732 -11.416 53.884 1.00 24.62 273 GLN B N 1
ATOM 4943 C CA . GLN B 1 299 ? -2.992 -10.686 52.651 1.00 23.45 273 GLN B CA 1
ATOM 4944 C C . GLN B 1 299 ? -2.342 -9.308 52.679 1.00 21.67 273 GLN B C 1
ATOM 4945 O O . GLN B 1 299 ? -2.047 -8.734 51.632 1.00 19.55 273 GLN B O 1
ATOM 4951 N N . ILE B 1 300 ? -2.103 -8.794 53.885 1.00 22.88 274 ILE B N 1
ATOM 4952 C CA . ILE B 1 300 ? -1.275 -7.610 54.038 1.00 23.28 274 ILE B CA 1
ATOM 4953 C C . ILE B 1 300 ? 0.036 -7.826 53.295 1.00 23.69 274 ILE B C 1
ATOM 4954 O O . ILE B 1 300 ? 0.484 -6.918 52.617 1.00 23.12 274 ILE B O 1
ATOM 4959 N N . ASN B 1 301 ? 0.633 -9.024 53.395 1.00 25.06 275 ASN B N 1
ATOM 4960 C CA . ASN B 1 301 ? 1.920 -9.284 52.730 1.00 26.73 275 ASN B CA 1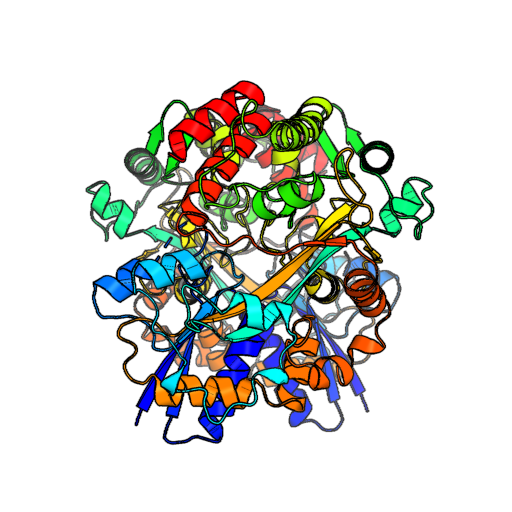
ATOM 4961 C C . ASN B 1 301 ? 1.735 -9.309 51.210 1.00 26.49 275 ASN B C 1
ATOM 4962 O O . ASN B 1 301 ? 2.399 -8.553 50.475 1.00 25.72 275 ASN B O 1
ATOM 4967 N N . ALA B 1 302 ? 0.816 -10.160 50.758 1.00 25.06 276 ALA B N 1
ATOM 4968 C CA . ALA B 1 302 ? 0.512 -10.308 49.336 1.00 25.78 276 ALA B CA 1
ATOM 4969 C C . ALA B 1 302 ? 0.286 -8.928 48.701 1.00 27.58 276 ALA B C 1
ATOM 4970 O O . ALA B 1 302 ? 0.791 -8.659 47.609 1.00 28.59 276 ALA B O 1
ATOM 4972 N N . ASN B 1 303 ? -0.396 -8.032 49.425 1.00 27.11 277 ASN B N 1
ATOM 4973 C CA . ASN B 1 303 ? -0.687 -6.683 48.927 1.00 30.28 277 ASN B CA 1
ATOM 4974 C C . ASN B 1 303 ? 0.569 -5.855 48.700 1.00 31.88 277 ASN B C 1
ATOM 4975 O O . ASN B 1 303 ? 0.706 -5.174 47.687 1.00 30.57 277 ASN B O 1
ATOM 4980 N N . LYS B 1 304 ? 1.463 -5.885 49.677 1.00 37.40 278 LYS B N 1
ATOM 4981 C CA . LYS B 1 304 ? 2.646 -5.028 49.673 1.00 41.66 278 LYS B CA 1
ATOM 4982 C C . LYS B 1 304 ? 3.737 -5.519 48.711 1.00 41.71 278 LYS B C 1
ATOM 4983 O O . LYS B 1 304 ? 4.496 -4.728 48.147 1.00 40.89 278 LYS B O 1
ATOM 4989 N N . GLN B 1 305 ? 3.801 -6.830 48.530 1.00 40.64 279 GLN B N 1
ATOM 4990 C CA . GLN B 1 305 ? 4.768 -7.432 47.639 1.00 40.38 279 GLN B CA 1
ATOM 4991 C C . GLN B 1 305 ? 4.363 -7.360 46.171 1.00 38.19 279 GLN B C 1
ATOM 4992 O O . GLN B 1 305 ? 5.193 -7.632 45.308 1.00 38.91 279 GLN B O 1
ATOM 4998 N N . TYR B 1 306 ? 3.097 -7.034 45.892 1.00 32.86 280 TYR B N 1
ATOM 4999 C CA . TYR B 1 306 ? 2.663 -6.831 44.523 1.00 31.06 280 TYR B CA 1
ATOM 5000 C C . TYR B 1 306 ? 2.673 -5.348 44.191 1.00 29.90 280 TYR B C 1
ATOM 5001 O O . TYR B 1 306 ? 3.094 -4.953 43.109 1.00 28.67 280 TYR B O 1
ATOM 5010 N N . ASN B 1 307 ? 2.195 -4.539 45.125 1.00 31.08 281 ASN B N 1
ATOM 5011 C CA . ASN B 1 307 ? 2.036 -3.103 44.911 1.00 34.02 281 ASN B CA 1
ATOM 5012 C C . ASN B 1 307 ? 2.112 -2.322 46.239 1.00 36.92 281 ASN B C 1
ATOM 5013 O O . ASN B 1 307 ? 1.128 -2.244 46.971 1.00 33.91 281 ASN B O 1
ATOM 5018 N N . PRO B 1 308 ? 3.294 -1.744 46.540 1.00 40.14 282 PRO B N 1
ATOM 5019 C CA . PRO B 1 308 ? 3.510 -0.819 47.654 1.00 41.51 282 PRO B CA 1
ATOM 5020 C C . PRO B 1 308 ? 2.546 0.382 47.673 1.00 43.20 282 PRO B C 1
ATOM 5021 O O . PRO B 1 308 ? 2.045 0.727 48.731 1.00 42.63 282 PRO B O 1
ATOM 5025 N N . LYS B 1 309 ? 2.280 0.998 46.521 1.00 43.45 283 LYS B N 1
ATOM 5026 C CA . LYS B 1 309 ? 1.396 2.177 46.458 1.00 43.31 283 LYS B CA 1
ATOM 5027 C C . LYS B 1 309 ? -0.103 1.930 46.731 1.00 41.97 283 LYS B C 1
ATOM 5028 O O . LYS B 1 309 ? -0.883 2.889 46.773 1.00 44.21 283 LYS B O 1
ATOM 5034 N N . LEU B 1 310 ? -0.499 0.672 46.932 1.00 38.59 284 LEU B N 1
ATOM 5035 C CA . LEU B 1 310 ? -1.918 0.317 47.113 1.00 37.45 284 LEU B CA 1
ATOM 5036 C C . LEU B 1 310 ? -2.395 0.786 48.459 1.00 34.84 284 LEU B C 1
ATOM 5037 O O . LEU B 1 310 ? -1.991 0.223 49.467 1.00 37.22 284 LEU B O 1
ATOM 5042 N N . ASN B 1 311 ? -3.237 1.812 48.495 1.00 32.92 285 ASN B N 1
ATOM 5043 C CA . ASN B 1 311 ? -3.728 2.289 49.782 1.00 35.40 285 ASN B CA 1
ATOM 5044 C C . ASN B 1 311 ? -4.948 1.467 50.151 1.00 32.57 285 ASN B C 1
ATOM 5045 O O . ASN B 1 311 ? -5.970 1.497 49.456 1.00 31.99 285 ASN B O 1
ATOM 5050 N N . PHE B 1 312 ? -4.817 0.705 51.227 1.00 29.18 286 PHE B N 1
ATOM 5051 C CA . PHE B 1 312 ? -5.876 -0.192 51.663 1.00 28.36 286 PHE B CA 1
ATOM 5052 C C . PHE B 1 312 ? -6.117 -0.060 53.156 1.00 27.83 286 PHE B C 1
ATOM 5053 O O . PHE B 1 312 ? -5.309 0.549 53.863 1.00 25.33 286 PHE B O 1
ATOM 5061 N N . GLY B 1 313 ? -7.256 -0.598 53.609 1.00 25.95 287 GLY B N 1
ATOM 5062 C CA . GLY B 1 313 ? -7.596 -0.648 55.020 1.00 26.60 287 GLY B CA 1
ATOM 5063 C C . GLY B 1 313 ? -7.894 -2.085 55.393 1.00 29.17 287 GLY B C 1
ATOM 5064 O O . GLY B 1 313 ? -8.251 -2.880 54.535 1.00 28.91 287 GLY B O 1
ATOM 5065 N N . VAL B 1 314 ? -7.714 -2.418 56.666 1.00 30.60 288 VAL B N 1
ATOM 5066 C CA . VAL B 1 314 ? -8.016 -3.752 57.191 1.00 33.28 288 VAL B CA 1
ATOM 5067 C C . VAL B 1 314 ? -8.967 -3.609 58.373 1.00 32.37 288 VAL B C 1
ATOM 5068 O O . VAL B 1 314 ? -8.794 -2.728 59.228 1.00 34.93 288 VAL B O 1
ATOM 5072 N N . GLY B 1 315 ? -9.971 -4.476 58.434 1.00 30.19 289 GLY B N 1
ATOM 5073 C CA . GLY B 1 315 ? -10.906 -4.411 59.533 1.00 27.36 289 GLY B CA 1
ATOM 5074 C C . GLY B 1 315 ? -11.707 -5.659 59.715 1.00 25.18 289 GLY B C 1
ATOM 5075 O O . GLY B 1 315 ? -11.467 -6.651 59.028 1.00 26.40 289 GLY B O 1
ATOM 5076 N N . PRO B 1 316 ? -12.668 -5.614 60.656 1.00 25.72 290 PRO B N 1
ATOM 5077 C CA . PRO B 1 316 ? -13.538 -6.737 60.949 1.00 24.01 290 PRO B CA 1
ATOM 5078 C C . PRO B 1 316 ? -14.444 -6.984 59.759 1.00 23.33 290 PRO B C 1
ATOM 5079 O O . PRO B 1 316 ? -14.832 -6.038 59.067 1.00 23.10 290 PRO B O 1
ATOM 5083 N N . ILE B 1 317 ? -14.736 -8.254 59.509 1.00 21.32 291 ILE B N 1
ATOM 5084 C CA . ILE B 1 317 ? -15.789 -8.657 58.587 1.00 19.90 291 ILE B CA 1
ATOM 5085 C C . ILE B 1 317 ? -17.141 -8.093 59.062 1.00 20.18 291 ILE B C 1
ATOM 5086 O O . ILE B 1 317 ? -17.451 -8.144 60.268 1.00 20.13 291 ILE B O 1
ATOM 5091 N N . PRO B 1 318 ? -17.960 -7.573 58.127 1.00 20.12 292 PRO B N 1
ATOM 5092 C CA . PRO B 1 318 ? -19.253 -7.003 58.501 1.00 20.80 292 PRO B CA 1
ATOM 5093 C C . PRO B 1 318 ? -20.210 -8.058 59.072 1.00 21.18 292 PRO B C 1
ATOM 5094 O O . PRO B 1 318 ? -20.150 -9.227 58.687 1.00 22.51 292 PRO B O 1
ATOM 5098 N N . GLN B 1 319 ? -21.069 -7.650 59.997 1.00 21.12 293 GLN B N 1
ATOM 5099 C CA . GLN B 1 319 ? -22.029 -8.563 60.618 1.00 22.43 293 GLN B CA 1
ATOM 5100 C C . GLN B 1 319 ? -23.163 -9.023 59.681 1.00 22.35 293 GLN B C 1
ATOM 5101 O O . GLN B 1 319 ? -23.702 -8.237 58.882 1.00 22.55 293 GLN B O 1
ATOM 5107 N N . ALA B 1 320 ? -23.519 -10.295 59.777 1.00 22.14 294 ALA B N 1
ATOM 5108 C CA . ALA B 1 320 ? -24.645 -10.840 58.993 1.00 24.71 294 ALA B CA 1
ATOM 5109 C C . ALA B 1 320 ? -25.867 -10.956 59.891 1.00 27.00 294 ALA B C 1
ATOM 5110 O O . ALA B 1 320 ? -25.686 -11.107 61.103 1.00 27.18 294 ALA B O 1
ATOM 5112 N N . PRO B 1 321 ? -27.112 -10.894 59.316 1.00 28.14 295 PRO B N 1
ATOM 5113 C CA . PRO B 1 321 ? -28.290 -11.195 60.141 1.00 27.96 295 PRO B CA 1
ATOM 5114 C C . PRO B 1 321 ? -28.229 -12.652 60.627 1.00 27.54 295 PRO B C 1
ATOM 5115 O O . PRO B 1 321 ? -27.855 -13.545 59.875 1.00 27.05 295 PRO B O 1
ATOM 5119 N N . GLY B 1 322 ? -28.570 -12.878 61.885 1.00 26.90 296 GLY B N 1
ATOM 5120 C CA . GLY B 1 322 ? -28.337 -14.187 62.494 1.00 28.15 296 GLY B CA 1
ATOM 5121 C C . GLY B 1 322 ? -26.894 -14.421 62.948 1.00 28.33 296 GLY B C 1
ATOM 5122 O O . GLY B 1 322 ? -26.628 -15.396 63.633 1.00 27.42 296 GLY B O 1
ATOM 5123 N N . GLY B 1 323 ? -25.964 -13.537 62.567 1.00 27.47 297 GLY B N 1
ATOM 5124 C CA . GLY B 1 323 ? -24.583 -13.646 63.026 1.00 28.12 297 GLY B CA 1
ATOM 5125 C C . GLY B 1 323 ? -24.193 -12.657 64.119 1.00 27.46 297 GLY B C 1
ATOM 5126 O O . GLY B 1 323 ? -24.979 -11.796 64.520 1.00 26.13 297 GLY B O 1
ATOM 5127 N N . LYS B 1 324 ? -22.950 -12.769 64.571 1.00 26.15 298 LYS B N 1
ATOM 5128 C CA . LYS B 1 324 ? -22.446 -11.941 65.653 1.00 26.38 298 LYS B CA 1
ATOM 5129 C C . LYS B 1 324 ? -21.662 -10.757 65.082 1.00 24.81 298 LYS B C 1
ATOM 5130 O O . LYS B 1 324 ? -21.122 -10.851 63.992 1.00 23.98 298 LYS B O 1
ATOM 5136 N N . PRO B 1 325 ? -21.582 -9.640 65.827 1.00 24.09 299 PRO B N 1
ATOM 5137 C CA . PRO B 1 325 ? -20.766 -8.492 65.346 1.00 22.23 299 PRO B CA 1
ATOM 5138 C C . PRO B 1 325 ? -19.301 -8.874 65.162 1.00 22.23 299 PRO B C 1
ATOM 5139 O O . PRO B 1 325 ? -18.795 -9.726 65.892 1.00 21.70 299 PRO B O 1
ATOM 5143 N N . MET B 1 326 ? -18.647 -8.270 64.172 1.00 22.93 300 MET B N 1
ATOM 5144 C CA . MET B 1 326 ? -17.232 -8.486 63.902 1.00 24.63 300 MET B CA 1
ATOM 5145 C C . MET B 1 326 ? -16.855 -9.976 63.950 1.00 24.85 300 MET B C 1
ATOM 5146 O O . MET B 1 326 ? -15.940 -10.354 64.666 1.00 24.36 300 MET B O 1
ATOM 5151 N N . PRO B 1 327 ? -17.569 -10.829 63.190 1.00 24.75 301 PRO B N 1
ATOM 5152 C CA . PRO B 1 327 ? -17.229 -12.243 63.238 1.00 25.36 301 PRO B CA 1
ATOM 5153 C C . PRO B 1 327 ? -15.866 -12.503 62.592 1.00 25.07 301 PRO B C 1
ATOM 5154 O O . PRO B 1 327 ? -15.491 -11.835 61.633 1.00 25.68 301 PRO B O 1
ATOM 5158 N N . SER B 1 328 ? -15.132 -13.465 63.124 1.00 26.31 302 SER B N 1
ATOM 5159 C CA . SER B 1 328 ? -13.840 -13.814 62.550 1.00 28.25 302 SER B CA 1
ATOM 5160 C C . SER B 1 328 ? -13.513 -15.250 62.885 1.00 26.39 302 SER B C 1
ATOM 5161 O O . SER B 1 328 ? -13.594 -15.632 64.054 1.00 27.40 302 SER B O 1
ATOM 5164 N N . LEU B 1 329 ? -13.145 -16.047 61.883 1.00 23.75 303 LEU B N 1
ATOM 5165 C CA . LEU B 1 329 ? -12.640 -17.383 62.168 1.00 24.38 303 LEU B CA 1
ATOM 5166 C C . LEU B 1 329 ? -11.178 -17.293 62.635 1.00 24.22 303 LEU B C 1
ATOM 5167 O O . LEU B 1 329 ? -10.375 -16.578 62.025 1.00 23.32 303 LEU B O 1
ATOM 5172 N N . MET B 1 330 ? -10.842 -18.016 63.700 1.00 24.86 304 MET B N 1
ATOM 5173 C CA . MET B 1 330 ? -9.431 -18.183 64.093 1.00 27.22 304 MET B CA 1
ATOM 5174 C C . MET B 1 330 ? -8.994 -19.636 63.915 1.00 28.59 304 MET B C 1
ATOM 5175 O O . MET B 1 330 ? -9.581 -20.558 64.473 1.00 29.60 304 MET B O 1
ATOM 5180 N N . ASP B 1 331 ? -7.966 -19.833 63.106 1.00 28.42 305 ASP B N 1
ATOM 5181 C CA . ASP B 1 331 ? -7.467 -21.159 62.834 1.00 27.82 305 ASP B CA 1
ATOM 5182 C C . ASP B 1 331 ? -5.953 -21.001 62.737 1.00 26.65 305 ASP B C 1
ATOM 5183 O O . ASP B 1 331 ? -5.391 -20.064 63.306 1.00 26.35 305 ASP B O 1
ATOM 5188 N N . GLY B 1 332 ? -5.296 -21.893 62.016 1.00 24.20 306 GLY B N 1
ATOM 5189 C CA . GLY B 1 332 ? -3.881 -21.751 61.820 1.00 25.76 306 GLY B CA 1
ATOM 5190 C C . GLY B 1 332 ? -3.327 -22.917 61.065 1.00 25.19 306 GLY B C 1
ATOM 5191 O O . GLY B 1 332 ? -4.079 -23.820 60.676 1.00 26.57 306 GLY B O 1
ATOM 5192 N N . ASN B 1 333 ? -2.019 -22.881 60.833 1.00 23.64 307 ASN B N 1
ATOM 5193 C CA . ASN B 1 333 ? -1.334 -23.967 60.135 1.00 23.94 307 ASN B CA 1
ATOM 5194 C C . ASN B 1 333 ? -0.969 -25.043 61.136 1.00 24.01 307 ASN B C 1
ATOM 5195 O O . ASN B 1 333 ? -0.713 -24.738 62.285 1.00 24.07 307 ASN B O 1
ATOM 5200 N N . THR B 1 334 ? -0.937 -26.302 60.713 1.00 25.14 308 THR B N 1
ATOM 5201 C CA . THR B 1 334 ? -0.578 -27.346 61.645 1.00 24.38 308 THR B CA 1
ATOM 5202 C C . THR B 1 334 ? 0.416 -28.383 61.089 1.00 23.54 308 THR B C 1
ATOM 5203 O O . THR B 1 334 ? 0.265 -28.885 59.962 1.00 23.85 308 THR B O 1
ATOM 5207 N N . TRP B 1 335 ? 1.456 -28.635 61.883 1.00 22.40 309 TRP B N 1
ATOM 5208 C CA . TRP B 1 335 ? 2.451 -29.690 61.654 1.00 22.04 309 TRP B CA 1
ATOM 5209 C C . TRP B 1 335 ? 1.868 -31.053 62.002 1.00 22.66 309 TRP B C 1
ATOM 5210 O O . TRP B 1 335 ? 1.383 -31.269 63.109 1.00 22.89 309 TRP B O 1
ATOM 5221 N N . MET B 1 336 ? 1.913 -31.983 61.073 1.00 24.78 310 MET B N 1
ATOM 5222 C CA . MET B 1 336 ? 1.506 -33.361 61.399 1.00 27.06 310 MET B CA 1
ATOM 5223 C C . MET B 1 336 ? 2.590 -34.316 60.944 1.00 27.79 310 MET B C 1
ATOM 5224 O O . MET B 1 336 ? 3.327 -34.005 60.004 1.00 27.65 310 MET B O 1
ATOM 5229 N N . ILE B 1 337 ? 2.699 -35.452 61.638 1.00 27.88 311 ILE B N 1
ATOM 5230 C CA . ILE B 1 337 ? 3.660 -36.497 61.297 1.00 27.75 311 ILE B CA 1
ATOM 5231 C C . ILE B 1 337 ? 2.855 -37.703 60.850 1.00 28.99 311 ILE B C 1
ATOM 5232 O O . ILE B 1 337 ? 2.046 -38.231 61.629 1.00 29.34 311 ILE B O 1
ATOM 5237 N N . PRO B 1 338 ? 3.041 -38.115 59.585 1.00 29.08 312 PRO B N 1
ATOM 5238 C CA . PRO B 1 338 ? 2.297 -39.213 58.979 1.00 30.46 312 PRO B CA 1
ATOM 5239 C C . PRO B 1 338 ? 2.649 -40.581 59.574 1.00 32.79 312 PRO B C 1
ATOM 5240 O O . PRO B 1 338 ? 3.775 -40.795 60.010 1.00 30.85 312 PRO B O 1
ATOM 5244 N N . LYS B 1 339 ? 1.676 -41.491 59.595 1.00 34.48 313 LYS B N 1
ATOM 5245 C CA . LYS B 1 339 ? 1.968 -42.892 59.865 1.00 40.71 313 LYS B CA 1
ATOM 5246 C C . LYS B 1 339 ? 2.981 -43.368 58.815 1.00 42.02 313 LYS B C 1
ATOM 5247 O O . LYS B 1 339 ? 2.801 -43.117 57.622 1.00 40.26 313 LYS B O 1
ATOM 5253 N N . GLY B 1 340 ? 4.052 -44.019 59.280 1.00 43.25 314 GLY B N 1
ATOM 5254 C CA . GLY B 1 340 ? 5.103 -44.541 58.412 1.00 40.59 314 GLY B CA 1
ATOM 5255 C C . GLY B 1 340 ? 6.199 -43.531 58.119 1.00 40.47 314 GLY B C 1
ATOM 5256 O O . GLY B 1 340 ? 7.029 -43.743 57.236 1.00 40.73 314 GLY B O 1
ATOM 5257 N N . SER B 1 341 ? 6.188 -42.410 58.831 1.00 40.18 315 SER B N 1
ATOM 5258 C CA . SER B 1 341 ? 7.313 -41.494 58.803 1.00 39.94 315 SER B CA 1
ATOM 5259 C C . SER B 1 341 ? 8.546 -42.288 59.252 1.00 42.30 315 SER B C 1
ATOM 5260 O O . SER B 1 341 ? 8.506 -43.023 60.251 1.00 39.15 315 SER B O 1
ATOM 5263 N N . LYS B 1 342 ? 9.636 -42.148 58.508 1.00 40.33 316 LYS B N 1
ATOM 5264 C CA . LYS B 1 342 ? 10.836 -42.917 58.797 1.00 39.53 316 LYS B CA 1
ATOM 5265 C C . LYS B 1 342 ? 11.542 -42.428 60.050 1.00 37.80 316 LYS B C 1
ATOM 5266 O O . LYS B 1 342 ? 12.078 -43.237 60.809 1.00 36.26 316 LYS B O 1
ATOM 5272 N N . HIS B 1 343 ? 11.510 -41.112 60.276 1.00 35.52 317 HIS B N 1
ATOM 5273 C CA . HIS B 1 343 ? 12.191 -40.512 61.421 1.00 31.99 317 HIS B CA 1
ATOM 5274 C C . HIS B 1 343 ? 11.384 -39.439 62.166 1.00 29.98 317 HIS B C 1
ATOM 5275 O O . HIS B 1 343 ? 11.723 -38.249 62.091 1.00 28.94 317 HIS B O 1
ATOM 5282 N N . PRO B 1 344 ? 10.352 -39.862 62.938 1.00 29.53 318 PRO B N 1
ATOM 5283 C CA . PRO B 1 344 ? 9.499 -38.921 63.681 1.00 29.27 318 PRO B CA 1
ATOM 5284 C C . PRO B 1 344 ? 10.275 -38.179 64.738 1.00 30.22 318 PRO B C 1
ATOM 5285 O O . PRO B 1 344 ? 9.901 -37.054 65.100 1.00 32.15 318 PRO B O 1
ATOM 5289 N N . GLN B 1 345 ? 11.355 -38.786 65.233 1.00 30.04 319 GLN B N 1
ATOM 5290 C CA . GLN B 1 345 ? 12.150 -38.136 66.268 1.00 31.48 319 GLN B CA 1
ATOM 5291 C C . GLN B 1 345 ? 12.840 -36.911 65.701 1.00 29.30 319 GLN B C 1
ATOM 5292 O O . GLN B 1 345 ? 12.820 -35.860 66.304 1.00 28.79 319 GLN B O 1
ATOM 5298 N N . GLU B 1 346 ? 13.437 -37.051 64.528 1.00 30.93 320 GLU B N 1
ATOM 5299 C CA . GLU B 1 346 ? 14.090 -35.922 63.894 1.00 32.30 320 GLU B CA 1
ATOM 5300 C C . GLU B 1 346 ? 13.066 -34.879 63.436 1.00 30.50 320 GLU B C 1
ATOM 5301 O O . GLU B 1 346 ? 13.322 -33.685 63.552 1.00 30.23 320 GLU B O 1
ATOM 5307 N N . ALA B 1 347 ? 11.915 -35.329 62.933 1.00 27.49 321 ALA B N 1
ATOM 5308 C CA . ALA B 1 347 ? 10.832 -34.412 62.533 1.00 26.54 321 ALA B CA 1
ATOM 5309 C C . ALA B 1 347 ? 10.405 -33.493 63.695 1.00 27.46 321 ALA B C 1
ATOM 5310 O O . ALA B 1 347 ? 10.430 -32.258 63.565 1.00 26.62 321 ALA B O 1
ATOM 5312 N N . MET B 1 348 ? 10.066 -34.106 64.828 1.00 27.51 322 MET B N 1
ATOM 5313 C CA . MET B 1 348 ? 9.785 -33.389 66.065 1.00 28.82 322 MET B CA 1
ATOM 5314 C C . MET B 1 348 ? 10.888 -32.439 66.484 1.00 29.17 322 MET B C 1
ATOM 5315 O O . MET B 1 348 ? 10.613 -31.349 67.005 1.00 28.07 322 MET B O 1
ATOM 5320 N N . ASP B 1 349 ? 12.139 -32.836 66.239 1.00 31.18 323 ASP B N 1
ATOM 5321 C CA . ASP B 1 349 ? 13.284 -32.011 66.614 1.00 30.32 323 ASP B CA 1
ATOM 5322 C C . ASP B 1 349 ? 13.357 -30.745 65.784 1.00 27.92 323 ASP B C 1
ATOM 5323 O O . ASP B 1 349 ? 13.570 -29.643 66.312 1.00 23.53 323 ASP B O 1
ATOM 5328 N N . PHE B 1 350 ? 13.197 -30.908 64.473 1.00 26.67 324 PHE B N 1
ATOM 5329 C CA . PHE B 1 350 ? 13.029 -29.761 63.588 1.00 28.20 324 PHE B CA 1
ATOM 5330 C C . PHE B 1 350 ? 11.883 -28.845 64.036 1.00 28.68 324 PHE B C 1
ATOM 5331 O O . PHE B 1 350 ? 12.030 -27.618 64.091 1.00 28.71 324 PHE B O 1
ATOM 5339 N N . ILE B 1 351 ? 10.738 -29.442 64.362 1.00 29.89 325 ILE B N 1
ATOM 5340 C CA . ILE B 1 351 ? 9.580 -28.637 64.737 1.00 28.76 325 ILE B CA 1
ATOM 5341 C C . ILE B 1 351 ? 9.918 -27.783 65.956 1.00 29.01 325 ILE B C 1
ATOM 5342 O O . ILE B 1 351 ? 9.655 -26.575 65.959 1.00 29.32 325 ILE B O 1
ATOM 5347 N N . LYS B 1 352 ? 10.514 -28.394 66.979 1.00 30.64 326 LYS B N 1
ATOM 5348 C CA . LYS B 1 352 ? 10.828 -27.642 68.200 1.00 33.21 326 LYS B CA 1
ATOM 5349 C C . LYS B 1 352 ? 11.850 -26.532 67.959 1.00 32.79 326 LYS B C 1
ATOM 5350 O O . LYS B 1 352 ? 11.775 -25.469 68.578 1.00 34.11 326 LYS B O 1
ATOM 5356 N N . TRP B 1 353 ? 12.797 -26.778 67.058 1.00 31.24 327 TRP B N 1
ATOM 5357 C CA . TRP B 1 353 ? 13.820 -25.788 66.714 1.00 32.00 327 TRP B CA 1
ATOM 5358 C C . TRP B 1 353 ? 13.134 -24.561 66.127 1.00 31.87 327 TRP B C 1
ATOM 5359 O O . TRP B 1 353 ? 13.447 -23.415 66.454 1.00 31.47 327 TRP B O 1
ATOM 5370 N N . THR B 1 354 ? 12.187 -24.859 65.251 1.00 30.37 328 THR B N 1
ATOM 5371 C CA . THR B 1 354 ? 11.321 -23.914 64.578 1.00 31.23 328 THR B CA 1
ATOM 5372 C C . THR B 1 354 ? 10.503 -23.033 65.559 1.00 32.25 328 THR B C 1
ATOM 5373 O O . THR B 1 354 ? 10.143 -21.910 65.238 1.00 31.56 328 THR B O 1
ATOM 5377 N N . MET B 1 355 ? 10.222 -23.574 66.743 1.00 35.62 329 MET B N 1
ATOM 5378 C CA . MET B 1 355 ? 9.403 -22.948 67.774 1.00 37.74 329 MET B CA 1
ATOM 5379 C C . MET B 1 355 ? 10.162 -21.936 68.633 1.00 36.76 329 MET B C 1
ATOM 5380 O O . MET B 1 355 ? 9.537 -21.157 69.340 1.00 36.80 329 MET B O 1
ATOM 5385 N N . ASP B 1 356 ? 11.493 -21.971 68.618 1.00 39.16 330 ASP B N 1
ATOM 5386 C CA . ASP B 1 356 ? 12.291 -21.008 69.392 1.00 39.73 330 ASP B CA 1
ATOM 5387 C C . ASP B 1 356 ? 11.706 -19.599 69.264 1.00 39.49 330 ASP B C 1
ATOM 5388 O O . ASP B 1 356 ? 11.569 -19.089 68.145 1.00 41.31 330 ASP B O 1
ATOM 5393 N N . PRO B 1 357 ? 11.382 -18.961 70.409 1.00 36.90 331 PRO B N 1
ATOM 5394 C CA . PRO B 1 357 ? 10.580 -17.738 70.405 1.00 35.96 331 PRO B CA 1
ATOM 5395 C C . PRO B 1 357 ? 11.082 -16.643 69.470 1.00 34.61 331 PRO B C 1
ATOM 5396 O O . PRO B 1 357 ? 10.272 -16.063 68.741 1.00 32.92 331 PRO B O 1
ATOM 5400 N N . GLN B 1 358 ? 12.380 -16.359 69.471 1.00 32.54 332 GLN B N 1
ATOM 5401 C CA . GLN B 1 358 ? 12.888 -15.361 68.528 1.00 32.52 332 GLN B CA 1
ATOM 5402 C C . GLN B 1 358 ? 12.796 -15.832 67.066 1.00 31.67 332 GLN B C 1
ATOM 5403 O O . GLN B 1 358 ? 12.494 -15.036 66.186 1.00 31.61 332 GLN B O 1
ATOM 5409 N N . ARG B 1 359 ? 13.064 -17.109 66.811 1.00 31.37 333 ARG B N 1
ATOM 5410 C CA . ARG B 1 359 ? 12.938 -17.653 65.455 1.00 31.10 333 ARG B CA 1
ATOM 5411 C C . ARG B 1 359 ? 11.490 -17.574 64.925 1.00 30.63 333 ARG B C 1
ATOM 5412 O O . ARG B 1 359 ? 11.270 -17.046 63.838 1.00 29.95 333 ARG B O 1
ATOM 5420 N N . ILE B 1 360 ? 10.520 -18.077 65.694 1.00 30.48 334 ILE B N 1
ATOM 5421 C CA . ILE B 1 360 ? 9.123 -18.128 65.231 1.00 30.05 334 ILE B CA 1
ATOM 5422 C C . ILE B 1 360 ? 8.461 -16.738 65.115 1.00 29.78 334 ILE B C 1
ATOM 5423 O O . ILE B 1 360 ? 7.590 -16.533 64.272 1.00 30.06 334 ILE B O 1
ATOM 5428 N N . ALA B 1 361 ? 8.904 -15.785 65.932 1.00 29.78 335 ALA B N 1
ATOM 5429 C CA . ALA B 1 361 ? 8.502 -14.391 65.771 1.00 30.43 335 ALA B CA 1
ATOM 5430 C C . ALA B 1 361 ? 9.042 -13.847 64.460 1.00 31.44 335 ALA B C 1
ATOM 5431 O O . ALA B 1 361 ? 8.311 -13.165 63.733 1.00 33.96 335 ALA B O 1
ATOM 5433 N N . ASP B 1 362 ? 10.306 -14.144 64.159 1.00 29.82 336 ASP B N 1
ATOM 5434 C CA . ASP B 1 362 ? 10.910 -13.734 62.890 1.00 30.65 336 ASP B CA 1
ATOM 5435 C C . ASP B 1 362 ? 10.123 -14.310 61.704 1.00 29.56 336 ASP B C 1
ATOM 5436 O O . ASP B 1 362 ? 9.774 -13.562 60.798 1.00 28.39 336 ASP B O 1
ATOM 5441 N N . THR B 1 363 ? 9.850 -15.623 61.724 1.00 26.71 337 THR B N 1
ATOM 5442 C CA . THR B 1 363 ? 9.008 -16.276 60.697 1.00 27.95 337 THR B CA 1
ATOM 5443 C C . THR B 1 363 ? 7.585 -15.632 60.560 1.00 27.68 337 THR B C 1
ATOM 5444 O O . THR B 1 363 ? 7.145 -15.329 59.449 1.00 28.84 337 THR B O 1
ATOM 5448 N N . ALA B 1 364 ? 6.891 -15.421 61.682 1.00 26.20 338 ALA B N 1
ATOM 5449 C CA . ALA B 1 364 ? 5.568 -14.794 61.693 1.00 26.62 338 ALA B CA 1
ATOM 5450 C C . ALA B 1 364 ? 5.560 -13.377 61.098 1.00 28.80 338 ALA B C 1
ATOM 5451 O O . ALA B 1 364 ? 4.663 -13.046 60.322 1.00 31.45 338 ALA B O 1
ATOM 5453 N N . ASP B 1 365 ? 6.551 -12.556 61.449 1.00 29.66 339 ASP B N 1
ATOM 5454 C CA . ASP B 1 365 ? 6.775 -11.271 60.777 1.00 33.41 339 ASP B CA 1
ATOM 5455 C C . ASP B 1 365 ? 6.996 -11.390 59.263 1.00 33.95 339 ASP B C 1
ATOM 5456 O O . ASP B 1 365 ? 6.392 -10.650 58.484 1.00 35.89 339 ASP B O 1
ATOM 5461 N N . LYS B 1 366 ? 7.861 -12.314 58.857 1.00 33.87 340 LYS B N 1
ATOM 5462 C CA . LYS B 1 366 ? 8.170 -12.514 57.450 1.00 34.68 340 LYS B CA 1
ATOM 5463 C C . LYS B 1 366 ? 6.903 -12.805 56.645 1.00 33.27 340 LYS B C 1
ATOM 5464 O O . LYS B 1 366 ? 6.676 -12.168 55.617 1.00 34.01 340 LYS B O 1
ATOM 5470 N N . VAL B 1 367 ? 6.069 -13.731 57.134 1.00 29.19 341 VAL B N 1
ATOM 5471 C CA . VAL B 1 367 ? 4.886 -14.186 56.391 1.00 27.70 341 VAL B CA 1
ATOM 5472 C C . VAL B 1 367 ? 3.603 -13.444 56.781 1.00 26.81 341 VAL B C 1
ATOM 5473 O O . VAL B 1 367 ? 2.551 -13.742 56.238 1.00 26.27 341 VAL B O 1
ATOM 5477 N N . TYR B 1 368 ? 3.701 -12.467 57.697 1.00 28.74 342 TYR B N 1
ATOM 5478 C CA . TYR B 1 368 ? 2.529 -11.746 58.244 1.00 27.05 342 TYR B CA 1
ATOM 5479 C C . TYR B 1 368 ? 1.461 -12.708 58.805 1.00 26.34 342 TYR B C 1
ATOM 5480 O O . TYR B 1 368 ? 0.278 -12.633 58.439 1.00 25.76 342 TYR B O 1
ATOM 5489 N N . ASN B 1 369 ? 1.895 -13.627 59.670 1.00 23.45 343 ASN B N 1
ATOM 5490 C CA . ASN B 1 369 ? 0.977 -14.417 60.482 1.00 22.91 343 ASN B CA 1
ATOM 5491 C C . ASN B 1 369 ? 1.132 -14.084 61.963 1.00 23.87 343 ASN B C 1
ATOM 5492 O O . ASN B 1 369 ? 2.017 -13.326 62.367 1.00 23.24 343 ASN B O 1
ATOM 5497 N N . ILE B 1 370 ? 0.274 -14.671 62.790 1.00 25.30 344 ILE B N 1
ATOM 5498 C CA . ILE B 1 370 ? 0.439 -14.560 64.227 1.00 25.42 344 ILE B CA 1
ATOM 5499 C C . ILE B 1 370 ? 1.213 -15.771 64.772 1.00 25.60 344 ILE B C 1
ATOM 5500 O O . ILE B 1 370 ? 0.805 -16.918 64.577 1.00 24.39 344 ILE B O 1
ATOM 5505 N N . ALA B 1 371 ? 2.325 -15.503 65.454 1.00 25.69 345 ALA B N 1
ATOM 5506 C CA . ALA B 1 371 ? 3.095 -16.563 66.106 1.00 26.76 345 ALA B CA 1
ATOM 5507 C C . ALA B 1 371 ? 2.177 -17.364 67.037 1.00 28.57 345 ALA B C 1
ATOM 5508 O O . ALA B 1 371 ? 1.388 -16.788 67.774 1.00 30.54 345 ALA B O 1
ATOM 5510 N N . PRO B 1 372 ? 2.254 -18.705 66.979 1.00 30.53 346 PRO B N 1
ATOM 5511 C CA . PRO B 1 372 ? 1.348 -19.496 67.810 1.00 31.60 346 PRO B CA 1
ATOM 5512 C C . PRO B 1 372 ? 1.848 -19.594 69.255 1.00 31.66 346 PRO B C 1
ATOM 5513 O O . PRO B 1 372 ? 1.253 -20.294 70.058 1.00 33.56 346 PRO B O 1
ATOM 5517 N N . ILE B 1 373 ? 2.958 -18.927 69.552 1.00 30.78 347 ILE B N 1
ATOM 5518 C CA . ILE B 1 373 ? 3.600 -18.993 70.865 1.00 30.82 347 ILE B CA 1
ATOM 5519 C C . ILE B 1 373 ? 3.464 -17.616 71.515 1.00 30.78 347 ILE B C 1
ATOM 5520 O O . ILE B 1 373 ? 3.861 -16.594 70.928 1.00 32.18 347 ILE B O 1
ATOM 5525 N N . VAL B 1 374 ? 2.869 -17.605 72.708 1.00 29.41 348 VAL B N 1
ATOM 5526 C CA . VAL B 1 374 ? 2.435 -16.389 73.365 1.00 29.57 348 VAL B CA 1
ATOM 5527 C C . VAL B 1 374 ? 3.545 -15.336 73.427 1.00 31.10 348 VAL B C 1
ATOM 5528 O O . VAL B 1 374 ? 3.353 -14.188 73.006 1.00 29.13 348 VAL B O 1
ATOM 5532 N N . GLU B 1 375 ? 4.696 -15.753 73.951 1.00 33.05 349 GLU B N 1
ATOM 5533 C CA . GLU B 1 375 ? 5.852 -14.889 74.157 1.00 37.83 349 GLU B CA 1
ATOM 5534 C C . GLU B 1 375 ? 6.347 -14.290 72.830 1.00 36.59 349 GLU B C 1
ATOM 5535 O O . GLU B 1 375 ? 6.691 -13.103 72.772 1.00 35.02 349 GLU B O 1
ATOM 5541 N N . ALA B 1 376 ? 6.344 -15.110 71.771 1.00 33.44 350 ALA B N 1
ATOM 5542 C CA . ALA B 1 376 ? 6.740 -14.680 70.430 1.00 32.21 350 ALA B CA 1
ATOM 5543 C C . ALA B 1 376 ? 5.762 -13.685 69.819 1.00 31.32 350 ALA B C 1
ATOM 5544 O O . ALA B 1 376 ? 6.179 -12.712 69.197 1.00 31.10 350 ALA B O 1
ATOM 5546 N N . ALA B 1 377 ? 4.464 -13.911 70.010 1.00 30.34 351 ALA B N 1
ATOM 5547 C CA . ALA B 1 377 ? 3.460 -12.967 69.526 1.00 29.21 351 ALA B CA 1
ATOM 5548 C C . ALA B 1 377 ? 3.717 -11.579 70.130 1.00 29.71 351 ALA B C 1
ATOM 5549 O O . ALA B 1 377 ? 3.587 -10.584 69.451 1.00 28.09 351 ALA B O 1
ATOM 5551 N N . LYS B 1 378 ? 4.110 -11.538 71.403 1.00 32.81 352 LYS B N 1
ATOM 5552 C CA . LYS B 1 378 ? 4.436 -10.291 72.121 1.00 34.54 352 LYS B CA 1
ATOM 5553 C C . LYS B 1 378 ? 5.611 -9.494 71.505 1.00 35.63 352 LYS B C 1
ATOM 5554 O O . LYS B 1 378 ? 5.582 -8.267 71.471 1.00 37.97 352 LYS B O 1
ATOM 5560 N N . ILE B 1 379 ? 6.625 -10.189 71.006 1.00 34.73 353 ILE B N 1
ATOM 5561 C CA . ILE B 1 379 ? 7.835 -9.535 70.496 1.00 37.46 353 ILE B CA 1
ATOM 5562 C C . ILE B 1 379 ? 7.898 -9.383 68.967 1.00 34.53 353 ILE B C 1
ATOM 5563 O O . ILE B 1 379 ? 8.875 -8.856 68.444 1.00 31.22 353 ILE B O 1
ATOM 5568 N N . GLN B 1 380 ? 6.863 -9.845 68.261 1.00 32.44 354 GLN B N 1
ATOM 5569 C CA . GLN B 1 380 ? 6.808 -9.683 66.809 1.00 31.28 354 GLN B CA 1
ATOM 5570 C C . GLN B 1 380 ? 6.951 -8.205 66.455 1.00 32.04 354 GLN B C 1
ATOM 5571 O O . GLN B 1 380 ? 6.342 -7.350 67.100 1.00 31.42 354 GLN B O 1
ATOM 5577 N N . LYS B 1 381 ? 7.751 -7.913 65.438 1.00 31.99 355 LYS B N 1
ATOM 5578 C CA . LYS B 1 381 ? 7.900 -6.543 64.959 1.00 33.65 355 LYS B CA 1
ATOM 5579 C C . LYS B 1 381 ? 6.621 -5.974 64.321 1.00 31.31 355 LYS B C 1
ATOM 5580 O O . LYS B 1 381 ? 6.396 -4.772 64.373 1.00 30.60 355 LYS B O 1
ATOM 5586 N N . LEU B 1 382 ? 5.764 -6.840 63.776 1.00 30.20 356 LEU B N 1
ATOM 5587 C CA . LEU B 1 382 ? 4.483 -6.402 63.192 1.00 29.69 356 LEU B CA 1
ATOM 5588 C C . LEU B 1 382 ? 3.515 -5.801 64.199 1.00 30.32 356 LEU B C 1
ATOM 5589 O O . LEU B 1 382 ? 2.556 -5.139 63.818 1.00 29.78 356 LEU B O 1
ATOM 5594 N N . ASN B 1 383 ? 3.772 -6.046 65.478 1.00 31.29 357 ASN B N 1
ATOM 5595 C CA . ASN B 1 383 ? 3.027 -5.421 66.561 1.00 34.82 357 ASN B CA 1
ATOM 5596 C C . ASN B 1 383 ? 2.988 -3.896 66.460 1.00 35.71 357 ASN B C 1
ATOM 5597 O O . ASN B 1 383 ? 2.044 -3.293 66.929 1.00 36.50 357 ASN B O 1
ATOM 5602 N N . ASN B 1 384 ? 4.005 -3.294 65.840 1.00 37.87 358 ASN B N 1
ATOM 5603 C CA . ASN B 1 384 ? 4.064 -1.843 65.610 1.00 42.10 358 ASN B CA 1
ATOM 5604 C C . ASN B 1 384 ? 3.629 -1.403 64.191 1.00 43.14 358 ASN B C 1
ATOM 5605 O O . ASN B 1 384 ? 3.765 -0.243 63.816 1.00 46.11 358 ASN B O 1
ATOM 5610 N N . ASP B 1 385 ? 3.101 -2.342 63.414 1.00 42.33 359 ASP B N 1
ATOM 5611 C CA . ASP B 1 385 ? 2.636 -2.079 62.063 1.00 41.14 359 ASP B CA 1
ATOM 5612 C C . ASP B 1 385 ? 1.169 -1.627 62.103 1.00 40.79 359 ASP B C 1
ATOM 5613 O O . ASP B 1 385 ? 0.320 -2.328 62.672 1.00 36.49 359 ASP B O 1
ATOM 5618 N N . PRO B 1 386 ? 0.868 -0.447 61.510 1.00 41.39 360 PRO B N 1
ATOM 5619 C CA . PRO B 1 386 ? -0.505 0.065 61.416 1.00 39.03 360 PRO B CA 1
ATOM 5620 C C . PRO B 1 386 ? -1.546 -0.945 60.881 1.00 35.81 360 PRO B C 1
ATOM 5621 O O . PRO B 1 386 ? -2.624 -1.030 61.455 1.00 38.19 360 PRO B O 1
ATOM 5625 N N . TYR B 1 387 ? -1.229 -1.722 59.842 1.00 33.55 361 TYR B N 1
ATOM 5626 C CA . TYR B 1 387 ? -2.180 -2.726 59.317 1.00 31.00 361 TYR B CA 1
ATOM 5627 C C . TYR B 1 387 ? -2.361 -3.926 60.245 1.00 29.83 361 TYR B C 1
ATOM 5628 O O . TYR B 1 387 ? -3.484 -4.330 60.544 1.00 28.54 361 TYR B O 1
ATOM 5637 N N . PHE B 1 388 ? -1.252 -4.494 60.695 1.00 28.73 362 PHE B N 1
ATOM 5638 C CA . PHE B 1 388 ? -1.288 -5.673 61.532 1.00 28.80 362 PHE B CA 1
ATOM 5639 C C . PHE B 1 388 ? -1.891 -5.405 62.919 1.00 29.49 362 PHE B C 1
ATOM 5640 O O . PHE B 1 388 ? -2.504 -6.281 63.509 1.00 30.98 362 PHE B O 1
ATOM 5648 N N . LYS B 1 389 ? -1.723 -4.193 63.437 1.00 29.85 363 LYS B N 1
ATOM 5649 C CA . LYS B 1 389 ? -2.448 -3.784 64.634 1.00 30.58 363 LYS B CA 1
ATOM 5650 C C . LYS B 1 389 ? -3.982 -3.822 64.468 1.00 29.51 363 LYS B C 1
ATOM 5651 O O . LYS B 1 389 ? -4.695 -4.179 65.421 1.00 27.72 363 LYS B O 1
ATOM 5657 N N . GLU B 1 390 ? -4.495 -3.459 63.288 1.00 28.42 364 GLU B N 1
ATOM 5658 C CA . GLU B 1 390 ? -5.937 -3.619 63.022 1.00 28.86 364 GLU B CA 1
ATOM 5659 C C . GLU B 1 390 ? -6.322 -5.078 63.178 1.00 27.63 364 GLU B C 1
ATOM 5660 O O . GLU B 1 390 ? -7.325 -5.406 63.818 1.00 28.47 364 GLU B O 1
ATOM 5666 N N . VAL B 1 391 ? -5.464 -5.943 62.649 1.00 26.74 365 VAL B N 1
ATOM 5667 C CA . VAL B 1 391 ? -5.633 -7.387 62.683 1.00 26.13 365 VAL B CA 1
ATOM 5668 C C . VAL B 1 391 ? -5.662 -7.912 64.112 1.00 27.05 365 VAL B C 1
ATOM 5669 O O . VAL B 1 391 ? -6.467 -8.800 64.423 1.00 28.70 365 VAL B O 1
ATOM 5673 N N . LEU B 1 392 ? -4.809 -7.358 64.969 1.00 26.31 366 LEU B N 1
ATOM 5674 C CA . LEU B 1 392 ? -4.687 -7.818 66.350 1.00 28.60 366 LEU B CA 1
ATOM 5675 C C . LEU B 1 392 ? -5.901 -7.375 67.125 1.00 29.25 366 LEU B C 1
ATOM 5676 O O . LEU B 1 392 ? -6.385 -8.079 68.008 1.00 31.65 366 LEU B O 1
ATOM 5681 N N . ASN B 1 393 ? -6.375 -6.188 66.801 1.00 29.83 367 ASN B N 1
ATOM 5682 C CA . ASN B 1 393 ? -7.595 -5.687 67.364 1.00 32.18 367 ASN B CA 1
ATOM 5683 C C . ASN B 1 393 ? -8.740 -6.630 67.040 1.00 31.97 367 ASN B C 1
ATOM 5684 O O . ASN B 1 393 ? -9.630 -6.839 67.872 1.00 29.61 367 ASN B O 1
ATOM 5689 N N . VAL B 1 394 ? -8.706 -7.211 65.840 1.00 30.49 368 VAL B N 1
ATOM 5690 C CA . VAL B 1 394 ? -9.763 -8.125 65.431 1.00 30.22 368 VAL B CA 1
ATOM 5691 C C . VAL B 1 394 ? -9.689 -9.394 66.279 1.00 30.98 368 VAL B C 1
ATOM 5692 O O . VAL B 1 394 ? -10.707 -9.851 66.778 1.00 33.54 368 VAL B O 1
ATOM 5696 N N . ALA B 1 395 ? -8.489 -9.926 66.487 1.00 31.51 369 ALA B N 1
ATOM 5697 C CA . ALA B 1 395 ? -8.318 -11.086 67.353 1.00 32.99 369 ALA B CA 1
ATOM 5698 C C . ALA B 1 395 ? -8.889 -10.833 68.744 1.00 34.61 369 ALA B C 1
ATOM 5699 O O . ALA B 1 395 ? -9.555 -11.704 69.291 1.00 35.08 369 ALA B O 1
ATOM 5701 N N . GLN B 1 396 ? -8.657 -9.625 69.275 1.00 38.28 370 GLN B N 1
ATOM 5702 C CA . GLN B 1 396 ? -9.085 -9.188 70.620 1.00 39.42 370 GLN B CA 1
ATOM 5703 C C . GLN B 1 396 ? -10.572 -8.838 70.762 1.00 40.13 370 GLN B C 1
ATOM 5704 O O . GLN B 1 396 ? -11.211 -9.255 71.723 1.00 43.52 370 GLN B O 1
ATOM 5710 N N . LYS B 1 397 ? -11.107 -8.048 69.829 1.00 37.92 371 LYS B N 1
ATOM 5711 C CA . LYS B 1 397 ? -12.461 -7.484 69.943 1.00 34.46 371 LYS B CA 1
ATOM 5712 C C . LYS B 1 397 ? -13.543 -8.277 69.197 1.00 31.90 371 LYS B C 1
ATOM 5713 O O . LYS B 1 397 ? -14.709 -8.248 69.581 1.00 31.94 371 LYS B O 1
ATOM 5719 N N . GLY B 1 398 ? -13.170 -8.971 68.124 1.00 29.19 372 GLY B N 1
ATOM 5720 C CA . GLY B 1 398 ? -14.150 -9.666 67.290 1.00 24.56 372 GLY B CA 1
ATOM 5721 C C . GLY B 1 398 ? -14.826 -10.864 67.929 1.00 24.53 372 GLY B C 1
ATOM 5722 O O . GLY B 1 398 ? -14.396 -11.350 68.971 1.00 23.10 372 GLY B O 1
ATOM 5723 N N . SER B 1 399 ? -15.881 -11.354 67.281 1.00 23.47 373 SER B N 1
ATOM 5724 C CA . SER B 1 399 ? -16.599 -12.529 67.749 1.00 24.72 373 SER B CA 1
ATOM 5725 C C . SER B 1 399 ? -15.979 -13.753 67.121 1.00 25.22 373 SER B C 1
ATOM 5726 O O . SER B 1 399 ? -16.342 -14.178 66.013 1.00 27.23 373 SER B O 1
ATOM 5729 N N . ILE B 1 400 ? -15.020 -14.305 67.841 1.00 25.47 374 ILE B N 1
ATOM 5730 C CA . ILE B 1 400 ? -14.163 -15.358 67.332 1.00 23.84 374 ILE B CA 1
ATOM 5731 C C . ILE B 1 400 ? -14.871 -16.695 67.362 1.00 24.12 374 ILE B C 1
ATOM 5732 O O . ILE B 1 400 ? -15.523 -17.039 68.350 1.00 24.24 374 ILE B O 1
ATOM 5737 N N . TYR B 1 401 ? -14.760 -17.430 66.264 1.00 23.54 375 TYR B N 1
ATOM 5738 C CA . TYR B 1 401 ? -15.098 -18.850 66.261 1.00 25.54 375 TYR B CA 1
ATOM 5739 C C . TYR B 1 401 ? -13.938 -19.640 65.662 1.00 27.24 375 TYR B C 1
ATOM 5740 O O . TYR B 1 401 ? -13.009 -19.054 65.090 1.00 27.71 375 TYR B O 1
ATOM 5749 N N . TYR B 1 402 ? -14.041 -20.964 65.767 1.00 27.39 376 TYR B N 1
ATOM 5750 C CA . TYR B 1 402 ? -12.961 -21.885 65.460 1.00 29.11 376 TYR B CA 1
ATOM 5751 C C . TYR B 1 402 ? -13.433 -22.942 64.504 1.00 30.74 376 TYR B C 1
ATOM 5752 O O . TYR B 1 402 ? -14.621 -23.057 64.224 1.00 32.94 376 TYR B O 1
ATOM 5761 N N . THR B 1 403 ? -12.472 -23.701 63.994 1.00 34.33 377 THR B N 1
ATOM 5762 C CA . THR B 1 403 ? -12.730 -24.845 63.142 1.00 34.94 377 THR B CA 1
ATOM 5763 C C . THR B 1 403 ? -13.498 -25.888 63.949 1.00 32.43 377 THR B C 1
ATOM 5764 O O . THR B 1 403 ? -13.071 -26.254 65.044 1.00 31.17 377 THR B O 1
ATOM 5768 N N . PRO B 1 404 ? -14.664 -26.333 63.437 1.00 32.74 378 PRO B N 1
ATOM 5769 C CA . PRO B 1 404 ? -15.364 -27.466 64.061 1.00 31.12 378 PRO B CA 1
ATOM 5770 C C . PRO B 1 404 ? -14.567 -28.767 63.861 1.00 29.77 378 PRO B C 1
ATOM 5771 O O . PRO B 1 404 ? -13.760 -28.855 62.952 1.00 29.42 378 PRO B O 1
ATOM 5775 N N . ALA B 1 405 ? -14.761 -29.750 64.725 1.00 31.59 379 ALA B N 1
ATOM 5776 C CA . ALA B 1 405 ? -14.033 -31.014 64.617 1.00 33.60 379 ALA B CA 1
ATOM 5777 C C . ALA B 1 405 ? -14.971 -32.135 64.196 1.00 33.88 379 ALA B C 1
ATOM 5778 O O . ALA B 1 405 ? -15.801 -32.575 64.991 1.00 37.11 379 ALA B O 1
ATOM 5780 N N . ALA B 1 406 ? -14.841 -32.599 62.957 1.00 32.93 380 ALA B N 1
ATOM 5781 C CA . ALA B 1 406 ? -15.668 -33.711 62.460 1.00 32.05 380 ALA B CA 1
ATOM 5782 C C . ALA B 1 406 ? -14.868 -34.551 61.485 1.00 31.89 380 ALA B C 1
ATOM 5783 O O . ALA B 1 406 ? -14.318 -34.015 60.510 1.00 30.73 380 ALA B O 1
ATOM 5785 N N . LYS B 1 407 ? -14.809 -35.861 61.747 1.00 29.70 381 LYS B N 1
ATOM 5786 C CA . LYS B 1 407 ? -14.003 -36.779 60.948 1.00 32.05 381 LYS B CA 1
ATOM 5787 C C . LYS B 1 407 ? -14.312 -36.693 59.455 1.00 31.25 381 LYS B C 1
ATOM 5788 O O . LYS B 1 407 ? -13.459 -37.022 58.625 1.00 33.19 381 LYS B O 1
ATOM 5794 N N . GLY B 1 408 ? -15.513 -36.231 59.116 1.00 31.23 382 GLY B N 1
ATOM 5795 C CA . GLY B 1 408 ? -15.922 -36.100 57.714 1.00 32.29 382 GLY B CA 1
ATOM 5796 C C . GLY B 1 408 ? -15.988 -34.673 57.176 1.00 34.01 382 GLY B C 1
ATOM 5797 O O . GLY B 1 408 ? -16.665 -34.428 56.174 1.00 34.28 382 GLY B O 1
ATOM 5798 N N . MET B 1 409 ? -15.281 -33.744 57.828 1.00 32.26 383 MET B N 1
ATOM 5799 C CA . MET B 1 409 ? -15.316 -32.316 57.465 1.00 33.67 383 MET B CA 1
ATOM 5800 C C . MET B 1 409 ? -15.062 -32.097 55.981 1.00 31.19 383 MET B C 1
ATOM 5801 O O . MET B 1 409 ? -15.827 -31.412 55.295 1.00 30.32 383 MET B O 1
ATOM 5806 N N . LEU B 1 410 ? -13.998 -32.714 55.480 1.00 29.96 384 LEU B N 1
ATOM 5807 C CA . LEU B 1 410 ? -13.532 -32.435 54.132 1.00 28.99 384 LEU B CA 1
ATOM 5808 C C . LEU B 1 410 ? -14.531 -32.808 53.044 1.00 28.57 384 LEU B C 1
ATOM 5809 O O . LEU B 1 410 ? -14.727 -32.034 52.107 1.00 29.32 384 LEU B O 1
ATOM 5814 N N . SER B 1 411 ? -15.175 -33.968 53.174 1.00 26.31 385 SER B N 1
ATOM 5815 C CA . SER B 1 411 ? -16.161 -34.377 52.184 1.00 26.72 385 SER B CA 1
ATOM 5816 C C . SER B 1 411 ? -17.424 -33.568 52.324 1.00 25.88 385 SER B C 1
ATOM 5817 O O . SER B 1 411 ? -18.143 -33.382 51.349 1.00 29.01 385 SER B O 1
ATOM 5820 N N . THR B 1 412 ? -17.700 -33.092 53.535 1.00 25.70 386 THR B N 1
ATOM 5821 C CA . THR B 1 412 ? -18.852 -32.241 53.766 1.00 25.67 386 THR B CA 1
ATOM 5822 C C . THR B 1 412 ? -18.623 -30.907 53.061 1.00 24.34 386 THR B C 1
ATOM 5823 O O . THR B 1 412 ? -19.554 -30.328 52.499 1.00 23.07 386 THR B O 1
ATOM 5827 N N . GLU B 1 413 ? -17.378 -30.445 53.086 1.00 24.41 387 GLU B N 1
ATOM 5828 C CA . GLU B 1 413 ? -16.993 -29.171 52.477 1.00 25.26 387 GLU B CA 1
ATOM 5829 C C . GLU B 1 413 ? -16.999 -29.282 50.969 1.00 25.58 387 GLU B C 1
ATOM 5830 O O . GLU B 1 413 ? -17.312 -28.325 50.273 1.00 25.59 387 GLU B O 1
ATOM 5836 N N . THR B 1 414 ? -16.623 -30.449 50.465 1.00 25.14 388 THR B N 1
ATOM 5837 C CA . THR B 1 414 ? -16.626 -30.665 49.030 1.00 29.15 388 THR B CA 1
ATOM 5838 C C . THR B 1 414 ? -18.048 -30.533 48.472 1.00 29.94 388 THR B C 1
ATOM 5839 O O . THR B 1 414 ? -18.278 -29.846 47.479 1.00 32.46 388 THR B O 1
ATOM 5843 N N . ALA B 1 415 ? -19.000 -31.173 49.138 1.00 28.70 389 ALA B N 1
ATOM 5844 C CA . ALA B 1 415 ? -20.380 -31.131 48.712 1.00 27.40 389 ALA B CA 1
ATOM 5845 C C . ALA B 1 415 ? -20.920 -29.685 48.786 1.00 27.33 389 ALA B C 1
ATOM 5846 O O . ALA B 1 415 ? -21.545 -29.204 47.836 1.00 25.21 389 ALA B O 1
ATOM 5848 N N . ALA B 1 416 ? -20.633 -28.988 49.895 1.00 26.97 390 ALA B N 1
ATOM 5849 C CA . ALA B 1 416 ? -21.083 -27.607 50.087 1.00 26.44 390 ALA B CA 1
ATOM 5850 C C . ALA B 1 416 ? -20.485 -26.659 49.039 1.00 27.26 390 ALA B C 1
ATOM 5851 O O . ALA B 1 416 ? -21.163 -25.748 48.540 1.00 27.58 390 ALA B O 1
ATOM 5853 N N . ASN B 1 417 ? -19.221 -26.876 48.698 1.00 27.75 391 ASN B N 1
ATOM 5854 C CA . ASN B 1 417 ? -18.565 -26.047 47.683 1.00 28.80 391 ASN B CA 1
ATOM 5855 C C . ASN B 1 417 ? -19.179 -26.234 46.311 1.00 27.20 391 ASN B C 1
ATOM 5856 O O . ASN B 1 417 ? -19.367 -25.265 45.566 1.00 26.09 391 ASN B O 1
ATOM 5861 N N . ASN B 1 418 ? -19.509 -27.478 45.980 1.00 27.64 392 ASN B N 1
ATOM 5862 C CA . ASN B 1 418 ? -20.176 -27.745 44.711 1.00 29.19 392 ASN B CA 1
ATOM 5863 C C . ASN B 1 418 ? -21.588 -27.145 44.706 1.00 28.05 392 ASN B C 1
ATOM 5864 O O . ASN B 1 418 ? -22.052 -26.673 43.678 1.00 29.78 392 ASN B O 1
ATOM 5869 N N . ALA B 1 419 ? -22.247 -27.117 45.861 1.00 27.30 393 ALA B N 1
ATOM 5870 C CA . ALA B 1 419 ? -23.594 -26.575 45.908 1.00 25.99 393 ALA B CA 1
ATOM 5871 C C . ALA B 1 419 ? -23.606 -25.055 45.745 1.00 25.54 393 ALA B C 1
ATOM 5872 O O . ALA B 1 419 ? -24.504 -24.512 45.098 1.00 23.41 393 ALA B O 1
ATOM 5874 N N . PHE B 1 420 ? -22.590 -24.386 46.304 1.00 26.06 394 PHE B N 1
ATOM 5875 C CA . PHE B 1 420 ? -22.412 -22.939 46.144 1.00 26.26 394 PHE B CA 1
ATOM 5876 C C . PHE B 1 420 ? -22.119 -22.550 44.700 1.00 26.61 394 PHE B C 1
ATOM 5877 O O . PHE B 1 420 ? -22.709 -21.597 44.177 1.00 26.36 394 PHE B O 1
ATOM 5885 N N . GLN B 1 421 ? -21.232 -23.297 44.049 1.00 27.36 395 GLN B N 1
ATOM 5886 C CA . GLN B 1 421 ? -20.900 -23.033 42.644 1.00 29.10 395 GLN B CA 1
ATOM 5887 C C . GLN B 1 421 ? -22.065 -23.359 41.707 1.00 28.01 395 GLN B C 1
ATOM 5888 O O . GLN B 1 421 ? -22.322 -22.612 40.760 1.00 27.28 395 GLN B O 1
ATOM 5894 N N . ALA B 1 422 ? -22.768 -24.467 41.963 1.00 26.64 396 ALA B N 1
ATOM 5895 C CA . ALA B 1 422 ? -23.959 -24.799 41.173 1.00 27.19 396 ALA B CA 1
ATOM 5896 C C . ALA B 1 422 ? -24.976 -23.656 41.242 1.00 27.40 396 ALA B C 1
ATOM 5897 O O . ALA B 1 422 ? -25.456 -23.203 40.209 1.00 29.05 396 ALA B O 1
ATOM 5899 N N . ALA B 1 423 ? -25.256 -23.161 42.448 1.00 27.94 397 ALA B N 1
ATOM 5900 C CA . ALA B 1 423 ? -26.183 -22.036 42.631 1.00 28.46 397 ALA B CA 1
ATOM 5901 C C . ALA B 1 423 ? -25.718 -20.708 42.030 1.00 29.19 397 ALA B C 1
ATOM 5902 O O . ALA B 1 423 ? -26.525 -20.021 41.388 1.00 29.52 397 ALA B O 1
ATOM 5904 N N . GLN B 1 424 ? -24.443 -20.350 42.236 1.00 29.16 398 GLN B N 1
ATOM 5905 C CA . GLN B 1 424 ? -23.854 -19.132 41.651 1.00 31.01 398 GLN B CA 1
ATOM 5906 C C . GLN B 1 424 ? -24.030 -19.043 40.109 1.00 32.56 398 GLN B C 1
ATOM 5907 O O . GLN B 1 424 ? -24.284 -17.966 39.561 1.00 31.69 398 GLN B O 1
ATOM 5913 N N . TYR B 1 425 ? -23.856 -20.173 39.422 1.00 31.32 399 TYR B N 1
ATOM 5914 C CA . TYR B 1 425 ? -24.013 -20.235 37.974 1.00 32.07 399 TYR B CA 1
ATOM 5915 C C . TYR B 1 425 ? -25.446 -20.588 37.578 1.00 32.12 399 TYR B C 1
ATOM 5916 O O . TYR B 1 425 ? -25.718 -20.847 36.413 1.00 31.33 399 TYR B O 1
ATOM 5925 N N . LYS B 1 426 ? -26.350 -20.610 38.559 1.00 32.69 400 LYS B N 1
ATOM 5926 C CA . LYS B 1 426 ? -27.791 -20.791 38.324 1.00 36.16 400 LYS B CA 1
ATOM 5927 C C . LYS B 1 426 ? -28.192 -22.156 37.736 1.00 37.02 400 LYS B C 1
ATOM 5928 O O . LYS B 1 426 ? -29.251 -22.259 37.126 1.00 37.86 400 LYS B O 1
ATOM 5934 N N . LYS B 1 427 ? -27.360 -23.186 37.915 1.00 37.06 401 LYS B N 1
ATOM 5935 C CA . LYS B 1 427 ? -27.706 -24.554 37.494 1.00 38.98 401 LYS B CA 1
ATOM 5936 C C . LYS B 1 427 ? -28.836 -25.111 38.353 1.00 37.78 401 LYS B C 1
ATOM 5937 O O . LYS B 1 427 ? -29.604 -25.957 37.910 1.00 37.88 401 LYS B O 1
ATOM 5943 N N . SER B 1 428 ? -28.900 -24.649 39.597 1.00 34.66 402 SER B N 1
ATOM 5944 C CA . SER B 1 428 ? -29.937 -25.043 40.539 1.00 32.41 402 SER B CA 1
ATOM 5945 C C . SER B 1 428 ? -30.308 -23.799 41.301 1.00 31.15 402 SER B C 1
ATOM 5946 O O . SER B 1 428 ? -29.548 -22.821 41.313 1.00 31.08 402 SER B O 1
ATOM 5949 N N . THR B 1 429 ? -31.457 -23.856 41.963 1.00 29.98 403 THR B N 1
ATOM 5950 C CA . THR B 1 429 ? -31.838 -22.871 42.962 1.00 30.19 403 THR B CA 1
ATOM 5951 C C . THR B 1 429 ? -31.015 -23.102 44.231 1.00 28.49 403 THR B C 1
ATOM 5952 O O . THR B 1 429 ? -30.604 -24.229 44.501 1.00 29.27 403 THR B O 1
ATOM 5956 N N . PRO B 1 430 ? -30.794 -22.046 45.031 1.00 30.66 404 PRO B N 1
ATOM 5957 C CA . PRO B 1 430 ? -30.162 -22.206 46.348 1.00 30.19 404 PRO B CA 1
ATOM 5958 C C . PRO B 1 430 ? -30.777 -23.362 47.172 1.00 30.80 404 PRO B C 1
ATOM 5959 O O . PRO B 1 430 ? -30.044 -24.230 47.678 1.00 29.71 404 PRO B O 1
ATOM 5963 N N . GLU B 1 431 ? -32.110 -23.383 47.271 1.00 30.46 405 GLU B N 1
ATOM 5964 C CA . GLU B 1 431 ? -32.843 -24.437 47.969 1.00 31.27 405 GLU B CA 1
ATOM 5965 C C . GLU B 1 431 ? -32.434 -25.826 47.458 1.00 31.18 405 GLU B C 1
ATOM 5966 O O . GLU B 1 431 ? -31.983 -26.665 48.244 1.00 32.02 405 GLU B O 1
ATOM 5972 N N . GLN B 1 432 ? -32.548 -26.047 46.144 1.00 30.57 406 GLN B N 1
ATOM 5973 C CA . GLN B 1 432 ? -32.297 -27.367 45.551 1.00 28.46 406 GLN B CA 1
ATOM 5974 C C . GLN B 1 432 ? -30.818 -27.767 45.578 1.00 26.37 406 GLN B C 1
ATOM 5975 O O . GLN B 1 432 ? -30.496 -28.909 45.855 1.00 26.91 406 GLN B O 1
ATOM 5981 N N . ALA B 1 433 ? -29.927 -26.823 45.277 1.00 26.98 407 ALA B N 1
ATOM 5982 C CA . ALA B 1 433 ? -28.487 -27.060 45.350 1.00 23.91 407 ALA B CA 1
ATOM 5983 C C . ALA B 1 433 ? -28.128 -27.602 46.728 1.00 23.00 407 ALA B C 1
ATOM 5984 O O . ALA B 1 433 ? -27.390 -28.577 46.845 1.00 22.35 407 ALA B O 1
ATOM 5986 N N . LEU B 1 434 ? -28.712 -27.002 47.761 1.00 23.15 408 LEU B N 1
ATOM 5987 C CA . LEU B 1 434 ? -28.455 -27.381 49.152 1.00 24.65 408 LEU B CA 1
ATOM 5988 C C . LEU B 1 434 ? -29.056 -28.717 49.596 1.00 25.85 408 LEU B C 1
ATOM 5989 O O . LEU B 1 434 ? -28.399 -29.459 50.337 1.00 25.14 408 LEU B O 1
ATOM 5994 N N . LYS B 1 435 ? -30.281 -29.017 49.152 1.00 28.34 409 LYS B N 1
ATOM 5995 C CA . LYS B 1 435 ? -30.841 -30.385 49.221 1.00 31.07 409 LYS B CA 1
ATOM 5996 C C . LYS B 1 435 ? -29.901 -31.425 48.590 1.00 29.64 409 LYS B C 1
ATOM 5997 O O . LYS B 1 435 ? -29.651 -32.470 49.179 1.00 30.09 409 LYS B O 1
ATOM 6003 N N . ASN B 1 436 ? -29.374 -31.138 47.395 1.00 29.76 410 ASN B N 1
ATOM 6004 C CA . ASN B 1 436 ? -28.464 -32.091 46.732 1.00 29.42 410 ASN B CA 1
ATOM 6005 C C . ASN B 1 436 ? -27.141 -32.286 47.484 1.00 31.03 410 ASN B C 1
ATOM 6006 O O . ASN B 1 436 ? -26.611 -33.401 47.558 1.00 34.14 410 ASN B O 1
ATOM 6011 N N . ALA B 1 437 ? -26.620 -31.209 48.064 1.00 28.99 411 ALA B N 1
ATOM 6012 C CA . ALA B 1 437 ? -25.412 -31.287 48.874 1.00 28.50 411 ALA B CA 1
ATOM 6013 C C . ALA B 1 437 ? -25.579 -32.164 50.128 1.00 28.44 411 ALA B C 1
ATOM 6014 O O . ALA B 1 437 ? -24.655 -32.851 50.518 1.00 28.22 411 ALA B O 1
ATOM 6016 N N . GLN B 1 438 ? -26.748 -32.115 50.768 1.00 31.29 412 GLN B N 1
ATOM 6017 C CA . GLN B 1 438 ? -27.033 -33.008 51.895 1.00 31.36 412 GLN B CA 1
ATOM 6018 C C . GLN B 1 438 ? -26.947 -34.443 51.412 1.00 31.70 412 GLN B C 1
ATOM 6019 O O . GLN B 1 438 ? -26.240 -35.247 51.992 1.00 32.05 412 GLN B O 1
ATOM 6025 N N . ALA B 1 439 ? -27.647 -34.749 50.322 1.00 34.27 413 ALA B N 1
ATOM 6026 C CA . ALA B 1 439 ? -27.589 -36.093 49.755 1.00 34.22 413 ALA B CA 1
ATOM 6027 C C . ALA B 1 439 ? -26.140 -36.464 49.438 1.00 35.82 413 ALA B C 1
ATOM 6028 O O . ALA B 1 439 ? -25.652 -37.471 49.930 1.00 37.32 413 ALA B O 1
ATOM 6030 N N . GLU B 1 440 ? -25.434 -35.632 48.671 1.00 38.85 414 GLU B N 1
ATOM 6031 C CA . GLU B 1 440 ? -24.032 -35.924 48.329 1.00 38.82 414 GLU B CA 1
ATOM 6032 C C . GLU B 1 440 ? -23.152 -36.169 49.568 1.00 37.81 414 GLU B C 1
ATOM 6033 O O . GLU B 1 440 ? -22.332 -37.078 49.564 1.00 36.93 414 GLU B O 1
ATOM 6039 N N . ALA B 1 441 ? -23.337 -35.382 50.627 1.00 36.10 415 ALA B N 1
ATOM 6040 C CA . ALA B 1 441 ? -22.499 -35.504 51.833 1.00 38.16 415 ALA B CA 1
ATOM 6041 C C . ALA B 1 441 ? -22.766 -36.750 52.699 1.00 39.72 415 ALA B C 1
ATOM 6042 O O . ALA B 1 441 ? -21.891 -37.174 53.458 1.00 39.84 415 ALA B O 1
ATOM 6044 N N . GLU B 1 442 ? -23.958 -37.336 52.589 1.00 41.48 416 GLU B N 1
ATOM 6045 C CA . GLU B 1 442 ? -24.320 -38.486 53.428 1.00 44.35 416 GLU B CA 1
ATOM 6046 C C . GLU B 1 442 ? -23.824 -39.849 52.900 1.00 43.63 416 GLU B C 1
ATOM 6047 O O . GLU B 1 442 ? -23.738 -40.089 51.681 1.00 44.41 416 GLU B O 1
#

Secondary structure (DSSP, 8-state):
-EEEEEEES--HHHHHHHHHHHHHHHHH-TTEEEEEEE-GGGGT---HHHHHHTT---SEEEES-STTHHHHHHTTSB---GGG-TTS-GGGB-HHHHHTTEETTEE--EEEEEEEEEEEEEHHHHHHTT--TT---SBHHHHHHHHHHT-EEETTEEEEEEE-TTSTT-SHHHHHHHTT--SB-TTS-B--STTT-HHHHHHHHHHHHHHHHHTHHHHHHHTTTS-SSS-STTSTTTTT-EEEEEEETTHHHHHHHH-TT--EEEEPPPB-TTS-SSEEEEEEEEEE-BTT-S-HHHHHHHHHHHH-HHHHHHHHHHHT-B-SBHHHHHH-GGGG-HHHHHHHHHHHHSEEEE----TTHHHHHHHHHHHHHHHHTTSS-HHHHHHHHHHHH-/-EEEEEEES--HHHHHHHHHHHHHHHHH-TTEEEEEEE-GGGGT---HHHHHHHT---SEEEES-STTHHHHHHTTSB---GGGGSSS-GGGB-HHHHHTTEETTEE--EEEEEEEEEEEEEHHHHHHTT--TT---SBHHHHHHHHHHT-EEETTEEEEEEE-TTSTT-SHHHHHHHTT--SB-TTS-B--STTT-HHHHHHHHHHHHHHHHH-HHHHHHHTTTS-SSS--TTSTTTTTSEEEEEEETTHHHHHHHH-TT--EEEEPPPBPTTS-SSEEEEEEEEEE-BTT-S-HHHHHHHHHHHH-HHHHHHHHHHHT-B-SBHHHHHH-GGGG-HHHHHHHHHHHHSEEEE----TTHHHHHHHHHHHHHHHHTTSS-HHHHHHHHHHHH-

B-factor: mean 32.63, std 9.12, range [8.76, 88.12]

Radius of gyration: 26.87 Å; Cα contacts (8 Å, |Δi|>4): 1619; chains: 2; bounding box: 69×59×74 Å

Sequence (788 aa):
QVVLTLWYPWAGPDGDAVVSLAKEYSKTHPNVQIKAQMVSGAGIAAKFLSAVAAGNPPDLVLYWGQDALPGLADQGAIIPLDDYLKDVDTSKFFEAAYNAMKYKGKIYGLPEMVNVRVLFWNKDLFKQAGLDPNTPPKTIAELDQMAAKLTKTKNGTIEQMGFIPWIGQGVPHVMAGVFGTSLVDSNGNPILSPDKNPQLLNLLKWEVSYSDKYGAMNINKFIAGMSQNSSQANDPFVLGKVAMMISGEWQINANKQYNPKLNFGVGPIPQAPGGKPMPSLMDGNTWMIPKGSKHPQEAMDFIKWTMDPQRIADTADKVYNIAPIVEAAKIQKLNNDPYFKEVLNVAQKGSIYYTPAAKGMLSTETAANNAFQAAQYKKSTPEQALKNAQAEAEQVVLTLWYPWAGPDGDAVVSLAKEYSKTHPNVQIKAQMVSGAGIAAKFLSAVAAGNPPDLVLYWGQDALPGLADQGAIIPLDDYLKDVDTSKFFEAAYNAMKYKGKIYGLPEMVNVRVLFWNKDLFKQAGLDPNTPPKTIAELDQMAAKLTKTKNGTIEQMGFIPWIGQGVPHVMAGVFGTSLVDSNGNPILSPDKNPQLLNLLKWEVSYSDKYGAMNINKFIAGMSQNSSQANDPFVLGKVAMMISGEWQINANKQYNPKLNFGVGPIPQAPGGKPMPSLMDGNTWMIPKGSKHPQEAMDFIKWTMDPQRIADTADKVYNIAPIVEAAKIQKLNNDPYFKEVLNVAQKGSIYYTPAAKGMLSTETAANNAFQAAQYKKSTPEQALKNAQAEAE

Nearest PDB structures (foldseek):
  4r9g-assembly1_A  TM=1.003E+00  e=1.586E-83  Caldanaerobius polysaccharolyticus
  4r9f-assembly1_A  TM=9.977E-01  e=8.752E-77  Caldanaerobius polysaccharolyticus
  3k02-assembly1_A  TM=8.486E-01  e=5.340E-23  Streptomyces glaucescens
  4g68-assembly1_A  TM=7.400E-01  e=7.280E-20  Caldanaerobius
  4ry1-assembly2_B  TM=7.839E-01  e=1.587E-17  Pectobacterium atrosepticum SCRI1043

Foldseek 3Di:
DAEAEEEEADDDLLNVLVVVLQVVVCVVVVPYRYDYDYDHQQVQFLVLVVCLVVLHHGQKYKGFWLAQQLQCVVVQQFDFCVVVPPPPPLVLFDPQQQVSQDDPHTGFWHFQFKKKKWKKFFQVLCVVLVHDSADDAQAVVSQVVQQVSSWDADPLATPATADQQPFAQSALQWCQVLLPHHQADQAQAGQQACVSRVSNLVSLVSNLVVCVVRNLVNVCVQLPPAHGHDQALGHCVLVVRYRMYIHMQLNVVRNCVNDVPGDMAIAFDHHYVNHDTSEMEMTGMIMGGGDNNPCNNVNVVSSVVSLPLCNSLVSCLSSVTQRRGNSNSVVRPCCVPPRNVNVVVSVVPHDYDYRRHHSLSSQLSNLVRQLSVCCSNVVDPNNVSSVVSSVSSD/DAEFEEEEADDDLLNVLVVVLQVVVCVVPVVYHYDYDHDHQQCQFLPQVVCLVVQRHTQKYKGFWLQQQQQCVVVQFFDFCVVVPPPPPLVLFDPQAQVSQDDPHTGFWHFQFKKKKWKKFFLVLCVVLVHHSPDDAQAPVSLVVQQVSSWDDDPLATQATADQQQFAQSAQQWVQQLLPHHQADPQQAGQQACVSRVSNLVSLVSNLVVCVVRPLVNVCVLLPPAHGHDAALRHCVLVRRYGMDMHMQLNVVSNCVNDVPGDMAIAFDHHYVNHDGSEMEMIGMIMTGTVNNPCNPVVSVSVVVCLPLVNSLVSCLSRVTQRRGPSNNVPRPCCPPPRSVNVVVSVVPHDYDYRDHHSLSNQSSNLNRQLSVCCSNPVDPSNVSRVVSSVSSD

Organism: NCBI:txid44256